Protein AF-0000000078986185 (afdb_homodimer)

Secondary structure (DSSP, 8-state):
--HHHHHHH-TT--HHHHHHHHHHHHT-TT-EEEEEEEE--SPTTS-SSEEEEEEEEEEE-TT--EEEEEEEEEEE--SSHHHHHHHHHTHHHHHHHIIIIIHHHHHHHHHHTT----SS--EEEEE-SSS-EEEEE-GGGGTEEE--TTT-B-HHHHHHHHHHHHHHHHHHHHHHHH-GGGGGGG-S-SS-TT-GGGHHHHHHHHHHHHHHHTTSTTTTTHHHHHHHHGGGTHHHHHHHHT---TT--S-EEE-S--SGGGEEEEE-TTT--EEEEEE----S-EEE-THHHHHHHHHHHB-TT--HHHHHHHHHHHHHHHHHHHHHTT--SPPPPHHHHHHHHHHTTHHHHHHHHHHHHHHT-S-GGG--HHHHH--SHHHHHHHHHHHT-HHHHHHHHHHHHHHHHHTTT-/--HHHHHHH-TT--HHHHHHHHHHHHT-TT-EEEEEEEE--SPTTS-SSEEEEEEEEEEE-TT--EEEEEEEEEEE--SSHHHHHHHHHTHHHHHHHIIIIIHHHHHHHHHHTT----SS--EEEEE-SSS-EEEEE-GGGGTEEE--TTT-B-HHHHHHHHHHHHHHHHHHHHHHHH-GGGGGGG-S-SS-TT-GGGHHHHHHHHHHHHHHHTTSTTTTTHHHHHHHHGGGTHHHHHHHHT---TT--S-EEE-S--SGGGEEEEE-TTT--EEEEEE---TT-EEE-THHHHHHHHHHHB-TT--HHHHHHHHHHHHHHHHHHHHHTT--SPPPPHHHHHHHHHHTTHHHHHHHHHHHHHHT-S-GGG--HHHHH--SHHHHHHHHHHHT-HHHHHHHHHHHHHHHHHTTT-

Sequence (828 aa):
MDPSIVEEKYPFLTKEYLEGILRREQRENAIKVESFKVVAPLAKGENYSSDILRVTINYTTGSHNHRTQTYIIKVSFGRDEDNDLLDVYDVFKREIAAYDVVMPKVEQLLSSIGYNKRLAPVAHAIHSTTIKHFVFEDLSLQGYKPVDRAAGLSFSQLQMVLEKVAKFHAATAVLYTIDEESMASHHYRNISEDVPHFYPLFQNSVVACGEQASTWPTTKGRIAEKLLALERTIIAKGCQVYTRNERDWFSVLNHGDLWVNNVMYKVEPRTGKPLDVLLVDYATGFFGSPAIDLSYLLFTSAANDVTVDDFDLLLQHYHAELVDTLTKLKYGKRIPTLLDIQIEMLRKGHNGVMFSTFLIPLRLLEDTANADLGGLLGRSEEAIAFRQRLFSHPRYQDRMEYLLNFYDRKGYLDMDPSIVEEKYPFLTKEYLEGILRREQRENAIKVESFKVVAPLAKGENYSSDILRVTINYTTGSHNHRTQTYIIKVSFGRDEDNDLLDVYDVFKREIAAYDVVMPKVEQLLSSIGYNKRLAPVAHAIHSTTIKHFVFEDLSLQGYKPVDRAAGLSFSQLQMVLEKVAKFHAATAVLYTIDEESMASHHYRNISEDVPHFYPLFQNSVVACGEQASTWPTTKGRIAEKLLALERTIIAKGCQVYTRNERDWFSVLNHGDLWVNNVMYKVEPRTGKPLDVLLVDYATGFFGSPAIDLSYLLFTSAANDVTVDDFDLLLQHYHAELVDTLTKLKYGKRIPTLLDIQIEMLRKGHNGVMFSTFLIPLRLLEDTANADLGGLLGRSEEAIAFRQRLFSHPRYQDRMEYLLNFYDRKGYLD

Nearest PDB structures (foldseek):
  6yk0-assembly2_D  TM=3.637E-01  e=3.337E+00  Mus musculus
  4en4-assembly1_A  TM=3.940E-01  e=5.695E+00  Homo sapiens
  6yk1-assembly2_C  TM=3.981E-01  e=5.954E+00  Mus musculus
  8c09-assembly1_A  TM=3.391E-01  e=1.969E-02  Homo sapiens
  6yk0-assembly2_D  TM=3.642E-01  e=3.472E+00  Mus musculus

Foldseek 3Di:
DPPVVCCVQPVCDDQVNVLVLCCQVVVANQKGWDDKDKDQPDAFLLDAFWTKIKMKTWIAGPVRDIDIFIKIKTWGHPPDPSNVLCVVVVLLLQVCLCQVQPQVQLQVLCVVLPHNDHAAFHFSDFDDDDTTMTITGDCVVVQWDADLQLQFAELVRLLQNLLSQLSQFLSQLLVCVVPVCSCVSALDQPQAPSNCLCLLLQLLLLLLLLVVLCVFDLRNDPLSVLSNVCSVCLSVLSNQLSDDDPLQVRKGWALQQQARSQKIFRADPPPRHTDHMYGYSSSNIHITQNLLNLLNYCLAGHGLVCAVVSSLVSLVSSLVSNVVSNVSSVPPDDRDDSVSSVVSNLSNNSSNVRNNSNRSLSSNDPDSNPVHPCLSNDDDPSSSVVSNVSCNDPSNSSSVSNVSVVCVVSPSSD/DPPVVCCVQPVCDDQVNVLVLCCQVVVANQKGWDDKDKDQPDAFLLDAFWTKIKMKTWIAGPVRDIDIFIWIKTWGHPPDPVNVLCVVVVLLVQVCLCQVQPQVQLQVLCVVLPHNDHAAFHFSDFDDDDTTMTITGDCVVVQWDADLQLQFAELVRLLQNLLSQLSQFLSQLLVCVVPVVSCVSALDQPQAPSNCLCLLLQLLLLLLLLVVLCVFDLRNDPLSVLSNVCSVCLSVLSNQLSDDDPLQVRKGWALQQQARSQKIFRADPPPRHTDHIYGYSSSNIHITQNLLNLLNYCLAGHGLVCAVVSSLVSLVSSLVSNVVSNVSSPPPDDRDDSVSSVVSNLSNNSSNVRNNSQRNLSSNDPDSNPVHPCLSNDDDPSSVVVSNVSCNDPSNSSSVSNVSVVCVVSPSSD

pLDDT: mean 91.34, std 10.47, range [47.19, 98.94]

Organism: Anopheles darlingi (NCBI:txid43151)

Radius of gyration: 33.22 Å; Cα contacts (8 Å, |Δi|>4): 1412; chains: 2; bounding box: 64×117×68 Å

InterPro domains:
  IPR004119 Ecdysteroid kinase-like [PF02958] (44-331)
  IPR011009 Protein kinase-like domain superfamily [SSF56112] (9-368)
  IPR015897 CHK kinase-like [SM00587] (134-328)

Solvent-accessible surface area (backbone atoms only — not comparable to full-atom values): 43434 Å² total; per-residue (Å²): 95,58,65,67,56,44,48,70,76,39,66,74,75,40,59,67,51,51,31,52,51,49,21,64,75,64,70,38,83,58,45,42,55,76,48,73,47,48,37,69,76,63,56,56,58,74,56,88,75,50,45,54,33,38,37,40,35,34,30,31,39,77,84,66,46,80,47,75,51,57,33,31,33,41,31,51,61,63,96,44,77,68,33,57,58,43,53,73,61,34,36,63,56,29,26,48,43,37,63,73,52,37,46,59,53,36,49,51,57,38,41,74,68,72,44,78,76,68,62,52,77,56,65,80,42,79,41,87,54,93,77,34,33,36,36,24,57,41,53,58,84,74,46,31,37,75,57,65,48,65,61,34,38,49,69,71,54,46,48,54,52,34,45,51,48,18,48,49,28,27,37,38,33,44,43,42,76,78,39,57,71,68,49,65,70,21,67,58,50,90,40,41,90,86,55,61,86,57,47,39,42,52,31,46,23,34,34,53,48,14,58,48,28,49,73,35,90,90,30,38,57,67,57,11,51,32,30,45,56,33,43,81,46,49,62,63,50,41,26,53,59,51,50,84,51,85,86,47,75,63,44,15,53,25,49,56,59,47,36,46,89,33,36,28,35,23,45,39,88,87,78,61,46,74,76,46,62,35,42,52,71,51,35,52,33,30,57,30,51,58,27,53,34,53,28,32,26,58,58,37,17,44,16,79,86,58,46,72,72,50,48,34,53,48,50,47,51,25,43,52,42,23,51,52,45,27,56,71,68,60,48,88,64,88,74,81,49,54,38,53,51,54,46,38,37,60,74,26,31,55,51,17,57,54,45,27,50,49,45,38,30,56,38,58,53,80,75,28,84,71,43,43,71,57,32,50,48,44,83,46,71,67,16,48,52,46,46,53,58,44,59,62,39,67,72,46,50,60,43,45,54,56,48,49,53,51,35,51,49,48,30,67,50,109,94,58,66,69,55,42,47,68,77,39,66,75,74,38,61,67,51,51,31,52,51,51,22,64,75,66,71,37,85,58,46,42,55,75,49,71,47,48,37,70,76,64,57,55,57,74,56,88,76,48,44,54,33,38,36,39,35,35,31,30,39,76,85,66,46,80,48,74,51,57,34,31,33,42,30,49,62,64,98,45,80,67,31,58,58,43,53,73,61,35,36,62,56,30,26,46,44,37,63,73,52,37,44,60,53,36,50,49,58,38,40,74,68,73,45,80,76,67,62,51,76,56,66,79,40,78,41,86,55,92,76,32,32,37,36,25,58,42,52,58,82,75,47,31,37,74,58,64,47,64,63,34,37,49,70,70,56,46,48,55,51,34,46,52,48,18,47,49,29,27,38,38,33,44,42,42,76,78,39,55,70,68,50,64,69,19,70,58,51,89,39,42,91,87,55,60,86,58,48,40,41,51,31,45,23,34,36,52,46,14,59,49,29,49,72,36,89,91,30,39,58,67,57,12,51,31,31,43,57,33,42,80,48,50,62,61,52,40,26,53,59,51,52,83,52,85,86,48,74,64,43,16,52,27,49,56,59,47,36,48,89,31,36,28,34,24,45,39,88,89,76,60,46,74,76,45,64,36,41,51,72,50,35,52,33,31,57,31,51,58,26,51,35,52,28,32,25,57,58,38,16,46,14,80,84,57,47,72,71,50,47,33,54,47,49,47,52,24,41,52,42,22,51,52,45,26,56,69,68,59,49,88,65,88,76,79,49,55,38,53,51,53,47,39,39,62,74,26,32,55,50,18,57,55,45,26,50,48,47,37,32,55,38,58,53,80,75,28,83,72,41,43,70,58,32,50,49,44,84,45,70,66,16,48,51,46,47,55,58,45,59,62,40,68,71,43,48,59,44,46,54,57,48,50,54,53,36,51,50,48,30,68,49,110

Structure (mmCIF, N/CA/C/O backbone):
data_AF-0000000078986185-model_v1
#
loop_
_entity.id
_entity.type
_entity.pdbx_description
1 polymer 'Juvenile hormone-inducible protein'
#
loop_
_atom_site.group_PDB
_atom_site.id
_atom_site.type_symbol
_atom_site.label_atom_id
_atom_site.label_alt_id
_atom_site.label_comp_id
_atom_site.label_asym_id
_atom_site.label_entity_id
_atom_site.label_seq_id
_atom_site.pdbx_PDB_ins_code
_atom_site.Cartn_x
_atom_site.Cartn_y
_atom_site.Cartn_z
_atom_site.occupancy
_atom_site.B_iso_or_equiv
_atom_site.auth_seq_id
_atom_site.auth_comp_id
_atom_site.auth_asym_id
_atom_site.auth_atom_id
_atom_site.pdbx_PDB_model_num
ATOM 1 N N . MET A 1 1 ? -16.766 44.125 18.656 1 80.81 1 MET A N 1
ATOM 2 C CA . MET A 1 1 ? -17.516 43.656 19.828 1 80.81 1 MET A CA 1
ATOM 3 C C . MET A 1 1 ? -17.672 44.75 20.859 1 80.81 1 MET A C 1
ATOM 5 O O . MET A 1 1 ? -16.766 45.562 21.047 1 80.81 1 MET A O 1
ATOM 9 N N . ASP A 1 2 ? -18.828 44.781 21.359 1 85.06 2 ASP A N 1
ATOM 10 C CA . ASP A 1 2 ? -19.078 45.75 22.391 1 85.06 2 ASP A CA 1
ATOM 11 C C . ASP A 1 2 ? -18.078 45.625 23.547 1 85.06 2 ASP A C 1
ATOM 13 O O . ASP A 1 2 ? -17.859 44.5 24.031 1 85.06 2 ASP A O 1
ATOM 17 N N . PRO A 1 3 ? -17.5 46.719 23.875 1 82.81 3 PRO A N 1
ATOM 18 C CA . PRO A 1 3 ? -16.5 46.688 24.938 1 82.81 3 PRO A CA 1
ATOM 19 C C . PRO A 1 3 ? -17.031 46.031 26.219 1 82.81 3 PRO A C 1
ATOM 21 O O . PRO A 1 3 ? -16.281 45.312 26.906 1 82.81 3 PRO A O 1
ATOM 24 N N . SER A 1 4 ? -18.219 46.25 26.469 1 84.62 4 SER A N 1
ATOM 25 C CA . SER A 1 4 ? -18.797 45.688 27.672 1 84.62 4 SER A CA 1
ATOM 26 C C . SER A 1 4 ? -18.859 44.156 27.578 1 84.62 4 SER A C 1
ATOM 28 O O . SER A 1 4 ? -18.625 43.469 28.562 1 84.62 4 SER A O 1
ATOM 30 N N . ILE A 1 5 ? -19.109 43.688 26.438 1 84.5 5 ILE A N 1
ATOM 31 C CA . ILE A 1 5 ? -19.156 42.25 26.203 1 84.5 5 ILE A CA 1
ATOM 32 C C . ILE A 1 5 ? -17.766 41.656 26.312 1 84.5 5 ILE A C 1
ATOM 34 O O . ILE A 1 5 ? -17.578 40.562 26.875 1 84.5 5 ILE A O 1
ATOM 38 N N . VAL A 1 6 ? -16.828 42.312 25.812 1 87.31 6 VAL A N 1
ATOM 39 C CA . VAL A 1 6 ? -15.445 41.875 25.844 1 87.31 6 VAL A CA 1
ATOM 40 C C . VAL A 1 6 ? -14.984 41.75 27.297 1 87.31 6 VAL A C 1
ATOM 42 O O . VAL A 1 6 ? -14.375 40.75 27.688 1 87.31 6 VAL A O 1
ATOM 45 N N . GLU A 1 7 ? -15.305 42.812 28.062 1 86.5 7 GLU A N 1
ATOM 46 C CA . GLU A 1 7 ? -14.891 42.812 29.469 1 86.5 7 GLU A CA 1
ATOM 47 C C . GLU A 1 7 ? -15.531 41.688 30.234 1 86.5 7 GLU A C 1
ATOM 49 O O . GLU A 1 7 ? -14.922 41.125 31.156 1 86.5 7 GLU A O 1
ATOM 54 N N . GLU A 1 8 ? -16.672 41.406 29.938 1 86.62 8 GLU A N 1
ATOM 55 C CA . GLU A 1 8 ? -17.391 40.344 30.641 1 86.62 8 GLU A CA 1
ATOM 56 C C . GLU A 1 8 ? -16.891 38.969 30.234 1 86.62 8 GLU A C 1
ATOM 58 O O . GLU A 1 8 ? -16.656 38.094 31.078 1 86.62 8 GLU A O 1
ATOM 63 N N . LYS A 1 9 ? -16.703 38.75 29 1 85.5 9 LYS A N 1
ATOM 64 C CA . LYS A 1 9 ? -16.375 37.438 28.469 1 85.5 9 LYS A CA 1
ATOM 65 C C . LYS A 1 9 ? -14.875 37.156 28.562 1 85.5 9 LYS A C 1
ATOM 67 O O . LYS A 1 9 ? -14.453 36.031 28.75 1 85.5 9 LYS A O 1
ATOM 72 N N . TYR A 1 10 ? -14.125 38.219 28.406 1 90.94 10 TYR A N 1
ATOM 73 C CA . TYR A 1 10 ? -12.672 38.094 28.406 1 90.94 10 TYR A CA 1
ATOM 74 C C . TYR A 1 10 ? -12.031 39.094 29.344 1 90.94 10 TYR A C 1
ATOM 76 O O . TYR A 1 10 ? -11.289 40 28.906 1 90.94 10 TYR A O 1
ATOM 84 N N . PRO A 1 11 ? -12.141 38.875 30.609 1 89.19 11 PRO A N 1
ATOM 85 C CA . PRO A 1 11 ? -11.703 39.875 31.578 1 89.19 11 PRO A CA 1
ATOM 86 C C . PRO A 1 11 ? -10.195 40.094 31.578 1 89.19 11 PRO A C 1
ATOM 88 O O . PRO A 1 11 ? -9.711 41.125 32.031 1 89.19 11 PRO A O 1
ATOM 91 N N . PHE A 1 12 ? -9.477 39.219 31.078 1 91 12 PHE A N 1
ATOM 92 C CA . PHE A 1 12 ? -8.023 39.344 31.062 1 91 12 PHE A CA 1
ATOM 93 C C . PHE A 1 12 ? -7.578 40.344 30 1 91 12 PHE A C 1
ATOM 95 O O . PHE A 1 12 ? -6.453 40.844 30.031 1 91 12 PHE A O 1
ATOM 102 N N . LEU A 1 13 ? -8.43 40.625 29.047 1 93.44 13 LEU A N 1
ATOM 103 C CA . LEU A 1 13 ? -8.086 41.469 27.906 1 93.44 13 LEU A CA 1
ATOM 104 C C . LEU A 1 13 ? -8.227 42.938 28.266 1 93.44 13 LEU A C 1
ATOM 106 O O . LEU A 1 13 ? -9.242 43.562 27.938 1 93.44 13 LEU A O 1
ATOM 110 N N . THR A 1 14 ? -7.18 43.469 28.797 1 94.94 14 THR A N 1
ATOM 111 C CA . THR A 1 14 ? -7.152 44.875 29.234 1 94.94 14 THR A CA 1
ATOM 112 C C . THR A 1 14 ? -6.062 45.625 28.5 1 94.94 14 THR A C 1
ATOM 114 O O . THR A 1 14 ? -5.211 45.031 27.844 1 94.94 14 THR A O 1
ATOM 117 N N . LYS A 1 15 ? -6.148 46.969 28.625 1 95.75 15 LYS A N 1
ATOM 118 C CA . LYS A 1 15 ? -5.098 47.812 28.062 1 95.75 15 LYS A CA 1
ATOM 119 C C . LYS A 1 15 ? -3.734 47.438 28.656 1 95.75 15 LYS A C 1
ATOM 121 O O . LYS A 1 15 ? -2.736 47.406 27.938 1 95.75 15 LYS A O 1
ATOM 126 N N . GLU A 1 16 ? -3.742 47.188 29.953 1 95.62 16 GLU A N 1
ATOM 127 C CA . GLU A 1 16 ? -2.502 46.875 30.656 1 95.62 16 GLU A CA 1
ATOM 128 C C . GLU A 1 16 ? -1.913 45.562 30.141 1 95.62 16 GLU A C 1
ATOM 130 O O . GLU A 1 16 ? -0.7 45.438 29.953 1 95.62 16 GLU A O 1
ATOM 135 N N . TYR A 1 17 ? -2.791 44.625 30 1 95.56 17 TYR A N 1
ATOM 136 C CA . TYR A 1 17 ? -2.373 43.312 29.5 1 95.56 17 TYR A CA 1
ATOM 137 C C . TYR A 1 17 ? -1.743 43.438 28.109 1 95.56 17 TYR A C 1
ATOM 139 O O . TYR A 1 17 ? -0.653 42.938 27.875 1 95.56 17 TYR A O 1
ATOM 147 N N . LEU A 1 18 ? -2.391 44.156 27.234 1 96.94 18 LEU A N 1
ATOM 148 C CA . LEU A 1 18 ? -1.93 44.344 25.859 1 96.94 18 LEU A CA 1
ATOM 149 C C . LEU A 1 18 ? -0.645 45.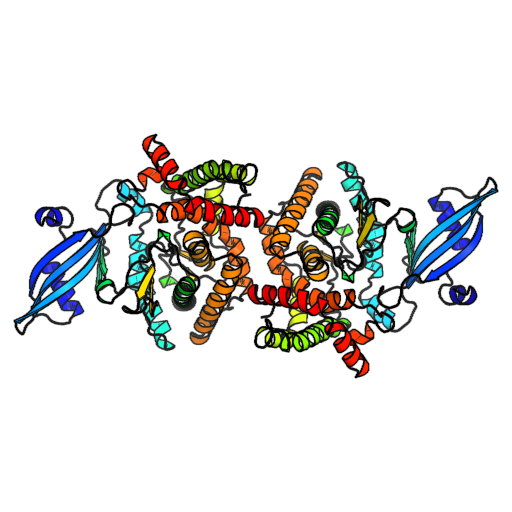156 25.812 1 96.94 18 LEU A C 1
ATOM 151 O O . LEU A 1 18 ? 0.238 44.906 25 1 96.94 18 LEU A O 1
ATOM 155 N N . GLU A 1 19 ? -0.606 46.156 26.656 1 96.62 19 GLU A N 1
ATOM 156 C CA . GLU A 1 19 ? 0.602 46.969 26.781 1 96.62 19 GLU A CA 1
ATOM 157 C C . GLU A 1 19 ? 1.807 46.125 27.156 1 96.62 19 GLU A C 1
ATOM 159 O O . GLU A 1 19 ? 2.889 46.281 26.594 1 96.62 19 GLU A O 1
ATOM 164 N N . GLY A 1 20 ? 1.611 45.219 28.109 1 95.81 20 GLY A N 1
ATOM 165 C CA . GLY A 1 20 ? 2.672 44.312 28.5 1 95.81 20 GLY A CA 1
ATOM 166 C C . GLY A 1 20 ? 3.191 43.469 27.359 1 95.81 20 GLY A C 1
ATOM 167 O O . GLY A 1 20 ? 4.402 43.281 27.219 1 95.81 20 GLY A O 1
ATOM 168 N N . ILE A 1 21 ? 2.301 42.938 26.547 1 95.56 21 ILE A N 1
ATOM 169 C CA . ILE A 1 21 ? 2.672 42.094 25.422 1 95.56 21 ILE A CA 1
ATOM 170 C C . ILE A 1 21 ? 3.479 42.938 24.406 1 95.56 21 ILE A C 1
ATOM 172 O O . ILE A 1 21 ? 4.531 42.5 23.938 1 95.56 21 ILE A O 1
ATOM 176 N N . LEU A 1 22 ? 2.975 44.125 24.109 1 96.12 22 LEU A N 1
ATOM 177 C CA . LEU A 1 22 ? 3.629 45 23.141 1 96.12 22 LEU A CA 1
ATOM 178 C C . LEU A 1 22 ? 5.023 45.375 23.625 1 96.12 22 LEU A C 1
ATOM 180 O O . LEU A 1 22 ? 5.973 45.406 22.844 1 96.12 22 LEU A O 1
ATOM 184 N N . ARG A 1 23 ? 5.109 45.75 24.891 1 96.31 23 ARG A N 1
ATOM 185 C CA . ARG A 1 23 ? 6.383 46.188 25.453 1 96.31 23 ARG A CA 1
ATOM 186 C C . ARG A 1 23 ? 7.418 45.062 25.391 1 96.31 23 ARG A C 1
ATOM 188 O O . ARG A 1 23 ? 8.586 45.312 25.094 1 96.31 23 ARG A O 1
ATOM 195 N N . ARG A 1 24 ? 7.039 43.906 25.703 1 94.19 24 ARG A N 1
ATOM 196 C CA . ARG A 1 24 ? 7.941 42.75 25.641 1 94.19 24 ARG A CA 1
ATOM 197 C C . ARG A 1 24 ? 8.352 42.438 24.203 1 94.19 24 ARG A C 1
ATOM 199 O O . ARG A 1 24 ? 9.523 42.188 23.922 1 94.19 24 ARG A O 1
ATOM 206 N N . GLU A 1 25 ? 7.402 42.406 23.328 1 91.25 25 GLU A N 1
ATOM 207 C CA . GLU A 1 25 ? 7.637 42.062 21.922 1 91.25 25 GLU A CA 1
ATOM 208 C C . GLU A 1 25 ? 8.547 43.094 21.25 1 91.25 25 GLU A C 1
ATOM 210 O O . GLU A 1 25 ? 9.438 42.75 20.469 1 91.25 25 GLU A O 1
ATOM 215 N N . GLN A 1 26 ? 8.289 44.344 21.562 1 91.25 26 GLN A N 1
ATOM 216 C CA . GLN A 1 26 ? 9.008 45.406 20.875 1 91.25 26 GLN A CA 1
ATOM 217 C C . GLN A 1 26 ? 10.188 45.906 21.703 1 91.25 26 GLN A C 1
ATOM 219 O O . GLN A 1 26 ? 10.93 46.781 21.281 1 91.25 26 GLN A O 1
ATOM 224 N N . ARG A 1 27 ? 10.305 45.406 22.906 1 93.25 27 ARG A N 1
ATOM 225 C CA . ARG A 1 27 ? 11.367 45.812 23.828 1 93.25 27 ARG A CA 1
ATOM 226 C C . ARG A 1 27 ? 11.375 47.312 24.016 1 93.25 27 ARG A C 1
ATOM 228 O O . ARG A 1 27 ? 12.414 47.969 23.859 1 93.25 27 ARG A O 1
ATOM 235 N N . GLU A 1 28 ? 10.18 47.875 24.25 1 93.75 28 GLU A N 1
ATOM 236 C CA . GLU A 1 28 ? 10.016 49.312 24.453 1 93.75 28 GLU A CA 1
ATOM 237 C C . GLU A 1 28 ? 9.062 49.594 25.609 1 93.75 28 GLU A C 1
ATOM 239 O O . GLU A 1 28 ? 7.84 49.625 25.422 1 93.75 28 GLU A O 1
ATOM 244 N N . ASN A 1 29 ? 9.5 50.062 26.703 1 92.81 29 ASN A N 1
ATOM 245 C CA . ASN A 1 29 ? 8.734 50.281 27.938 1 92.81 29 ASN A CA 1
ATOM 246 C C . ASN A 1 29 ? 7.832 51.5 27.844 1 92.81 29 ASN A C 1
ATOM 248 O O . ASN A 1 29 ? 6.859 51.625 28.594 1 92.81 29 ASN A O 1
ATOM 252 N N . ALA A 1 30 ? 8.148 52.344 26.922 1 93.94 30 ALA A N 1
ATOM 253 C CA . ALA A 1 30 ? 7.418 53.594 26.828 1 93.94 30 ALA A CA 1
ATOM 254 C C . ALA A 1 30 ? 6.078 53.406 26.141 1 93.94 30 ALA A C 1
ATOM 256 O O . ALA A 1 30 ? 5.254 54.344 26.094 1 93.94 30 ALA A O 1
ATOM 257 N N . ILE A 1 31 ? 5.77 52.281 25.641 1 95.88 31 ILE A N 1
ATOM 258 C CA . ILE A 1 31 ? 4.547 52 24.891 1 95.88 31 ILE A CA 1
ATOM 259 C C . ILE A 1 31 ? 3.334 52.219 25.797 1 95.88 31 ILE A C 1
ATOM 261 O O . ILE A 1 31 ? 3.318 51.75 26.938 1 95.88 31 ILE A O 1
ATOM 265 N N . LYS A 1 32 ? 2.381 52.938 25.281 1 96.31 32 LYS A N 1
ATOM 266 C CA . LYS A 1 32 ? 1.104 53.156 25.969 1 96.31 32 LYS A CA 1
ATOM 267 C C . LYS A 1 32 ? -0.068 52.844 25.031 1 96.31 32 LYS A C 1
ATOM 269 O O . LYS A 1 32 ? -0.193 53.406 23.969 1 96.31 32 LYS A O 1
ATOM 274 N N . VAL A 1 33 ? -0.872 51.906 25.484 1 96.81 33 VAL A N 1
ATOM 275 C CA . VAL A 1 33 ? -2.043 51.562 24.688 1 96.81 33 VAL A CA 1
ATOM 276 C C . VAL A 1 33 ? -3.143 52.594 24.891 1 96.81 33 VAL A C 1
ATOM 278 O O . VAL A 1 33 ? -3.541 52.875 26.016 1 96.81 33 VAL A O 1
ATOM 281 N N . GLU A 1 34 ? -3.623 53.094 23.844 1 96.44 34 GLU A N 1
ATOM 282 C CA . GLU A 1 34 ? -4.684 54.094 23.875 1 96.44 34 GLU A CA 1
ATOM 283 C C . GLU A 1 34 ? -6.062 53.438 23.797 1 96.44 34 GLU A C 1
ATOM 285 O O . GLU A 1 34 ? -6.969 53.812 24.547 1 96.44 34 GLU A O 1
ATOM 290 N N . SER A 1 35 ? -6.184 52.594 22.859 1 95.44 35 SER A N 1
ATOM 291 C CA . SER A 1 35 ? -7.441 51.875 22.672 1 95.44 35 SER A CA 1
ATOM 292 C C . SER A 1 35 ? -7.215 50.562 21.953 1 95.44 35 SER A C 1
ATOM 294 O O . SER A 1 35 ? -6.16 50.344 21.359 1 95.44 35 SER A O 1
ATOM 296 N N . PHE A 1 36 ? -8.172 49.625 22.062 1 96.56 36 PHE A N 1
ATOM 297 C CA . PHE A 1 36 ? -8.148 48.406 21.281 1 96.56 36 PHE A CA 1
ATOM 298 C C . PHE A 1 36 ? -9.562 47.969 20.922 1 96.56 36 PHE A C 1
ATOM 300 O O . PHE A 1 36 ? -10.531 48.344 21.594 1 96.56 36 PHE A O 1
ATOM 307 N N . LYS A 1 37 ? -9.633 47.281 19.844 1 95.19 37 LYS A N 1
ATOM 308 C CA . LYS A 1 37 ? -10.883 46.75 19.344 1 95.19 37 LYS A CA 1
ATOM 309 C C . LYS A 1 37 ? -10.797 45.219 19.188 1 95.19 37 LYS A C 1
ATOM 311 O O . LYS A 1 37 ? -9.766 44.688 18.766 1 95.19 37 LYS A O 1
ATOM 316 N N . VAL A 1 38 ? -11.883 44.531 19.547 1 94.44 38 VAL A N 1
ATOM 317 C CA . VAL A 1 38 ? -11.945 43.062 19.469 1 94.44 38 VAL A CA 1
ATOM 318 C C . VAL A 1 38 ? -13.023 42.656 18.469 1 94.44 38 VAL A C 1
ATOM 320 O O . VAL A 1 38 ? -14.156 43.125 18.547 1 94.44 38 VAL A O 1
ATOM 323 N N . VAL A 1 39 ? -12.578 41.812 17.578 1 88.94 39 VAL A N 1
ATOM 324 C CA . VAL A 1 39 ? -13.508 41.25 16.609 1 88.94 39 VAL A CA 1
ATOM 325 C C . VAL A 1 39 ? -13.391 39.719 16.625 1 88.94 39 VAL A C 1
ATOM 327 O O . VAL A 1 39 ? -12.289 39.188 16.719 1 88.94 39 VAL A O 1
ATOM 330 N N . ALA A 1 40 ? -14.508 39 16.703 1 79.44 40 ALA A N 1
ATOM 331 C CA . ALA A 1 40 ? -14.508 37.562 16.484 1 79.44 40 ALA A CA 1
ATOM 332 C C . ALA A 1 40 ? -14.547 37.219 15 1 79.44 40 ALA A C 1
ATOM 334 O O . ALA A 1 40 ? -15.617 37.188 14.391 1 79.44 40 ALA A O 1
ATOM 335 N N . PRO A 1 41 ? -13.445 36.938 14.531 1 64.12 41 PRO A N 1
ATOM 336 C CA . PRO A 1 41 ? -13.336 36.906 13.07 1 64.12 41 PRO A CA 1
ATOM 337 C C . PRO A 1 41 ? -13.961 35.656 12.461 1 64.12 41 PRO A C 1
ATOM 339 O O . PRO A 1 41 ? -14.305 35.656 11.273 1 64.12 41 PRO A O 1
ATOM 342 N N . LEU A 1 42 ? -14.055 34.656 13.258 1 64.38 42 LEU A N 1
ATOM 343 C CA . LEU A 1 42 ? -14.453 33.375 12.617 1 64.38 42 LEU A CA 1
ATOM 344 C C . LEU A 1 42 ? -15.922 33.094 12.883 1 64.38 42 LEU A C 1
ATOM 346 O O . LEU A 1 42 ? -16.422 33.344 13.977 1 64.38 42 LEU A O 1
ATOM 350 N N . ALA A 1 43 ? -16.531 32.75 11.711 1 59.19 43 ALA A N 1
ATOM 351 C CA . ALA A 1 43 ? -17.922 32.312 11.797 1 59.19 43 ALA A CA 1
ATOM 352 C C . ALA A 1 43 ? -18.031 31 12.562 1 59.19 43 ALA A C 1
ATOM 354 O O . ALA A 1 43 ? -17.031 30.297 12.742 1 59.19 43 ALA A O 1
ATOM 355 N N . LYS A 1 44 ? -19.219 30.859 13.039 1 58.66 44 LYS A N 1
ATOM 356 C CA . LYS A 1 44 ? -19.516 29.531 13.578 1 58.66 44 LYS A CA 1
ATOM 357 C C . LYS A 1 44 ? -19.172 28.438 12.562 1 58.66 44 LYS A C 1
ATOM 359 O O . LYS A 1 44 ? -19.375 28.609 11.359 1 58.66 44 LYS A O 1
ATOM 364 N N . GLY A 1 45 ? -18.344 27.391 12.984 1 58.34 45 GLY A N 1
ATOM 365 C CA . GLY A 1 45 ? -18 26.297 12.094 1 58.34 45 GLY A CA 1
ATOM 366 C C . GLY A 1 45 ? -16.547 26.344 11.617 1 58.34 45 GLY A C 1
ATOM 367 O O . GLY A 1 45 ? -16.078 25.422 10.945 1 58.34 45 GLY A O 1
ATOM 368 N N . GLU A 1 46 ? -15.953 27.5 11.852 1 59.16 46 GLU A N 1
ATOM 369 C CA . GLU A 1 46 ? -14.562 27.594 11.438 1 59.16 46 GLU A CA 1
ATOM 370 C C . GLU A 1 46 ? -13.617 27.219 12.578 1 59.16 46 GLU A C 1
ATOM 372 O O . GLU A 1 46 ? -12.422 27.031 12.367 1 59.16 46 GLU A O 1
ATOM 377 N N . ASN A 1 47 ? -14.164 27.188 13.703 1 60.75 47 ASN A N 1
ATOM 378 C CA . ASN A 1 47 ? -13.43 26.797 14.906 1 60.75 47 ASN A CA 1
ATOM 379 C C . ASN A 1 47 ? -14.32 26.062 15.891 1 60.75 47 ASN A C 1
ATOM 381 O O . ASN A 1 47 ? -15.492 26.406 16.062 1 60.75 47 ASN A O 1
ATOM 385 N N . TYR A 1 48 ? -13.727 25.078 16.469 1 61.59 48 TYR A N 1
ATOM 386 C CA . TYR A 1 48 ? -14.625 24.188 17.188 1 61.59 48 TYR A CA 1
ATOM 387 C C . TYR A 1 48 ? -14.203 24.047 18.641 1 61.59 48 TYR A C 1
ATOM 389 O O . TYR A 1 48 ? -14.977 23.562 19.484 1 61.59 48 TYR A O 1
ATOM 397 N N . SER A 1 49 ? -13.023 24.609 18.953 1 69.88 49 SER A N 1
ATOM 398 C CA . SER A 1 49 ? -12.555 24.234 20.281 1 69.88 49 SER A CA 1
ATOM 399 C C . SER A 1 49 ? -12.078 25.453 21.062 1 69.88 49 SER A C 1
ATOM 401 O O . SER A 1 49 ? -11.516 25.328 22.141 1 69.88 49 SER A O 1
ATOM 403 N N . SER A 1 50 ? -12.289 26.641 20.438 1 79 50 SER A N 1
ATOM 404 C CA . SER A 1 50 ? -11.797 27.844 21.094 1 79 50 SER A CA 1
ATOM 405 C C . SER A 1 50 ? -12.438 29.094 20.484 1 79 50 SER A C 1
ATOM 407 O O . SER A 1 50 ? -13.156 29 19.484 1 79 50 SER A O 1
ATOM 409 N N . ASP A 1 51 ? -12.281 30.141 21.25 1 83.25 51 ASP A N 1
ATOM 410 C CA . ASP A 1 51 ? -12.594 31.438 20.656 1 83.25 51 ASP A CA 1
ATOM 411 C C . ASP A 1 51 ? -11.359 32.031 20 1 83.25 51 ASP A C 1
ATOM 413 O O . ASP A 1 51 ? -10.258 32 20.562 1 83.25 51 ASP A O 1
ATOM 417 N N . ILE A 1 52 ? -11.617 32.469 18.828 1 89.25 52 ILE A N 1
ATOM 418 C CA . ILE A 1 52 ? -10.555 33.188 18.125 1 89.25 52 ILE A CA 1
ATOM 419 C C . ILE A 1 52 ? -10.906 34.656 18.031 1 89.25 52 ILE A C 1
ATOM 421 O O . ILE A 1 52 ? -11.938 35.031 17.469 1 89.25 52 ILE A O 1
ATOM 425 N N . LEU A 1 53 ? -10.008 35.5 18.562 1 92.06 53 LEU A N 1
ATOM 426 C CA . LEU A 1 53 ? -10.242 36.938 18.609 1 92.06 53 LEU A CA 1
ATOM 427 C C . LEU A 1 53 ? -9.156 37.688 17.828 1 92.06 53 LEU A C 1
ATOM 429 O O . LEU A 1 53 ? -7.973 37.375 17.953 1 92.06 53 LEU A O 1
ATOM 433 N N . ARG A 1 54 ? -9.633 38.562 17.047 1 94.5 54 ARG A N 1
ATOM 434 C CA . ARG A 1 54 ? -8.703 39.531 16.453 1 94.5 54 ARG A CA 1
ATOM 435 C C . ARG A 1 54 ? -8.703 40.844 17.234 1 94.5 54 ARG A C 1
ATOM 437 O O . ARG A 1 54 ? -9.734 41.5 17.359 1 94.5 54 ARG A O 1
ATOM 444 N N . VAL A 1 55 ? -7.59 41.188 17.734 1 96.25 55 VAL A N 1
ATOM 445 C CA . VAL A 1 55 ? -7.477 42.375 18.578 1 96.25 55 VAL A CA 1
ATOM 446 C C . VAL A 1 55 ? -6.578 43.406 17.906 1 96.25 55 VAL A C 1
ATOM 448 O O . VAL A 1 55 ? -5.395 43.156 17.672 1 96.25 55 VAL A O 1
ATOM 451 N N . THR A 1 56 ? -7.156 44.531 17.594 1 96.88 56 THR A N 1
ATOM 452 C CA . THR A 1 56 ? -6.418 45.656 17.031 1 96.88 56 THR A CA 1
ATOM 453 C C . THR A 1 56 ? -6.105 46.688 18.109 1 96.88 56 THR A C 1
ATOM 455 O O . THR A 1 56 ? -7.012 47.219 18.734 1 96.88 56 THR A O 1
ATOM 458 N N . ILE A 1 57 ? -4.871 47.031 18.25 1 97.19 57 ILE A N 1
ATOM 459 C CA . ILE A 1 57 ? -4.41 47.906 19.328 1 97.19 57 ILE A CA 1
ATOM 460 C C . ILE A 1 57 ? -3.852 49.188 18.766 1 97.19 57 ILE A C 1
ATOM 462 O O . ILE A 1 57 ? -2.998 49.188 17.875 1 97.19 57 ILE A O 1
ATOM 466 N N . ASN A 1 58 ? -4.395 50.25 19.25 1 97.19 58 ASN A N 1
ATOM 467 C CA . ASN A 1 58 ? -3.809 51.562 19 1 97.19 58 ASN A CA 1
ATOM 468 C C . ASN A 1 58 ? -2.936 52.031 20.172 1 97.19 58 ASN A C 1
ATOM 470 O O . ASN A 1 58 ? -3.385 52.031 21.312 1 97.19 58 ASN A O 1
ATOM 474 N N . TYR A 1 59 ? -1.733 52.375 19.859 1 96.5 59 TYR A N 1
ATOM 475 C CA . TYR A 1 59 ? -0.815 52.688 20.938 1 96.5 59 TYR A CA 1
ATOM 476 C C . TYR A 1 59 ? 0.179 53.781 20.516 1 96.5 59 TYR A C 1
ATOM 478 O O . TYR A 1 59 ? 0.267 54.094 19.328 1 96.5 59 TYR A O 1
ATOM 486 N N . THR A 1 60 ? 0.846 54.312 21.469 1 96.06 60 THR A N 1
ATOM 487 C CA . THR A 1 60 ? 1.9 55.312 21.234 1 96.06 60 THR A CA 1
ATOM 488 C C . THR A 1 60 ? 3.24 54.781 21.766 1 96.06 60 THR A C 1
ATOM 490 O O . THR A 1 60 ? 3.283 54 22.703 1 96.06 60 THR A O 1
ATOM 493 N N . THR A 1 61 ? 4.238 55.281 21.047 1 92.88 61 THR A N 1
ATOM 494 C CA . THR A 1 61 ? 5.594 54.938 21.469 1 92.88 61 THR A CA 1
ATOM 495 C C . THR A 1 61 ? 6.238 56.094 22.203 1 92.88 61 THR A C 1
ATOM 497 O O . THR A 1 61 ? 5.605 57.156 22.406 1 92.88 61 THR A O 1
ATOM 500 N N . GLY A 1 62 ? 7.484 55.844 22.75 1 84.5 62 GLY A N 1
ATOM 501 C CA . GLY A 1 62 ? 8.188 56.906 23.453 1 84.5 62 GLY A CA 1
ATOM 502 C C . GLY A 1 62 ? 8.406 58.156 22.609 1 84.5 62 GLY A C 1
ATOM 503 O O . GLY A 1 62 ? 8.492 59.25 23.141 1 84.5 62 GLY A O 1
ATOM 504 N N . SER A 1 63 ? 8.477 58.062 21.391 1 86.75 63 SER A N 1
ATOM 505 C CA . SER A 1 63 ? 8.664 59.188 20.484 1 86.75 63 SER A CA 1
ATOM 506 C C . SER A 1 63 ? 7.332 59.812 20.109 1 86.75 63 SER A C 1
ATOM 508 O O . SER A 1 63 ? 7.266 60.625 19.172 1 86.75 63 SER A O 1
ATOM 510 N N . HIS A 1 64 ? 6.34 59.312 20.672 1 83.75 64 HIS A N 1
ATOM 511 C CA . HIS A 1 64 ? 4.98 59.812 20.484 1 83.75 64 HIS A CA 1
ATOM 512 C C . HIS A 1 64 ? 4.461 59.5 19.094 1 83.75 64 HIS A C 1
ATOM 514 O O . HIS A 1 64 ? 3.719 60.281 18.5 1 83.75 64 HIS A O 1
ATOM 520 N N . ASN A 1 65 ? 5 58.469 18.547 1 90.88 65 ASN A N 1
ATOM 521 C CA . ASN A 1 65 ? 4.453 57.969 17.297 1 90.88 65 ASN A CA 1
ATOM 522 C C . ASN A 1 65 ? 3.248 57.062 17.547 1 90.88 65 ASN A C 1
ATOM 524 O O . ASN A 1 65 ? 3.273 56.219 18.438 1 90.88 65 ASN A O 1
ATOM 528 N N . HIS A 1 66 ? 2.191 57.406 16.812 1 94.12 66 HIS A N 1
ATOM 529 C CA . HIS A 1 66 ? 1.001 56.562 16.875 1 94.12 66 HIS A CA 1
ATOM 530 C C . HIS A 1 66 ? 1.13 55.344 15.945 1 94.12 66 HIS A C 1
ATOM 532 O O . HIS A 1 66 ? 1.487 55.5 14.773 1 94.12 66 HIS A O 1
ATOM 538 N N . ARG A 1 67 ? 0.938 54.156 16.547 1 95.12 67 ARG A N 1
ATOM 539 C CA . ARG A 1 67 ? 1.054 52.938 15.773 1 95.12 67 ARG A CA 1
ATOM 540 C C . ARG A 1 67 ? -0.125 52 16.047 1 95.12 67 ARG A C 1
ATOM 542 O O . ARG A 1 67 ? -0.864 52.188 17.016 1 95.12 67 ARG A O 1
ATOM 549 N N . THR A 1 68 ? -0.325 51.125 15.141 1 95.75 68 THR A N 1
ATOM 550 C CA . THR A 1 68 ? -1.359 50.094 15.281 1 95.75 68 THR A CA 1
ATOM 551 C C . THR A 1 68 ? -0.762 48.688 15.148 1 95.75 68 THR A C 1
ATOM 553 O O . THR A 1 68 ? 0.13 48.469 14.328 1 95.75 68 THR A O 1
ATOM 556 N N . GLN A 1 69 ? -1.176 47.781 16.016 1 95.5 69 GLN A N 1
ATOM 557 C CA . GLN A 1 69 ? -0.779 46.406 15.977 1 95.5 69 GLN A CA 1
ATOM 558 C C . GLN A 1 69 ? -1.988 45.469 16.141 1 95.5 69 GLN A C 1
ATOM 560 O O . GLN A 1 69 ? -2.922 45.781 16.875 1 95.5 69 GLN A O 1
ATOM 565 N N . THR A 1 70 ? -2.008 44.375 15.383 1 95.94 70 THR A N 1
ATOM 566 C CA . THR A 1 70 ? -3.094 43.406 15.508 1 95.94 70 THR A CA 1
ATOM 567 C C . THR A 1 70 ? -2.562 42.062 15.961 1 95.94 70 THR A C 1
ATOM 569 O O . THR A 1 70 ? -1.509 41.594 15.5 1 95.94 70 THR A O 1
ATOM 572 N N . TYR A 1 71 ? -3.23 41.438 16.891 1 96.44 71 TYR A N 1
ATOM 573 C CA . TYR A 1 71 ? -2.947 40.094 17.375 1 96.44 71 TYR A CA 1
ATOM 574 C C . TYR A 1 71 ? -4.152 39.188 17.172 1 96.44 71 TYR A C 1
ATOM 576 O O . TYR A 1 71 ? -5.289 39.656 17.094 1 96.44 71 TYR A O 1
ATOM 584 N N . ILE A 1 72 ? -3.893 37.906 17.031 1 95.31 72 ILE A N 1
ATOM 585 C CA . ILE A 1 72 ? -4.918 36.875 17.094 1 95.31 72 ILE A CA 1
ATOM 586 C C . ILE A 1 72 ? -4.852 36.156 18.438 1 95.31 72 ILE A C 1
ATOM 588 O O . ILE A 1 72 ? -3.828 35.562 18.781 1 95.31 72 ILE A O 1
ATOM 592 N N . ILE A 1 73 ? -5.922 36.219 19.172 1 94.19 73 ILE A N 1
ATOM 593 C CA . ILE A 1 73 ? -5.93 35.625 20.5 1 94.19 73 ILE A CA 1
ATOM 594 C C . ILE A 1 73 ? -6.855 34.406 20.5 1 94.19 73 ILE A C 1
ATOM 596 O O . ILE A 1 73 ? -8.031 34.5 20.141 1 94.19 73 ILE A O 1
ATOM 600 N N . LYS A 1 74 ? -6.324 33.219 20.797 1 92.31 74 LYS A N 1
ATOM 601 C CA . LYS A 1 74 ? -7.07 31.969 20.953 1 92.31 74 LYS A CA 1
ATOM 602 C C . LYS A 1 74 ? -7.355 31.688 22.438 1 92.31 74 LYS A C 1
ATOM 604 O O . LYS A 1 74 ? -6.43 31.531 23.234 1 92.31 74 LYS A O 1
ATOM 609 N N . VAL A 1 75 ? -8.609 31.672 22.719 1 88.62 75 VAL A N 1
ATOM 610 C CA . VAL A 1 75 ? -9.008 31.562 24.125 1 88.62 75 VAL A CA 1
ATOM 611 C C . VAL A 1 75 ? -9.789 30.281 24.344 1 88.62 75 VAL A C 1
ATOM 613 O O . VAL A 1 75 ? -10.656 29.922 23.531 1 88.62 75 VAL A O 1
ATOM 616 N N . SER A 1 76 ? -9.375 29.562 25.406 1 82.19 76 SER A N 1
ATOM 617 C CA . SER A 1 76 ? -10.133 28.375 25.766 1 82.19 76 SER A CA 1
ATOM 618 C C . SER A 1 76 ? -11.555 28.719 26.188 1 82.19 76 SER A C 1
ATOM 620 O O . SER A 1 76 ? -11.812 29.828 26.656 1 82.19 76 SER A O 1
ATOM 622 N N . PHE A 1 77 ? -12.492 27.766 25.875 1 68.25 77 PHE A N 1
ATOM 623 C CA . PHE A 1 77 ? -13.867 28.016 26.281 1 68.25 77 PHE A CA 1
ATOM 624 C C . PHE A 1 77 ? -13.961 28.156 27.797 1 68.25 77 PHE A C 1
ATOM 626 O O . PHE A 1 77 ? -13.227 27.5 28.531 1 68.25 77 PHE A O 1
ATOM 633 N N . GLY A 1 78 ? -14.461 29.281 28.188 1 56.12 78 GLY A N 1
ATOM 634 C CA . GLY A 1 78 ? -14.711 29.422 29.609 1 56.12 78 GLY A CA 1
ATOM 635 C C . GLY A 1 78 ? -15.453 28.234 30.203 1 56.12 78 GLY A C 1
ATOM 636 O O . GLY A 1 78 ? -15.742 27.266 29.5 1 56.12 78 GLY A O 1
ATOM 637 N N . ARG A 1 79 ? -15.805 28.047 31.516 1 53.72 79 ARG A N 1
ATOM 638 C CA . ARG A 1 79 ? -16.375 27.047 32.438 1 53.72 79 ARG A CA 1
ATOM 639 C C . ARG A 1 79 ? -17.672 26.484 31.875 1 53.72 79 ARG A C 1
ATOM 641 O O . ARG A 1 79 ? -18.438 25.844 32.594 1 53.72 79 ARG A O 1
ATOM 648 N N . ASP A 1 80 ? -17.859 26.438 30.547 1 50.16 80 ASP A N 1
ATOM 649 C CA . ASP A 1 80 ? -19.141 25.797 30.281 1 50.16 80 ASP A CA 1
ATOM 650 C C . ASP A 1 80 ? -18.969 24.328 29.906 1 50.16 80 ASP A C 1
ATOM 652 O O . ASP A 1 80 ? -17.844 23.828 29.859 1 50.16 80 ASP A O 1
ATOM 656 N N . GLU A 1 81 ? -20.062 23.516 29.781 1 47.19 81 GLU A N 1
ATOM 657 C CA . GLU A 1 81 ? -20.219 22.094 29.547 1 47.19 81 GLU A CA 1
ATOM 658 C C . GLU A 1 81 ? -19.203 21.594 28.5 1 47.19 81 GLU A C 1
ATOM 660 O O . GLU A 1 81 ? -18.656 20.5 28.641 1 47.19 81 GLU A O 1
ATOM 665 N N . ASP A 1 82 ? -18.969 22.281 27.578 1 51.12 82 ASP A N 1
ATOM 666 C CA . ASP A 1 82 ? -18.047 21.906 26.516 1 51.12 82 ASP A CA 1
ATOM 667 C C . ASP A 1 82 ? -16.609 21.859 27.016 1 51.12 82 ASP A C 1
ATOM 669 O O . ASP A 1 82 ? -15.789 21.094 26.5 1 51.12 82 ASP A O 1
ATOM 673 N N . ASN A 1 83 ? -16.453 22.578 28.078 1 53.56 83 ASN A N 1
ATOM 674 C CA . ASN A 1 83 ? -15.148 22.688 28.734 1 53.56 83 ASN A CA 1
ATOM 675 C C . ASN A 1 83 ? -14.711 21.344 29.328 1 53.56 83 ASN A C 1
ATOM 677 O O . ASN A 1 83 ? -13.523 21.016 29.312 1 53.56 83 ASN A O 1
ATOM 681 N N . ASP A 1 84 ? -15.719 20.719 29.766 1 54.81 84 ASP A N 1
ATOM 682 C CA . ASP A 1 84 ? -15.375 19.453 30.406 1 54.81 84 ASP A CA 1
ATOM 683 C C . ASP A 1 84 ? -14.789 18.484 29.391 1 54.81 84 ASP A C 1
ATOM 685 O O . ASP A 1 84 ? -13.805 17.797 29.672 1 54.81 84 ASP A O 1
ATOM 689 N N . LEU A 1 85 ? -15.391 18.594 28.25 1 57.16 85 LEU A N 1
ATOM 690 C CA . LEU A 1 85 ? -14.953 17.641 27.219 1 57.16 85 LEU A CA 1
ATOM 691 C C . LEU A 1 85 ? -13.562 18 26.719 1 57.16 85 LEU A C 1
ATOM 693 O O . LEU A 1 85 ? -12.727 17.109 26.531 1 57.16 85 LEU A O 1
ATOM 697 N N . LEU A 1 86 ? -13.344 19.219 26.609 1 59.47 86 LEU A N 1
ATOM 698 C CA . LEU A 1 86 ? -12.055 19.672 26.094 1 59.47 86 LEU A CA 1
ATOM 699 C C . LEU A 1 86 ? -10.969 19.547 27.156 1 59.47 86 LEU A C 1
ATOM 701 O O . LEU A 1 86 ? -9.805 19.312 26.828 1 59.47 86 LEU A O 1
ATOM 705 N N . ASP A 1 87 ? -11.461 19.609 28.312 1 60.62 87 ASP A N 1
ATOM 706 C CA . ASP A 1 87 ? -10.516 19.422 29.422 1 60.62 87 ASP A CA 1
ATOM 707 C C . ASP A 1 87 ? -10.008 17.984 29.469 1 60.62 87 ASP A C 1
ATOM 709 O O . ASP A 1 87 ? -8.844 17.75 29.781 1 60.62 87 ASP A O 1
ATOM 713 N N . VAL A 1 88 ? -10.93 17.234 29.125 1 59.34 88 VAL A N 1
ATOM 714 C CA . VAL A 1 88 ? -10.531 15.836 29.125 1 59.34 88 VAL A CA 1
ATOM 715 C C . VAL A 1 88 ? -9.5 15.594 28.016 1 59.34 88 VAL A C 1
ATOM 717 O O . VAL A 1 88 ? -8.547 14.836 28.203 1 59.34 88 VAL A O 1
ATOM 720 N N . TYR A 1 89 ? -9.656 16.391 26.984 1 62.12 89 TYR A N 1
ATOM 721 C CA . TYR A 1 89 ? -8.727 16.266 25.859 1 62.12 89 TYR A CA 1
ATOM 722 C C . TYR A 1 89 ? -7.52 17.172 26.062 1 62.12 89 TYR A C 1
ATOM 724 O O . TYR A 1 89 ? -6.48 16.984 25.422 1 62.12 89 TYR A O 1
ATOM 732 N N . ASP A 1 90 ? -7.629 17.922 27.094 1 66.06 90 ASP A N 1
ATOM 733 C CA . ASP A 1 90 ? -6.707 19 27.438 1 66.06 90 ASP A CA 1
ATOM 734 C C . ASP A 1 90 ? -5.977 19.516 26.203 1 66.06 90 ASP A C 1
ATOM 736 O O . ASP A 1 90 ? -4.746 19.578 26.172 1 66.06 90 ASP A O 1
ATOM 740 N N . VAL A 1 91 ? -6.668 19.797 25.094 1 74.19 91 VAL A N 1
ATOM 741 C CA . VAL A 1 91 ? -6.18 20.281 23.797 1 74.19 91 VAL A CA 1
ATOM 742 C C . VAL A 1 91 ? -5.273 21.5 24.016 1 74.19 91 VAL A C 1
ATOM 744 O O . VAL A 1 91 ? -4.258 21.641 23.328 1 74.19 91 VAL A O 1
ATOM 747 N N . PHE A 1 92 ? -5.5 22.234 24.984 1 80.88 92 PHE A N 1
ATOM 748 C CA . PHE A 1 92 ? -4.688 23.422 25.234 1 80.88 92 PHE A CA 1
ATOM 749 C C . PHE A 1 92 ? -3.336 23.031 25.812 1 80.88 92 PHE A C 1
ATOM 751 O O . PHE A 1 92 ? -2.322 23.672 25.531 1 80.88 92 PHE A O 1
ATOM 758 N N . LYS A 1 93 ? -3.391 21.938 26.562 1 84.88 93 LYS A N 1
ATOM 759 C CA . LYS A 1 93 ? -2.123 21.469 27.109 1 84.88 93 LYS A CA 1
ATOM 760 C C . LYS A 1 93 ? -1.156 21.062 26.016 1 84.88 93 LYS A C 1
ATOM 762 O O . LYS A 1 93 ? 0.021 21.422 26.047 1 84.88 93 LYS A O 1
ATOM 767 N N . ARG A 1 94 ? -1.61 20.359 25.062 1 91.75 94 ARG A N 1
ATOM 768 C CA . ARG A 1 94 ? -0.774 19.891 23.953 1 91.75 94 ARG A CA 1
ATOM 769 C C . ARG A 1 94 ? -0.306 21.062 23.094 1 91.75 94 ARG A C 1
ATOM 771 O O . ARG A 1 94 ? 0.837 21.094 22.641 1 91.75 94 ARG A O 1
ATOM 778 N N . GLU A 1 95 ? -1.227 21.969 22.969 1 93.62 95 GLU A N 1
ATOM 779 C CA . GLU A 1 95 ? -0.863 23.109 22.141 1 93.62 95 GLU A CA 1
ATOM 780 C C . GLU A 1 95 ? 0.172 23.984 22.844 1 93.62 95 GLU A C 1
ATOM 782 O O . GLU A 1 95 ? 1.086 24.516 22.203 1 93.62 95 GLU A O 1
ATOM 787 N N . ILE A 1 96 ? 0.002 24.172 24.141 1 93.06 96 ILE A N 1
ATOM 788 C CA . ILE A 1 96 ? 0.984 24.906 24.922 1 93.06 96 ILE A CA 1
ATOM 789 C C . ILE A 1 96 ? 2.35 24.234 24.812 1 93.06 96 ILE A C 1
ATOM 791 O O . ILE A 1 96 ? 3.357 24.891 24.562 1 93.06 96 ILE A O 1
ATOM 795 N N . ALA A 1 97 ? 2.375 22.938 24.969 1 94.69 97 ALA A N 1
ATOM 796 C CA . ALA A 1 97 ? 3.627 22.203 24.859 1 94.69 97 ALA A CA 1
ATOM 797 C C . ALA A 1 97 ? 4.227 22.328 23.453 1 94.69 97 ALA A C 1
ATOM 799 O O . ALA A 1 97 ? 5.445 22.438 23.312 1 94.69 97 ALA A O 1
ATOM 800 N N . ALA A 1 98 ? 3.404 22.344 22.5 1 97 98 ALA A N 1
ATOM 801 C CA . ALA A 1 98 ? 3.877 22.469 21.125 1 97 98 ALA A CA 1
ATOM 802 C C . ALA A 1 98 ? 4.59 23.812 20.906 1 97 98 ALA A C 1
ATOM 804 O O . ALA A 1 98 ? 5.676 23.859 20.328 1 97 98 ALA A O 1
ATOM 805 N N . TYR A 1 99 ? 4.012 24.891 21.406 1 96.56 99 TYR A N 1
ATOM 806 C CA . TYR A 1 99 ? 4.543 26.234 21.141 1 96.56 99 TYR A CA 1
ATOM 807 C C . TYR A 1 99 ? 5.625 26.594 22.141 1 96.56 99 TYR A C 1
ATOM 809 O O . TYR A 1 99 ? 6.562 27.328 21.812 1 96.56 99 TYR A O 1
ATOM 817 N N . ASP A 1 100 ? 5.52 26.078 23.312 1 94.62 100 ASP A N 1
ATOM 818 C CA . ASP A 1 100 ? 6.43 26.484 24.375 1 94.62 100 ASP A CA 1
ATOM 819 C C . ASP A 1 100 ? 7.676 25.594 24.391 1 94.62 100 ASP A C 1
ATOM 821 O O . ASP A 1 100 ? 8.75 26.047 24.797 1 94.62 100 ASP A O 1
ATOM 825 N N . VAL A 1 101 ? 7.527 24.391 24.031 1 96.12 101 VAL A N 1
ATOM 826 C CA . VAL A 1 101 ? 8.617 23.438 24.203 1 96.12 101 VAL A CA 1
ATOM 827 C C . VAL A 1 101 ? 9.102 22.938 22.844 1 96.12 101 VAL A C 1
ATOM 829 O O . VAL A 1 101 ? 10.289 23.062 22.531 1 96.12 101 VAL A O 1
ATOM 832 N N . VAL A 1 102 ? 8.289 22.5 22 1 98.12 102 VAL A N 1
ATOM 833 C CA . VAL A 1 102 ? 8.672 21.75 20.812 1 98.12 102 VAL A CA 1
ATOM 834 C C . VAL A 1 102 ? 9.117 22.703 19.703 1 98.12 102 VAL A C 1
ATOM 836 O O . VAL A 1 102 ? 10.227 22.578 19.188 1 98.12 102 VAL A O 1
ATOM 839 N N . MET A 1 103 ? 8.297 23.719 19.406 1 97.75 103 MET A N 1
ATOM 840 C CA . MET A 1 103 ? 8.5 24.547 18.219 1 97.75 103 MET A CA 1
ATOM 841 C C . MET A 1 103 ? 9.812 25.328 18.312 1 97.75 103 MET A C 1
ATOM 843 O O . MET A 1 103 ? 10.57 25.391 17.344 1 97.75 103 MET A O 1
ATOM 847 N N . PRO A 1 104 ? 10.141 25.922 19.469 1 96.75 104 PRO A N 1
ATOM 848 C CA . PRO A 1 104 ? 11.422 26.625 19.562 1 96.75 104 PRO A CA 1
ATOM 849 C C . PRO A 1 104 ? 12.617 25.719 19.281 1 96.75 104 PRO A C 1
ATOM 851 O O . PRO A 1 104 ? 13.555 26.125 18.594 1 96.75 104 PRO A O 1
ATOM 854 N N . LYS A 1 105 ? 12.547 24.5 19.75 1 98.19 105 LYS A N 1
ATOM 855 C CA . LYS A 1 105 ? 13.633 23.547 19.562 1 98.19 105 LYS A CA 1
ATOM 856 C C . LYS A 1 105 ? 13.688 23.062 18.109 1 98.19 105 LYS A C 1
ATOM 858 O O . LYS A 1 105 ? 14.773 22.891 17.547 1 98.19 105 LYS A O 1
ATOM 863 N N . VAL A 1 106 ? 12.547 22.859 17.531 1 98.44 106 VAL A N 1
ATOM 864 C CA . VAL A 1 106 ? 12.445 22.453 16.141 1 98.44 106 VAL A CA 1
ATOM 865 C C . VAL A 1 106 ? 13.039 23.531 15.234 1 98.44 106 VAL A C 1
ATOM 867 O O . VAL A 1 106 ? 13.828 23.234 14.336 1 98.44 106 VAL A O 1
ATOM 870 N N . GLU A 1 107 ? 12.672 24.75 15.5 1 97.12 107 GLU A N 1
ATOM 871 C CA . GLU A 1 107 ? 13.172 25.859 14.703 1 97.12 107 GLU A CA 1
ATOM 872 C C . GLU A 1 107 ? 14.688 26.016 14.859 1 97.12 107 GLU A C 1
ATOM 874 O O . GLU A 1 107 ? 15.383 26.328 13.898 1 97.12 107 GLU A O 1
ATOM 879 N N . GLN A 1 108 ? 15.141 25.812 16.016 1 97.81 108 GLN A N 1
ATOM 880 C CA . GLN A 1 108 ? 16.578 25.859 16.25 1 97.81 108 GLN A CA 1
ATOM 881 C C . GLN A 1 108 ? 17.297 24.766 15.445 1 97.81 108 GLN A C 1
ATOM 883 O O . GLN A 1 108 ? 18.328 25.031 14.82 1 97.81 108 GLN A O 1
ATOM 888 N N . LEU A 1 109 ? 16.797 23.547 15.492 1 98.5 109 LEU A N 1
ATOM 889 C CA . LEU A 1 109 ? 17.375 22.438 14.742 1 98.5 109 LEU A CA 1
ATOM 890 C C . LEU A 1 109 ? 17.391 22.734 13.25 1 98.5 109 LEU A C 1
ATOM 892 O O . LEU A 1 109 ? 18.422 22.547 12.586 1 98.5 109 LEU A O 1
ATOM 896 N N . LEU A 1 110 ? 16.312 23.219 12.773 1 98.75 110 LEU A N 1
ATOM 897 C CA . LEU A 1 110 ? 16.203 23.469 11.344 1 98.75 110 LEU A CA 1
ATOM 898 C C . LEU A 1 110 ? 17.109 24.625 10.93 1 98.75 110 LEU A C 1
ATOM 900 O O . LEU A 1 110 ? 17.734 24.578 9.867 1 98.75 110 LEU A O 1
ATOM 904 N N . SER A 1 111 ? 17.203 25.641 11.758 1 98.31 111 SER A N 1
ATOM 905 C CA . SER A 1 111 ? 18.094 26.766 11.484 1 98.31 111 SER A CA 1
ATOM 906 C C . SER A 1 111 ? 19.547 26.297 11.422 1 98.31 111 SER A C 1
ATOM 908 O O . SER A 1 111 ? 20.344 26.844 10.648 1 98.31 111 SER A O 1
ATOM 910 N N . SER A 1 112 ? 19.891 25.344 12.203 1 98.38 112 SER A N 1
ATOM 911 C CA . SER A 1 112 ? 21.266 24.844 12.266 1 98.38 112 SER A CA 1
ATOM 912 C C . SER A 1 112 ? 21.688 24.219 10.938 1 98.38 112 SER A C 1
ATOM 914 O O . SER A 1 112 ? 22.875 24.109 10.648 1 98.38 112 SER A O 1
ATOM 916 N N . ILE A 1 113 ? 20.75 23.828 10.195 1 98.44 113 ILE A N 1
ATOM 917 C CA . ILE A 1 113 ? 21.094 23.219 8.914 1 98.44 113 ILE A CA 1
ATOM 918 C C . ILE A 1 113 ? 20.719 24.172 7.777 1 98.44 113 ILE A C 1
ATOM 920 O O . ILE A 1 113 ? 20.531 23.734 6.637 1 98.44 113 ILE A O 1
ATOM 924 N N . GLY A 1 114 ? 20.406 25.391 8.055 1 97.88 114 GLY A N 1
ATOM 925 C CA . GLY A 1 114 ? 20.25 26.422 7.055 1 97.88 114 GLY A CA 1
ATOM 926 C C . GLY A 1 114 ? 18.812 26.641 6.637 1 97.88 114 GLY A C 1
ATOM 927 O O . GLY A 1 114 ? 18.547 27.359 5.664 1 97.88 114 GLY A O 1
ATOM 928 N N . TYR A 1 115 ? 17.891 25.953 7.301 1 97.69 115 TYR A N 1
ATOM 929 C CA . TYR A 1 115 ? 16.484 26.172 7.012 1 97.69 115 TYR A CA 1
ATOM 930 C C . TYR A 1 115 ? 15.875 27.172 7.984 1 97.69 115 TYR A C 1
ATOM 932 O O . TYR A 1 115 ? 15.664 26.844 9.156 1 97.69 115 TYR A O 1
ATOM 940 N N . ASN A 1 116 ? 15.406 28.328 7.449 1 95.62 116 ASN A N 1
ATOM 941 C CA . ASN A 1 116 ? 14.984 29.406 8.344 1 95.62 116 ASN A CA 1
ATOM 942 C C . ASN A 1 116 ? 13.531 29.797 8.102 1 95.62 116 ASN A C 1
ATOM 944 O O . ASN A 1 116 ? 13.039 30.781 8.672 1 95.62 116 ASN A O 1
ATOM 948 N N . LYS A 1 117 ? 12.867 29.016 7.309 1 95.25 117 LYS A N 1
ATOM 949 C CA . LYS A 1 117 ? 11.445 29.297 7.121 1 95.25 117 LYS A CA 1
ATOM 950 C C . LYS A 1 117 ? 10.633 28.859 8.336 1 95.25 117 LYS A C 1
ATOM 952 O O . LYS A 1 117 ? 10.953 27.859 8.977 1 95.25 117 LYS A O 1
ATOM 957 N N . ARG A 1 118 ? 9.625 29.594 8.609 1 95 118 ARG A N 1
ATOM 958 C CA . ARG A 1 118 ? 8.766 29.297 9.758 1 95 118 ARG A CA 1
ATOM 959 C C . ARG A 1 118 ? 7.809 28.156 9.438 1 95 118 ARG A C 1
ATOM 961 O O . ARG A 1 118 ? 7.375 28 8.297 1 95 118 ARG A O 1
ATOM 968 N N . LEU A 1 119 ? 7.449 27.406 10.492 1 97.19 119 LEU A N 1
ATOM 969 C CA . LEU A 1 119 ? 6.512 26.297 10.336 1 97.19 119 LEU A CA 1
ATOM 970 C C . LEU A 1 119 ? 5.172 26.625 10.984 1 97.19 119 LEU A C 1
ATOM 972 O O . LEU A 1 119 ? 4.16 25.984 10.695 1 97.19 119 LEU A O 1
ATOM 976 N N . ALA A 1 120 ? 5.129 27.594 11.883 1 97.56 120 ALA A N 1
ATOM 977 C CA . ALA A 1 120 ? 3.961 27.969 12.672 1 97.56 120 ALA A CA 1
ATOM 978 C C . ALA A 1 120 ? 3.965 29.469 12.961 1 97.56 120 ALA A C 1
ATOM 980 O O . ALA A 1 120 ? 4.996 30.125 12.836 1 97.56 120 ALA A O 1
ATOM 981 N N . PRO A 1 121 ? 2.811 30.016 13.289 1 97.06 121 PRO A N 1
ATOM 982 C CA . PRO A 1 121 ? 2.801 31.406 13.727 1 97.06 121 PRO A CA 1
ATOM 983 C C . PRO A 1 121 ? 3.57 31.625 15.031 1 97.06 121 PRO A C 1
ATOM 985 O O . PRO A 1 121 ? 3.633 30.719 15.867 1 97.06 121 PRO A O 1
ATOM 988 N N . VAL A 1 122 ? 4.02 32.781 15.18 1 95.19 122 VAL A N 1
ATOM 989 C CA . VAL A 1 122 ? 4.707 33.156 16.406 1 95.19 122 VAL A CA 1
ATOM 990 C C . VAL A 1 122 ? 3.689 33.375 17.516 1 95.19 122 VAL A C 1
ATOM 992 O O . VAL A 1 122 ? 2.701 34.094 17.328 1 95.19 122 VAL A O 1
ATOM 995 N N . ALA A 1 123 ? 3.9 32.781 18.578 1 95.56 123 ALA A N 1
ATOM 996 C CA . ALA A 1 123 ? 3.146 33.094 19.797 1 95.56 123 ALA A CA 1
ATOM 997 C C . ALA A 1 123 ? 3.889 34.094 20.656 1 95.56 123 ALA A C 1
ATOM 999 O O . ALA A 1 123 ? 4.914 33.781 21.266 1 95.56 123 ALA A O 1
ATOM 1000 N N . HIS A 1 124 ? 3.318 35.281 20.797 1 94.75 124 HIS A N 1
ATOM 1001 C CA . HIS A 1 124 ? 3.961 36.344 21.562 1 94.75 124 HIS A CA 1
ATOM 1002 C C . HIS A 1 124 ? 3.732 36.156 23.047 1 94.75 124 HIS A C 1
ATOM 1004 O O . HIS A 1 124 ? 4.516 36.625 23.875 1 94.75 124 HIS A O 1
ATOM 1010 N N . ALA A 1 125 ? 2.639 35.469 23.359 1 93.88 125 ALA A N 1
ATOM 1011 C CA . ALA A 1 125 ? 2.352 35.156 24.75 1 93.88 125 ALA A CA 1
ATOM 1012 C C . ALA A 1 125 ? 1.586 33.812 24.875 1 93.88 125 ALA A C 1
ATOM 1014 O O . ALA A 1 125 ? 0.749 33.5 24.016 1 93.88 125 ALA A O 1
ATOM 1015 N N . ILE A 1 126 ? 1.905 33.062 25.875 1 93.06 126 ILE A N 1
ATOM 1016 C CA . ILE A 1 126 ? 1.23 31.828 26.219 1 93.06 126 ILE A CA 1
ATOM 1017 C C . ILE A 1 126 ? 0.84 31.844 27.703 1 93.06 126 ILE A C 1
ATOM 1019 O O . ILE A 1 126 ? 1.695 32 28.578 1 93.06 126 ILE A O 1
ATOM 1023 N N . HIS A 1 127 ? -0.358 31.703 27.938 1 89 127 HIS A N 1
ATOM 1024 C CA . HIS A 1 127 ? -0.866 31.656 29.297 1 89 127 HIS A CA 1
ATOM 1025 C C . HIS A 1 127 ? -1.494 30.312 29.609 1 89 127 HIS A C 1
ATOM 1027 O O . HIS A 1 127 ? -2.584 30 29.109 1 89 127 HIS A O 1
ATOM 1033 N N . SER A 1 128 ? -0.903 29.609 30.547 1 84 128 SER A N 1
ATOM 1034 C CA . SER A 1 128 ? -1.279 28.219 30.781 1 84 128 SER A CA 1
ATOM 1035 C C . SER A 1 128 ? -2.141 28.078 32.031 1 84 128 SER A C 1
ATOM 1037 O O . SER A 1 128 ? -2.457 26.969 32.438 1 84 128 SER A O 1
ATOM 1039 N N . THR A 1 129 ? -2.391 29.094 32.656 1 78.12 129 THR A N 1
ATOM 1040 C CA . THR A 1 129 ? -3.158 29.031 33.875 1 78.12 129 THR A CA 1
ATOM 1041 C C . THR A 1 129 ? -4.625 29.375 33.625 1 78.12 129 THR A C 1
ATOM 1043 O O . THR A 1 129 ? -5.141 29.141 32.531 1 78.12 129 THR A O 1
ATOM 1046 N N . THR A 1 130 ? -5.199 30.016 34.688 1 71.44 130 THR A N 1
ATOM 1047 C CA . THR A 1 130 ? -6.633 30.266 34.625 1 71.44 130 THR A CA 1
ATOM 1048 C C . THR A 1 130 ? -6.973 31.125 33.406 1 71.44 130 THR A C 1
ATOM 1050 O O . THR A 1 130 ? -6.391 32.188 33.188 1 71.44 130 THR A O 1
ATOM 1053 N N . ILE A 1 131 ? -7.902 30.719 32.562 1 80.44 131 ILE A N 1
ATOM 1054 C CA . ILE A 1 131 ? -8.312 31.109 31.203 1 80.44 131 ILE A CA 1
ATOM 1055 C C . ILE A 1 131 ? -7.148 30.953 30.234 1 80.44 131 ILE A C 1
ATOM 1057 O O . ILE A 1 131 ? -6.426 31.906 29.969 1 80.44 131 ILE A O 1
ATOM 1061 N N . LYS A 1 132 ? -6.863 29.891 29.828 1 86.31 132 LYS A N 1
ATOM 1062 C CA . LYS A 1 132 ? -5.754 29.562 28.938 1 86.31 132 LYS A CA 1
ATOM 1063 C C . LYS A 1 132 ? -5.922 30.25 27.578 1 86.31 132 LYS A C 1
ATOM 1065 O O . LYS A 1 132 ? -7.027 30.281 27.031 1 86.31 132 LYS A O 1
ATOM 1070 N N . HIS A 1 133 ? -4.902 30.922 27.188 1 90.44 133 HIS A N 1
ATOM 1071 C CA . HIS A 1 133 ? -5.004 31.578 25.891 1 90.44 133 HIS A CA 1
ATOM 1072 C C . HIS A 1 133 ? -3.623 31.812 25.281 1 90.44 133 HIS A C 1
ATOM 1074 O O . HIS A 1 133 ? -2.611 31.734 25.984 1 90.44 133 HIS A O 1
ATOM 1080 N N . PHE A 1 134 ? -3.641 31.953 24 1 94.06 134 PHE A N 1
ATOM 1081 C CA . PHE A 1 134 ? -2.467 32.312 23.219 1 94.06 134 PHE A CA 1
ATOM 1082 C C . PHE A 1 134 ? -2.637 33.688 22.562 1 94.06 134 PHE A C 1
ATOM 1084 O O . PHE A 1 134 ? -3.736 34.031 22.156 1 94.06 134 PHE A O 1
ATOM 1091 N N . VAL A 1 135 ? -1.573 34.438 22.516 1 95.75 135 VAL A N 1
ATOM 1092 C CA . VAL A 1 135 ? -1.524 35.656 21.719 1 95.75 135 VAL A CA 1
ATOM 1093 C C . VAL A 1 135 ? -0.588 35.469 20.516 1 95.75 135 VAL A C 1
ATOM 1095 O O . VAL A 1 135 ? 0.635 35.531 20.672 1 95.75 135 VAL A O 1
ATOM 1098 N N . PHE A 1 136 ? -1.199 35.281 19.359 1 96.81 136 PHE A N 1
ATOM 1099 C CA . PHE A 1 136 ? -0.435 35.031 18.141 1 96.81 136 PHE A CA 1
ATOM 1100 C C . PHE A 1 136 ? -0.279 36.281 17.312 1 96.81 136 PHE A C 1
ATOM 1102 O O . PHE A 1 136 ? -1.087 37.219 17.422 1 96.81 136 PHE A O 1
ATOM 1109 N N . GLU A 1 137 ? 0.761 36.281 16.531 1 96.31 137 GLU A N 1
ATOM 1110 C CA . GLU A 1 137 ? 0.836 37.281 15.477 1 96.31 137 GLU A CA 1
ATOM 1111 C C . GLU A 1 137 ? -0.339 37.156 14.508 1 96.31 137 GLU A C 1
ATOM 1113 O O . GLU A 1 137 ? -0.947 36.094 14.398 1 96.31 137 GLU A O 1
ATOM 1118 N N . ASP A 1 138 ? -0.693 38.188 13.891 1 95.12 138 ASP A N 1
ATOM 1119 C CA . ASP A 1 138 ? -1.691 38.188 12.828 1 95.12 138 ASP A CA 1
ATOM 1120 C C . ASP A 1 138 ? -1.045 37.906 11.469 1 95.12 138 ASP A C 1
ATOM 1122 O O . ASP A 1 138 ? -0.519 38.844 10.836 1 95.12 138 ASP A O 1
ATOM 1126 N N . LEU A 1 139 ? -1.22 36.75 10.961 1 95.12 139 LEU A N 1
ATOM 1127 C CA . LEU A 1 139 ? -0.556 36.281 9.742 1 95.12 139 LEU A CA 1
ATOM 1128 C C . LEU A 1 139 ? -1.084 37.062 8.523 1 95.12 139 LEU A C 1
ATOM 1130 O O . LEU A 1 139 ? -0.393 37.156 7.508 1 95.12 139 LEU A O 1
ATOM 1134 N N . SER A 1 140 ? -2.303 37.531 8.664 1 91.69 140 SER A N 1
ATOM 1135 C CA . SER A 1 140 ? -2.883 38.25 7.531 1 91.69 140 SER A CA 1
ATOM 1136 C C . SER A 1 140 ? -2.08 39.5 7.195 1 91.69 140 SER A C 1
ATOM 1138 O O . SER A 1 140 ? -2.021 39.906 6.039 1 91.69 140 SER A O 1
ATOM 1140 N N . LEU A 1 141 ? -1.495 40.094 8.25 1 91.25 141 LEU A N 1
ATOM 1141 C CA . LEU A 1 141 ? -0.683 41.281 8.062 1 91.25 141 LEU A CA 1
ATOM 1142 C C . LEU A 1 141 ? 0.567 40.969 7.246 1 91.25 141 LEU A C 1
ATOM 1144 O O . LEU A 1 141 ? 1.172 41.875 6.652 1 91.25 141 LEU A O 1
ATOM 1148 N N . GLN A 1 142 ? 0.941 39.75 7.191 1 91.88 142 GLN A N 1
ATOM 1149 C CA . GLN A 1 142 ? 2.123 39.344 6.449 1 91.88 142 GLN A CA 1
ATOM 1150 C C . GLN A 1 142 ? 1.74 38.75 5.094 1 91.88 142 GLN A C 1
ATOM 1152 O O . GLN A 1 142 ? 2.578 38.156 4.406 1 91.88 142 GLN A O 1
ATOM 1157 N N . GLY A 1 143 ? 0.458 38.75 4.805 1 91.75 143 GLY A N 1
ATOM 1158 C CA . GLY A 1 143 ? -0.001 38.312 3.49 1 91.75 143 GLY A CA 1
ATOM 1159 C C . GLY A 1 143 ? -0.487 36.906 3.459 1 91.75 143 GLY A C 1
ATOM 1160 O O . GLY A 1 143 ? -0.827 36.375 2.396 1 91.75 143 GLY A O 1
ATOM 1161 N N . TYR A 1 144 ? -0.509 36.25 4.57 1 95 144 TYR A N 1
ATOM 1162 C CA . TYR A 1 144 ? -1.051 34.875 4.605 1 95 144 TYR A CA 1
ATOM 1163 C C . TYR A 1 144 ? -2.574 34.906 4.594 1 95 144 TYR A C 1
ATOM 1165 O O . TYR A 1 144 ? -3.193 35.75 5.234 1 95 144 TYR A O 1
ATOM 1173 N N . LYS A 1 145 ? -3.148 34.031 3.916 1 91.44 145 LYS A N 1
ATOM 1174 C CA . LYS A 1 145 ? -4.598 33.906 3.805 1 91.44 145 LYS A CA 1
ATOM 1175 C C . LYS A 1 145 ? -5.035 32.438 3.916 1 91.44 145 LYS A C 1
ATOM 1177 O O . LYS A 1 145 ? -4.316 31.547 3.488 1 91.44 145 LYS A O 1
ATOM 1182 N N . PRO A 1 146 ? -6.211 32.312 4.512 1 87.56 146 PRO A N 1
ATOM 1183 C CA . PRO A 1 146 ? -6.773 30.969 4.453 1 87.56 146 PRO A CA 1
ATOM 1184 C C . PRO A 1 146 ? -7.09 30.516 3.027 1 87.56 146 PRO A C 1
ATOM 1186 O O . PRO A 1 146 ? -7.309 31.359 2.148 1 87.56 146 PRO A O 1
ATOM 1189 N N . VAL A 1 147 ? -7.105 29.219 2.842 1 87.44 147 VAL A N 1
ATOM 1190 C CA . VAL A 1 147 ? -7.418 28.656 1.534 1 87.44 147 VAL A CA 1
ATOM 1191 C C . VAL A 1 147 ? -8.93 28.484 1.396 1 87.44 147 VAL A C 1
ATOM 1193 O O . VAL A 1 147 ? -9.648 28.406 2.396 1 87.44 147 VAL A O 1
ATOM 1196 N N . ASP A 1 148 ? -9.375 28.594 0.16 1 87.62 148 ASP A N 1
ATOM 1197 C CA . ASP A 1 148 ? -10.758 28.203 -0.108 1 87.62 148 ASP A CA 1
ATOM 1198 C C . ASP A 1 148 ? -10.984 26.734 0.207 1 87.62 148 ASP A C 1
ATOM 1200 O O . ASP A 1 148 ? -10.648 25.859 -0.599 1 87.62 148 ASP A O 1
ATOM 1204 N N . ARG A 1 149 ? -11.625 26.484 1.232 1 88.81 149 ARG A N 1
ATOM 1205 C CA . ARG A 1 149 ? -11.719 25.109 1.721 1 88.81 149 ARG A CA 1
ATOM 1206 C C . ARG A 1 149 ? -12.586 24.25 0.799 1 88.81 149 ARG A C 1
ATOM 1208 O O . ARG A 1 149 ? -12.359 23.047 0.658 1 88.81 149 ARG A O 1
ATOM 1215 N N . ALA A 1 150 ? -13.539 24.828 0.126 1 90.38 150 ALA A N 1
ATOM 1216 C CA . ALA A 1 150 ? -14.438 24.062 -0.737 1 90.38 150 ALA A CA 1
ATOM 1217 C C . ALA A 1 150 ? -13.695 23.5 -1.944 1 90.38 150 ALA A C 1
ATOM 1219 O O . ALA A 1 150 ? -14.016 22.406 -2.432 1 90.38 150 ALA A O 1
ATOM 1220 N N . ALA A 1 151 ? -12.711 24.188 -2.35 1 92.31 151 ALA A N 1
ATOM 1221 C CA . ALA A 1 151 ? -11.969 23.797 -3.541 1 92.31 151 ALA A CA 1
ATOM 1222 C C . ALA A 1 151 ? -10.977 22.672 -3.221 1 92.31 151 ALA A C 1
ATOM 1224 O O . ALA A 1 151 ? -10.641 21.875 -4.094 1 92.31 151 ALA A O 1
ATOM 1225 N N . GLY A 1 152 ? -10.539 22.578 -1.982 1 94.81 152 GLY A N 1
ATOM 1226 C CA . GLY A 1 152 ? -9.445 21.688 -1.631 1 94.81 152 GLY A CA 1
ATOM 1227 C C . GLY A 1 152 ? -8.086 22.188 -2.076 1 94.81 152 GLY A C 1
ATOM 1228 O O . GLY A 1 152 ? -7.984 23.266 -2.66 1 94.81 152 GLY A O 1
ATOM 1229 N N . LEU A 1 153 ? -7.074 21.469 -1.825 1 97.38 153 LEU A N 1
ATOM 1230 C CA . LEU A 1 153 ? -5.711 21.875 -2.156 1 97.38 153 LEU A CA 1
ATOM 1231 C C . LEU A 1 153 ? -5.258 21.234 -3.465 1 97.38 153 LEU A C 1
ATOM 1233 O O . LEU A 1 153 ? -5.406 20.031 -3.654 1 97.38 153 LEU A O 1
ATOM 1237 N N . SER A 1 154 ? -4.738 22.016 -4.324 1 96.56 154 SER A N 1
ATOM 1238 C CA . SER A 1 154 ? -4.164 21.531 -5.57 1 96.56 154 SER A CA 1
ATOM 1239 C C . SER A 1 154 ? -2.898 20.719 -5.316 1 96.56 154 SER A C 1
ATOM 1241 O O . SER A 1 154 ? -2.369 20.719 -4.199 1 96.56 154 SER A O 1
ATOM 1243 N N . PHE A 1 155 ? -2.373 20.047 -6.355 1 97.81 155 PHE A N 1
ATOM 1244 C CA . PHE A 1 155 ? -1.152 19.25 -6.258 1 97.81 155 PHE A CA 1
ATOM 1245 C C . PHE A 1 155 ? 0.007 20.109 -5.758 1 97.81 155 PHE A C 1
ATOM 1247 O O . PHE A 1 155 ? 0.721 19.719 -4.832 1 97.81 155 PHE A O 1
ATOM 1254 N N . SER A 1 156 ? 0.163 21.297 -6.348 1 96.81 156 SER A N 1
ATOM 1255 C CA . SER A 1 156 ? 1.275 22.156 -5.984 1 96.81 156 SER A CA 1
ATOM 1256 C C . SER A 1 156 ? 1.132 22.672 -4.555 1 96.81 156 SER A C 1
ATOM 1258 O O . SER A 1 156 ? 2.123 22.812 -3.834 1 96.81 156 SER A O 1
ATOM 1260 N N . GLN A 1 157 ? -0.054 22.984 -4.172 1 96.81 157 GLN A N 1
ATOM 1261 C CA . GLN A 1 157 ? -0.307 23.422 -2.807 1 96.81 157 GLN A CA 1
ATOM 1262 C C . GLN A 1 157 ? 0.008 22.312 -1.803 1 96.81 157 GLN A C 1
ATOM 1264 O O . GLN A 1 157 ? 0.621 22.578 -0.764 1 96.81 157 GLN A O 1
ATOM 1269 N N . LEU A 1 158 ? -0.429 21.109 -2.131 1 98.56 158 LEU A N 1
ATOM 1270 C CA . LEU A 1 158 ? -0.14 19.953 -1.276 1 98.56 158 LEU A CA 1
ATOM 1271 C C . LEU A 1 158 ? 1.363 19.734 -1.148 1 98.56 158 LEU A C 1
ATOM 1273 O O . LEU A 1 158 ? 1.858 19.422 -0.066 1 98.56 158 LEU A O 1
ATOM 1277 N N . GLN A 1 159 ? 2.098 19.938 -2.213 1 98.44 159 GLN A N 1
ATOM 1278 C CA . GLN A 1 159 ? 3.549 19.781 -2.178 1 98.44 159 GLN A CA 1
ATOM 1279 C C . GLN A 1 159 ? 4.176 20.75 -1.173 1 98.44 159 GLN A C 1
ATOM 1281 O O . GLN A 1 159 ? 5.094 20.375 -0.437 1 98.44 159 GLN A O 1
ATOM 1286 N N . MET A 1 160 ? 3.688 21.938 -1.137 1 98.12 160 MET A N 1
ATOM 1287 C CA . MET A 1 160 ? 4.219 22.953 -0.221 1 98.12 160 MET A CA 1
ATOM 1288 C C . MET A 1 160 ? 3.947 22.562 1.229 1 98.12 160 MET A C 1
ATOM 1290 O O . MET A 1 160 ? 4.82 22.703 2.086 1 98.12 160 MET A O 1
ATOM 1294 N N . VAL A 1 161 ? 2.734 22.094 1.451 1 98.69 161 VAL A N 1
ATOM 1295 C CA . VAL A 1 161 ? 2.375 21.688 2.803 1 98.69 161 VAL A CA 1
ATOM 1296 C C . VAL A 1 161 ? 3.244 20.5 3.229 1 98.69 161 VAL A C 1
ATOM 1298 O O . VAL A 1 161 ? 3.77 20.484 4.344 1 98.69 161 VAL A O 1
ATOM 1301 N N . LEU A 1 162 ? 3.43 19.578 2.309 1 98.88 162 LEU A N 1
ATOM 1302 C CA . LEU A 1 162 ? 4.168 18.359 2.617 1 98.88 162 LEU A CA 1
ATOM 1303 C C . LEU A 1 162 ? 5.645 18.656 2.85 1 98.88 162 LEU A C 1
ATOM 1305 O O . LEU A 1 162 ? 6.305 17.984 3.645 1 98.88 162 LEU A O 1
ATOM 1309 N N . GLU A 1 163 ? 6.125 19.641 2.209 1 98.56 163 GLU A N 1
ATOM 1310 C CA . GLU A 1 163 ? 7.492 20.078 2.492 1 98.56 163 GLU A CA 1
ATOM 1311 C C . GLU A 1 163 ? 7.633 20.547 3.938 1 98.56 163 GLU A C 1
ATOM 1313 O O . GLU A 1 163 ? 8.562 20.125 4.641 1 98.56 163 GLU A O 1
ATOM 1318 N N . LYS A 1 164 ? 6.699 21.406 4.367 1 98.62 164 LYS A N 1
ATOM 1319 C CA . LYS A 1 164 ? 6.727 21.922 5.73 1 98.62 164 LYS A CA 1
ATOM 1320 C C . LYS A 1 164 ? 6.543 20.797 6.75 1 98.62 164 LYS A C 1
ATOM 1322 O O . LYS A 1 164 ? 7.242 20.75 7.766 1 98.62 164 LYS A O 1
ATOM 1327 N N . VAL A 1 165 ? 5.66 19.922 6.441 1 98.81 165 VAL A N 1
ATOM 1328 C CA . VAL A 1 165 ? 5.348 18.828 7.355 1 98.81 165 VAL A CA 1
ATOM 1329 C C . VAL A 1 165 ? 6.543 17.875 7.449 1 98.81 165 VAL A C 1
ATOM 1331 O O . VAL A 1 165 ? 6.848 17.359 8.523 1 98.81 165 VAL A O 1
ATOM 1334 N N . ALA A 1 166 ? 7.191 17.656 6.309 1 98.94 166 ALA A N 1
ATOM 1335 C CA . ALA A 1 166 ? 8.375 16.797 6.305 1 98.94 166 ALA A CA 1
ATOM 1336 C C . ALA A 1 166 ? 9.461 17.359 7.215 1 98.94 166 ALA A C 1
ATOM 1338 O O . ALA A 1 166 ? 10.117 16.609 7.945 1 98.94 166 ALA A O 1
ATOM 1339 N N . LYS A 1 167 ? 9.688 18.719 7.137 1 98.88 167 LYS A N 1
ATOM 1340 C CA . LYS A 1 167 ? 10.664 19.375 7.996 1 98.88 167 LYS A CA 1
ATOM 1341 C C . LYS A 1 167 ? 10.289 19.234 9.469 1 98.88 167 LYS A C 1
ATOM 1343 O O . LYS A 1 167 ? 11.141 18.922 10.305 1 98.88 167 LYS A O 1
ATOM 1348 N N . PHE A 1 168 ? 9.039 19.406 9.766 1 98.94 168 PHE A N 1
ATOM 1349 C CA . PHE A 1 168 ? 8.539 19.281 11.125 1 98.94 168 PHE A CA 1
ATOM 1350 C C . PHE A 1 168 ? 8.703 17.859 11.648 1 98.94 168 PHE A C 1
ATOM 1352 O O . PHE A 1 168 ? 9.195 17.656 12.758 1 98.94 168 PHE A O 1
ATOM 1359 N N . HIS A 1 169 ? 8.305 16.844 10.836 1 98.94 169 HIS A N 1
ATOM 1360 C CA . HIS A 1 169 ? 8.422 15.438 11.203 1 98.94 169 HIS A CA 1
ATOM 1361 C C . HIS A 1 169 ? 9.875 15.047 11.445 1 98.94 169 HIS A C 1
ATOM 1363 O O . HIS A 1 169 ? 10.188 14.438 12.469 1 98.94 169 HIS A O 1
ATOM 1369 N N . ALA A 1 170 ? 10.719 15.445 10.523 1 98.94 170 ALA A N 1
ATOM 1370 C CA . ALA A 1 170 ? 12.133 15.102 10.664 1 98.94 170 ALA A CA 1
ATOM 1371 C C . ALA A 1 170 ? 12.727 15.711 11.93 1 98.94 170 ALA A C 1
ATOM 1373 O O . ALA A 1 170 ? 13.391 15.016 12.703 1 98.94 170 ALA A O 1
ATOM 1374 N N . ALA A 1 171 ? 12.484 16.984 12.133 1 98.94 171 ALA A N 1
ATOM 1375 C CA . ALA A 1 171 ? 13.055 17.688 13.289 1 98.94 171 ALA A CA 1
ATOM 1376 C C . ALA A 1 171 ? 12.547 17.094 14.594 1 98.94 171 ALA A C 1
ATOM 1378 O O . ALA A 1 171 ? 13.297 16.969 15.562 1 98.94 171 ALA A O 1
ATOM 1379 N N . THR A 1 172 ? 11.281 16.719 14.656 1 98.88 172 THR A N 1
ATOM 1380 C CA . THR A 1 172 ? 10.734 16.188 15.898 1 98.88 172 THR A CA 1
ATOM 1381 C C . THR A 1 172 ? 11.227 14.766 16.141 1 98.88 172 THR A C 1
ATOM 1383 O O . THR A 1 172 ? 11.391 14.344 17.281 1 98.88 172 THR A O 1
ATOM 1386 N N . ALA A 1 173 ? 11.453 14.023 15.055 1 98.81 173 ALA A N 1
ATOM 1387 C CA . ALA A 1 173 ? 12.078 12.719 15.211 1 98.81 173 ALA A CA 1
ATOM 1388 C C . ALA A 1 173 ? 13.469 12.852 15.836 1 98.81 173 ALA A C 1
ATOM 1390 O O . ALA A 1 173 ? 13.812 12.125 16.766 1 98.81 173 ALA A O 1
ATOM 1391 N N . VAL A 1 174 ? 14.25 13.789 15.312 1 98.81 174 VAL A N 1
ATOM 1392 C CA . VAL A 1 174 ? 15.594 14.039 15.836 1 98.81 174 VAL A CA 1
ATOM 1393 C C . VAL A 1 174 ? 15.492 14.539 17.281 1 98.81 174 VAL A C 1
ATOM 1395 O O . VAL A 1 174 ? 16.234 14.078 18.156 1 98.81 174 VAL A O 1
ATOM 1398 N N . LEU A 1 175 ? 14.586 15.469 17.531 1 98.75 175 LEU A N 1
ATOM 1399 C CA . LEU A 1 175 ? 14.406 16.047 18.859 1 98.75 175 LEU A CA 1
ATOM 1400 C C . LEU A 1 175 ? 14.117 14.961 19.891 1 98.75 175 LEU A C 1
ATOM 1402 O O . LEU A 1 175 ? 14.617 15.008 21.016 1 98.75 175 LEU A O 1
ATOM 1406 N N . TYR A 1 176 ? 13.297 13.977 19.516 1 98.25 176 TYR A N 1
ATOM 1407 C CA . TYR A 1 176 ? 12.938 12.898 20.438 1 98.25 176 TYR A CA 1
ATOM 1408 C C . TYR A 1 176 ? 14.164 12.086 20.828 1 98.25 176 TYR A C 1
ATOM 1410 O O . TYR A 1 176 ? 14.266 11.594 21.953 1 98.25 176 TYR A O 1
ATOM 1418 N N . THR A 1 177 ? 15.148 11.945 19.906 1 97.5 177 THR A N 1
ATOM 1419 C CA . THR A 1 177 ? 16.359 11.18 20.203 1 97.5 177 THR A CA 1
ATOM 1420 C C . THR A 1 177 ? 17.25 11.93 21.188 1 97.5 177 THR A C 1
ATOM 1422 O O . THR A 1 177 ? 17.984 11.32 21.953 1 97.5 177 THR A O 1
ATOM 1425 N N . ILE A 1 178 ? 17.188 13.242 21.203 1 96.5 178 ILE A N 1
ATOM 1426 C CA . ILE A 1 178 ? 18.094 14.047 22.031 1 96.5 178 ILE A CA 1
ATOM 1427 C C . ILE A 1 178 ? 17.391 14.445 23.328 1 96.5 178 ILE A C 1
ATOM 1429 O O . ILE A 1 178 ? 18.047 14.648 24.359 1 96.5 178 ILE A O 1
ATOM 1433 N N . ASP A 1 179 ? 16.031 14.617 23.266 1 97.5 179 ASP A N 1
ATOM 1434 C CA . ASP A 1 179 ? 15.219 15.055 24.391 1 97.5 179 ASP A CA 1
ATOM 1435 C C . ASP A 1 179 ? 13.836 14.398 24.359 1 97.5 179 ASP A C 1
ATOM 1437 O O . ASP A 1 179 ? 12.852 15.031 23.969 1 97.5 179 ASP A O 1
ATOM 1441 N N . GLU A 1 180 ? 13.773 13.227 24.906 1 96.81 180 GLU A N 1
ATOM 1442 C CA . GLU A 1 180 ? 12.547 12.438 24.875 1 96.81 180 GLU A CA 1
ATOM 1443 C C . GLU A 1 180 ? 11.406 13.141 25.594 1 96.81 180 GLU A C 1
ATOM 1445 O O . GLU A 1 180 ? 10.242 13.008 25.188 1 96.81 180 GLU A O 1
ATOM 1450 N N . GLU A 1 181 ? 11.703 13.859 26.578 1 97.12 181 GLU A N 1
ATOM 1451 C CA . GLU A 1 181 ? 10.719 14.516 27.438 1 97.12 181 GLU A CA 1
ATOM 1452 C C . GLU A 1 181 ? 9.977 15.609 26.672 1 97.12 181 GLU A C 1
ATOM 1454 O O . GLU A 1 181 ? 8.875 16.016 27.062 1 97.12 181 GLU A O 1
ATOM 1459 N N . SER A 1 182 ? 10.57 16.094 25.594 1 96.62 182 SER A N 1
ATOM 1460 C CA . SER A 1 182 ? 9.938 17.125 24.797 1 96.62 182 SER A CA 1
ATOM 1461 C C . SER A 1 182 ? 8.625 16.641 24.188 1 96.62 182 SER A C 1
ATOM 1463 O O . SER A 1 182 ? 7.77 17.453 23.828 1 96.62 182 SER A O 1
ATOM 1465 N N . MET A 1 183 ? 8.422 15.281 24.156 1 96.62 183 MET A N 1
ATOM 1466 C CA . MET A 1 183 ? 7.215 14.727 23.547 1 96.62 183 MET A CA 1
ATOM 1467 C C . MET A 1 183 ? 6.242 14.25 24.625 1 96.62 183 MET A C 1
ATOM 1469 O O . MET A 1 183 ? 5.195 13.68 24.312 1 96.62 183 MET A O 1
ATOM 1473 N N . ALA A 1 184 ? 6.469 14.547 25.844 1 95.12 184 ALA A N 1
ATOM 1474 C CA . ALA A 1 184 ? 5.742 13.977 26.984 1 95.12 184 ALA A CA 1
ATOM 1475 C C . ALA A 1 184 ? 4.25 14.273 26.891 1 95.12 184 ALA A C 1
ATOM 1477 O O . ALA A 1 184 ? 3.418 13.453 27.266 1 95.12 184 ALA A O 1
ATOM 1478 N N . SER A 1 185 ? 3.885 15.43 26.359 1 93.44 185 SER A N 1
ATOM 1479 C CA . SER A 1 185 ? 2.49 15.859 26.312 1 93.44 185 SER A CA 1
ATOM 1480 C C . SER A 1 185 ? 1.799 15.352 25.047 1 93.44 185 SER A C 1
ATOM 1482 O O . SER A 1 185 ? 0.627 15.648 24.812 1 93.44 185 SER A O 1
ATOM 1484 N N . HIS A 1 186 ? 2.506 14.578 24.25 1 95.5 186 HIS A N 1
ATOM 1485 C CA . HIS A 1 186 ? 1.97 14.258 22.938 1 95.5 186 HIS A CA 1
ATOM 1486 C C . HIS A 1 186 ? 1.844 12.75 22.734 1 95.5 186 HIS A C 1
ATOM 1488 O O . HIS A 1 186 ? 1.894 12.266 21.609 1 95.5 186 HIS A O 1
ATOM 1494 N N . HIS A 1 187 ? 1.663 12.062 23.859 1 92.81 187 HIS A N 1
ATOM 1495 C CA . HIS A 1 187 ? 1.436 10.625 23.797 1 92.81 187 HIS A CA 1
ATOM 1496 C C . HIS A 1 187 ? -0.044 10.297 23.969 1 92.81 187 HIS A C 1
ATOM 1498 O O . HIS A 1 187 ? -0.444 9.141 23.812 1 92.81 187 HIS A O 1
ATOM 1504 N N . TYR A 1 188 ? -0.817 11.375 24.125 1 89.88 188 TYR A N 1
ATOM 1505 C CA . TYR A 1 188 ? -2.256 11.172 24.266 1 89.88 188 TYR A CA 1
ATOM 1506 C C . TYR A 1 188 ? -2.9 10.883 22.922 1 89.88 188 TYR A C 1
ATOM 1508 O O . TYR A 1 188 ? -2.797 11.695 21.984 1 89.88 188 TYR A O 1
ATOM 1516 N N . ARG A 1 189 ? -3.637 9.797 22.922 1 92.81 189 ARG A N 1
ATOM 1517 C CA . ARG A 1 189 ? -4.242 9.328 21.688 1 92.81 189 ARG A CA 1
ATOM 1518 C C . ARG A 1 189 ? -5.453 10.18 21.312 1 92.81 189 ARG A C 1
ATOM 1520 O O . ARG A 1 189 ? -6.332 10.414 22.141 1 92.81 189 ARG A O 1
ATOM 1527 N N . ASN A 1 190 ? -5.562 10.602 20.078 1 92 190 ASN A N 1
ATOM 1528 C CA . ASN A 1 190 ? -6.672 11.43 19.609 1 92 190 ASN A CA 1
ATOM 1529 C C . ASN A 1 190 ? -7.973 10.641 19.547 1 92 190 ASN A C 1
ATOM 1531 O O . ASN A 1 190 ? -9.062 11.211 19.656 1 92 190 ASN A O 1
ATOM 1535 N N . ILE A 1 191 ? -7.898 9.406 19.266 1 93.19 191 ILE A N 1
ATOM 1536 C CA . ILE A 1 191 ? -9.016 8.469 19.359 1 93.19 191 ILE A CA 1
ATOM 1537 C C . ILE A 1 191 ? -8.633 7.305 20.281 1 93.19 191 ILE A C 1
ATOM 1539 O O . ILE A 1 191 ? -7.688 6.566 20 1 93.19 191 ILE A O 1
ATOM 1543 N N . SER A 1 192 ? -9.336 7.211 21.344 1 91.94 192 SER A N 1
ATOM 1544 C CA . SER A 1 192 ? -9.047 6.199 22.359 1 91.94 192 SER A CA 1
ATOM 1545 C C . SER A 1 192 ? -10.305 5.773 23.094 1 91.94 192 SER A C 1
ATOM 1547 O O . SER A 1 192 ? -11.344 6.438 23 1 91.94 192 SER A O 1
ATOM 1549 N N . GLU A 1 193 ? -10.211 4.754 23.797 1 90.12 193 GLU A N 1
ATOM 1550 C CA . GLU A 1 193 ? -11.328 4.25 24.578 1 90.12 193 GLU A CA 1
ATOM 1551 C C . GLU A 1 193 ? -11.625 5.172 25.766 1 90.12 193 GLU A C 1
ATOM 1553 O O . GLU A 1 193 ? -12.711 5.117 26.344 1 90.12 193 GLU A O 1
ATOM 1558 N N . ASP A 1 194 ? -10.742 6.051 25.969 1 83.56 194 ASP A N 1
ATOM 1559 C CA . ASP A 1 194 ? -10.859 6.898 27.156 1 83.56 194 ASP A CA 1
ATOM 1560 C C . ASP A 1 194 ? -11.703 8.133 26.859 1 83.56 194 ASP A C 1
ATOM 1562 O O . ASP A 1 194 ? -12.148 8.828 27.781 1 83.56 194 ASP A O 1
ATOM 1566 N N . VAL A 1 195 ? -11.961 8.391 25.594 1 80.81 195 VAL A N 1
ATOM 1567 C CA . VAL A 1 195 ? -12.695 9.602 25.25 1 80.81 195 VAL A CA 1
ATOM 1568 C C . VAL A 1 195 ? -13.867 9.258 24.344 1 80.81 195 VAL A C 1
ATOM 1570 O O . VAL A 1 195 ? -13.922 9.703 23.188 1 80.81 195 VAL A O 1
ATOM 1573 N N . PRO A 1 196 ? -14.836 8.633 24.844 1 86.88 196 PRO A N 1
ATOM 1574 C CA . PRO A 1 196 ? -15.953 8.133 24.031 1 86.88 196 PRO A CA 1
ATOM 1575 C C . PRO A 1 196 ? -16.891 9.242 23.562 1 86.88 196 PRO A C 1
ATOM 1577 O O . PRO A 1 196 ? -17.703 9.023 22.672 1 86.88 196 PRO A O 1
ATOM 1580 N N . HIS A 1 197 ? -16.734 10.438 24.094 1 80.44 197 HIS A N 1
ATOM 1581 C CA . HIS A 1 197 ? -17.656 11.539 23.828 1 80.44 197 HIS A CA 1
ATOM 1582 C C . HIS A 1 197 ? -17.688 11.875 22.328 1 80.44 197 HIS A C 1
ATOM 1584 O O . HIS A 1 197 ? -18.703 12.328 21.812 1 80.44 197 HIS A O 1
ATOM 1590 N N . PHE A 1 198 ? -16.609 11.609 21.625 1 83.25 198 PHE A N 1
ATOM 1591 C CA . PHE A 1 198 ? -16.531 12.023 20.234 1 83.25 198 PHE A CA 1
ATOM 1592 C C . PHE A 1 198 ? -16.844 10.859 19.297 1 83.25 198 PHE A C 1
ATOM 1594 O O . PHE A 1 198 ? -16.844 11.016 18.078 1 83.25 198 PHE A O 1
ATOM 1601 N N . TYR A 1 199 ? -17.188 9.688 19.859 1 90.81 199 TYR A N 1
ATOM 1602 C CA . TYR A 1 199 ? -17.422 8.5 19.047 1 90.81 199 TYR A CA 1
ATOM 1603 C C . TYR A 1 199 ? -18.547 8.742 18.031 1 90.81 199 TYR A C 1
ATOM 1605 O O . TYR A 1 199 ? -18.422 8.367 16.875 1 90.81 199 TYR A O 1
ATOM 1613 N N . PRO A 1 200 ? -19.609 9.477 18.516 1 90.88 200 PRO A N 1
ATOM 1614 C CA . PRO A 1 200 ? -20.734 9.656 17.594 1 90.88 200 PRO A CA 1
ATOM 1615 C C . PRO A 1 200 ? -20.375 10.484 16.359 1 90.88 200 PRO A C 1
ATOM 1617 O O . PRO A 1 200 ? -21 10.352 15.312 1 90.88 200 PRO A O 1
ATOM 1620 N N . LEU A 1 201 ? -19.391 11.352 16.531 1 89.44 201 LEU A N 1
ATOM 1621 C CA . LEU A 1 201 ? -18.938 12.133 15.375 1 89.44 201 LEU A CA 1
ATOM 1622 C C . LEU A 1 201 ? -18.578 11.227 14.203 1 89.44 201 LEU A C 1
ATOM 1624 O O . LEU A 1 201 ? -19.016 11.453 13.078 1 89.44 201 LEU A O 1
ATOM 1628 N N . PHE A 1 202 ? -17.844 10.188 14.508 1 93.62 202 PHE A N 1
ATOM 1629 C CA . PHE A 1 202 ? -17.359 9.273 13.484 1 93.62 202 PHE A CA 1
ATOM 1630 C C . PHE A 1 202 ? -18.438 8.273 13.094 1 93.62 202 PHE A C 1
ATOM 1632 O O . PHE A 1 202 ? -18.625 7.988 11.906 1 93.62 202 PHE A O 1
ATOM 1639 N N . GLN A 1 203 ? -19.125 7.797 14.047 1 94.88 203 GLN A N 1
ATOM 1640 C CA . GLN A 1 203 ? -20.172 6.824 13.805 1 94.88 203 GLN A CA 1
ATOM 1641 C C . GLN A 1 203 ? -21.297 7.426 12.953 1 94.88 203 GLN A C 1
ATOM 1643 O O . GLN A 1 203 ? -21.703 6.844 11.945 1 94.88 203 GLN A O 1
ATOM 1648 N N . ASN A 1 204 ? -21.734 8.656 13.352 1 93.31 204 ASN A N 1
ATOM 1649 C CA . ASN A 1 204 ? -22.797 9.328 12.602 1 93.31 204 ASN A CA 1
ATOM 1650 C C . ASN A 1 204 ? -22.328 9.68 11.188 1 93.31 204 ASN A C 1
ATOM 1652 O O . ASN A 1 204 ? -23.125 9.617 10.25 1 93.31 204 ASN A O 1
ATOM 1656 N N . SER A 1 205 ? -21.141 10.016 11.094 1 93.31 205 SER A N 1
ATOM 1657 C CA . SER A 1 205 ? -20.609 10.445 9.805 1 93.31 205 SER A CA 1
ATOM 1658 C C . SER A 1 205 ? -20.547 9.281 8.82 1 93.31 205 SER A C 1
ATOM 1660 O O . SER A 1 205 ? -20.906 9.43 7.648 1 93.31 205 SER A O 1
ATOM 1662 N N . VAL A 1 206 ? -20.078 8.109 9.258 1 95.19 206 VAL A N 1
ATOM 1663 C CA . VAL A 1 206 ? -19.984 6.973 8.352 1 95.19 206 VAL A CA 1
ATOM 1664 C C . VAL A 1 206 ? -21.375 6.508 7.953 1 95.19 206 VAL A C 1
ATOM 1666 O O . VAL A 1 206 ? -21.594 6.086 6.816 1 95.19 206 VAL A O 1
ATOM 1669 N N . VAL A 1 207 ? -22.328 6.621 8.867 1 94.06 207 VAL A N 1
ATOM 1670 C CA . VAL A 1 207 ? -23.703 6.246 8.562 1 94.06 207 VAL A CA 1
ATOM 1671 C C . VAL A 1 207 ? -24.297 7.223 7.555 1 94.06 207 VAL A C 1
ATOM 1673 O O . VAL A 1 207 ? -24.891 6.812 6.562 1 94.06 207 VAL A O 1
ATOM 1676 N N . ALA A 1 208 ? -24.094 8.516 7.852 1 93.19 208 ALA A N 1
ATOM 1677 C CA . ALA A 1 208 ? -24.609 9.531 6.926 1 93.19 208 ALA A CA 1
ATOM 1678 C C . ALA A 1 208 ? -23.984 9.359 5.539 1 93.19 208 ALA A C 1
ATOM 1680 O O . ALA A 1 208 ? -24.688 9.477 4.527 1 93.19 208 ALA A O 1
ATOM 1681 N N . CYS A 1 209 ? -22.766 9.117 5.512 1 95.38 209 CYS A N 1
ATOM 1682 C CA . CYS A 1 209 ? -22.094 8.867 4.242 1 95.38 209 CYS A CA 1
ATOM 1683 C C . CYS A 1 209 ? -22.641 7.625 3.562 1 95.38 209 CYS A C 1
ATOM 1685 O O . CYS A 1 209 ? -22.844 7.613 2.346 1 95.38 209 CYS A O 1
ATOM 1687 N N . GLY A 1 210 ? -22.828 6.562 4.336 1 96.44 210 GLY A N 1
ATOM 1688 C CA . GLY A 1 210 ? -23.391 5.328 3.805 1 96.44 210 GLY A CA 1
ATOM 1689 C C . GLY A 1 210 ? -24.766 5.512 3.197 1 96.44 210 GLY A C 1
ATOM 1690 O O . GLY A 1 210 ? -25.078 4.922 2.16 1 96.44 210 GLY A O 1
ATOM 1691 N N . GLU A 1 211 ? -25.531 6.316 3.865 1 95.69 211 GLU A N 1
ATOM 1692 C CA . GLU A 1 211 ? -26.859 6.605 3.348 1 95.69 211 GLU A CA 1
ATOM 1693 C C . GLU A 1 211 ? -26.781 7.309 1.996 1 95.69 211 GLU A C 1
ATOM 1695 O O . GLU A 1 211 ? -27.531 6.973 1.074 1 95.69 211 GLU A O 1
ATOM 1700 N N . GLN A 1 212 ? -25.922 8.242 1.889 1 95.5 212 GLN A N 1
ATOM 1701 C CA . GLN A 1 212 ? -25.734 8.906 0.604 1 95.5 212 GLN A CA 1
ATOM 1702 C C . GLN A 1 212 ? -25.156 7.949 -0.433 1 95.5 212 GLN A C 1
ATOM 1704 O O . GLN A 1 212 ? -25.625 7.91 -1.576 1 95.5 212 GLN A O 1
ATOM 1709 N N . ALA A 1 213 ? -24.188 7.176 -0.01 1 97.12 213 ALA A N 1
ATOM 1710 C CA . ALA A 1 213 ? -23.5 6.246 -0.903 1 97.12 213 ALA A CA 1
ATOM 1711 C C . ALA A 1 213 ? -24.469 5.215 -1.47 1 97.12 213 ALA A C 1
ATOM 1713 O O . ALA A 1 213 ? -24.25 4.672 -2.555 1 97.12 213 ALA A O 1
ATOM 1714 N N . SER A 1 214 ? -25.531 4.957 -0.765 1 97.62 214 SER A N 1
ATOM 1715 C CA . SER A 1 214 ? -26.547 4.008 -1.213 1 97.62 214 SER A CA 1
ATOM 1716 C C . SER A 1 214 ? -27.281 4.531 -2.438 1 97.62 214 SER A C 1
ATOM 1718 O O . SER A 1 214 ? -27.969 3.768 -3.131 1 97.62 214 SER A O 1
ATOM 1720 N N . THR A 1 215 ? -27.125 5.816 -2.727 1 96.5 215 THR A N 1
ATOM 1721 C CA . THR A 1 215 ? -27.844 6.418 -3.844 1 96.5 215 THR A CA 1
ATOM 1722 C C . THR A 1 215 ? -26.891 6.688 -5.012 1 96.5 215 THR A C 1
ATOM 1724 O O . THR A 1 215 ? -27.328 7.066 -6.098 1 96.5 215 THR A O 1
ATOM 1727 N N . TRP A 1 216 ? -25.625 6.551 -4.82 1 96.94 216 TRP A N 1
ATOM 1728 C CA . TRP A 1 216 ? -24.641 6.906 -5.848 1 96.94 216 TRP A CA 1
ATOM 1729 C C . TRP A 1 216 ? -24.391 5.727 -6.781 1 96.94 216 TRP A C 1
ATOM 1731 O O . TRP A 1 216 ? -24.344 4.574 -6.34 1 96.94 216 TRP A O 1
ATOM 1741 N N . PRO A 1 217 ? -24.078 5.93 -8.008 1 96.62 217 PRO A N 1
ATOM 1742 C CA . PRO A 1 217 ? -24 4.883 -9.031 1 96.62 217 PRO A CA 1
ATOM 1743 C C . PRO A 1 217 ? -22.906 3.861 -8.742 1 96.62 217 PRO A C 1
ATOM 1745 O O . PRO A 1 217 ? -23.109 2.658 -8.922 1 96.62 217 PRO A O 1
ATOM 1748 N N . THR A 1 218 ? -21.766 4.273 -8.266 1 96.62 218 THR A N 1
ATOM 1749 C CA . THR A 1 218 ? -20.625 3.355 -8.188 1 96.62 218 THR A CA 1
ATOM 1750 C C . THR A 1 218 ? -20.516 2.754 -6.793 1 96.62 218 THR A C 1
ATOM 1752 O O . THR A 1 218 ? -19.719 1.837 -6.57 1 96.62 218 THR A O 1
ATOM 1755 N N . THR A 1 219 ? -21.281 3.258 -5.832 1 97.94 219 THR A N 1
ATOM 1756 C CA . THR A 1 219 ? -21.094 2.793 -4.465 1 97.94 219 THR A CA 1
ATOM 1757 C C . THR A 1 219 ? -22.359 2.137 -3.924 1 97.94 219 THR A C 1
ATOM 1759 O O . THR A 1 219 ? -22.328 1.498 -2.869 1 97.94 219 THR A O 1
ATOM 1762 N N . LYS A 1 220 ? -23.453 2.299 -4.664 1 97.69 220 LYS A N 1
ATOM 1763 C CA . LYS A 1 220 ? -24.703 1.683 -4.227 1 97.69 220 LYS A CA 1
ATOM 1764 C C . LYS A 1 220 ? -24.547 0.173 -4.066 1 97.69 220 LYS A C 1
ATOM 1766 O O . LYS A 1 220 ? -23.859 -0.473 -4.867 1 97.69 220 LYS A O 1
ATOM 1771 N N . GLY A 1 221 ? -25.172 -0.4 -3 1 96.88 221 GLY A N 1
ATOM 1772 C CA . GLY A 1 221 ? -25.078 -1.823 -2.717 1 96.88 221 GLY A CA 1
ATOM 1773 C C . GLY A 1 221 ? -23.969 -2.176 -1.762 1 96.88 221 GLY A C 1
ATOM 1774 O O . GLY A 1 221 ? -23.984 -1.793 -0.591 1 96.88 221 GLY A O 1
ATOM 1775 N N . ARG A 1 222 ? -22.969 -2.744 -2.289 1 96.06 222 ARG A N 1
ATOM 1776 C CA . ARG A 1 222 ? -21.953 -3.383 -1.452 1 96.06 222 ARG A CA 1
ATOM 1777 C C . ARG A 1 222 ? -21.172 -2.35 -0.65 1 96.06 222 ARG A C 1
ATOM 1779 O O . ARG A 1 222 ? -21.016 -2.488 0.564 1 96.06 222 ARG A O 1
ATOM 1786 N N . ILE A 1 223 ? -20.672 -1.343 -1.315 1 97.69 223 ILE A N 1
ATOM 1787 C CA . ILE A 1 223 ? -19.828 -0.351 -0.653 1 97.69 223 ILE A CA 1
ATOM 1788 C C . ILE A 1 223 ? -20.656 0.417 0.379 1 97.69 223 ILE A C 1
ATOM 1790 O O . ILE A 1 223 ? -20.203 0.643 1.502 1 97.69 223 ILE A O 1
ATOM 1794 N N . ALA A 1 224 ? -21.875 0.81 0.038 1 98.19 224 ALA A N 1
ATOM 1795 C CA . ALA A 1 224 ? -22.75 1.514 0.961 1 98.19 224 ALA A CA 1
ATOM 1796 C C . ALA A 1 224 ? -23.062 0.659 2.189 1 98.19 224 ALA A C 1
ATOM 1798 O O . ALA A 1 224 ? -23.047 1.156 3.318 1 98.19 224 ALA A O 1
ATOM 1799 N N . GLU A 1 225 ? -23.297 -0.592 1.948 1 98.12 225 GLU A N 1
ATOM 1800 C CA . GLU A 1 225 ? -23.594 -1.504 3.047 1 98.12 225 GLU A CA 1
ATOM 1801 C C . GLU A 1 225 ? -22.406 -1.653 3.988 1 98.12 225 GLU A C 1
ATOM 1803 O O . GLU A 1 225 ? -22.578 -1.697 5.207 1 98.12 225 GLU A O 1
ATOM 1808 N N . LYS A 1 226 ? -21.266 -1.753 3.383 1 97.38 226 LYS A N 1
ATOM 1809 C CA . LYS A 1 226 ? -20.047 -1.829 4.191 1 97.38 226 LYS A CA 1
ATOM 1810 C C . LYS A 1 226 ? -19.875 -0.575 5.043 1 97.38 226 LYS A C 1
ATOM 1812 O O . LYS A 1 226 ? -19.469 -0.658 6.203 1 97.38 226 LYS A O 1
ATOM 1817 N N . LEU A 1 227 ? -20.141 0.536 4.438 1 96.62 227 LEU A N 1
ATOM 1818 C CA . LEU A 1 227 ? -20.016 1.806 5.145 1 96.62 227 LEU A CA 1
ATOM 1819 C C . LEU A 1 227 ? -20.984 1.872 6.316 1 96.62 227 LEU A C 1
ATOM 1821 O O . LEU A 1 227 ? -20.625 2.32 7.406 1 96.62 227 LEU A O 1
ATOM 1825 N N . LEU A 1 228 ? -22.188 1.455 6.129 1 97.31 228 LEU A N 1
ATOM 1826 C CA . LEU A 1 228 ? -23.188 1.438 7.195 1 97.31 228 LEU A CA 1
ATOM 1827 C C . LEU A 1 228 ? -22.766 0.5 8.32 1 97.31 228 LEU A C 1
ATOM 1829 O O . LEU A 1 228 ? -22.891 0.835 9.5 1 97.31 228 LEU A O 1
ATOM 1833 N N . ALA A 1 229 ? -22.188 -0.582 7.941 1 97.25 229 ALA A N 1
ATOM 1834 C CA . ALA A 1 229 ? -21.75 -1.565 8.93 1 97.25 229 ALA A CA 1
ATOM 1835 C C . ALA A 1 229 ? -20.531 -1.069 9.695 1 97.25 229 ALA A C 1
ATOM 1837 O O . ALA A 1 229 ? -20.281 -1.493 10.82 1 97.25 229 ALA A O 1
ATOM 1838 N N . LEU A 1 230 ? -19.797 -0.176 9.086 1 96.88 230 LEU A N 1
ATOM 1839 C CA . LEU A 1 230 ? -18.562 0.334 9.664 1 96.88 230 LEU A CA 1
ATOM 1840 C C . LEU A 1 230 ? -18.828 1.093 10.953 1 96.88 230 LEU A C 1
ATOM 1842 O O . LEU A 1 230 ? -17.938 1.278 11.773 1 96.88 230 LEU A O 1
ATOM 1846 N N . GLU A 1 231 ? -20.062 1.564 11.148 1 96.12 231 GLU A N 1
ATOM 1847 C CA . GLU A 1 231 ? -20.453 2.256 12.375 1 96.12 231 GLU A CA 1
ATOM 1848 C C . GLU A 1 231 ? -20.047 1.463 13.617 1 96.12 231 GLU A C 1
ATOM 1850 O O . GLU A 1 231 ? -19.594 2.041 14.609 1 96.12 231 GLU A O 1
ATOM 1855 N N . ARG A 1 232 ? -20.047 0.141 13.516 1 96.44 232 ARG A N 1
ATOM 1856 C CA . ARG A 1 232 ? -19.828 -0.736 14.664 1 96.44 232 ARG A CA 1
ATOM 1857 C C . ARG A 1 232 ? -18.344 -0.878 14.969 1 96.44 232 ARG A C 1
ATOM 1859 O O . ARG A 1 232 ? -17.969 -1.166 16.109 1 96.44 232 ARG A O 1
ATOM 1866 N N . THR A 1 233 ? -17.531 -0.661 13.961 1 96.62 233 THR A N 1
ATOM 1867 C CA . THR A 1 233 ? -16.125 -1.031 14.148 1 96.62 233 THR A CA 1
ATOM 1868 C C . THR A 1 233 ? -15.219 0.183 13.977 1 96.62 233 THR A C 1
ATOM 1870 O O . THR A 1 233 ? -14.023 0.119 14.281 1 96.62 233 THR A O 1
ATOM 1873 N N . ILE A 1 234 ? -15.727 1.315 13.547 1 96.44 234 ILE A N 1
ATOM 1874 C CA . ILE A 1 234 ? -14.914 2.459 13.133 1 96.44 234 ILE A CA 1
ATOM 1875 C C . ILE A 1 234 ? -14.125 2.982 14.328 1 96.44 234 ILE A C 1
ATOM 1877 O O . ILE A 1 234 ? -12.977 3.414 14.18 1 96.44 234 ILE A O 1
ATOM 1881 N N . ILE A 1 235 ? -14.664 2.91 15.555 1 96.81 235 ILE A N 1
ATOM 1882 C CA . ILE A 1 235 ? -14 3.434 16.734 1 96.81 235 ILE A CA 1
ATOM 1883 C C . ILE A 1 235 ? -12.789 2.561 17.078 1 96.81 235 ILE A C 1
ATOM 1885 O O . ILE A 1 235 ? -11.703 3.074 17.359 1 96.81 235 ILE A O 1
ATOM 1889 N N . ALA A 1 236 ? -12.992 1.31 17.047 1 96.75 236 ALA A N 1
ATOM 1890 C CA . ALA A 1 236 ? -11.883 0.394 17.312 1 96.75 236 ALA A CA 1
ATOM 1891 C C . ALA A 1 236 ? -10.75 0.59 16.312 1 96.75 236 ALA A C 1
ATOM 1893 O O . ALA A 1 236 ? -9.578 0.543 16.688 1 96.75 236 ALA A O 1
ATOM 1894 N N . LYS A 1 237 ? -11.086 0.763 15.078 1 96.38 237 LYS A N 1
ATOM 1895 C CA . LYS A 1 237 ? -10.094 1.001 14.031 1 96.38 237 LYS A CA 1
ATOM 1896 C C . LYS A 1 237 ? -9.344 2.307 14.273 1 96.38 237 LYS A C 1
ATOM 1898 O O . LYS A 1 237 ? -8.125 2.371 14.086 1 96.38 237 LYS A O 1
ATOM 1903 N N . GLY A 1 238 ? -10.086 3.338 14.672 1 96.06 238 GLY A N 1
ATOM 1904 C CA . GLY A 1 238 ? -9.445 4.594 15.023 1 96.06 238 GLY A CA 1
ATOM 1905 C C . GLY A 1 238 ? -8.5 4.473 16.203 1 96.06 238 GLY A C 1
ATOM 1906 O O . GLY A 1 238 ? -7.414 5.059 16.203 1 96.06 238 GLY A O 1
ATOM 1907 N N . CYS A 1 239 ? -8.914 3.721 17.203 1 96.56 239 CYS A N 1
ATOM 1908 C CA . CYS A 1 239 ? -8.062 3.498 18.359 1 96.56 239 CYS A CA 1
ATOM 1909 C C . CYS A 1 239 ? -6.758 2.824 17.969 1 96.56 239 CYS A C 1
ATOM 1911 O O . CYS A 1 239 ? -5.691 3.188 18.469 1 96.56 239 CYS A O 1
ATOM 1913 N N . GLN A 1 240 ? -6.852 1.944 17.047 1 95.69 240 GLN A N 1
ATOM 1914 C CA . GLN A 1 240 ? -5.668 1.217 16.609 1 95.69 240 GLN A CA 1
ATOM 1915 C C . GLN A 1 240 ? -4.688 2.145 15.891 1 95.69 240 GLN A C 1
ATOM 1917 O O . GLN A 1 240 ? -3.473 1.994 16.016 1 95.69 240 GLN A O 1
ATOM 1922 N N . VAL A 1 241 ? -5.176 3.068 15.141 1 96.81 241 VAL A N 1
ATOM 1923 C CA . VAL A 1 241 ? -4.352 4.02 14.406 1 96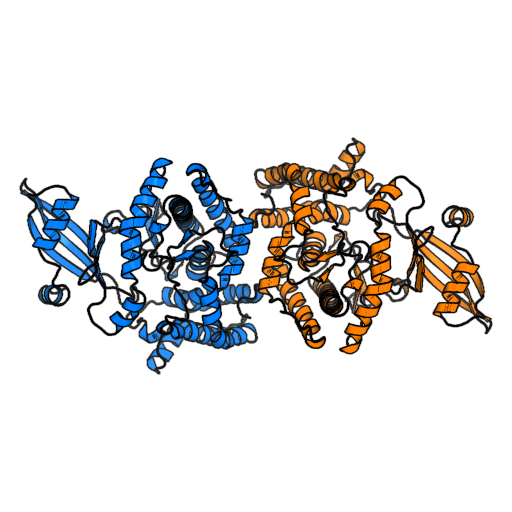.81 241 VAL A CA 1
ATOM 1924 C C . VAL A 1 241 ? -3.451 4.781 15.375 1 96.81 241 VAL A C 1
ATOM 1926 O O . VAL A 1 241 ? -2.283 5.043 15.078 1 96.81 241 VAL A O 1
ATOM 1929 N N . TYR A 1 242 ? -3.959 5.074 16.547 1 96.25 242 TYR A N 1
ATOM 1930 C CA . TYR A 1 242 ? -3.258 5.949 17.484 1 96.25 242 TYR A CA 1
ATOM 1931 C C . TYR A 1 242 ? -2.596 5.145 18.594 1 96.25 242 TYR A C 1
ATOM 1933 O O . TYR A 1 242 ? -2.088 5.715 19.562 1 96.25 242 TYR A O 1
ATOM 1941 N N . THR A 1 243 ? -2.664 3.873 18.469 1 95.25 243 THR A N 1
ATOM 1942 C CA . THR A 1 243 ? -1.926 3.027 19.406 1 95.25 243 THR A CA 1
ATOM 1943 C C . THR A 1 243 ? -0.531 2.719 18.859 1 95.25 243 THR A C 1
ATOM 1945 O O . THR A 1 243 ? -0.391 2.102 17.812 1 95.25 243 THR A O 1
ATOM 1948 N N . ARG A 1 244 ? 0.418 3.139 19.594 1 92.44 244 ARG A N 1
ATOM 1949 C CA . ARG A 1 244 ? 1.794 2.875 19.188 1 92.44 244 ARG A CA 1
ATOM 1950 C C . ARG A 1 244 ? 2.215 1.458 19.562 1 92.44 244 ARG A C 1
ATOM 1952 O O . ARG A 1 244 ? 1.876 0.967 20.641 1 92.44 244 ARG A O 1
ATOM 1959 N N . ASN A 1 245 ? 2.854 0.841 18.562 1 89.31 245 ASN A N 1
ATOM 1960 C CA . ASN A 1 245 ? 3.41 -0.487 18.797 1 89.31 245 ASN A CA 1
ATOM 1961 C C . ASN A 1 245 ? 4.777 -0.646 18.141 1 89.31 245 ASN A C 1
ATOM 1963 O O . ASN A 1 245 ? 5.387 0.339 17.719 1 89.31 245 ASN A O 1
ATOM 1967 N N . GLU A 1 246 ? 5.324 -1.841 18.188 1 85.81 246 GLU A N 1
ATOM 1968 C CA . GLU A 1 246 ? 6.688 -2.104 17.719 1 85.81 246 GLU A CA 1
ATOM 1969 C C . GLU A 1 246 ? 6.848 -1.757 16.25 1 85.81 246 GLU A C 1
ATOM 1971 O O . GLU A 1 246 ? 7.949 -1.424 15.797 1 85.81 246 GLU A O 1
ATOM 1976 N N . ARG A 1 247 ? 5.84 -1.721 15.539 1 86.19 247 ARG A N 1
ATOM 1977 C CA . ARG A 1 247 ? 5.879 -1.422 14.117 1 86.19 247 ARG A CA 1
ATOM 1978 C C . ARG A 1 247 ? 6.062 0.073 13.875 1 86.19 247 ARG A C 1
ATOM 1980 O O . ARG A 1 247 ? 6.402 0.491 12.766 1 86.19 247 ARG A O 1
ATOM 1987 N N . ASP A 1 248 ? 5.828 0.807 14.93 1 88 248 ASP A N 1
ATOM 1988 C CA . ASP A 1 248 ? 5.992 2.254 14.828 1 88 248 ASP A CA 1
ATOM 1989 C C . ASP A 1 248 ? 7.402 2.676 15.242 1 88 248 ASP A C 1
ATOM 1991 O O . ASP A 1 248 ? 7.57 3.57 16.078 1 88 248 ASP A O 1
ATOM 1995 N N . TRP A 1 249 ? 8.367 2.037 14.586 1 93.38 249 TRP A N 1
ATOM 1996 C CA . TRP A 1 249 ? 9.758 2.26 14.938 1 93.38 249 TRP A CA 1
ATOM 1997 C C . TRP A 1 249 ? 10.211 3.656 14.531 1 93.38 249 TRP A C 1
ATOM 1999 O O . TRP A 1 249 ? 11.109 4.234 15.148 1 93.38 249 TRP A O 1
ATOM 2009 N N . PHE A 1 250 ? 9.641 4.234 13.547 1 98.12 250 PHE A N 1
ATOM 2010 C CA . PHE A 1 250 ? 9.867 5.629 13.18 1 98.12 250 PHE A CA 1
ATOM 2011 C C . PHE A 1 250 ? 8.672 6.492 13.562 1 98.12 250 PHE A C 1
ATOM 2013 O O . PHE A 1 250 ? 7.602 6.375 12.961 1 98.12 250 PHE A O 1
ATOM 2020 N N . SER A 1 251 ? 8.82 7.316 14.555 1 98.19 251 SER A N 1
ATOM 2021 C CA . SER A 1 251 ? 7.738 8.156 15.062 1 98.19 251 SER A CA 1
ATOM 2022 C C . SER A 1 251 ? 8.109 9.641 14.992 1 98.19 251 SER A C 1
ATOM 2024 O O . SER A 1 251 ? 9.289 9.992 15.07 1 98.19 251 SER A O 1
ATOM 2026 N N . VAL A 1 252 ? 7.145 10.414 14.797 1 98.81 252 VAL A N 1
ATOM 2027 C CA . VAL A 1 252 ? 7.27 11.867 14.719 1 98.81 252 VAL A CA 1
ATOM 2028 C C . VAL A 1 252 ? 6.125 12.523 15.484 1 98.81 252 VAL A C 1
ATOM 2030 O O . VAL A 1 252 ? 5.145 11.867 15.836 1 98.81 252 VAL A O 1
ATOM 2033 N N . LEU A 1 253 ? 6.285 13.781 15.781 1 98.75 253 LEU A N 1
ATOM 2034 C CA . LEU A 1 253 ? 5.125 14.539 16.25 1 98.75 253 LEU A CA 1
ATOM 2035 C C . LEU A 1 253 ? 4.258 14.969 15.07 1 98.75 253 LEU A C 1
ATOM 2037 O O . LEU A 1 253 ? 4.703 15.734 14.203 1 98.75 253 LEU A O 1
ATOM 2041 N N . ASN A 1 254 ? 3.086 14.438 15.047 1 98.56 254 ASN A N 1
ATOM 2042 C CA . ASN A 1 254 ? 2.109 14.836 14.039 1 98.56 254 ASN A CA 1
ATOM 2043 C C . ASN A 1 254 ? 1.439 16.156 14.406 1 98.56 254 ASN A C 1
ATOM 2045 O O . ASN A 1 254 ? 1.271 16.469 15.586 1 98.56 254 ASN A O 1
ATOM 2049 N N . HIS A 1 255 ? 1.051 16.922 13.375 1 98.19 255 HIS A N 1
ATOM 2050 C CA . HIS A 1 255 ? 0.155 18.047 13.586 1 98.19 255 HIS A CA 1
ATOM 2051 C C . HIS A 1 255 ? -1.146 17.609 14.242 1 98.19 255 HIS A C 1
ATOM 2053 O O . HIS A 1 255 ? -1.646 18.266 15.156 1 98.19 255 HIS A O 1
ATOM 2059 N N . GLY A 1 256 ? -1.635 16.5 13.75 1 96.38 256 GLY A N 1
ATOM 2060 C CA . GLY A 1 256 ? -2.777 15.836 14.367 1 96.38 256 GLY A CA 1
ATOM 2061 C C . GLY A 1 256 ? -4.105 16.297 13.797 1 96.38 256 GLY A C 1
ATOM 2062 O O . GLY A 1 256 ? -5.105 15.57 13.883 1 96.38 256 GLY A O 1
ATOM 2063 N N . ASP A 1 257 ? -4.172 17.469 13.258 1 95.62 257 ASP A N 1
ATOM 2064 C CA . ASP A 1 257 ? -5.363 18 12.609 1 95.62 257 ASP A CA 1
ATOM 2065 C C . ASP A 1 257 ? -5.012 18.719 11.305 1 95.62 257 ASP A C 1
ATOM 2067 O O . ASP A 1 257 ? -5.387 19.875 11.109 1 95.62 257 ASP A O 1
ATOM 2071 N N . LEU A 1 258 ? -4.328 18.016 10.422 1 97.44 258 LEU A N 1
ATOM 2072 C CA . LEU A 1 258 ? -3.732 18.609 9.234 1 97.44 258 LEU A CA 1
ATOM 2073 C C . LEU A 1 258 ? -4.711 18.594 8.07 1 9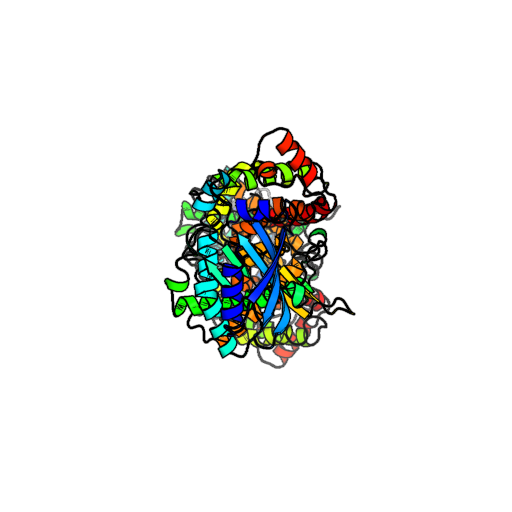7.44 258 LEU A C 1
ATOM 2075 O O . LEU A 1 258 ? -4.578 17.781 7.152 1 97.44 258 LEU A O 1
ATOM 2079 N N . TRP A 1 259 ? -5.719 19.453 8.086 1 96.44 259 TRP A N 1
ATOM 2080 C CA . TRP A 1 259 ? -6.633 19.609 6.957 1 96.44 259 TRP A CA 1
ATOM 2081 C C . TRP A 1 259 ? -6.633 21.047 6.449 1 96.44 259 TRP A C 1
ATOM 2083 O O . TRP A 1 259 ? -5.973 21.906 7.027 1 96.44 259 TRP A O 1
ATOM 2093 N N . VAL A 1 260 ? -7.25 21.297 5.457 1 95.94 260 VAL A N 1
ATOM 2094 C CA . VAL A 1 260 ? -7.156 22.5 4.633 1 95.94 260 VAL A CA 1
ATOM 2095 C C . VAL A 1 260 ? -7.441 23.734 5.48 1 95.94 260 VAL A C 1
ATOM 2097 O O . VAL A 1 260 ? -6.855 24.797 5.258 1 95.94 260 VAL A O 1
ATOM 2100 N N . ASN A 1 261 ? -8.25 23.656 6.531 1 92.25 261 ASN A N 1
ATOM 2101 C CA . ASN A 1 261 ? -8.625 24.797 7.352 1 92.25 261 ASN A CA 1
ATOM 2102 C C . ASN A 1 261 ? -7.465 25.266 8.219 1 92.25 261 ASN A C 1
ATOM 2104 O O . ASN A 1 261 ? -7.504 26.375 8.773 1 92.25 261 ASN A O 1
ATOM 2108 N N . ASN A 1 262 ? -6.48 24.422 8.383 1 95.31 262 ASN A N 1
ATOM 2109 C CA . ASN A 1 262 ? -5.352 24.766 9.242 1 95.31 262 ASN A CA 1
ATOM 2110 C C . ASN A 1 262 ? -4.098 25.078 8.43 1 95.31 262 ASN A C 1
ATOM 2112 O O . ASN A 1 262 ? -2.979 24.938 8.93 1 95.31 262 ASN A O 1
ATOM 2116 N N . VAL A 1 263 ? -4.344 25.438 7.164 1 96.5 263 VAL A N 1
ATOM 2117 C CA . VAL A 1 263 ? -3.268 25.797 6.25 1 96.5 263 VAL A CA 1
ATOM 2118 C C . VAL A 1 263 ? -3.465 27.234 5.762 1 96.5 263 VAL A C 1
ATOM 2120 O O . VAL A 1 263 ? -4.555 27.609 5.309 1 96.5 263 VAL A O 1
ATOM 2123 N N . MET A 1 264 ? -2.459 28.094 5.879 1 96.62 264 MET A N 1
ATOM 2124 C CA . MET A 1 264 ? -2.492 29.453 5.355 1 96.62 264 MET A CA 1
ATOM 2125 C C . MET A 1 264 ? -1.371 29.688 4.348 1 96.62 264 MET A C 1
ATOM 2127 O O . MET A 1 264 ? -0.209 29.375 4.629 1 96.62 264 MET A O 1
ATOM 2131 N N . TYR A 1 265 ? -1.731 30.188 3.215 1 96.56 265 TYR A N 1
ATOM 2132 C CA . TYR A 1 265 ? -0.75 30.438 2.166 1 96.56 265 TYR A CA 1
ATOM 2133 C C . TYR A 1 265 ? -0.447 31.922 2.041 1 96.56 265 TYR A C 1
ATOM 2135 O O . TYR A 1 265 ? -1.343 32.75 2.182 1 96.56 265 TYR A O 1
ATOM 2143 N N . LYS A 1 266 ? 0.779 32.219 1.877 1 95.19 266 LYS A N 1
ATOM 2144 C CA . LYS A 1 266 ? 1.187 33.531 1.37 1 95.19 266 LYS A CA 1
ATOM 2145 C C . LYS A 1 266 ? 1.199 33.531 -0.156 1 95.19 266 LYS A C 1
ATOM 2147 O O . LYS A 1 266 ? 1.826 32.688 -0.787 1 95.19 266 LYS A O 1
ATOM 2152 N N . VAL A 1 267 ? 0.439 34.406 -0.721 1 90.31 267 VAL A N 1
ATOM 2153 C CA . VAL A 1 267 ? 0.339 34.406 -2.178 1 90.31 267 VAL A CA 1
ATOM 2154 C C . VAL A 1 267 ? 0.866 35.719 -2.729 1 90.31 267 VAL A C 1
ATOM 2156 O O . VAL A 1 267 ? 0.78 36.75 -2.064 1 90.31 267 VAL A O 1
ATOM 2159 N N . GLU A 1 268 ? 1.435 35.531 -3.879 1 88.44 268 GLU A N 1
ATOM 2160 C CA . GLU A 1 268 ? 1.805 36.75 -4.602 1 88.44 268 GLU A CA 1
ATOM 2161 C C . GLU A 1 268 ? 0.569 37.562 -5.023 1 88.44 268 GLU A C 1
ATOM 2163 O O . GLU A 1 268 ? -0.333 37 -5.664 1 88.44 268 GLU A O 1
ATOM 2168 N N . PRO A 1 269 ? 0.576 38.781 -4.609 1 83.25 269 PRO A N 1
ATOM 2169 C CA . PRO A 1 269 ? -0.634 39.562 -4.848 1 83.25 269 PRO A CA 1
ATOM 2170 C C . PRO A 1 269 ? -1.021 39.625 -6.324 1 83.25 269 PRO A C 1
ATOM 2172 O O . PRO A 1 269 ? -2.209 39.656 -6.652 1 83.25 269 PRO A O 1
ATOM 2175 N N . ARG A 1 270 ? -0.113 39.625 -7.25 1 84.5 270 ARG A N 1
ATOM 2176 C CA . ARG A 1 270 ? -0.404 39.812 -8.664 1 84.5 270 ARG A CA 1
ATOM 2177 C C . ARG A 1 270 ? -0.748 38.5 -9.344 1 84.5 270 ARG A C 1
ATOM 2179 O O . ARG A 1 270 ? -1.684 38.406 -10.141 1 84.5 270 ARG A O 1
ATOM 2186 N N . THR A 1 271 ? -0.133 37.406 -9.016 1 83.94 271 THR A N 1
ATOM 2187 C CA . THR A 1 271 ? -0.248 36.156 -9.766 1 83.94 271 THR A CA 1
ATOM 2188 C C . THR A 1 271 ? -1.082 35.156 -9 1 83.94 271 THR A C 1
ATOM 2190 O O . THR A 1 271 ? -1.567 34.188 -9.578 1 83.94 271 THR A O 1
ATOM 2193 N N . GLY A 1 272 ? -1.183 35.375 -7.727 1 82.94 272 GLY A N 1
ATOM 2194 C CA . GLY A 1 272 ? -1.888 34.375 -6.91 1 82.94 272 GLY A CA 1
ATOM 2195 C C . GLY A 1 272 ? -1.071 33.125 -6.633 1 82.94 272 GLY A C 1
ATOM 2196 O O . GLY A 1 272 ? -1.562 32.188 -6.008 1 82.94 272 GLY A O 1
ATOM 2197 N N . LYS A 1 273 ? 0.129 33.156 -7.086 1 87.69 273 LYS A N 1
ATOM 2198 C CA . LYS A 1 273 ? 1.01 32.031 -6.895 1 87.69 273 LYS A CA 1
ATOM 2199 C C . LYS A 1 273 ? 1.417 31.875 -5.43 1 87.69 273 LYS A C 1
ATOM 2201 O O . LYS A 1 273 ? 1.792 32.844 -4.789 1 87.69 273 LYS A O 1
ATOM 2206 N N . PRO A 1 274 ? 1.273 30.703 -4.914 1 91.12 274 PRO A N 1
ATOM 2207 C CA . PRO A 1 274 ? 1.698 30.5 -3.523 1 91.12 274 PRO A CA 1
ATOM 2208 C C . PRO A 1 274 ? 3.205 30.672 -3.34 1 91.12 274 PRO A C 1
ATOM 2210 O O . PRO A 1 274 ? 3.988 30.094 -4.098 1 91.12 274 PRO A O 1
ATOM 2213 N N . LEU A 1 275 ? 3.627 31.453 -2.381 1 93.69 275 LEU A N 1
ATOM 2214 C CA . LEU A 1 275 ? 5.027 31.75 -2.094 1 93.69 275 LEU A CA 1
ATOM 2215 C C . LEU A 1 275 ? 5.5 30.984 -0.858 1 93.69 275 LEU A C 1
ATOM 2217 O O . LEU A 1 275 ? 6.688 30.672 -0.734 1 93.69 275 LEU A O 1
ATOM 2221 N N . ASP A 1 276 ? 4.598 30.812 0.024 1 96.31 276 ASP A N 1
ATOM 2222 C CA . ASP A 1 276 ? 4.902 30.156 1.293 1 96.31 276 ASP A CA 1
ATOM 2223 C C . ASP A 1 276 ? 3.635 29.609 1.942 1 96.31 276 ASP A C 1
ATOM 2225 O O . ASP A 1 276 ? 2.525 29.859 1.474 1 96.31 276 ASP A O 1
ATOM 2229 N N . VAL A 1 277 ? 3.842 28.75 2.906 1 97.94 277 VAL A N 1
ATOM 2230 C CA . VAL A 1 277 ? 2.711 28.172 3.621 1 97.94 277 VAL A CA 1
ATOM 2231 C C . VAL A 1 277 ? 3.051 28.031 5.105 1 97.94 277 VAL A C 1
ATOM 2233 O O . VAL A 1 277 ? 4.203 27.797 5.465 1 97.94 277 VAL A O 1
ATOM 2236 N N . LEU A 1 278 ? 2.07 28.281 5.973 1 97.62 278 LEU A N 1
ATOM 2237 C CA . LEU A 1 278 ? 2.182 28.047 7.41 1 97.62 278 LEU A CA 1
ATOM 2238 C C . LEU A 1 278 ? 1.023 27.203 7.918 1 97.62 278 LEU A C 1
ATOM 2240 O O . LEU A 1 278 ? -0.104 27.328 7.434 1 97.62 278 LEU A O 1
ATOM 2244 N N . LEU A 1 279 ? 1.353 26.359 8.836 1 97.62 279 LEU A N 1
ATOM 2245 C CA . LEU A 1 279 ? 0.33 25.547 9.492 1 97.62 279 LEU A CA 1
ATOM 2246 C C . LEU A 1 279 ? -0.064 26.156 10.836 1 97.62 279 LEU A C 1
ATOM 2248 O O . LEU A 1 279 ? 0.792 26.641 11.578 1 97.62 279 LEU A O 1
ATOM 2252 N N . VAL A 1 280 ? -1.364 26.172 11.109 1 95.75 280 VAL A N 1
ATOM 2253 C CA . VAL A 1 280 ? -1.862 26.75 12.352 1 95.75 280 VAL A CA 1
ATOM 2254 C C . VAL A 1 280 ? -2.582 25.672 13.164 1 95.75 280 VAL A C 1
ATOM 2256 O O . VAL A 1 280 ? -2.812 24.562 12.672 1 95.75 280 VAL A O 1
ATOM 2259 N N . ASP A 1 281 ? -2.838 25.844 14.398 1 93.88 281 ASP A N 1
ATOM 2260 C CA . ASP A 1 281 ? -3.668 25.031 15.281 1 93.88 281 ASP A CA 1
ATOM 2261 C C . ASP A 1 281 ? -3 23.688 15.578 1 93.88 281 ASP A C 1
ATOM 2263 O O . ASP A 1 281 ? -3.557 22.641 15.281 1 93.88 281 ASP A O 1
ATOM 2267 N N . TYR A 1 282 ? -1.881 23.719 16.25 1 95.81 282 TYR A N 1
ATOM 2268 C CA . TYR A 1 282 ? -1.155 22.547 16.719 1 95.81 282 TYR A CA 1
ATOM 2269 C C . TYR A 1 282 ? -1.752 22 18 1 95.81 282 TYR A C 1
ATOM 2271 O O . TYR A 1 282 ? -1.022 21.688 18.953 1 95.81 282 TYR A O 1
ATOM 2279 N N . ALA A 1 283 ? -3.045 21.859 18.031 1 91.94 283 ALA A N 1
ATOM 2280 C CA . ALA A 1 283 ? -3.771 21.609 19.281 1 91.94 283 ALA A CA 1
ATOM 2281 C C . ALA A 1 283 ? -3.896 20.109 19.547 1 91.94 283 ALA A C 1
ATOM 2283 O O . ALA A 1 283 ? -4.105 19.703 20.688 1 91.94 283 ALA A O 1
ATOM 2284 N N . THR A 1 284 ? -3.684 19.25 18.5 1 93.31 284 THR A N 1
ATOM 2285 C CA . THR A 1 284 ? -3.982 17.828 18.688 1 93.31 284 THR A CA 1
ATOM 2286 C C . THR A 1 284 ? -2.811 16.969 18.234 1 93.31 284 THR A C 1
ATOM 2288 O O . THR A 1 284 ? -3.012 15.859 17.719 1 93.31 284 THR A O 1
ATOM 2291 N N . GLY A 1 285 ? -1.66 17.484 18.422 1 96.12 285 GLY A N 1
ATOM 2292 C CA . GLY A 1 285 ? -0.478 16.734 18.031 1 96.12 285 GLY A CA 1
ATOM 2293 C C . GLY A 1 285 ? -0.364 15.391 18.734 1 96.12 285 GLY A C 1
ATOM 2294 O O . GLY A 1 285 ? -0.677 15.281 19.922 1 96.12 285 GLY A O 1
ATOM 2295 N N . PHE A 1 286 ? 0.074 14.383 18.016 1 96.38 286 PHE A N 1
ATOM 2296 C CA . PHE A 1 286 ? 0.274 13.023 18.516 1 96.38 286 PHE A CA 1
ATOM 2297 C C . PHE A 1 286 ? 1.605 12.461 18.047 1 96.38 286 PHE A C 1
ATOM 2299 O O . PHE A 1 286 ? 1.912 12.516 16.844 1 96.38 286 PHE A O 1
ATOM 2306 N N . PHE A 1 287 ? 2.393 11.984 19 1 97.94 287 PHE A N 1
ATOM 2307 C CA . PHE A 1 287 ? 3.682 11.398 18.656 1 97.94 287 PHE A CA 1
ATOM 2308 C C . PHE A 1 287 ? 3.512 9.953 18.203 1 97.94 287 PHE A C 1
ATOM 2310 O O . PHE A 1 287 ? 3.191 9.078 19.016 1 97.94 287 PHE A O 1
ATOM 2317 N N . GLY A 1 288 ? 3.588 9.695 16.891 1 97.94 288 GLY A N 1
ATOM 2318 C CA . GLY A 1 288 ? 3.385 8.391 16.281 1 97.94 288 GLY A CA 1
ATOM 2319 C C . GLY A 1 288 ? 3.77 8.344 14.82 1 97.94 288 GLY A C 1
ATOM 2320 O O . GLY A 1 288 ? 4.633 9.102 14.375 1 97.94 288 GLY A O 1
ATOM 2321 N N . SER A 1 289 ? 3.217 7.461 14.094 1 98.25 289 SER A N 1
ATOM 2322 C CA . SER A 1 289 ? 3.529 7.289 12.68 1 98.25 289 SER A CA 1
ATOM 2323 C C . SER A 1 289 ? 3.273 8.57 11.898 1 98.25 289 SER A C 1
ATOM 2325 O O . SER A 1 289 ? 2.227 9.203 12.055 1 98.25 289 SER A O 1
ATOM 2327 N N . PRO A 1 290 ? 4.207 8.961 11.008 1 98.62 290 PRO A N 1
ATOM 2328 C CA . PRO A 1 290 ? 3.965 10.148 10.188 1 98.62 290 PRO A CA 1
ATOM 2329 C C . PRO A 1 290 ? 2.783 9.977 9.234 1 98.62 290 PRO A C 1
ATOM 2331 O O . PRO A 1 290 ? 2.24 10.969 8.734 1 98.62 290 PRO A O 1
ATOM 2334 N N . ALA A 1 291 ? 2.383 8.727 9.023 1 98.5 291 ALA A N 1
ATOM 2335 C CA . ALA A 1 291 ? 1.295 8.438 8.094 1 98.5 291 ALA A CA 1
ATOM 2336 C C . ALA A 1 291 ? -0.025 9.016 8.594 1 98.5 291 ALA A C 1
ATOM 2338 O O . ALA A 1 291 ? -0.975 9.18 7.828 1 98.5 291 ALA A O 1
ATOM 2339 N N . ILE A 1 292 ? -0.079 9.344 9.859 1 98.31 292 ILE A N 1
ATOM 2340 C CA . ILE A 1 292 ? -1.288 9.922 10.438 1 98.31 292 ILE A CA 1
ATOM 2341 C C . ILE A 1 292 ? -1.565 11.281 9.805 1 98.31 292 ILE A C 1
ATOM 2343 O O . ILE A 1 292 ? -2.654 11.516 9.273 1 98.31 292 ILE A O 1
ATOM 2347 N N . ASP A 1 293 ? -0.559 12.133 9.742 1 98.75 293 ASP A N 1
ATOM 2348 C CA . ASP A 1 293 ? -0.707 13.43 9.094 1 98.75 293 ASP A CA 1
ATOM 2349 C C . ASP A 1 293 ? -0.896 13.273 7.586 1 98.75 293 ASP A C 1
ATOM 2351 O O . ASP A 1 293 ? -1.712 13.969 6.98 1 98.75 293 ASP A O 1
ATOM 2355 N N . LEU A 1 294 ? -0.106 12.375 7.004 1 98.81 294 LEU A N 1
ATOM 2356 C CA . LEU A 1 294 ? -0.124 12.219 5.555 1 98.81 294 LEU A CA 1
ATOM 2357 C C . LEU A 1 294 ? -1.495 11.75 5.074 1 98.81 294 LEU A C 1
ATOM 2359 O O . LEU A 1 294 ? -2.061 12.328 4.145 1 98.81 294 LEU A O 1
ATOM 2363 N N . SER A 1 295 ? -1.991 10.734 5.758 1 98.25 295 SER A N 1
ATOM 2364 C CA . SER A 1 295 ? -3.32 10.227 5.43 1 98.25 295 SER A CA 1
ATOM 2365 C C . SER A 1 295 ? -4.391 11.281 5.691 1 98.25 295 SER A C 1
ATOM 2367 O O . SER A 1 295 ? -5.297 11.469 4.875 1 98.25 295 SER A O 1
ATOM 2369 N N . TYR A 1 296 ? -4.266 11.977 6.797 1 98.31 296 TYR A N 1
ATOM 2370 C CA . TYR A 1 296 ? -5.203 13.031 7.176 1 98.31 296 TYR A CA 1
ATOM 2371 C C . TYR A 1 296 ? -5.297 14.094 6.09 1 98.31 296 TYR A C 1
ATOM 2373 O O . TYR A 1 296 ? -6.383 14.383 5.586 1 98.31 296 TYR A O 1
ATOM 2381 N N . LEU A 1 297 ? -4.223 14.586 5.672 1 98.62 297 LEU A N 1
ATOM 2382 C CA . LEU A 1 297 ? -4.141 15.688 4.715 1 98.62 297 LEU A CA 1
ATOM 2383 C C . LEU A 1 297 ? -4.637 15.25 3.342 1 98.62 297 LEU A C 1
ATOM 2385 O O . LEU A 1 297 ? -5.512 15.898 2.756 1 98.62 297 LEU A O 1
ATOM 2389 N N . LEU A 1 298 ? -4.109 14.172 2.855 1 98.69 298 LEU A N 1
ATOM 2390 C CA . LEU A 1 298 ? -4.328 13.781 1.468 1 98.69 298 LEU A CA 1
ATOM 2391 C C . LEU A 1 298 ? -5.781 13.375 1.243 1 98.69 298 LEU A C 1
ATOM 2393 O O . LEU A 1 298 ? -6.379 13.734 0.226 1 98.69 298 LEU A O 1
ATOM 2397 N N . PHE A 1 299 ? -6.383 12.695 2.197 1 98.38 299 PHE A N 1
ATOM 2398 C CA . PHE A 1 299 ? -7.73 12.18 1.979 1 98.38 299 PHE A CA 1
ATOM 2399 C C . PHE A 1 299 ? -8.773 13.242 2.287 1 98.38 299 PHE A C 1
ATOM 2401 O O . PHE A 1 299 ? -9.844 13.266 1.675 1 98.38 299 PHE A O 1
ATOM 2408 N N . THR A 1 300 ? -8.484 14.227 3.166 1 97.81 300 THR A N 1
ATOM 2409 C CA . THR A 1 300 ? -9.508 15.18 3.58 1 97.81 300 THR A CA 1
ATOM 2410 C C . THR A 1 300 ? -9.422 16.453 2.76 1 97.81 300 THR A C 1
ATOM 2412 O O . THR A 1 300 ? -10.43 17.156 2.58 1 97.81 300 THR A O 1
ATOM 2415 N N . SER A 1 301 ? -8.242 16.766 2.238 1 97.94 301 SER A N 1
ATOM 2416 C CA . SER A 1 301 ? -8.031 18.172 1.877 1 97.94 301 SER A CA 1
ATOM 2417 C C . SER A 1 301 ? -7.652 18.312 0.408 1 97.94 301 SER A C 1
ATOM 2419 O O . SER A 1 301 ? -7.629 19.422 -0.131 1 97.94 301 SER A O 1
ATOM 2421 N N . ALA A 1 302 ? -7.348 17.203 -0.28 1 97.94 302 ALA A N 1
ATOM 2422 C CA . ALA A 1 302 ? -6.953 17.281 -1.684 1 97.94 302 ALA A CA 1
ATOM 2423 C C . ALA A 1 302 ? -8.125 17.703 -2.564 1 97.94 302 ALA A C 1
ATOM 2425 O O . ALA A 1 302 ? -9.266 17.281 -2.33 1 97.94 302 ALA A O 1
ATOM 2426 N N . ALA A 1 303 ? -7.844 18.469 -3.564 1 97.06 303 ALA A N 1
ATOM 2427 C CA . ALA A 1 303 ? -8.836 18.797 -4.59 1 97.06 303 ALA A CA 1
ATOM 2428 C C . ALA A 1 303 ? -9.281 17.547 -5.332 1 97.06 303 ALA A C 1
ATOM 2430 O O . ALA A 1 303 ? -8.57 16.531 -5.355 1 97.06 303 ALA A O 1
ATOM 2431 N N . ASN A 1 304 ? -10.445 17.609 -5.969 1 95.56 304 ASN A N 1
ATOM 2432 C CA . ASN A 1 304 ? -11.062 16.438 -6.582 1 95.56 304 ASN A CA 1
ATOM 2433 C C . ASN A 1 304 ? -10.227 15.914 -7.754 1 95.56 304 ASN A C 1
ATOM 2435 O O . ASN A 1 304 ? -10.312 14.734 -8.102 1 95.56 304 ASN A O 1
ATOM 2439 N N . ASP A 1 305 ? -9.43 16.766 -8.344 1 96.5 305 ASP A N 1
ATOM 2440 C CA . ASP A 1 305 ? -8.656 16.344 -9.508 1 96.5 305 ASP A CA 1
ATOM 2441 C C . ASP A 1 305 ? -7.34 15.695 -9.086 1 96.5 305 ASP A C 1
ATOM 2443 O O . ASP A 1 305 ? -6.609 15.156 -9.922 1 96.5 305 ASP A O 1
ATOM 2447 N N . VAL A 1 306 ? -6.969 15.781 -7.773 1 97.94 306 VAL A N 1
ATOM 2448 C CA . VAL A 1 306 ? -5.785 15.094 -7.254 1 97.94 306 VAL A CA 1
ATOM 2449 C C . VAL A 1 306 ? -6.117 13.633 -6.98 1 97.94 306 VAL A C 1
ATOM 2451 O O . VAL A 1 306 ? -6.91 13.32 -6.09 1 97.94 306 VAL A O 1
ATOM 2454 N N . THR A 1 307 ? -5.461 12.742 -7.723 1 96.5 307 THR A N 1
ATOM 2455 C CA . THR A 1 307 ? -5.789 11.32 -7.688 1 96.5 307 THR A CA 1
ATOM 2456 C C . THR A 1 307 ? -4.863 10.57 -6.727 1 96.5 307 THR A C 1
ATOM 2458 O O . THR A 1 307 ? -3.9 11.148 -6.219 1 96.5 307 THR A O 1
ATOM 2461 N N . VAL A 1 308 ? -5.102 9.305 -6.535 1 94.31 308 VAL A N 1
ATOM 2462 C CA . VAL A 1 308 ? -4.273 8.484 -5.66 1 94.31 308 VAL A CA 1
ATOM 2463 C C . VAL A 1 308 ? -2.914 8.242 -6.316 1 94.31 308 VAL A C 1
ATOM 2465 O O . VAL A 1 308 ? -1.909 8.062 -5.625 1 94.31 308 VAL A O 1
ATOM 2468 N N . ASP A 1 309 ? -2.826 8.266 -7.594 1 93.44 309 ASP A N 1
ATOM 2469 C CA . ASP A 1 309 ? -1.535 8.25 -8.273 1 93.44 309 ASP A CA 1
ATOM 2470 C C . ASP A 1 309 ? -0.712 9.492 -7.918 1 93.44 309 ASP A C 1
ATOM 2472 O O . ASP A 1 309 ? 0.507 9.406 -7.758 1 93.44 309 ASP A O 1
ATOM 2476 N N . ASP A 1 310 ? -1.438 10.562 -7.844 1 97.44 310 ASP A N 1
ATOM 2477 C CA . ASP A 1 310 ? -0.776 11.789 -7.422 1 97.44 310 ASP A CA 1
ATOM 2478 C C . ASP A 1 310 ? -0.309 11.695 -5.973 1 97.44 310 ASP A C 1
ATOM 2480 O O . ASP A 1 310 ? 0.717 12.273 -5.605 1 97.44 310 ASP A O 1
ATOM 2484 N N . PHE A 1 311 ? -1.088 10.992 -5.16 1 98.25 311 PHE A N 1
ATOM 2485 C CA . PHE A 1 311 ? -0.671 10.797 -3.779 1 98.25 311 PHE A CA 1
ATOM 2486 C C . PHE A 1 311 ? 0.708 10.148 -3.717 1 98.25 311 PHE A C 1
ATOM 2488 O O . PHE A 1 311 ? 1.547 10.547 -2.902 1 98.25 311 PHE A O 1
ATOM 2495 N N . ASP A 1 312 ? 0.957 9.188 -4.574 1 97.94 312 ASP A N 1
ATOM 2496 C CA . ASP A 1 312 ? 2.256 8.523 -4.586 1 97.94 312 ASP A CA 1
ATOM 2497 C C . ASP A 1 312 ? 3.375 9.508 -4.906 1 97.94 312 ASP A C 1
ATOM 2499 O O . ASP A 1 312 ? 4.461 9.438 -4.324 1 97.94 312 ASP A O 1
ATOM 2503 N N . LEU A 1 313 ? 3.104 10.359 -5.852 1 98 313 LEU A N 1
ATOM 2504 C CA . LEU A 1 313 ? 4.086 11.375 -6.211 1 98 313 LEU A CA 1
ATOM 2505 C C . LEU A 1 313 ? 4.312 12.344 -5.055 1 98 313 LEU A C 1
ATOM 2507 O O . LEU A 1 313 ? 5.449 12.75 -4.789 1 98 313 LEU A O 1
ATOM 2511 N N . LEU A 1 314 ? 3.264 12.688 -4.41 1 98.81 314 LEU A N 1
ATOM 2512 C CA . LEU A 1 314 ? 3.338 13.586 -3.262 1 98.81 314 LEU A CA 1
ATOM 2513 C C . LEU A 1 314 ? 4.098 12.93 -2.109 1 98.81 314 LEU A C 1
ATOM 2515 O O . LEU A 1 314 ? 4.883 13.594 -1.427 1 98.81 314 LEU A O 1
ATOM 2519 N N . LEU A 1 315 ? 3.881 11.656 -1.932 1 98.81 315 LEU A N 1
ATOM 2520 C CA . LEU A 1 315 ? 4.586 10.93 -0.885 1 98.81 315 LEU A CA 1
ATOM 2521 C C . LEU A 1 315 ? 6.074 10.82 -1.202 1 98.81 315 LEU A C 1
ATOM 2523 O O . LEU A 1 315 ? 6.91 10.836 -0.295 1 98.81 315 LEU A O 1
ATOM 2527 N N . GLN A 1 316 ? 6.402 10.711 -2.467 1 98.38 316 GLN A N 1
ATOM 2528 C CA . GLN A 1 316 ? 7.805 10.75 -2.875 1 98.38 316 GLN A CA 1
ATOM 2529 C C . GLN A 1 316 ? 8.453 12.078 -2.506 1 98.38 316 GLN A C 1
ATOM 2531 O O . GLN A 1 316 ? 9.578 12.109 -2.016 1 98.38 316 GLN A O 1
ATOM 2536 N N . HIS A 1 317 ? 7.711 13.086 -2.805 1 98.62 317 HIS A N 1
ATOM 2537 C CA . HIS A 1 317 ? 8.195 14.414 -2.467 1 98.62 317 HIS A CA 1
ATOM 2538 C C . HIS A 1 317 ? 8.391 14.57 -0.962 1 98.62 317 HIS A C 1
ATOM 2540 O O . HIS A 1 317 ? 9.445 15.031 -0.512 1 98.62 317 HIS A O 1
ATOM 2546 N N . TYR A 1 318 ? 7.441 14.219 -0.214 1 98.88 318 TYR A N 1
ATOM 2547 C CA . TYR A 1 318 ? 7.52 14.242 1.242 1 98.88 318 TYR A CA 1
ATOM 2548 C C . TYR A 1 318 ? 8.727 13.453 1.737 1 98.88 318 TYR A C 1
ATOM 2550 O O . TYR A 1 318 ? 9.492 13.945 2.572 1 98.88 318 TYR A O 1
ATOM 2558 N N . HIS A 1 319 ? 8.852 12.227 1.249 1 98.88 319 HIS A N 1
ATOM 2559 C CA . HIS A 1 319 ? 9.922 11.336 1.682 1 98.88 319 HIS A CA 1
ATOM 2560 C C . HIS A 1 319 ? 11.297 11.945 1.388 1 98.88 319 HIS A C 1
ATOM 2562 O O . HIS A 1 319 ? 12.203 11.852 2.213 1 98.88 319 HIS A O 1
ATOM 2568 N N . ALA A 1 320 ? 11.438 12.508 0.21 1 98.62 320 ALA A N 1
ATOM 2569 C CA . ALA A 1 320 ? 12.711 13.133 -0.157 1 98.62 320 ALA A CA 1
ATOM 2570 C C . ALA A 1 320 ? 13.07 14.25 0.815 1 98.62 320 ALA A C 1
ATOM 2572 O O . ALA A 1 320 ? 14.219 14.344 1.261 1 98.62 320 ALA A O 1
ATOM 2573 N N . GLU A 1 321 ? 12.086 15.102 1.144 1 98.81 321 GLU A N 1
ATOM 2574 C CA . GLU A 1 321 ? 12.305 16.188 2.09 1 98.81 321 GLU A CA 1
ATOM 2575 C C . GLU A 1 321 ? 12.625 15.656 3.482 1 98.81 321 GLU A C 1
ATOM 2577 O O . GLU A 1 321 ? 13.492 16.188 4.172 1 98.81 321 GLU A O 1
ATOM 2582 N N . LEU A 1 322 ? 11.898 14.656 3.871 1 98.94 322 LEU A N 1
ATOM 2583 C CA . LEU A 1 322 ? 12.102 14.031 5.172 1 98.94 322 LEU A CA 1
ATOM 2584 C C . LEU A 1 322 ? 13.523 13.492 5.301 1 98.94 322 LEU A C 1
ATOM 2586 O O . LEU A 1 322 ? 14.211 13.781 6.277 1 98.94 322 LEU A O 1
ATOM 2590 N N . VAL A 1 323 ? 13.961 12.711 4.332 1 98.81 323 VAL A N 1
ATOM 2591 C CA . VAL A 1 323 ? 15.266 12.055 4.359 1 98.81 323 VAL A CA 1
ATOM 2592 C C . VAL A 1 323 ? 16.375 13.109 4.332 1 98.81 323 VAL A C 1
ATOM 2594 O O . VAL A 1 323 ? 17.359 13 5.07 1 98.81 323 VAL A O 1
ATOM 2597 N N . ASP A 1 324 ? 16.203 14.07 3.459 1 98.75 324 ASP A N 1
ATOM 2598 C CA . ASP A 1 324 ? 17.188 15.141 3.381 1 98.75 324 ASP A CA 1
ATOM 2599 C C . ASP A 1 324 ? 17.375 15.828 4.734 1 98.75 324 ASP A C 1
ATOM 2601 O O . ASP A 1 324 ? 18.5 16.047 5.184 1 98.75 324 ASP A O 1
ATOM 2605 N N . THR A 1 325 ? 16.281 16.109 5.371 1 98.94 325 THR A N 1
ATOM 2606 C CA . THR A 1 325 ? 16.312 16.812 6.648 1 98.94 325 THR A CA 1
ATOM 2607 C C . THR A 1 325 ? 16.891 15.93 7.742 1 98.94 325 THR A C 1
ATOM 2609 O O . THR A 1 325 ? 17.734 16.375 8.531 1 98.94 325 THR A O 1
ATOM 2612 N N . LEU A 1 326 ? 16.453 14.711 7.82 1 98.94 326 LEU A N 1
ATOM 2613 C CA . LEU A 1 326 ? 16.984 13.766 8.797 1 98.94 326 LEU A CA 1
ATOM 2614 C C . LEU A 1 326 ? 18.5 13.609 8.641 1 98.94 326 LEU A C 1
ATOM 2616 O O . LEU A 1 326 ? 19.234 13.57 9.633 1 98.94 326 LEU A O 1
ATOM 2620 N N . THR A 1 327 ? 18.922 13.523 7.398 1 98.81 327 THR A N 1
ATOM 2621 C CA . THR A 1 327 ? 20.328 13.352 7.109 1 98.81 327 THR A CA 1
ATOM 2622 C C . THR A 1 327 ? 21.125 14.578 7.543 1 98.81 327 THR A C 1
ATOM 2624 O O . THR A 1 327 ? 22.172 14.453 8.195 1 98.81 327 THR A O 1
ATOM 2627 N N . LYS A 1 328 ? 20.703 15.711 7.188 1 98.81 328 LYS A N 1
ATOM 2628 C CA . LYS A 1 328 ? 21.375 16.953 7.535 1 98.81 328 LYS A CA 1
ATOM 2629 C C . LYS A 1 328 ? 21.422 17.156 9.047 1 98.81 328 LYS A C 1
ATOM 2631 O O . LYS A 1 328 ? 22.391 17.703 9.578 1 98.81 328 LYS A O 1
ATOM 2636 N N . LEU A 1 329 ? 20.422 16.656 9.734 1 98.81 329 LEU A N 1
ATOM 2637 C CA . LEU A 1 329 ? 20.344 16.797 11.188 1 98.81 329 LEU A CA 1
ATOM 2638 C C . LEU A 1 329 ? 21.062 15.625 11.867 1 98.81 329 LEU A C 1
ATOM 2640 O O . LEU A 1 329 ? 21.031 15.516 13.094 1 98.81 329 LEU A O 1
ATOM 2644 N N . LYS A 1 330 ? 21.594 14.695 11.117 1 98.12 330 LYS A N 1
ATOM 2645 C CA . LYS A 1 330 ? 22.391 13.57 11.602 1 98.12 330 LYS A CA 1
ATOM 2646 C C . LYS A 1 330 ? 21.562 12.656 12.5 1 98.12 330 LYS A C 1
ATOM 2648 O O . LYS A 1 330 ? 22 12.312 13.609 1 98.12 330 LYS A O 1
ATOM 2653 N N . TYR A 1 331 ? 20.359 12.398 12.008 1 98.38 331 TYR A N 1
ATOM 2654 C CA . TYR A 1 331 ? 19.516 11.43 12.711 1 98.38 331 TYR A CA 1
ATOM 2655 C C . TYR A 1 331 ? 20.25 10.117 12.922 1 98.38 331 TYR A C 1
ATOM 2657 O O . TYR A 1 331 ? 20.781 9.539 11.969 1 98.38 331 TYR A O 1
ATOM 2665 N N . GLY A 1 332 ? 20.297 9.594 14.102 1 96.38 332 GLY A N 1
ATOM 2666 C CA . GLY A 1 332 ? 21.172 8.492 14.477 1 96.38 332 GLY A CA 1
ATOM 2667 C C . GLY A 1 332 ? 20.5 7.133 14.352 1 96.38 332 GLY A C 1
ATOM 2668 O O . GLY A 1 332 ? 21.094 6.109 14.695 1 96.38 332 GLY A O 1
ATOM 2669 N N . LYS A 1 333 ? 19.297 7.09 13.969 1 97.06 333 LYS A N 1
ATOM 2670 C CA . LYS A 1 333 ? 18.578 5.824 13.844 1 97.06 333 LYS A CA 1
ATOM 2671 C C . LYS A 1 333 ? 18.266 5.52 12.383 1 97.06 333 LYS A C 1
ATOM 2673 O O . LYS A 1 333 ? 18.672 6.258 11.484 1 97.06 333 LYS A O 1
ATOM 2678 N N . ARG A 1 334 ? 17.562 4.418 12.141 1 97.06 334 ARG A N 1
ATOM 2679 C CA . ARG A 1 334 ? 17.219 4.008 10.781 1 97.06 334 ARG A CA 1
ATOM 2680 C C . ARG A 1 334 ? 16.281 5.023 10.125 1 97.06 334 ARG A C 1
ATOM 2682 O O . ARG A 1 334 ? 15.266 5.406 10.711 1 97.06 334 ARG A O 1
ATOM 2689 N N . ILE A 1 335 ? 16.656 5.496 8.992 1 98.38 335 ILE A N 1
ATOM 2690 C CA . ILE A 1 335 ? 15.828 6.406 8.211 1 98.38 335 ILE A CA 1
ATOM 2691 C C . ILE A 1 335 ? 14.836 5.609 7.371 1 98.38 335 ILE A C 1
ATOM 2693 O O . ILE A 1 335 ? 15.211 4.648 6.695 1 98.38 335 ILE A O 1
ATOM 2697 N N . PRO A 1 336 ? 13.578 5.934 7.457 1 98.38 336 PRO A N 1
ATOM 2698 C CA . PRO A 1 336 ? 12.586 5.156 6.703 1 98.38 336 PRO A CA 1
ATOM 2699 C C . PRO A 1 336 ? 12.766 5.281 5.191 1 98.38 336 PRO A C 1
ATOM 2701 O O . PRO A 1 336 ? 13.047 6.371 4.688 1 98.38 336 PRO A O 1
ATOM 2704 N N . THR A 1 337 ? 12.602 4.188 4.543 1 98 337 THR A N 1
ATOM 2705 C CA . THR A 1 337 ? 12.57 4.203 3.086 1 98 337 THR A CA 1
ATOM 2706 C C . THR A 1 337 ? 11.211 4.664 2.578 1 98 337 THR A C 1
ATOM 2708 O O . THR A 1 337 ? 10.25 4.742 3.348 1 98 337 THR A O 1
ATOM 2711 N N . LEU A 1 338 ? 11.164 5.023 1.3 1 98.5 338 LEU A N 1
ATOM 2712 C CA . LEU A 1 338 ? 9.875 5.359 0.705 1 98.5 338 LEU A CA 1
ATOM 2713 C C . LEU A 1 338 ? 8.898 4.203 0.837 1 98.5 338 LEU A C 1
ATOM 2715 O O . LEU A 1 338 ? 7.707 4.418 1.084 1 98.5 338 LEU A O 1
ATOM 2719 N N . LEU A 1 339 ? 9.352 2.965 0.665 1 98.12 339 LEU A N 1
ATOM 2720 C CA . LEU A 1 339 ? 8.5 1.788 0.816 1 98.12 339 LEU A CA 1
ATOM 2721 C C . LEU A 1 339 ? 7.953 1.691 2.236 1 98.12 339 LEU A C 1
ATOM 2723 O O . LEU A 1 339 ? 6.789 1.328 2.436 1 98.12 339 LEU A O 1
ATOM 2727 N N . ASP A 1 340 ? 8.797 2.02 3.223 1 98.06 340 ASP A N 1
ATOM 2728 C CA . ASP A 1 340 ? 8.328 2.053 4.605 1 98.06 340 ASP A CA 1
ATOM 2729 C C . ASP A 1 340 ? 7.156 3.016 4.762 1 98.06 340 ASP A C 1
ATOM 2731 O O . ASP A 1 340 ? 6.18 2.703 5.449 1 98.06 340 ASP A O 1
ATOM 2735 N N . ILE A 1 341 ? 7.289 4.168 4.133 1 98.62 341 ILE A N 1
ATOM 2736 C CA . ILE A 1 341 ? 6.246 5.188 4.23 1 98.62 341 ILE A CA 1
ATOM 2737 C C . ILE A 1 341 ? 4.977 4.691 3.543 1 98.62 341 ILE A C 1
ATOM 2739 O O . ILE A 1 341 ? 3.871 4.887 4.055 1 98.62 341 ILE A O 1
ATOM 2743 N N . GLN A 1 342 ? 5.156 4.035 2.383 1 98.5 342 GLN A N 1
ATOM 2744 C CA . GLN A 1 342 ? 4.012 3.484 1.661 1 98.5 342 GLN A CA 1
ATOM 2745 C C . GLN A 1 342 ? 3.279 2.441 2.502 1 98.5 342 GLN A C 1
ATOM 2747 O O . GLN A 1 342 ? 2.047 2.41 2.523 1 98.5 342 GLN A O 1
ATOM 2752 N N . ILE A 1 343 ? 3.988 1.622 3.168 1 97.88 343 ILE A N 1
ATOM 2753 C CA . ILE A 1 343 ? 3.402 0.595 4.023 1 97.88 343 ILE A CA 1
ATOM 2754 C C . ILE A 1 343 ? 2.662 1.252 5.184 1 97.88 343 ILE A C 1
ATOM 2756 O O . ILE A 1 343 ? 1.539 0.863 5.512 1 97.88 343 ILE A O 1
ATOM 2760 N N . GLU A 1 344 ? 3.252 2.275 5.793 1 97.81 344 GLU A N 1
ATOM 2761 C CA . GLU A 1 344 ? 2.617 2.979 6.902 1 97.81 344 GLU A CA 1
ATOM 2762 C C . GLU A 1 344 ? 1.333 3.672 6.457 1 97.81 344 GLU A C 1
ATOM 2764 O O . GLU A 1 344 ? 0.375 3.771 7.227 1 97.81 344 GLU A O 1
ATOM 2769 N N . MET A 1 345 ? 1.36 4.18 5.23 1 98.06 345 MET A N 1
ATOM 2770 C CA . MET A 1 345 ? 0.162 4.812 4.688 1 98.06 345 MET A CA 1
ATOM 2771 C C . MET A 1 345 ? -1.008 3.834 4.668 1 98.06 345 MET A C 1
ATOM 2773 O O . MET A 1 345 ? -2.152 4.223 4.902 1 98.06 345 MET A O 1
ATOM 2777 N N . LEU A 1 346 ? -0.71 2.572 4.375 1 97.62 346 LEU A N 1
ATOM 2778 C CA . LEU A 1 346 ? -1.762 1.561 4.398 1 97.62 346 LEU A CA 1
ATOM 2779 C C . LEU A 1 346 ? -2.146 1.212 5.832 1 97.62 346 LEU A C 1
ATOM 2781 O O . LEU A 1 346 ? -3.332 1.164 6.168 1 97.62 346 LEU A O 1
ATOM 2785 N N . ARG A 1 347 ? -1.193 1.066 6.68 1 97.06 347 ARG A N 1
ATOM 2786 C CA . ARG A 1 347 ? -1.429 0.631 8.055 1 97.06 347 ARG A CA 1
ATOM 2787 C C . ARG A 1 347 ? -2.271 1.648 8.812 1 97.06 347 ARG A C 1
ATOM 2789 O O . ARG A 1 347 ? -3.084 1.278 9.664 1 97.06 347 ARG A O 1
ATOM 2796 N N . LYS A 1 348 ? -2.053 2.945 8.492 1 97.69 348 LYS A N 1
ATOM 2797 C CA . LYS A 1 348 ? -2.734 4.008 9.227 1 97.69 348 LYS A CA 1
ATOM 2798 C C . LYS A 1 348 ? -3.832 4.645 8.383 1 97.69 348 LYS A C 1
ATOM 2800 O O . LYS A 1 348 ? -4.32 5.727 8.703 1 97.69 348 LYS A O 1
ATOM 2805 N N . GLY A 1 349 ? -4.246 3.967 7.344 1 96.5 349 GLY A N 1
ATOM 2806 C CA . GLY A 1 349 ? -5.164 4.531 6.363 1 96.5 349 GLY A CA 1
ATOM 2807 C C . GLY A 1 349 ? -6.566 4.723 6.902 1 96.5 349 GLY A C 1
ATOM 2808 O O . GLY A 1 349 ? -7.332 5.535 6.383 1 96.5 349 GLY A O 1
ATOM 2809 N N . HIS A 1 350 ? -6.938 4.023 7.984 1 97.38 350 HIS A N 1
ATOM 2810 C CA . HIS A 1 350 ? -8.258 4.199 8.578 1 97.38 350 HIS A CA 1
ATOM 2811 C C . HIS A 1 350 ? -8.453 5.629 9.078 1 97.38 350 HIS A C 1
ATOM 2813 O O . HIS A 1 350 ? -9.578 6.121 9.141 1 97.38 350 HIS A O 1
ATOM 2819 N N . ASN A 1 351 ? -7.336 6.242 9.359 1 96.31 351 ASN A N 1
ATOM 2820 C CA . ASN A 1 351 ? -7.391 7.648 9.742 1 96.31 351 ASN A CA 1
ATOM 2821 C C . ASN A 1 351 ? -8.016 8.5 8.641 1 96.31 351 ASN A C 1
ATOM 2823 O O . ASN A 1 351 ? -8.906 9.312 8.906 1 96.31 351 ASN A O 1
ATOM 2827 N N . GLY A 1 352 ? -7.539 8.273 7.438 1 93.56 352 GLY A N 1
ATOM 2828 C CA . GLY A 1 352 ? -8.078 8.984 6.289 1 93.56 352 GLY A CA 1
ATOM 2829 C C . GLY A 1 352 ? -9.539 8.68 6.031 1 93.56 352 GLY A C 1
ATOM 2830 O O . GLY A 1 352 ? -10.312 9.578 5.688 1 93.56 352 GLY A O 1
ATOM 2831 N N . VAL A 1 353 ? -9.938 7.465 6.258 1 92.25 353 VAL A N 1
ATOM 2832 C CA . VAL A 1 353 ? -11.32 7.051 6.078 1 92.25 353 VAL A CA 1
ATOM 2833 C C . VAL A 1 353 ? -12.219 7.789 7.074 1 92.25 353 VAL A C 1
ATOM 2835 O O . VAL A 1 353 ? -13.227 8.375 6.691 1 92.25 353 VAL A O 1
ATOM 2838 N N . MET A 1 354 ? -11.773 7.785 8.289 1 95.44 354 MET A N 1
ATOM 2839 C CA . MET A 1 354 ? -12.547 8.391 9.375 1 95.44 354 MET A CA 1
ATOM 2840 C C . MET A 1 354 ? -12.719 9.883 9.148 1 95.44 354 MET A C 1
ATOM 2842 O O . MET A 1 354 ? -13.844 10.398 9.18 1 95.44 354 MET A O 1
ATOM 2846 N N . PHE A 1 355 ? -11.727 10.516 8.789 1 96.69 355 PHE A N 1
ATOM 2847 C CA . PHE A 1 355 ? -11.773 11.977 8.797 1 96.69 355 PHE A CA 1
ATOM 2848 C C . PHE A 1 355 ? -12.297 12.508 7.469 1 96.69 355 PHE A C 1
ATOM 2850 O O . PHE A 1 355 ? -12.922 13.57 7.418 1 96.69 355 PHE A O 1
ATOM 2857 N N . SER A 1 356 ? -12.125 11.773 6.391 1 96.75 356 SER A N 1
ATOM 2858 C CA . SER A 1 356 ? -12.656 12.25 5.117 1 96.75 356 SER A CA 1
ATOM 2859 C C . SER A 1 356 ? -14.18 12.211 5.105 1 96.75 356 SER A C 1
ATOM 2861 O O . SER A 1 356 ? -14.82 13.031 4.449 1 96.75 356 SER A O 1
ATOM 2863 N N . THR A 1 357 ? -14.797 11.305 5.855 1 93.5 357 THR A N 1
ATOM 2864 C CA . THR A 1 357 ? -16.25 11.164 5.852 1 93.5 357 THR A CA 1
ATOM 2865 C C . THR A 1 357 ? -16.906 12.383 6.484 1 93.5 357 THR A C 1
ATOM 2867 O O . THR A 1 357 ? -18 12.781 6.082 1 93.5 357 THR A O 1
ATOM 2870 N N . PHE A 1 358 ? -16.344 13.055 7.406 1 88.81 358 PHE A N 1
ATOM 2871 C CA . PHE A 1 358 ? -17.078 14.172 7.988 1 88.81 358 PHE A CA 1
ATOM 2872 C C . PHE A 1 358 ? -16.406 15.5 7.664 1 88.81 358 PHE A C 1
ATOM 2874 O O . PHE A 1 358 ? -17.062 16.547 7.625 1 88.81 358 PHE A O 1
ATOM 2881 N N . LEU A 1 359 ? -15.086 15.523 7.352 1 93.31 359 LEU A N 1
ATOM 2882 C CA . LEU A 1 359 ? -14.422 16.812 7.133 1 93.31 359 LEU A CA 1
ATOM 2883 C C . LEU A 1 359 ? -14.688 17.328 5.723 1 93.31 359 LEU A C 1
ATOM 2885 O O . LEU A 1 359 ? -14.75 18.531 5.5 1 93.31 359 LEU A O 1
ATOM 2889 N N . ILE A 1 360 ? -14.797 16.391 4.789 1 95 360 ILE A N 1
ATOM 2890 C CA . ILE A 1 360 ? -15.031 16.859 3.424 1 95 360 ILE A CA 1
ATOM 2891 C C . ILE A 1 360 ? -16.391 17.562 3.342 1 95 360 ILE A C 1
ATOM 2893 O O . ILE A 1 360 ? -16.484 18.672 2.814 1 95 360 ILE A O 1
ATOM 2897 N N . PRO A 1 361 ? -17.484 16.984 3.885 1 91.31 361 PRO A N 1
ATOM 2898 C CA . PRO A 1 361 ? -18.734 17.75 3.861 1 91.31 361 PRO A CA 1
ATOM 2899 C C . PRO A 1 361 ? -18.641 19.047 4.66 1 91.31 361 PRO A C 1
ATOM 2901 O O . PRO A 1 361 ? -19.266 20.047 4.309 1 91.31 361 PRO A O 1
ATOM 2904 N N . LEU A 1 362 ? -17.875 19.047 5.66 1 88.5 362 LEU A N 1
ATOM 2905 C CA . LEU A 1 362 ? -17.688 20.25 6.449 1 88.5 362 LEU A CA 1
ATOM 2906 C C . LEU A 1 362 ? -16.984 21.328 5.629 1 88.5 362 LEU A C 1
ATOM 2908 O O . LEU A 1 362 ? -17.312 22.516 5.754 1 88.5 362 LEU A O 1
ATOM 2912 N N . ARG A 1 363 ? -16.047 20.938 4.816 1 88.62 363 ARG A N 1
ATOM 2913 C CA . ARG A 1 363 ? -15.344 21.891 3.963 1 88.62 363 ARG A CA 1
ATOM 2914 C C . ARG A 1 363 ? -16.281 22.516 2.945 1 88.62 363 ARG A C 1
ATOM 2916 O O . ARG A 1 363 ? -16.047 23.641 2.486 1 88.62 363 ARG A O 1
ATOM 2923 N N . LEU A 1 364 ? -17.328 21.812 2.678 1 88.5 364 LEU A N 1
ATOM 2924 C CA . LEU A 1 364 ? -18.219 22.25 1.612 1 88.5 364 LEU A CA 1
ATOM 2925 C C . LEU A 1 364 ? -19.391 23.047 2.176 1 88.5 364 LEU A C 1
ATOM 2927 O O . LEU A 1 364 ? -20.219 23.578 1.42 1 88.5 364 LEU A O 1
ATOM 2931 N N . LEU A 1 365 ? -19.391 23.109 3.471 1 82.12 365 LEU A N 1
ATOM 2932 C CA . LEU A 1 365 ? -20.469 23.828 4.125 1 82.12 365 LEU A CA 1
ATOM 2933 C C . LEU A 1 365 ? -20.359 25.328 3.871 1 82.12 365 LEU A C 1
ATOM 2935 O O . LEU A 1 365 ? -19.297 25.922 4.129 1 82.12 365 LEU A O 1
ATOM 2939 N N . GLU A 1 366 ? -21.359 25.891 3.236 1 72.75 366 GLU A N 1
ATOM 2940 C CA . GLU A 1 366 ? -21.375 27.328 2.963 1 72.75 366 GLU A CA 1
ATOM 2941 C C . GLU A 1 366 ? -21.984 28.109 4.125 1 72.75 366 GLU A C 1
ATOM 2943 O O . GLU A 1 366 ? -21.438 29.125 4.539 1 72.75 366 GLU A O 1
ATOM 2948 N N . ASP A 1 367 ? -23.125 27.578 4.598 1 64.38 367 ASP A N 1
ATOM 2949 C CA . ASP A 1 367 ? -23.812 28.25 5.703 1 64.38 367 ASP A CA 1
ATOM 2950 C C . ASP A 1 367 ? -23.391 27.641 7.043 1 64.38 367 ASP A C 1
ATOM 2952 O O . ASP A 1 367 ? -23.844 26.547 7.402 1 64.38 367 ASP A O 1
ATOM 2956 N N . THR A 1 368 ? -22.531 28.312 7.691 1 60.88 368 THR A N 1
ATOM 2957 C CA . THR A 1 368 ? -21.906 27.75 8.883 1 60.88 368 THR A CA 1
ATOM 2958 C C . THR A 1 368 ? -22.703 28.141 10.133 1 60.88 368 THR A C 1
ATOM 2960 O O . THR A 1 368 ? -22.328 27.766 11.25 1 60.88 368 THR A O 1
ATOM 2963 N N . ALA A 1 369 ? -23.812 28.781 9.945 1 56.88 369 ALA A N 1
ATOM 2964 C CA . ALA A 1 369 ? -24.547 29.281 11.094 1 56.88 369 ALA A CA 1
ATOM 2965 C C . ALA A 1 369 ? -24.969 28.141 12.016 1 56.88 369 ALA A C 1
ATOM 2967 O O . ALA A 1 369 ? -25.031 28.312 13.234 1 56.88 369 ALA A O 1
ATOM 2968 N N . ASN A 1 370 ? -25.234 27.062 11.391 1 57.25 370 ASN A N 1
ATOM 2969 C CA . ASN A 1 370 ? -25.703 25.953 12.211 1 57.25 370 ASN A CA 1
ATOM 2970 C C . ASN A 1 370 ? -24.641 24.859 12.328 1 57.25 370 ASN A C 1
ATOM 2972 O O . ASN A 1 370 ? -24.922 23.766 12.82 1 57.25 370 ASN A O 1
ATOM 2976 N N . ALA A 1 371 ? -23.453 25.234 11.859 1 59.5 371 ALA A N 1
ATOM 2977 C CA . ALA A 1 371 ? -22.422 24.188 11.883 1 59.5 371 ALA A CA 1
ATOM 2978 C C . ALA A 1 371 ? -21.734 24.141 13.242 1 59.5 371 ALA A C 1
ATOM 2980 O O . ALA A 1 371 ? -20.953 25.016 13.594 1 59.5 371 ALA A O 1
ATOM 2981 N N . ASP A 1 372 ? -22.438 23.438 14.164 1 63.47 372 ASP A N 1
ATOM 2982 C CA . ASP A 1 372 ? -21.812 23.172 15.453 1 63.47 372 ASP A CA 1
ATOM 2983 C C . ASP A 1 372 ? -21.625 21.672 15.68 1 63.47 372 ASP A C 1
ATOM 2985 O O . ASP A 1 372 ? -22.188 20.859 14.961 1 63.47 372 ASP A O 1
ATOM 2989 N N . LEU A 1 373 ? -20.656 21.438 16.422 1 65.75 373 LEU A N 1
ATOM 2990 C CA . LEU A 1 373 ? -20.344 20.062 16.766 1 65.75 373 LEU A CA 1
ATOM 2991 C C . LEU A 1 373 ? -21.578 19.312 17.25 1 65.75 373 LEU A C 1
ATOM 2993 O O . LEU A 1 373 ? -21.703 18.109 17.047 1 65.75 373 LEU A O 1
ATOM 2997 N N . GLY A 1 374 ? -22.484 20.078 17.703 1 67.5 374 GLY A N 1
ATOM 2998 C CA . GLY A 1 374 ? -23.703 19.469 18.203 1 67.5 374 GLY A CA 1
ATOM 2999 C C . GLY A 1 374 ? -24.531 18.812 17.109 1 67.5 374 GLY A C 1
ATOM 3000 O O . GLY A 1 374 ? -25.078 17.719 17.297 1 67.5 374 GLY A O 1
ATOM 3001 N N . GLY A 1 375 ? -24.531 19.422 15.938 1 71.06 375 GLY A N 1
ATOM 3002 C CA . GLY A 1 375 ? -25.25 18.844 14.805 1 71.06 375 GLY A CA 1
ATOM 3003 C C . GLY A 1 375 ? -24.625 17.562 14.305 1 71.06 375 GLY A C 1
ATOM 3004 O O . GLY A 1 375 ? -25.312 16.688 13.789 1 71.06 375 GLY A O 1
ATOM 3005 N N . LEU A 1 376 ? -23.359 17.453 14.492 1 77.44 376 LEU A N 1
ATOM 3006 C CA . LEU A 1 376 ? -22.641 16.266 14.008 1 77.44 376 LEU A CA 1
ATOM 3007 C C . LEU A 1 376 ? -22.688 15.148 15.047 1 77.44 376 LEU A C 1
ATOM 3009 O O . LEU A 1 376 ? -22.688 13.969 14.688 1 77.44 376 LEU A O 1
ATOM 3013 N N . LEU A 1 377 ? -22.781 15.523 16.281 1 77.19 377 LEU A N 1
ATOM 3014 C CA . LEU A 1 377 ? -22.719 14.57 17.391 1 77.19 377 LEU A CA 1
ATOM 3015 C C . LEU A 1 377 ? -24.109 14.086 17.75 1 77.19 377 LEU A C 1
ATOM 3017 O O . LEU A 1 377 ? -24.281 12.969 18.25 1 77.19 377 LEU A O 1
ATOM 3021 N N . GLY A 1 378 ? -25.094 14.938 17.469 1 79.19 378 GLY A N 1
ATOM 3022 C CA . GLY A 1 378 ? -26.406 14.742 18.062 1 79.19 378 GLY A CA 1
ATOM 3023 C C . GLY A 1 378 ? -27.266 13.734 17.328 1 79.19 378 GLY A C 1
ATOM 3024 O O . GLY A 1 378 ? -26.859 13.234 16.281 1 79.19 378 GLY A O 1
ATOM 3025 N N . ARG A 1 379 ? -28.453 13.344 17.969 1 82.75 379 ARG A N 1
ATOM 3026 C CA . ARG A 1 379 ? -29.391 12.383 17.406 1 82.75 379 ARG A CA 1
ATOM 3027 C C . ARG A 1 379 ? -30.766 13.008 17.219 1 82.75 379 ARG A C 1
ATOM 3029 O O . ARG A 1 379 ? -31.719 12.328 16.812 1 82.75 379 ARG A O 1
ATOM 3036 N N . SER A 1 380 ? -30.781 14.234 17.531 1 85.25 380 SER A N 1
ATOM 3037 C CA . SER A 1 380 ? -32.062 14.922 17.391 1 85.25 380 SER A CA 1
ATOM 3038 C C . SER A 1 380 ? -32.469 15 15.922 1 85.25 380 SER A C 1
ATOM 3040 O O . SER A 1 380 ? -31.656 14.75 15.023 1 85.25 380 SER A O 1
ATOM 3042 N N . GLU A 1 381 ? -33.719 15.305 15.719 1 86.69 381 GLU A N 1
ATOM 3043 C CA . GLU A 1 381 ? -34.219 15.469 14.359 1 86.69 381 GLU A CA 1
ATOM 3044 C C . GLU A 1 381 ? -33.469 16.594 13.633 1 86.69 381 GLU A C 1
ATOM 3046 O O . GLU A 1 381 ? -33.219 16.5 12.438 1 86.69 381 GLU A O 1
ATOM 3051 N N . GLU A 1 382 ? -33.25 17.609 14.391 1 84.19 382 GLU A N 1
ATOM 3052 C CA . GLU A 1 382 ? -32.531 18.734 13.828 1 84.19 382 GLU A CA 1
ATOM 3053 C C . GLU A 1 382 ? -31.109 18.344 13.438 1 84.19 382 GLU A C 1
ATOM 3055 O O . GLU A 1 382 ? -30.609 18.75 12.391 1 84.19 382 GLU A O 1
ATOM 3060 N N . ALA A 1 383 ? -30.469 17.594 14.305 1 84.44 383 ALA A N 1
ATOM 3061 C CA . ALA A 1 383 ? -29.125 17.109 14.039 1 84.44 383 ALA A CA 1
ATOM 3062 C C . ALA A 1 383 ? -29.094 16.188 12.82 1 84.44 383 ALA A C 1
ATOM 3064 O O . ALA A 1 383 ? -28.203 16.297 11.977 1 84.44 383 ALA A O 1
ATOM 3065 N N . ILE A 1 384 ? -30.094 15.375 12.719 1 85.31 384 ILE A N 1
ATOM 3066 C CA . ILE A 1 384 ? -30.188 14.445 11.594 1 85.31 384 ILE A CA 1
ATOM 3067 C C . ILE A 1 384 ? -30.406 15.227 10.297 1 85.31 384 ILE A C 1
ATOM 3069 O O . ILE A 1 384 ? -29.766 14.945 9.289 1 85.31 384 ILE A O 1
ATOM 3073 N N . ALA A 1 385 ? -31.266 16.203 10.383 1 84 385 ALA A N 1
ATOM 3074 C CA . ALA A 1 385 ? -31.547 17.016 9.211 1 84 385 ALA A CA 1
ATOM 3075 C C . ALA A 1 385 ? -30.312 17.797 8.773 1 84 385 ALA A C 1
ATOM 3077 O O . ALA A 1 385 ? -30.062 17.969 7.578 1 84 385 ALA A O 1
ATOM 3078 N N . PHE A 1 386 ? -29.625 18.219 9.719 1 84.25 386 PHE A N 1
ATOM 3079 C CA . PHE A 1 386 ? -28.391 18.938 9.438 1 84.25 386 PHE A CA 1
ATOM 3080 C C . PHE A 1 386 ? -27.391 18.047 8.695 1 84.25 386 PHE A C 1
ATOM 3082 O O . PHE A 1 386 ? -26.828 18.453 7.688 1 84.25 386 PHE A O 1
ATOM 3089 N N . ARG A 1 387 ? -27.188 16.844 9.141 1 86.75 387 ARG A N 1
ATOM 3090 C CA . ARG A 1 387 ? -26.25 15.914 8.516 1 86.75 387 ARG A CA 1
ATOM 3091 C C . ARG A 1 387 ? -26.703 15.539 7.109 1 86.75 387 ARG A C 1
ATOM 3093 O O . ARG A 1 387 ? -25.875 15.414 6.199 1 86.75 387 ARG A O 1
ATOM 3100 N N . GLN A 1 388 ? -27.938 15.383 6.996 1 84.5 388 GLN A N 1
ATOM 3101 C CA . GLN A 1 388 ? -28.469 15.047 5.676 1 84.5 388 GLN A CA 1
ATOM 3102 C C . GLN A 1 388 ? -28.156 16.156 4.668 1 84.5 388 GLN A C 1
ATOM 3104 O O . GLN A 1 388 ? -27.797 15.867 3.52 1 84.5 388 GLN A O 1
ATOM 3109 N N . ARG A 1 389 ? -28.328 17.312 5.125 1 84.69 389 ARG A N 1
ATOM 3110 C CA . ARG A 1 389 ? -28.016 18.453 4.258 1 84.69 389 ARG A CA 1
ATOM 3111 C C . ARG A 1 389 ? -26.531 18.531 3.992 1 84.69 389 ARG A C 1
ATOM 3113 O O . ARG A 1 389 ? -26.094 18.766 2.859 1 84.69 389 ARG A O 1
ATOM 3120 N N . LEU A 1 390 ? -25.797 18.344 4.992 1 87 390 LEU A N 1
ATOM 3121 C CA . LEU A 1 390 ? -24.344 18.453 4.926 1 87 390 LEU A CA 1
ATOM 3122 C C . LEU A 1 390 ? -23.766 17.438 3.953 1 87 390 LEU A C 1
ATOM 3124 O O . LEU A 1 390 ? -22.891 17.766 3.158 1 87 390 LEU A O 1
ATOM 3128 N N . PHE A 1 391 ? -24.328 16.25 3.875 1 91.5 391 PHE A N 1
ATOM 3129 C CA . PHE A 1 391 ? -23.75 15.141 3.129 1 91.5 391 PHE A CA 1
ATOM 3130 C C . PHE A 1 391 ? -24.344 15.055 1.729 1 91.5 391 PHE A C 1
ATOM 3132 O O . PHE A 1 391 ? -23.922 14.227 0.919 1 91.5 391 PHE A O 1
ATOM 3139 N N . SER A 1 392 ? -25.25 15.953 1.387 1 89.44 392 SER A N 1
ATOM 3140 C CA . SER A 1 392 ? -25.938 15.844 0.11 1 89.44 392 SER A CA 1
ATOM 3141 C C . SER A 1 392 ? -25.297 16.734 -0.947 1 89.44 392 SER A C 1
ATOM 3143 O O . SER A 1 392 ? -25.766 16.781 -2.088 1 89.44 392 SER A O 1
ATOM 3145 N N . HIS A 1 393 ? -24.219 17.406 -0.641 1 88.31 393 HIS A N 1
ATOM 3146 C CA . HIS A 1 393 ? -23.578 18.312 -1.577 1 88.31 393 HIS A CA 1
ATOM 3147 C C . HIS A 1 393 ? -23 17.562 -2.77 1 88.31 393 HIS A C 1
ATOM 3149 O O . HIS A 1 393 ? -22.375 16.516 -2.602 1 88.31 393 HIS A O 1
ATOM 3155 N N . PRO A 1 394 ? -23.141 18.078 -4.004 1 89.25 394 PRO A N 1
ATOM 3156 C CA . PRO A 1 394 ? -22.672 17.391 -5.203 1 89.25 394 PRO A CA 1
ATOM 3157 C C . PRO A 1 394 ? -21.156 17.188 -5.219 1 89.25 394 PRO A C 1
ATOM 3159 O O . PRO A 1 394 ? -20.672 16.156 -5.672 1 89.25 394 PRO A O 1
ATOM 3162 N N . ARG A 1 395 ? -20.469 18.141 -4.762 1 90.5 395 ARG A N 1
ATOM 3163 C CA . ARG A 1 395 ? -19.016 18.016 -4.742 1 90.5 395 ARG A CA 1
ATOM 3164 C C . ARG A 1 395 ? -18.562 16.953 -3.736 1 90.5 395 ARG A C 1
ATOM 3166 O O . ARG A 1 395 ? -17.469 16.406 -3.863 1 90.5 395 ARG A O 1
ATOM 3173 N N . TYR A 1 396 ? -19.422 16.781 -2.793 1 93.94 396 TYR A N 1
ATOM 3174 C CA . TYR A 1 396 ? -19.141 15.703 -1.847 1 93.94 396 TYR A CA 1
ATOM 3175 C C . TYR A 1 396 ? -19.281 14.336 -2.516 1 93.94 396 TYR A C 1
ATOM 3177 O O . TYR A 1 396 ? -18.438 13.461 -2.338 1 93.94 396 TYR A O 1
ATOM 3185 N N . GLN A 1 397 ? -20.281 14.188 -3.303 1 95.19 397 GLN A N 1
ATOM 3186 C CA . GLN A 1 397 ? -20.5 12.938 -4.02 1 95.19 397 GLN A CA 1
ATOM 3187 C C . GLN A 1 397 ? -19.328 12.609 -4.926 1 95.19 397 GLN A C 1
ATOM 3189 O O . GLN A 1 397 ? -18.812 11.484 -4.914 1 95.19 397 GLN A O 1
ATOM 3194 N N . ASP A 1 398 ? -18.891 13.57 -5.656 1 95.12 398 ASP A N 1
ATOM 3195 C CA . ASP A 1 398 ? -17.812 13.367 -6.613 1 95.12 398 ASP A CA 1
ATOM 3196 C C . ASP A 1 398 ? -16.562 12.82 -5.922 1 95.12 398 ASP A C 1
ATOM 3198 O O . ASP A 1 398 ? -16 11.812 -6.355 1 95.12 398 ASP A O 1
ATOM 3202 N N . ARG A 1 399 ? -16.188 13.453 -4.883 1 96.75 399 ARG A N 1
ATOM 3203 C CA . ARG A 1 399 ? -14.945 13.086 -4.203 1 96.75 399 ARG A CA 1
ATOM 3204 C C . ARG A 1 399 ? -15.109 11.781 -3.43 1 96.75 399 ARG A C 1
ATOM 3206 O O . ARG A 1 399 ? -14.242 10.914 -3.484 1 96.75 399 ARG A O 1
ATOM 3213 N N . MET A 1 400 ? -16.234 11.648 -2.787 1 97 400 MET A N 1
ATOM 3214 C CA . MET A 1 400 ? -16.375 10.508 -1.888 1 97 400 MET A CA 1
ATOM 3215 C C . MET A 1 400 ? -16.625 9.227 -2.672 1 97 400 MET A C 1
ATOM 3217 O O . MET A 1 400 ? -16.188 8.148 -2.273 1 97 400 MET A O 1
ATOM 3221 N N . GLU A 1 401 ? -17.312 9.32 -3.797 1 97.19 401 GLU A N 1
ATOM 3222 C CA . GLU A 1 401 ? -17.438 8.141 -4.648 1 97.19 401 GLU A CA 1
ATOM 3223 C C . GLU A 1 401 ? -16.062 7.617 -5.07 1 97.19 401 GLU A C 1
ATOM 3225 O O . GLU A 1 401 ? -15.828 6.406 -5.051 1 97.19 401 GLU A O 1
ATOM 3230 N N . TYR A 1 402 ? -15.25 8.531 -5.469 1 97.25 402 TYR A N 1
ATOM 3231 C CA . TYR A 1 402 ? -13.883 8.188 -5.867 1 97.25 402 TYR A CA 1
ATOM 3232 C C . TYR A 1 402 ? -13.125 7.559 -4.711 1 97.25 402 TYR A C 1
ATOM 3234 O O . TYR A 1 402 ? -12.531 6.488 -4.859 1 97.25 402 TYR A O 1
ATOM 3242 N N . LEU A 1 403 ? -13.188 8.133 -3.535 1 98.06 403 LEU A N 1
ATOM 3243 C CA . LEU A 1 403 ? -12.422 7.676 -2.379 1 98.06 403 LEU A CA 1
ATOM 3244 C C . LEU A 1 403 ? -12.984 6.363 -1.841 1 98.06 403 LEU A C 1
ATOM 3246 O O . LEU A 1 403 ? -12.227 5.48 -1.429 1 98.06 403 LEU A O 1
ATOM 3250 N N . LEU A 1 404 ? -14.297 6.262 -1.862 1 98.19 404 LEU A N 1
ATOM 3251 C CA . LEU A 1 404 ? -14.922 5.059 -1.319 1 98.19 404 LEU A CA 1
ATOM 3252 C C . LEU A 1 404 ? -14.547 3.834 -2.145 1 98.19 404 LEU A C 1
ATOM 3254 O O . LEU A 1 404 ? -14.352 2.746 -1.598 1 98.19 404 LEU A O 1
ATOM 3258 N N . ASN A 1 405 ? -14.453 4.02 -3.43 1 97.81 405 ASN A N 1
ATOM 3259 C CA . ASN A 1 405 ? -13.977 2.918 -4.262 1 97.81 405 ASN A CA 1
ATOM 3260 C C . ASN A 1 405 ? -12.539 2.545 -3.928 1 97.81 405 ASN A C 1
ATOM 3262 O O . ASN A 1 405 ? -12.203 1.361 -3.83 1 97.81 405 ASN A O 1
ATOM 3266 N N . PHE A 1 406 ? -11.75 3.51 -3.746 1 97.94 406 PHE A N 1
ATOM 3267 C CA . PHE A 1 406 ? -10.367 3.268 -3.354 1 97.94 406 PHE A CA 1
ATOM 3268 C C . PHE A 1 406 ? -10.305 2.58 -1.994 1 97.94 406 PHE A C 1
ATOM 3270 O O . PHE A 1 406 ? -9.562 1.611 -1.818 1 97.94 406 PHE A O 1
ATOM 3277 N N . TYR A 1 407 ? -11.086 3.098 -1.012 1 98.25 407 TYR A N 1
ATOM 3278 C CA . TYR A 1 407 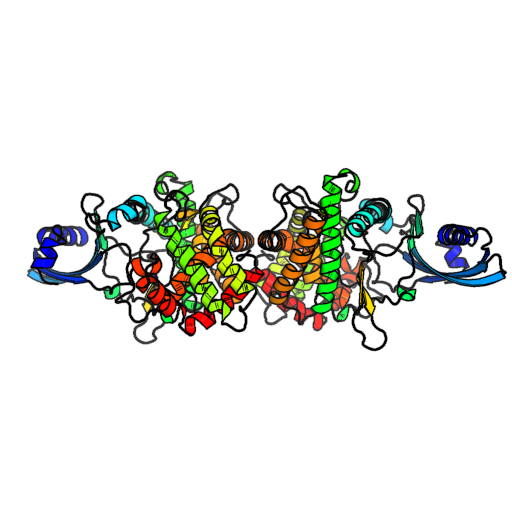? -11.109 2.518 0.326 1 98.25 407 TYR A CA 1
ATOM 3279 C C . TYR A 1 407 ? -11.531 1.052 0.276 1 98.25 407 TYR A C 1
ATOM 3281 O O . TYR A 1 407 ? -10.953 0.213 0.974 1 98.25 407 TYR A O 1
ATOM 3289 N N . ASP A 1 408 ? -12.516 0.807 -0.501 1 98.06 408 ASP A N 1
ATOM 3290 C CA . ASP A 1 408 ? -13.023 -0.556 -0.628 1 98.06 408 ASP A CA 1
ATOM 3291 C C . ASP A 1 408 ? -11.953 -1.49 -1.185 1 98.06 408 ASP A C 1
ATOM 3293 O O . ASP A 1 408 ? -11.75 -2.594 -0.67 1 98.06 408 ASP A O 1
ATOM 3297 N N . ARG A 1 409 ? -11.242 -1.037 -2.143 1 97.44 409 ARG A N 1
ATOM 3298 C CA . ARG A 1 409 ? -10.234 -1.855 -2.809 1 97.44 409 ARG A CA 1
ATOM 3299 C C . ARG A 1 409 ? -9.047 -2.115 -1.891 1 97.44 409 ARG A C 1
ATOM 3301 O O . ARG A 1 409 ? -8.383 -3.148 -2.004 1 97.44 409 ARG A O 1
ATOM 3308 N N . LYS A 1 410 ? -8.805 -1.251 -0.971 1 98 410 LYS A N 1
ATOM 3309 C CA . LYS A 1 410 ? -7.676 -1.408 -0.054 1 98 410 LYS A CA 1
ATOM 3310 C C . LYS A 1 410 ? -8.094 -2.158 1.207 1 98 410 LYS A C 1
ATOM 3312 O O . LYS A 1 410 ? -7.258 -2.49 2.047 1 98 410 LYS A O 1
ATOM 3317 N N . GLY A 1 411 ? -9.414 -2.377 1.384 1 97.56 411 GLY A N 1
ATOM 3318 C CA . GLY A 1 411 ? -9.906 -3.164 2.502 1 97.56 411 GLY A CA 1
ATOM 3319 C C . GLY A 1 411 ? -10.195 -2.332 3.736 1 97.56 411 GLY A C 1
ATOM 3320 O O . GLY A 1 411 ? -10.375 -2.873 4.828 1 97.56 411 GLY A O 1
ATOM 3321 N N . TYR A 1 412 ? -10.32 -1.019 3.549 1 97.44 412 TYR A N 1
ATOM 3322 C CA . TYR A 1 412 ? -10.523 -0.141 4.695 1 97.44 412 TYR A CA 1
ATOM 3323 C C . TYR A 1 412 ? -11.953 -0.233 5.207 1 97.44 412 TYR A C 1
ATOM 3325 O O . TYR A 1 412 ? -12.234 0.114 6.355 1 97.44 412 TYR A O 1
ATOM 3333 N N . LEU A 1 413 ? -12.867 -0.681 4.359 1 97.31 413 LEU A N 1
ATOM 3334 C CA . LEU A 1 413 ? -14.281 -0.642 4.715 1 97.31 413 LEU A CA 1
ATOM 3335 C C . LEU A 1 413 ? -14.734 -1.976 5.301 1 97.31 413 LEU A C 1
ATOM 3337 O O . LEU A 1 413 ? -15.914 -2.152 5.617 1 97.31 413 LEU A O 1
ATOM 3341 N N . ASP A 1 414 ? -13.789 -2.951 5.445 1 93.75 414 ASP A N 1
ATOM 3342 C CA . ASP A 1 414 ? -14.125 -4.293 5.906 1 93.75 414 ASP A CA 1
ATOM 3343 C C . ASP A 1 414 ? -14.047 -4.387 7.426 1 93.75 414 ASP A C 1
ATOM 3345 O O . ASP A 1 414 ? -13.211 -3.725 8.047 1 93.75 414 ASP A O 1
ATOM 3349 N N . MET B 1 1 ? 11.258 -38.219 -32.531 1 80.56 1 MET B N 1
ATOM 3350 C CA . MET B 1 1 ? 12.664 -38.469 -32.219 1 80.56 1 MET B CA 1
ATOM 3351 C C . MET B 1 1 ? 13.078 -39.875 -32.656 1 80.56 1 MET B C 1
ATOM 3353 O O . MET B 1 1 ? 12.289 -40.812 -32.531 1 80.56 1 MET B O 1
ATOM 3357 N N . ASP B 1 2 ? 14.227 -39.875 -33.188 1 85 2 ASP B N 1
ATOM 3358 C CA . ASP B 1 2 ? 14.75 -41.188 -33.562 1 85 2 ASP B CA 1
ATOM 3359 C C . ASP B 1 2 ? 14.805 -42.125 -32.375 1 85 2 ASP B C 1
ATOM 3361 O O . ASP B 1 2 ? 15.273 -41.75 -31.297 1 85 2 ASP B O 1
ATOM 3365 N N . PRO B 1 3 ? 14.258 -43.281 -32.594 1 82.94 3 PRO B N 1
ATOM 3366 C CA . PRO B 1 3 ? 14.219 -44.25 -31.5 1 82.94 3 PRO B CA 1
ATOM 3367 C C . PRO B 1 3 ? 15.594 -44.5 -30.891 1 82.94 3 PRO B C 1
ATOM 3369 O O . PRO B 1 3 ? 15.703 -44.688 -29.672 1 82.94 3 PRO B O 1
ATOM 3372 N N . SER B 1 4 ? 16.531 -44.5 -31.688 1 84.69 4 SER B N 1
ATOM 3373 C CA . SER B 1 4 ? 17.891 -44.719 -31.172 1 84.69 4 SER B CA 1
ATOM 3374 C C . SER B 1 4 ? 18.328 -43.594 -30.25 1 84.69 4 SER B C 1
ATOM 3376 O O . SER B 1 4 ? 18.984 -43.812 -29.234 1 84.69 4 SER B O 1
ATOM 3378 N N . ILE B 1 5 ? 17.938 -42.406 -30.547 1 84.5 5 ILE B N 1
ATOM 3379 C CA . ILE B 1 5 ? 18.25 -41.25 -29.734 1 84.5 5 ILE B CA 1
ATOM 3380 C C . ILE B 1 5 ? 17.484 -41.312 -28.422 1 84.5 5 ILE B C 1
ATOM 3382 O O . ILE B 1 5 ? 18.031 -41 -27.359 1 84.5 5 ILE B O 1
ATOM 3386 N N . VAL B 1 6 ? 16.297 -41.719 -28.484 1 87.06 6 VAL B N 1
ATOM 3387 C CA . VAL B 1 6 ? 15.469 -41.844 -27.297 1 87.06 6 VAL B CA 1
ATOM 3388 C C . VAL B 1 6 ? 16.078 -42.875 -26.344 1 87.06 6 VAL B C 1
ATOM 3390 O O . VAL B 1 6 ? 16.172 -42.625 -25.141 1 87.06 6 VAL B O 1
ATOM 3393 N N . GLU B 1 7 ? 16.453 -44 -26.922 1 86.56 7 GLU B N 1
ATOM 3394 C CA . GLU B 1 7 ? 17.031 -45.062 -26.094 1 86.56 7 GLU B CA 1
ATOM 3395 C C . GLU B 1 7 ? 18.312 -44.625 -25.422 1 86.56 7 GLU B C 1
ATOM 3397 O O . GLU B 1 7 ? 18.609 -45.031 -24.297 1 86.56 7 GLU B O 1
ATOM 3402 N N . GLU B 1 8 ? 19.047 -43.906 -26.078 1 86.62 8 GLU B N 1
ATOM 3403 C CA . GLU B 1 8 ? 20.328 -43.438 -25.547 1 86.62 8 GLU B CA 1
ATOM 3404 C C . GLU B 1 8 ? 20.109 -42.344 -24.484 1 86.62 8 GLU B C 1
ATOM 3406 O O . GLU B 1 8 ? 20.734 -42.406 -23.422 1 86.62 8 GLU B O 1
ATOM 3411 N N . LYS B 1 9 ? 19.266 -41.438 -24.734 1 85.5 9 LYS B N 1
ATOM 3412 C CA . LYS B 1 9 ? 19.094 -40.281 -23.875 1 85.5 9 LYS B CA 1
ATOM 3413 C C . LYS B 1 9 ? 18.156 -40.594 -22.703 1 85.5 9 LYS B C 1
ATOM 3415 O O . LYS B 1 9 ? 18.312 -40.062 -21.609 1 85.5 9 LYS B O 1
ATOM 3420 N N . TYR B 1 10 ? 17.203 -41.438 -23 1 90.81 10 TYR B N 1
ATOM 3421 C CA . TYR B 1 10 ? 16.188 -41.75 -21.984 1 90.81 10 TYR B CA 1
ATOM 3422 C C . TYR B 1 10 ? 16.016 -43.281 -21.891 1 90.81 10 TYR B C 1
ATOM 3424 O O . TYR B 1 10 ? 14.945 -43.812 -22.172 1 90.81 10 TYR B O 1
ATOM 3432 N N . PRO B 1 11 ? 16.953 -43.938 -21.297 1 89.06 11 PRO B N 1
ATOM 3433 C CA . PRO B 1 11 ? 16.953 -45.406 -21.281 1 89.06 11 PRO B CA 1
ATOM 3434 C C . PRO B 1 11 ? 15.805 -46 -20.484 1 89.06 11 PRO B C 1
ATOM 3436 O O . PRO B 1 11 ? 15.438 -47.156 -20.672 1 89.06 11 PRO B O 1
ATOM 3439 N N . PHE B 1 12 ? 15.242 -45.25 -19.641 1 90.94 12 PHE B N 1
ATOM 3440 C CA . PHE B 1 12 ? 14.148 -45.781 -18.812 1 90.94 12 PHE B CA 1
ATOM 3441 C C . PHE B 1 12 ? 12.859 -45.875 -19.625 1 90.94 12 PHE B C 1
ATOM 3443 O O . PHE B 1 12 ? 11.93 -46.562 -19.234 1 90.94 12 PHE B O 1
ATOM 3450 N N . LEU B 1 13 ? 12.789 -45.188 -20.734 1 93.44 13 LEU B N 1
ATOM 3451 C CA . LEU B 1 13 ? 11.57 -45.094 -21.547 1 93.44 13 LEU B CA 1
ATOM 3452 C C . LEU B 1 13 ? 11.453 -46.312 -22.469 1 93.44 13 LEU B C 1
ATOM 3454 O O . LEU B 1 13 ? 11.797 -46.219 -23.656 1 93.44 13 LEU B O 1
ATOM 3458 N N . THR B 1 14 ? 10.891 -47.344 -21.953 1 94.94 14 THR B N 1
ATOM 3459 C CA . THR B 1 14 ? 10.727 -48.625 -22.688 1 94.94 14 THR B CA 1
ATOM 3460 C C . THR B 1 14 ? 9.25 -48.969 -22.812 1 94.94 14 THR B C 1
ATOM 3462 O O . THR B 1 14 ? 8.398 -48.375 -22.156 1 94.94 14 THR B O 1
ATOM 3465 N N . LYS B 1 15 ? 8.992 -49.938 -23.703 1 95.75 15 LYS B N 1
ATOM 3466 C CA . LYS B 1 15 ? 7.637 -50.469 -23.828 1 95.75 15 LYS B CA 1
ATOM 3467 C C . LYS B 1 15 ? 7.129 -51 -22.5 1 95.75 15 LYS B C 1
ATOM 3469 O O . LYS B 1 15 ? 5.973 -50.812 -22.141 1 95.75 15 LYS B O 1
ATOM 3474 N N . GLU B 1 16 ? 8.023 -51.688 -21.797 1 95.69 16 GLU B N 1
ATOM 3475 C CA . GLU B 1 16 ? 7.668 -52.312 -20.516 1 95.69 16 GLU B CA 1
ATOM 3476 C C . GLU B 1 16 ? 7.309 -51.25 -19.484 1 95.69 16 GLU B C 1
ATOM 3478 O O . GLU B 1 16 ? 6.344 -51.406 -18.734 1 95.69 16 GLU B O 1
ATOM 3483 N N . TYR B 1 17 ? 8.125 -50.25 -19.484 1 95.56 17 TYR B N 1
ATOM 3484 C CA . TYR B 1 17 ? 7.891 -49.125 -18.562 1 95.56 17 TYR B CA 1
ATOM 3485 C C . TYR B 1 17 ? 6.531 -48.5 -18.812 1 95.56 17 TYR B C 1
ATOM 3487 O O . TYR B 1 17 ? 5.746 -48.312 -17.891 1 95.56 17 TYR B O 1
ATOM 3495 N N . LEU B 1 18 ? 6.234 -48.219 -20.062 1 96.94 18 LEU B N 1
ATOM 3496 C CA . LEU B 1 18 ? 4.988 -47.562 -20.453 1 96.94 18 LEU B CA 1
ATOM 3497 C C . LEU B 1 18 ? 3.797 -48.469 -20.203 1 96.94 18 LEU B C 1
ATOM 3499 O O . LEU B 1 18 ? 2.723 -48 -19.812 1 96.94 18 LEU B O 1
ATOM 3503 N N . GLU B 1 19 ? 3.994 -49.75 -20.5 1 96.62 19 GLU B N 1
ATOM 3504 C CA . GLU B 1 19 ? 2.959 -50.75 -20.234 1 96.62 19 GLU B CA 1
ATOM 3505 C C . GLU B 1 19 ? 2.572 -50.75 -18.75 1 96.62 19 GLU B C 1
ATOM 3507 O O . GLU B 1 19 ? 1.388 -50.781 -18.422 1 96.62 19 GLU B O 1
ATOM 3512 N N . GLY B 1 20 ? 3.566 -50.719 -17.891 1 95.75 20 GLY B N 1
ATOM 3513 C CA . GLY B 1 20 ? 3.316 -50.656 -16.469 1 95.75 20 GLY B CA 1
ATOM 3514 C C . GLY B 1 20 ? 2.471 -49.469 -16.047 1 95.75 20 GLY B C 1
ATOM 3515 O O . GLY B 1 20 ? 1.563 -49.594 -15.227 1 95.75 20 GLY B O 1
ATOM 3516 N N . ILE B 1 21 ? 2.779 -48.312 -16.594 1 95.56 21 ILE B N 1
ATOM 3517 C CA . ILE B 1 21 ? 2.045 -47.094 -16.266 1 95.56 21 ILE B CA 1
ATOM 3518 C C . ILE B 1 21 ? 0.592 -47.219 -16.719 1 95.56 21 ILE B C 1
ATOM 3520 O O . ILE B 1 21 ? -0.332 -46.938 -15.969 1 95.56 21 ILE B O 1
ATOM 3524 N N . LEU B 1 22 ? 0.408 -47.688 -17.953 1 96.06 22 LEU B N 1
ATOM 3525 C CA . LEU B 1 22 ? -0.926 -47.844 -18.531 1 96.06 22 LEU B CA 1
ATOM 3526 C C . LEU B 1 22 ? -1.75 -48.844 -17.719 1 96.06 22 LEU B C 1
ATOM 3528 O O . LEU B 1 22 ? -2.93 -48.625 -17.453 1 96.06 22 LEU B O 1
ATOM 3532 N N . ARG B 1 23 ? -1.13 -49.969 -17.375 1 96.31 23 ARG B N 1
ATOM 3533 C CA . ARG B 1 23 ? -1.829 -51 -16.641 1 96.31 23 ARG B CA 1
ATOM 3534 C C . ARG B 1 23 ? -2.285 -50.5 -15.273 1 96.31 23 ARG B C 1
ATOM 3536 O O . ARG B 1 23 ? -3.395 -50.812 -14.836 1 96.31 23 ARG B O 1
ATOM 3543 N N . ARG B 1 24 ? -1.479 -49.781 -14.609 1 94.19 24 ARG B N 1
ATOM 3544 C CA . ARG B 1 24 ? -1.83 -49.219 -13.305 1 94.19 24 ARG B CA 1
ATOM 3545 C C . ARG B 1 24 ? -2.936 -48.188 -13.445 1 94.19 24 ARG B C 1
ATOM 3547 O O . ARG B 1 24 ? -3.877 -48.156 -12.648 1 94.19 24 ARG B O 1
ATOM 3554 N N . GLU B 1 25 ? -2.795 -47.312 -14.383 1 91.25 25 GLU B N 1
ATOM 3555 C CA . GLU B 1 25 ? -3.738 -46.219 -14.578 1 91.25 25 GLU B CA 1
ATOM 3556 C C . GLU B 1 25 ? -5.117 -46.719 -14.977 1 91.25 25 GLU B C 1
ATOM 3558 O O . GLU B 1 25 ? -6.137 -46.25 -14.484 1 91.25 25 GLU B O 1
ATOM 3563 N N . GLN B 1 26 ? -5.098 -47.719 -15.82 1 91.19 26 GLN B N 1
ATOM 3564 C CA . GLN B 1 26 ? -6.363 -48.219 -16.359 1 91.19 26 GLN B CA 1
ATOM 3565 C C . GLN B 1 26 ? -6.84 -49.438 -15.602 1 91.19 26 GLN B C 1
ATOM 3567 O O . GLN B 1 26 ? -7.906 -50 -15.906 1 91.19 26 GLN B O 1
ATOM 3572 N N . ARG B 1 27 ? -6.027 -49.938 -14.703 1 93.38 27 ARG B N 1
ATOM 3573 C CA . ARG B 1 27 ? -6.332 -51.156 -13.938 1 93.38 27 ARG B CA 1
ATOM 3574 C C . ARG B 1 27 ? -6.672 -52.312 -14.852 1 93.38 27 ARG B C 1
ATOM 3576 O O . ARG B 1 27 ? -7.707 -52.969 -14.688 1 93.38 27 ARG B O 1
ATOM 3583 N N . GLU B 1 28 ? -5.828 -52.5 -15.875 1 93.81 28 GLU B N 1
ATOM 3584 C CA . GLU B 1 28 ? -6.004 -53.562 -16.844 1 93.81 28 GLU B CA 1
ATOM 3585 C C . GLU B 1 28 ? -4.676 -54.25 -17.172 1 93.81 28 GLU B C 1
ATOM 3587 O O . GLU B 1 28 ? -3.92 -53.781 -18.016 1 93.81 28 GLU B O 1
ATOM 3592 N N . ASN B 1 29 ? -4.438 -55.438 -16.75 1 92.88 29 ASN B N 1
ATOM 3593 C CA . ASN B 1 29 ? -3.172 -56.156 -16.859 1 92.88 29 ASN B CA 1
ATOM 3594 C C . ASN B 1 29 ? -2.939 -56.688 -18.266 1 92.88 29 ASN B C 1
ATOM 3596 O O . ASN B 1 29 ? -1.803 -56.969 -18.656 1 92.88 29 ASN B O 1
ATOM 3600 N N . ALA B 1 30 ? -3.988 -56.75 -19.016 1 94 30 ALA B N 1
ATOM 3601 C CA . ALA B 1 30 ? -3.891 -57.344 -20.344 1 94 30 ALA B CA 1
ATOM 3602 C C . ALA B 1 30 ? -3.307 -56.344 -21.344 1 94 30 ALA B C 1
ATOM 3604 O O . ALA B 1 30 ? -3.004 -56.719 -22.484 1 94 30 ALA B O 1
ATOM 3605 N N . ILE B 1 31 ? -3.066 -55.156 -20.984 1 95.88 31 ILE B N 1
ATOM 3606 C CA . ILE B 1 31 ? -2.574 -54.125 -21.891 1 95.88 31 ILE B CA 1
ATOM 3607 C C . ILE B 1 31 ? -1.19 -54.5 -22.406 1 95.88 31 ILE B C 1
ATOM 3609 O O . ILE B 1 31 ? -0.328 -54.906 -21.641 1 95.88 31 ILE B O 1
ATOM 3613 N N . LYS B 1 32 ? -1.027 -54.375 -23.688 1 96.31 32 LYS B N 1
ATOM 3614 C CA . LYS B 1 32 ? 0.257 -54.594 -24.344 1 96.31 32 LYS B CA 1
ATOM 3615 C C . LYS B 1 32 ? 0.618 -53.406 -25.25 1 96.31 32 LYS B C 1
ATOM 3617 O O . LYS B 1 32 ? -0.138 -53.062 -26.156 1 96.31 32 LYS B O 1
ATOM 3622 N N . VAL B 1 33 ? 1.744 -52.844 -24.969 1 96.88 33 VAL B N 1
ATOM 3623 C CA . VAL B 1 33 ? 2.199 -51.719 -25.781 1 96.88 33 VAL B CA 1
ATOM 3624 C C . VAL B 1 33 ? 2.812 -52.25 -27.078 1 96.88 33 VAL B C 1
ATOM 3626 O O . VAL B 1 33 ? 3.725 -53.062 -27.047 1 96.88 33 VAL B O 1
ATOM 3629 N N . GLU B 1 34 ? 2.359 -51.75 -28.141 1 96.44 34 GLU B N 1
ATOM 3630 C CA . GLU B 1 34 ? 2.855 -52.156 -29.453 1 96.44 34 GLU B CA 1
ATOM 3631 C C . GLU B 1 34 ? 3.994 -51.25 -29.922 1 96.44 34 GLU B C 1
ATOM 3633 O O . GLU B 1 34 ? 5.012 -51.719 -30.422 1 96.44 34 GLU B O 1
ATOM 3638 N N . SER B 1 35 ? 3.748 -49.969 -29.812 1 95.5 35 SER B N 1
ATOM 3639 C CA . SER B 1 35 ? 4.746 -49 -30.203 1 95.5 35 SER B CA 1
ATOM 3640 C C . SER B 1 35 ? 4.523 -47.656 -29.484 1 95.5 35 SER B C 1
ATOM 3642 O O . SER B 1 35 ? 3.453 -47.438 -28.906 1 95.5 35 SER B O 1
ATOM 3644 N N . PHE B 1 36 ? 5.551 -46.844 -29.422 1 96.56 36 PHE B N 1
ATOM 3645 C CA . PHE B 1 36 ? 5.41 -45.469 -28.906 1 96.56 36 PHE B CA 1
ATOM 3646 C C . PHE B 1 36 ? 6.324 -44.5 -29.656 1 96.56 36 PHE B C 1
ATOM 3648 O O . PHE B 1 36 ? 7.332 -44.938 -30.219 1 96.56 36 PHE B O 1
ATOM 3655 N N . LYS B 1 37 ? 5.918 -43.312 -29.688 1 95.19 37 LYS B N 1
ATOM 3656 C CA . LYS B 1 37 ? 6.66 -42.219 -30.312 1 95.19 37 LYS B CA 1
ATOM 3657 C C . LYS B 1 37 ? 6.945 -41.094 -29.312 1 95.19 37 LYS B C 1
ATOM 3659 O O . LYS B 1 37 ? 6.094 -40.781 -28.484 1 95.19 37 LYS B O 1
ATOM 3664 N N . VAL B 1 38 ? 8.172 -40.562 -29.359 1 94.5 38 VAL B N 1
ATOM 3665 C CA . VAL B 1 38 ? 8.594 -39.5 -28.453 1 94.5 38 VAL B CA 1
ATOM 3666 C C . VAL B 1 38 ? 8.875 -38.219 -29.266 1 94.5 38 VAL B C 1
ATOM 3668 O O . VAL B 1 38 ? 9.602 -38.25 -30.25 1 94.5 38 VAL B O 1
ATOM 3671 N N . VAL B 1 39 ? 8.234 -37.188 -28.812 1 88.94 39 VAL B N 1
ATOM 3672 C CA . VAL B 1 39 ? 8.469 -35.875 -29.406 1 88.94 39 VAL B CA 1
ATOM 3673 C C . VAL B 1 39 ? 8.836 -34.875 -28.312 1 88.94 39 VAL B C 1
ATOM 3675 O O . VAL B 1 39 ? 8.266 -34.875 -27.219 1 88.94 39 VAL B O 1
ATOM 3678 N N . ALA B 1 40 ? 9.906 -34.094 -28.5 1 79.75 40 ALA B N 1
ATOM 3679 C CA . ALA B 1 40 ? 10.195 -32.969 -27.641 1 79.75 40 ALA B CA 1
ATOM 3680 C C . ALA B 1 40 ? 9.406 -31.719 -28.062 1 79.75 40 ALA B C 1
ATOM 3682 O O . ALA B 1 40 ? 9.836 -30.984 -28.938 1 79.75 40 ALA B O 1
ATOM 3683 N N . PRO B 1 41 ? 8.375 -31.562 -27.391 1 64.25 41 PRO B N 1
ATOM 3684 C CA . PRO B 1 41 ? 7.414 -30.578 -27.906 1 64.25 41 PRO B CA 1
ATOM 3685 C C . PRO B 1 41 ? 7.875 -29.141 -27.719 1 64.25 41 PRO B C 1
ATOM 3687 O O . PRO B 1 41 ? 7.41 -28.234 -28.406 1 64.25 41 PRO B O 1
ATOM 3690 N N . LEU B 1 42 ? 8.742 -28.938 -26.75 1 64.19 42 LEU B N 1
ATOM 3691 C CA . LEU B 1 42 ? 9.016 -27.547 -26.422 1 64.19 42 LEU B CA 1
ATOM 3692 C C . LEU B 1 42 ? 10.344 -27.094 -27.031 1 64.19 42 LEU B C 1
ATOM 3694 O O . LEU B 1 42 ? 11.305 -27.859 -27.062 1 64.19 42 LEU B O 1
ATOM 3698 N N . ALA B 1 43 ? 10.133 -25.906 -27.688 1 59.19 43 ALA B N 1
ATOM 3699 C CA . ALA B 1 43 ? 11.328 -25.266 -28.234 1 59.19 43 ALA B CA 1
ATOM 3700 C C . ALA B 1 43 ? 12.273 -24.828 -27.109 1 59.19 43 ALA B C 1
ATOM 3702 O O . ALA B 1 43 ? 11.883 -24.766 -25.953 1 59.19 43 ALA B O 1
ATOM 3703 N N . LYS B 1 44 ? 13.477 -24.703 -27.562 1 58.56 44 LYS B N 1
ATOM 3704 C CA . LYS B 1 44 ? 14.422 -24.062 -26.656 1 58.56 44 LYS B CA 1
ATOM 3705 C C . LYS B 1 44 ? 13.867 -22.734 -26.125 1 58.56 44 LYS B C 1
ATOM 3707 O O . LYS B 1 44 ? 13.211 -22 -26.859 1 58.56 44 LYS B O 1
ATOM 3712 N N . GLY B 1 45 ? 13.828 -22.547 -24.734 1 58.41 45 GLY B N 1
ATOM 3713 C CA . GLY B 1 45 ? 13.344 -21.297 -24.172 1 58.41 45 GLY B CA 1
ATOM 3714 C C . GLY B 1 45 ? 11.992 -21.438 -23.484 1 58.41 45 GLY B C 1
ATOM 3715 O O . GLY B 1 45 ? 11.508 -20.484 -22.859 1 58.41 45 GLY B O 1
ATOM 3716 N N . GLU B 1 46 ? 11.359 -22.562 -23.797 1 59.28 46 GLU B N 1
ATOM 3717 C CA . GLU B 1 46 ? 10.062 -22.75 -23.141 1 59.28 46 GLU B CA 1
ATOM 3718 C C . GLU B 1 46 ? 10.203 -23.531 -21.844 1 59.28 46 GLU B C 1
ATOM 3720 O O . GLU B 1 46 ? 9.258 -23.625 -21.062 1 59.28 46 GLU B O 1
ATOM 3725 N N . ASN B 1 47 ? 11.297 -24.094 -21.688 1 60.56 47 ASN B N 1
ATOM 3726 C CA . ASN B 1 47 ? 11.633 -24.844 -20.484 1 60.56 47 ASN B CA 1
ATOM 3727 C C . ASN B 1 47 ? 13.109 -24.703 -20.125 1 60.56 47 ASN B C 1
ATOM 3729 O O . ASN B 1 47 ? 13.969 -24.703 -21.016 1 60.56 47 ASN B O 1
ATOM 3733 N N . TYR B 1 48 ? 13.328 -24.594 -18.875 1 61.81 48 TYR B N 1
ATOM 3734 C CA . TYR B 1 48 ? 14.688 -24.188 -18.547 1 61.81 48 TYR B CA 1
ATOM 3735 C C . TYR B 1 48 ? 15.336 -25.188 -17.594 1 61.81 48 TYR B C 1
ATOM 3737 O O . TYR B 1 48 ? 16.562 -25.172 -17.406 1 61.81 48 TYR B O 1
ATOM 3745 N N . SER B 1 49 ? 14.492 -26.125 -17.109 1 70 49 SER B N 1
ATOM 3746 C CA . SER B 1 49 ? 15.094 -26.891 -16.031 1 70 49 SER B CA 1
ATOM 3747 C C . SER B 1 49 ? 14.875 -28.391 -16.219 1 70 49 SER B C 1
ATOM 3749 O O . SER B 1 49 ? 15.172 -29.188 -15.328 1 70 49 SER B O 1
ATOM 3751 N N . SER B 1 50 ? 14.297 -28.719 -17.391 1 79 50 SER B N 1
ATOM 3752 C CA . SER B 1 50 ? 13.984 -30.125 -17.625 1 79 50 SER B CA 1
ATOM 3753 C C . SER B 1 50 ? 13.703 -30.391 -19.109 1 79 50 SER B C 1
ATOM 3755 O O . SER B 1 50 ? 13.617 -29.469 -19.906 1 79 50 SER B O 1
ATOM 3757 N N . ASP B 1 51 ? 13.758 -31.656 -19.375 1 83.31 51 ASP B N 1
ATOM 3758 C CA . ASP B 1 51 ? 13.227 -32.062 -20.672 1 83.31 51 ASP B CA 1
ATOM 3759 C C . ASP B 1 51 ? 11.742 -32.406 -20.578 1 83.31 51 ASP B C 1
ATOM 3761 O O . ASP B 1 51 ? 11.32 -33.094 -19.641 1 83.31 51 ASP B O 1
ATOM 3765 N N . ILE B 1 52 ? 11.07 -31.859 -21.5 1 89.19 52 ILE B N 1
ATOM 3766 C CA . ILE B 1 52 ? 9.656 -32.188 -21.594 1 89.19 52 ILE B CA 1
ATOM 3767 C C . ILE B 1 52 ? 9.406 -33.031 -22.828 1 89.19 52 ILE B C 1
ATOM 3769 O O . ILE B 1 52 ? 9.688 -32.625 -23.953 1 89.19 52 ILE B O 1
ATOM 3773 N N . LEU B 1 53 ? 8.859 -34.25 -22.609 1 92.06 53 LEU B N 1
ATOM 3774 C CA . LEU B 1 53 ? 8.625 -35.188 -23.703 1 92.06 53 LEU B CA 1
ATOM 3775 C C . LEU B 1 53 ? 7.137 -35.5 -23.844 1 92.06 53 LEU B C 1
ATOM 3777 O O . LEU B 1 53 ? 6.449 -35.719 -22.844 1 92.06 53 LEU B O 1
ATOM 3781 N N . ARG B 1 54 ? 6.727 -35.469 -25.031 1 94.5 54 ARG B N 1
ATOM 3782 C CA . ARG B 1 54 ? 5.406 -36 -25.344 1 94.5 54 ARG B CA 1
ATOM 3783 C C . ARG B 1 54 ? 5.512 -37.438 -25.875 1 94.5 54 ARG B C 1
ATOM 3785 O O . ARG B 1 54 ? 6.152 -37.656 -26.906 1 94.5 54 ARG B O 1
ATOM 3792 N N . VAL B 1 55 ? 4.902 -38.344 -25.234 1 96.31 55 VAL B N 1
ATOM 3793 C CA . VAL B 1 55 ? 5.008 -39.75 -25.594 1 96.31 55 VAL B CA 1
ATOM 3794 C C . VAL B 1 55 ? 3.635 -40.281 -26 1 96.31 55 VAL B C 1
ATOM 3796 O O . VAL B 1 55 ? 2.711 -40.312 -25.172 1 96.31 55 VAL B O 1
ATOM 3799 N N . THR B 1 56 ? 3.533 -40.656 -27.219 1 96.88 56 THR B N 1
ATOM 3800 C CA . THR B 1 56 ? 2.314 -41.281 -27.734 1 96.88 56 THR B CA 1
ATOM 3801 C C . THR B 1 56 ? 2.455 -42.781 -27.781 1 96.88 56 THR B C 1
ATOM 3803 O O . THR B 1 56 ? 3.35 -43.312 -28.453 1 96.88 56 THR B O 1
ATOM 3806 N N . ILE B 1 57 ? 1.54 -43.5 -27.203 1 97.25 57 ILE B N 1
ATOM 3807 C CA . ILE B 1 57 ? 1.641 -44.938 -27.031 1 97.25 57 ILE B CA 1
ATOM 3808 C C . ILE B 1 57 ? 0.501 -45.625 -27.781 1 97.25 57 ILE B C 1
ATOM 3810 O O . ILE B 1 57 ? -0.668 -45.281 -27.594 1 97.25 57 ILE B O 1
ATOM 3814 N N . ASN B 1 58 ? 0.884 -46.5 -28.641 1 97.19 58 ASN B N 1
ATOM 3815 C CA . ASN B 1 58 ? -0.078 -47.438 -29.25 1 97.19 58 ASN B CA 1
ATOM 3816 C C . ASN B 1 58 ? -0.11 -48.781 -28.516 1 97.19 58 ASN B C 1
ATOM 3818 O O . ASN B 1 58 ? 0.928 -49.406 -28.344 1 97.19 58 ASN B O 1
ATOM 3822 N N . TYR B 1 59 ? -1.284 -49.156 -28.125 1 96.5 59 TYR B N 1
ATOM 3823 C CA . TYR B 1 59 ? -1.361 -50.375 -27.312 1 96.5 59 TYR B CA 1
ATOM 3824 C C . TYR B 1 59 ? -2.662 -51.125 -27.578 1 96.5 59 TYR B C 1
ATOM 3826 O O . TYR B 1 59 ? -3.566 -50.594 -28.234 1 96.5 59 TYR B O 1
ATOM 3834 N N . THR B 1 60 ? -2.727 -52.344 -27.141 1 96.12 60 THR B N 1
ATOM 3835 C CA . THR B 1 60 ? -3.922 -53.156 -27.234 1 96.12 60 THR B CA 1
ATOM 3836 C C . THR B 1 60 ? -4.414 -53.562 -25.844 1 96.12 60 THR B C 1
ATOM 3838 O O . THR B 1 60 ? -3.621 -53.656 -24.906 1 96.12 60 THR B O 1
ATOM 3841 N N . THR B 1 61 ? -5.73 -53.719 -25.828 1 92.75 61 THR B N 1
ATOM 3842 C CA . THR B 1 61 ? -6.344 -54.156 -24.578 1 92.75 61 THR B CA 1
ATOM 3843 C C . THR B 1 61 ? -6.684 -55.656 -24.641 1 92.75 61 THR B C 1
ATOM 3845 O O . THR B 1 61 ? -6.406 -56.312 -25.641 1 92.75 61 THR B O 1
ATOM 3848 N N . GLY B 1 62 ? -7.164 -56.188 -23.484 1 84.25 62 GLY B N 1
ATOM 3849 C CA . GLY B 1 62 ? -7.539 -57.594 -23.453 1 84.25 62 GLY B CA 1
ATOM 3850 C C . GLY B 1 62 ? -8.586 -57.969 -24.484 1 84.25 62 GLY B C 1
ATOM 3851 O O . GLY B 1 62 ? -8.641 -59.094 -24.953 1 84.25 62 GLY B O 1
ATOM 3852 N N . SER B 1 63 ? -9.383 -57.094 -24.875 1 86.81 63 SER B N 1
ATOM 3853 C CA . SER B 1 63 ? -10.414 -57.344 -25.875 1 86.81 63 SER B CA 1
ATOM 3854 C C . SER B 1 63 ? -9.875 -57.125 -27.281 1 86.81 63 SER B C 1
ATOM 3856 O O . SER B 1 63 ? -10.648 -57.031 -28.25 1 86.81 63 SER B O 1
ATOM 3858 N N . HIS B 1 64 ? -8.648 -56.844 -27.344 1 84 64 HIS B N 1
ATOM 3859 C CA . HIS B 1 64 ? -7.93 -56.688 -28.594 1 84 64 HIS B CA 1
ATOM 3860 C C . HIS B 1 64 ? -8.328 -55.375 -29.281 1 84 64 HIS B C 1
ATOM 3862 O O . HIS B 1 64 ? -8.391 -55.281 -30.5 1 84 64 HIS B O 1
ATOM 3868 N N . ASN B 1 65 ? -8.766 -54.469 -28.5 1 90.81 65 ASN B N 1
ATOM 3869 C CA . ASN B 1 65 ? -9.008 -53.125 -29.016 1 90.81 65 ASN B CA 1
ATOM 3870 C C . ASN B 1 65 ? -7.719 -52.312 -29.062 1 90.81 65 ASN B C 1
ATOM 3872 O O . ASN B 1 65 ? -6.934 -52.312 -28.109 1 90.81 65 ASN B O 1
ATOM 3876 N N . HIS B 1 66 ? -7.508 -51.719 -30.25 1 94.19 66 HIS B N 1
ATOM 3877 C CA . HIS B 1 66 ? -6.363 -50.844 -30.406 1 94.19 66 HIS B CA 1
ATOM 3878 C C . HIS B 1 66 ? -6.684 -49.438 -29.906 1 94.19 66 HIS B C 1
ATOM 3880 O O . HIS B 1 66 ? -7.715 -48.875 -30.266 1 94.19 66 HIS B O 1
ATOM 3886 N N . ARG B 1 67 ? -5.816 -48.969 -28.984 1 95.12 67 ARG B N 1
ATOM 3887 C CA . ARG B 1 67 ? -6.02 -47.656 -28.422 1 95.12 67 ARG B CA 1
ATOM 3888 C C . ARG B 1 67 ? -4.723 -46.844 -28.422 1 95.12 67 ARG B C 1
ATOM 3890 O O . ARG B 1 67 ? -3.641 -47.406 -28.625 1 95.12 67 ARG B O 1
ATOM 3897 N N . THR B 1 68 ? -4.875 -45.562 -28.328 1 95.81 68 THR B N 1
ATOM 3898 C CA . THR B 1 68 ? -3.742 -44.656 -28.25 1 95.81 68 THR B CA 1
ATOM 3899 C C . THR B 1 68 ? -3.846 -43.781 -27 1 95.81 68 THR B C 1
ATOM 3901 O O . THR B 1 68 ? -4.938 -43.344 -26.625 1 95.81 68 THR B O 1
ATOM 3904 N N . GLN B 1 69 ? -2.746 -43.625 -26.312 1 95.5 69 GLN B N 1
ATOM 3905 C CA . GLN B 1 69 ? -2.643 -42.75 -25.141 1 95.5 69 GLN B CA 1
ATOM 3906 C C . GLN B 1 69 ? -1.4 -41.875 -25.219 1 95.5 69 GLN B C 1
ATOM 3908 O O . GLN B 1 69 ? -0.354 -42.281 -25.703 1 95.5 69 GLN B O 1
ATOM 3913 N N . THR B 1 70 ? -1.526 -40.594 -24.797 1 96 70 THR B N 1
ATOM 3914 C CA . THR B 1 70 ? -0.377 -39.688 -24.797 1 96 70 THR B CA 1
ATOM 3915 C C . THR B 1 70 ? -0.076 -39.219 -23.375 1 96 70 THR B C 1
ATOM 3917 O O . THR B 1 70 ? -0.993 -38.906 -22.609 1 96 70 THR B O 1
ATOM 3920 N N . TYR B 1 71 ? 1.179 -39.219 -23 1 96.44 71 TYR B N 1
ATOM 3921 C CA . TYR B 1 71 ? 1.673 -38.688 -21.734 1 96.44 71 TYR B CA 1
ATOM 3922 C C . TYR B 1 71 ? 2.691 -37.594 -21.953 1 96.44 71 TYR B C 1
ATOM 3924 O O . TYR B 1 71 ? 3.322 -37.531 -23.016 1 96.44 71 TYR B O 1
ATOM 3932 N N . ILE B 1 72 ? 2.781 -36.688 -21.031 1 95.31 72 ILE B N 1
ATOM 3933 C CA . ILE B 1 72 ? 3.863 -35.719 -20.953 1 95.31 72 ILE B CA 1
ATOM 3934 C C . ILE B 1 72 ? 4.871 -36.125 -19.891 1 95.31 72 ILE B C 1
ATOM 3936 O O . ILE B 1 72 ? 4.52 -36.25 -18.703 1 95.31 72 ILE B O 1
ATOM 3940 N N . ILE B 1 73 ? 6.082 -36.375 -20.297 1 94.19 73 ILE B N 1
ATOM 3941 C CA . ILE B 1 73 ? 7.102 -36.812 -19.359 1 94.19 73 ILE B CA 1
ATOM 3942 C C . ILE B 1 73 ? 8.117 -35.688 -19.125 1 94.19 73 ILE B C 1
ATOM 3944 O O . ILE B 1 73 ? 8.719 -35.188 -20.078 1 94.19 73 ILE B O 1
ATOM 3948 N N . LYS B 1 74 ? 8.273 -35.25 -17.891 1 92.31 74 LYS B N 1
ATOM 3949 C CA . LYS B 1 74 ? 9.281 -34.281 -17.469 1 92.31 74 LYS B CA 1
ATOM 3950 C C . LYS B 1 74 ? 10.492 -34.969 -16.859 1 92.31 74 LYS B C 1
ATOM 3952 O O . LYS B 1 74 ? 10.367 -35.656 -15.844 1 92.31 74 LYS B O 1
ATOM 3957 N N . VAL B 1 75 ? 11.586 -34.781 -17.5 1 88.62 75 VAL B N 1
ATOM 3958 C CA . VAL B 1 75 ? 12.781 -35.531 -17.109 1 88.62 75 VAL B CA 1
ATOM 3959 C C . VAL B 1 75 ? 13.859 -34.562 -16.656 1 88.62 75 VAL B C 1
ATOM 3961 O O . VAL B 1 75 ? 14.078 -33.5 -17.297 1 88.62 75 VAL B O 1
ATOM 3964 N N . SER B 1 76 ? 14.453 -34.906 -15.5 1 82.19 76 SER B N 1
ATOM 3965 C CA . SER B 1 76 ? 15.57 -34.094 -15.031 1 82.19 76 SER B CA 1
ATOM 3966 C C . SER B 1 76 ? 16.766 -34.188 -15.984 1 82.19 76 SER B C 1
ATOM 3968 O O . SER B 1 76 ? 16.906 -35.188 -16.688 1 82.19 76 SER B O 1
ATOM 3970 N N . PHE B 1 77 ? 17.516 -33.031 -16.047 1 68.31 77 PHE B N 1
ATOM 3971 C CA . PHE B 1 77 ? 18.688 -33.094 -16.906 1 68.31 77 PHE B CA 1
ATOM 3972 C C . PHE B 1 77 ? 19.656 -34.156 -16.438 1 68.31 77 PHE B C 1
ATOM 3974 O O . PHE B 1 77 ? 19.781 -34.406 -15.234 1 68.31 77 PHE B O 1
ATOM 3981 N N . GLY B 1 78 ? 19.969 -35 -17.375 1 56.28 78 GLY B N 1
ATOM 3982 C CA . GLY B 1 78 ? 21 -35.969 -17.031 1 56.28 78 GLY B CA 1
ATOM 3983 C C . GLY B 1 78 ? 22.266 -35.312 -16.484 1 56.28 78 GLY B C 1
ATOM 3984 O O . GLY B 1 78 ? 22.297 -34.094 -16.281 1 56.28 78 GLY B O 1
ATOM 3985 N N . ARG B 1 79 ? 23.422 -35.969 -16.078 1 53.84 79 ARG B N 1
ATOM 3986 C CA . ARG B 1 79 ? 24.703 -35.75 -15.422 1 53.84 79 ARG B CA 1
ATOM 3987 C C . ARG B 1 79 ? 25.469 -34.594 -16.078 1 53.84 79 ARG B C 1
ATOM 3989 O O . ARG B 1 79 ? 26.656 -34.406 -15.82 1 53.84 79 ARG B O 1
ATOM 3996 N N . ASP B 1 80 ? 24.766 -33.594 -16.688 1 50.62 80 ASP B N 1
ATOM 3997 C CA . ASP B 1 80 ? 25.734 -32.625 -17.188 1 50.62 80 ASP B CA 1
ATOM 3998 C C . ASP B 1 80 ? 25.812 -31.422 -16.25 1 50.62 80 ASP B C 1
ATOM 4000 O O . ASP B 1 80 ? 25.141 -31.375 -15.211 1 50.62 80 ASP B O 1
ATOM 4004 N N . GLU B 1 81 ? 26.766 -30.453 -16.438 1 47.88 81 GLU B N 1
ATOM 4005 C CA . GLU B 1 81 ? 27.156 -29.266 -15.68 1 47.88 81 GLU B CA 1
ATOM 4006 C C . GLU B 1 81 ? 25.922 -28.531 -15.141 1 47.88 81 GLU B C 1
ATOM 4008 O O . GLU B 1 81 ? 25.938 -28.047 -14.008 1 47.88 81 GLU B O 1
ATOM 4013 N N . ASP B 1 82 ? 24.969 -28.438 -15.828 1 51.59 82 ASP B N 1
ATOM 4014 C CA . ASP B 1 82 ? 23.766 -27.734 -15.438 1 51.59 82 ASP B CA 1
ATOM 4015 C C . ASP B 1 82 ? 23.031 -28.484 -14.312 1 51.59 82 ASP B C 1
ATOM 4017 O O . ASP B 1 82 ? 22.359 -27.875 -13.484 1 51.59 82 ASP B O 1
ATOM 4021 N N . ASN B 1 83 ? 23.375 -29.734 -14.281 1 53.78 83 ASN B N 1
ATOM 4022 C CA . ASN B 1 83 ? 22.797 -30.625 -13.289 1 53.78 83 ASN B CA 1
ATOM 4023 C C . ASN B 1 83 ? 23.25 -30.266 -11.875 1 53.78 83 ASN B C 1
ATOM 4025 O O . ASN B 1 83 ? 22.484 -30.375 -10.922 1 53.78 83 ASN B O 1
ATOM 4029 N N . ASP B 1 84 ? 24.453 -29.875 -11.898 1 55.34 84 ASP B N 1
ATOM 4030 C CA . ASP B 1 84 ? 24.984 -29.547 -10.578 1 55.34 84 ASP B CA 1
ATOM 4031 C C . ASP B 1 84 ? 24.219 -28.375 -9.961 1 55.34 84 ASP B C 1
ATOM 4033 O O . ASP B 1 84 ? 23.891 -28.391 -8.773 1 55.34 84 ASP B O 1
ATOM 4037 N N . LEU B 1 85 ? 23.906 -27.5 -10.875 1 57.25 85 LEU B N 1
ATOM 4038 C CA . LEU B 1 85 ? 23.234 -26.297 -10.375 1 57.25 85 LEU B CA 1
ATOM 4039 C C . LEU B 1 85 ? 21.797 -26.625 -9.953 1 57.25 85 LEU B C 1
ATOM 4041 O O . LEU B 1 85 ? 21.328 -26.141 -8.914 1 57.25 85 LEU B O 1
ATOM 4045 N N . LEU B 1 86 ? 21.219 -27.453 -10.695 1 59.44 86 LEU B N 1
ATOM 4046 C CA . LEU B 1 86 ? 19.828 -27.797 -10.398 1 59.44 86 LEU B CA 1
ATOM 4047 C C . LEU B 1 86 ? 19.75 -28.734 -9.203 1 59.44 86 LEU B C 1
ATOM 4049 O O . LEU B 1 86 ? 18.766 -28.719 -8.461 1 59.44 86 LEU B O 1
ATOM 4053 N N . ASP B 1 87 ? 20.812 -29.406 -9.07 1 60.5 87 ASP B N 1
ATOM 4054 C CA . ASP B 1 87 ? 20.859 -30.297 -7.922 1 60.5 87 ASP B CA 1
ATOM 4055 C C . ASP B 1 87 ? 20.922 -29.516 -6.617 1 60.5 87 ASP B C 1
ATOM 4057 O O . ASP B 1 87 ? 20.359 -29.938 -5.605 1 60.5 87 ASP B O 1
ATOM 4061 N N . VAL B 1 88 ? 21.594 -28.484 -6.812 1 59.59 88 VAL B N 1
ATOM 4062 C CA . VAL B 1 88 ? 21.703 -27.656 -5.617 1 59.59 88 VAL B CA 1
ATOM 4063 C C . VAL B 1 88 ? 20.328 -27.078 -5.266 1 59.59 88 VAL B C 1
ATOM 4065 O O . VAL B 1 88 ? 19.969 -26.969 -4.09 1 59.59 88 VAL B O 1
ATOM 4068 N N . TYR B 1 89 ? 19.547 -26.906 -6.305 1 62.31 89 TYR B N 1
ATOM 4069 C CA . TYR B 1 89 ? 18.203 -26.359 -6.098 1 62.31 89 TYR B CA 1
ATOM 4070 C C . TYR B 1 89 ? 17.188 -27.469 -5.91 1 62.31 89 TYR B C 1
ATOM 4072 O O . TYR B 1 89 ? 16.078 -27.234 -5.426 1 62.31 89 TYR B O 1
ATOM 4080 N N . ASP B 1 90 ? 17.688 -28.625 -6.066 1 67.38 90 ASP B N 1
ATOM 4081 C CA . ASP B 1 90 ? 16.922 -29.859 -6.176 1 67.38 90 ASP B CA 1
ATOM 4082 C C . ASP B 1 90 ? 15.445 -29.562 -6.445 1 67.38 90 ASP B C 1
ATOM 4084 O O . ASP B 1 90 ? 14.57 -29.953 -5.664 1 67.38 90 ASP B O 1
ATOM 4088 N N . VAL B 1 91 ? 15.133 -28.781 -7.516 1 75.5 91 VAL B N 1
ATOM 4089 C CA . VAL B 1 91 ? 13.805 -28.391 -7.977 1 75.5 91 VAL B CA 1
ATOM 4090 C C . VAL B 1 91 ? 12.922 -29.625 -8.117 1 75.5 91 VAL B C 1
ATOM 4092 O O . VAL B 1 91 ? 11.727 -29.562 -7.816 1 75.5 91 VAL B O 1
ATOM 4095 N N . PHE B 1 92 ? 13.492 -30.703 -8.375 1 81.06 92 PHE B N 1
ATOM 4096 C CA . PHE B 1 92 ? 12.719 -31.922 -8.547 1 81.06 92 PHE B CA 1
ATOM 4097 C C . PHE B 1 92 ? 12.219 -32.438 -7.203 1 81.06 92 PHE B C 1
ATOM 4099 O O . PHE B 1 92 ? 11.117 -33 -7.109 1 81.06 92 PHE B O 1
ATOM 4106 N N . LYS B 1 93 ? 13.055 -32.188 -6.215 1 85.44 93 LYS B N 1
ATOM 4107 C CA . LYS B 1 93 ? 12.633 -32.625 -4.883 1 85.44 93 LYS B CA 1
ATOM 4108 C C . LYS B 1 93 ? 11.367 -31.875 -4.449 1 85.44 93 LYS B C 1
ATOM 4110 O O . LYS B 1 93 ? 10.43 -32.5 -3.938 1 85.44 93 LYS B O 1
ATOM 4115 N N . ARG B 1 94 ? 11.305 -30.625 -4.645 1 92 94 ARG B N 1
ATOM 4116 C CA . ARG B 1 94 ? 10.141 -29.828 -4.27 1 92 94 ARG B CA 1
ATOM 4117 C C . ARG B 1 94 ? 8.922 -30.203 -5.102 1 92 94 ARG B C 1
ATOM 4119 O O . ARG B 1 94 ? 7.805 -30.25 -4.586 1 92 94 ARG B O 1
ATOM 4126 N N . GLU B 1 95 ? 9.234 -30.453 -6.324 1 93.69 95 GLU B N 1
ATOM 4127 C CA . GLU B 1 95 ? 8.117 -30.812 -7.195 1 93.69 95 GLU B CA 1
ATOM 4128 C C . GLU B 1 95 ? 7.559 -32.188 -6.836 1 93.69 95 GLU B C 1
ATOM 4130 O O . GLU B 1 95 ? 6.348 -32.406 -6.867 1 93.69 95 GLU B O 1
ATOM 4135 N N . ILE B 1 96 ? 8.445 -33.125 -6.539 1 93.12 96 ILE B N 1
ATOM 4136 C CA . ILE B 1 96 ? 8.008 -34.438 -6.098 1 93.12 96 ILE B CA 1
ATOM 4137 C C . ILE B 1 96 ? 7.16 -34.312 -4.836 1 93.12 96 ILE B C 1
ATOM 4139 O O . ILE B 1 96 ? 6.074 -34.875 -4.75 1 93.12 96 ILE B O 1
ATOM 4143 N N . ALA B 1 97 ? 7.613 -33.531 -3.904 1 94.81 97 ALA B N 1
ATOM 4144 C CA . ALA B 1 97 ? 6.859 -33.312 -2.672 1 94.81 97 ALA B CA 1
ATOM 4145 C C . ALA B 1 97 ? 5.512 -32.656 -2.957 1 94.81 97 ALA B C 1
ATOM 4147 O O . ALA B 1 97 ? 4.508 -33 -2.322 1 94.81 97 ALA B O 1
ATOM 4148 N N . ALA B 1 98 ? 5.5 -31.781 -3.877 1 97.06 98 ALA B N 1
ATOM 4149 C CA . ALA B 1 98 ? 4.254 -31.109 -4.23 1 97.06 98 ALA B CA 1
ATOM 4150 C C . ALA B 1 98 ? 3.219 -32.094 -4.754 1 97.06 98 ALA B C 1
ATOM 4152 O O . ALA B 1 98 ? 2.059 -32.062 -4.34 1 97.06 98 ALA B O 1
ATOM 4153 N N . TYR B 1 99 ? 3.625 -33 -5.629 1 96.56 99 TYR B N 1
ATOM 4154 C CA . TYR B 1 99 ? 2.684 -33.906 -6.293 1 96.56 99 TYR B CA 1
ATOM 4155 C C . TYR B 1 99 ? 2.42 -35.125 -5.445 1 96.56 99 TYR B C 1
ATOM 4157 O O . TYR B 1 99 ? 1.322 -35.688 -5.48 1 96.56 99 TYR B O 1
ATOM 4165 N N . ASP B 1 100 ? 3.391 -35.531 -4.684 1 94.56 100 ASP B N 1
ATOM 4166 C CA . ASP B 1 100 ? 3.281 -36.781 -3.943 1 94.56 100 ASP B CA 1
ATOM 4167 C C . ASP B 1 100 ? 2.652 -36.531 -2.57 1 94.56 100 ASP B C 1
ATOM 4169 O O . ASP B 1 100 ? 1.992 -37.438 -2.027 1 94.56 100 ASP B O 1
ATOM 4173 N N . VAL B 1 101 ? 2.879 -35.406 -2.01 1 96.06 101 VAL B N 1
ATOM 4174 C CA . VAL B 1 101 ? 2.492 -35.188 -0.622 1 96.06 101 VAL B CA 1
ATOM 4175 C C . VAL B 1 101 ? 1.433 -34.094 -0.549 1 96.06 101 VAL B C 1
ATOM 4177 O O . VAL B 1 101 ? 0.346 -34.312 -0.005 1 96.06 101 VAL B O 1
ATOM 4180 N N . VAL B 1 102 ? 1.622 -33 -1.126 1 98.12 102 VAL B N 1
ATOM 4181 C CA . VAL B 1 102 ? 0.829 -31.797 -0.878 1 98.12 102 VAL B CA 1
ATOM 4182 C C . VAL B 1 102 ? -0.468 -31.859 -1.682 1 98.12 102 VAL B C 1
ATOM 4184 O O . VAL B 1 102 ? -1.56 -31.75 -1.118 1 98.12 102 VAL B O 1
ATOM 4187 N N . MET B 1 103 ? -0.38 -32.094 -2.99 1 97.75 103 MET B N 1
ATOM 4188 C CA . MET B 1 103 ? -1.515 -31.953 -3.898 1 97.75 103 MET B CA 1
ATOM 4189 C C . MET B 1 103 ? -2.625 -32.938 -3.545 1 97.75 103 MET B C 1
ATOM 4191 O O . MET B 1 103 ? -3.801 -32.562 -3.516 1 97.75 103 MET B O 1
ATOM 4195 N N . PRO B 1 104 ? -2.303 -34.219 -3.26 1 96.69 104 PRO B N 1
ATOM 4196 C CA . PRO B 1 104 ? -3.383 -35.125 -2.887 1 96.69 104 PRO B CA 1
ATOM 4197 C C . PRO B 1 104 ? -4.148 -34.688 -1.651 1 96.69 104 PRO B C 1
ATOM 4199 O O . PRO B 1 104 ? -5.379 -34.781 -1.606 1 96.69 104 PRO B O 1
ATOM 4202 N N . LYS B 1 105 ? -3.445 -34.125 -0.695 1 98.12 105 LYS B N 1
ATOM 4203 C CA . LYS B 1 105 ? -4.074 -33.656 0.535 1 98.12 105 LYS B CA 1
ATOM 4204 C C . LYS B 1 105 ? -4.883 -32.375 0.289 1 98.12 105 LYS B C 1
ATOM 4206 O O . LYS B 1 105 ? -5.957 -32.219 0.863 1 98.12 105 LYS B O 1
ATOM 4211 N N . VAL B 1 106 ? -4.355 -31.531 -0.529 1 98.44 106 VAL B N 1
ATOM 4212 C CA . VAL B 1 106 ? -5.035 -30.297 -0.895 1 98.44 106 VAL B CA 1
ATOM 4213 C C . VAL B 1 106 ? -6.344 -30.609 -1.611 1 98.44 106 VAL B C 1
ATOM 4215 O O . VAL B 1 106 ? -7.391 -30.031 -1.294 1 98.44 106 VAL B O 1
ATOM 4218 N N . GLU B 1 107 ? -6.262 -31.516 -2.525 1 97.12 107 GLU B N 1
ATOM 4219 C CA . GLU B 1 107 ? -7.453 -31.891 -3.275 1 97.12 107 GLU B CA 1
ATOM 4220 C C . GLU B 1 107 ? -8.492 -32.562 -2.369 1 97.12 107 GLU B C 1
ATOM 4222 O O . GLU B 1 107 ? -9.695 -32.344 -2.541 1 97.12 107 GLU B O 1
ATOM 4227 N N . GLN B 1 108 ? -8.039 -33.312 -1.482 1 97.81 108 GLN B N 1
ATOM 4228 C CA . GLN B 1 108 ? -8.945 -33.906 -0.514 1 97.81 108 GLN B CA 1
ATOM 4229 C C . GLN B 1 108 ? -9.641 -32.844 0.327 1 97.81 108 GLN B C 1
ATOM 4231 O O . GLN B 1 108 ? -10.852 -32.906 0.543 1 97.81 108 GLN B O 1
ATOM 4236 N N . LEU B 1 109 ? -8.898 -31.891 0.843 1 98.5 109 LEU B N 1
ATOM 4237 C CA . LEU B 1 109 ? -9.461 -30.797 1.636 1 98.5 109 LEU B CA 1
ATOM 4238 C C . LEU B 1 109 ? -10.492 -30.016 0.832 1 98.5 109 LEU B C 1
ATOM 4240 O O . LEU B 1 109 ? -11.594 -29.75 1.319 1 98.5 109 LEU B O 1
ATOM 4244 N N . LEU B 1 110 ? -10.141 -29.734 -0.37 1 98.75 110 LEU B N 1
ATOM 4245 C CA . LEU B 1 110 ? -11.039 -28.922 -1.194 1 98.75 110 LEU B CA 1
ATOM 4246 C C . LEU B 1 110 ? -12.297 -29.719 -1.557 1 98.75 110 LEU B C 1
ATOM 4248 O O . LEU B 1 110 ? -13.398 -29.156 -1.573 1 98.75 110 LEU B O 1
ATOM 4252 N N . SER B 1 111 ? -12.133 -31 -1.828 1 98.31 111 SER B N 1
ATOM 4253 C CA . SER B 1 111 ? -13.289 -31.844 -2.117 1 98.31 111 SER B CA 1
ATOM 4254 C C . SER B 1 111 ? -14.234 -31.906 -0.926 1 98.31 111 SER B C 1
ATOM 4256 O O . SER B 1 111 ? -15.453 -32 -1.101 1 98.31 111 SER B O 1
ATOM 4258 N N . SER B 1 112 ? -13.719 -31.875 0.244 1 98.31 112 SER B N 1
ATOM 4259 C CA . SER B 1 112 ? -14.516 -31.969 1.459 1 98.31 112 SER B CA 1
ATOM 4260 C C . SER B 1 112 ? -15.469 -30.781 1.592 1 98.31 112 SER B C 1
ATOM 4262 O O . SER B 1 112 ? -16.469 -30.859 2.299 1 98.31 112 SER B O 1
ATOM 4264 N N . ILE B 1 113 ? -15.133 -29.734 0.953 1 98.44 113 ILE B N 1
ATOM 4265 C CA . ILE B 1 113 ? -16.016 -28.578 1.043 1 98.44 113 ILE B CA 1
ATOM 4266 C C . ILE B 1 113 ? -16.734 -28.375 -0.286 1 98.44 113 ILE B C 1
ATOM 4268 O O . ILE B 1 113 ? -17.188 -27.266 -0.591 1 98.44 113 ILE B O 1
ATOM 4272 N N . GLY B 1 114 ? -16.703 -29.297 -1.173 1 97.88 114 GLY B N 1
ATOM 4273 C CA . GLY B 1 114 ? -17.516 -29.312 -2.373 1 97.88 114 GLY B CA 1
ATOM 4274 C C . GLY B 1 114 ? -16.797 -28.766 -3.594 1 97.88 114 GLY B C 1
ATOM 4275 O O . GLY B 1 114 ? -17.422 -28.531 -4.633 1 97.88 114 GLY B O 1
ATOM 4276 N N . TYR B 1 115 ? -15.531 -28.453 -3.439 1 97.62 115 TYR B N 1
ATOM 4277 C CA . TYR B 1 115 ? -14.758 -27.984 -4.59 1 97.62 115 TYR B CA 1
ATOM 4278 C C . TYR B 1 115 ? -14 -29.156 -5.23 1 97.62 115 TYR B C 1
ATOM 4280 O O . TYR B 1 115 ? -13.031 -29.656 -4.66 1 97.62 115 TYR B O 1
ATOM 4288 N N . ASN B 1 116 ? -14.336 -29.453 -6.52 1 95.56 116 ASN B N 1
ATOM 4289 C CA . ASN B 1 116 ? -13.789 -30.672 -7.129 1 95.56 116 ASN B CA 1
ATOM 4290 C C . ASN B 1 116 ? -12.992 -30.344 -8.391 1 95.56 116 ASN B C 1
ATOM 4292 O O . ASN B 1 116 ? -12.57 -31.266 -9.109 1 95.56 116 ASN B O 1
ATOM 4296 N N . LYS B 1 117 ? -12.781 -29.094 -8.617 1 95.19 117 LYS B N 1
ATOM 4297 C CA . LYS B 1 117 ? -11.961 -28.75 -9.766 1 95.19 117 LYS B CA 1
ATOM 4298 C C . LYS B 1 117 ? -10.484 -29 -9.484 1 95.19 117 LYS B C 1
ATOM 4300 O O . LYS B 1 117 ? -10.016 -28.828 -8.352 1 95.19 117 LYS B O 1
ATOM 4305 N N . ARG B 1 118 ? -9.789 -29.391 -10.477 1 94.94 118 ARG B N 1
ATOM 4306 C CA . ARG B 1 118 ? -8.367 -29.703 -10.352 1 94.94 118 ARG B CA 1
ATOM 4307 C C . ARG B 1 118 ? -7.539 -28.422 -10.32 1 94.94 118 ARG B C 1
ATOM 4309 O O . ARG B 1 118 ? -7.891 -27.438 -10.969 1 94.94 118 ARG B O 1
ATOM 4316 N N . LEU B 1 119 ? -6.402 -28.484 -9.609 1 97.06 119 LEU B N 1
ATOM 4317 C CA . LEU B 1 119 ? -5.5 -27.344 -9.531 1 97.06 119 LEU B CA 1
ATOM 4318 C C . LEU B 1 119 ? -4.219 -27.609 -10.32 1 97.06 119 LEU B C 1
ATOM 4320 O O . LEU B 1 119 ? -3.475 -26.688 -10.633 1 97.06 119 LEU B O 1
ATOM 4324 N N . ALA B 1 120 ? -3.924 -28.859 -10.625 1 97.56 120 ALA B N 1
ATOM 4325 C CA . ALA B 1 120 ? -2.699 -29.312 -11.289 1 97.56 120 ALA B CA 1
ATOM 4326 C C . ALA B 1 120 ? -2.961 -30.531 -12.164 1 97.56 120 ALA B C 1
ATOM 4328 O O . ALA B 1 120 ? -3.984 -31.203 -12.008 1 97.56 120 ALA B O 1
ATOM 4329 N N . PRO B 1 121 ? -2.096 -30.781 -13.117 1 97.06 121 PRO B N 1
ATOM 4330 C CA . PRO B 1 121 ? -2.223 -32.031 -13.867 1 97.06 121 PRO B CA 1
ATOM 4331 C C . PRO B 1 121 ? -2.021 -33.25 -12.992 1 97.06 121 PRO B C 1
ATOM 4333 O O . PRO B 1 121 ? -1.286 -33.219 -12 1 97.06 121 PRO B O 1
ATOM 4336 N N . VAL B 1 122 ? -2.584 -34.281 -13.414 1 95.12 122 VAL B N 1
ATOM 4337 C CA . VAL B 1 122 ? -2.41 -35.562 -12.719 1 95.12 122 VAL B CA 1
ATOM 4338 C C . VAL B 1 122 ? -1.051 -36.156 -13.07 1 95.12 122 VAL B C 1
ATOM 4340 O O . VAL B 1 122 ? -0.676 -36.219 -14.242 1 95.12 122 VAL B O 1
ATOM 4343 N N . ALA B 1 123 ? -0.346 -36.5 -12.102 1 95.5 123 ALA B N 1
ATOM 4344 C CA . ALA B 1 123 ? 0.866 -37.312 -12.281 1 95.5 123 ALA B CA 1
ATOM 4345 C C . ALA B 1 123 ? 0.573 -38.781 -12.133 1 95.5 123 ALA B C 1
ATOM 4347 O O . ALA B 1 123 ? 0.312 -39.281 -11.031 1 95.5 123 ALA B O 1
ATOM 4348 N N . HIS B 1 124 ? 0.716 -39.531 -13.227 1 94.69 124 HIS B N 1
ATOM 4349 C CA . HIS B 1 124 ? 0.418 -40.938 -13.211 1 94.69 124 HIS B CA 1
ATOM 4350 C C . HIS B 1 124 ? 1.575 -41.75 -12.617 1 94.69 124 HIS B C 1
ATOM 4352 O O . HIS B 1 124 ? 1.378 -42.844 -12.117 1 94.69 124 HIS B O 1
ATOM 4358 N N . ALA B 1 125 ? 2.762 -41.156 -12.719 1 93.75 125 ALA B N 1
ATOM 4359 C CA . ALA B 1 125 ? 3.936 -41.781 -12.109 1 93.75 125 ALA B CA 1
ATOM 4360 C C . ALA B 1 125 ? 4.949 -40.719 -11.672 1 93.75 125 ALA B C 1
ATOM 4362 O O . ALA B 1 125 ? 5.113 -39.688 -12.328 1 93.75 125 ALA B O 1
ATOM 4363 N N . ILE B 1 126 ? 5.57 -40.969 -10.57 1 92.94 126 ILE B N 1
ATOM 4364 C CA . ILE B 1 126 ? 6.641 -40.125 -10.016 1 92.94 126 ILE B CA 1
ATOM 4365 C C . ILE B 1 126 ? 7.84 -41 -9.672 1 92.94 126 ILE B C 1
ATOM 4367 O O . ILE B 1 126 ? 7.719 -41.969 -8.883 1 92.94 126 ILE B O 1
ATOM 4371 N N . HIS B 1 127 ? 8.883 -40.719 -10.227 1 88.94 127 HIS B N 1
ATOM 4372 C CA . HIS B 1 127 ? 10.117 -41.438 -9.953 1 88.94 127 HIS B CA 1
ATOM 4373 C C . HIS B 1 127 ? 11.164 -40.531 -9.32 1 88.94 127 HIS B C 1
ATOM 4375 O O . HIS B 1 127 ? 11.719 -39.656 -10 1 88.94 127 HIS B O 1
ATOM 4381 N N . SER B 1 128 ? 11.547 -40.844 -8.109 1 84 128 SER B N 1
ATOM 4382 C CA . SER B 1 128 ? 12.391 -39.969 -7.332 1 84 128 SER B CA 1
ATOM 4383 C C . SER B 1 128 ? 13.828 -40.469 -7.27 1 84 128 SER B C 1
ATOM 4385 O O . SER B 1 128 ? 14.656 -39.906 -6.539 1 84 128 SER B O 1
ATOM 4387 N N . THR B 1 129 ? 14.062 -41.5 -7.887 1 77.56 129 THR B N 1
ATOM 4388 C CA . THR B 1 129 ? 15.398 -42.062 -7.82 1 77.56 129 THR B CA 1
ATOM 4389 C C . THR B 1 129 ? 16.25 -41.594 -9.008 1 77.56 129 THR B C 1
ATOM 4391 O O . THR B 1 129 ? 16.031 -40.531 -9.547 1 77.56 129 THR B O 1
ATOM 4394 N N . THR B 1 130 ? 17.156 -42.594 -9.391 1 71.06 130 THR B N 1
ATOM 4395 C CA . THR B 1 130 ? 18.094 -42.281 -10.461 1 71.06 130 THR B CA 1
ATOM 4396 C C . THR B 1 130 ? 17.344 -41.875 -11.734 1 71.06 130 THR B C 1
ATOM 4398 O O . THR B 1 130 ? 16.453 -42.594 -12.188 1 71.06 130 THR B O 1
ATOM 4401 N N . ILE B 1 131 ? 17.562 -40.75 -12.375 1 80.81 131 ILE B N 1
ATOM 4402 C CA . ILE B 1 131 ? 16.906 -40.031 -13.461 1 80.81 131 ILE B CA 1
ATOM 4403 C C . ILE B 1 131 ? 15.5 -39.625 -13.031 1 80.81 131 ILE B C 1
ATOM 4405 O O . ILE B 1 131 ? 14.531 -40.281 -13.359 1 80.81 131 ILE B O 1
ATOM 4409 N N . LYS B 1 132 ? 15.312 -38.75 -12.297 1 86.56 132 LYS B N 1
ATOM 4410 C CA . LYS B 1 132 ? 14.047 -38.281 -11.758 1 86.56 132 LYS B CA 1
ATOM 4411 C C . LYS B 1 132 ? 13.117 -37.781 -12.875 1 86.56 132 LYS B C 1
ATOM 4413 O O . LYS B 1 132 ? 13.562 -37.125 -13.805 1 86.56 132 LYS B O 1
ATOM 4418 N N . HIS B 1 133 ? 11.938 -38.312 -12.867 1 90.44 133 HIS B N 1
ATOM 4419 C CA . HIS B 1 133 ? 11 -37.875 -13.898 1 90.44 133 HIS B CA 1
ATOM 4420 C C . HIS B 1 133 ? 9.555 -38.062 -13.438 1 90.44 133 HIS B C 1
ATOM 4422 O O . HIS B 1 133 ? 9.289 -38.75 -12.469 1 90.44 133 HIS B O 1
ATOM 4428 N N . PHE B 1 134 ? 8.727 -37.281 -14.062 1 94.12 134 PHE B N 1
ATOM 4429 C CA . PHE B 1 134 ? 7.277 -37.375 -13.883 1 94.12 134 PHE B CA 1
ATOM 4430 C C . PHE B 1 134 ? 6.598 -37.844 -15.164 1 94.12 134 PHE B C 1
ATOM 4432 O O . PHE B 1 134 ? 7.02 -37.469 -16.266 1 94.12 134 PHE B O 1
ATOM 4439 N N . VAL B 1 135 ? 5.574 -38.656 -15.031 1 95.75 135 VAL B N 1
ATOM 4440 C CA . VAL B 1 135 ? 4.676 -38.969 -16.141 1 95.75 135 VAL B CA 1
ATOM 4441 C C . VAL B 1 135 ? 3.316 -38.312 -15.906 1 95.75 135 VAL B C 1
ATOM 4443 O O . VAL B 1 135 ? 2.506 -38.812 -15.125 1 95.75 135 VAL B O 1
ATOM 4446 N N . PHE B 1 136 ? 3.07 -37.219 -16.656 1 96.88 136 PHE B N 1
ATOM 4447 C CA . PHE B 1 136 ? 1.838 -36.469 -16.484 1 96.88 136 PHE B CA 1
ATOM 4448 C C . PHE B 1 136 ? 0.831 -36.844 -17.578 1 96.88 136 PHE B C 1
ATOM 4450 O O . PHE B 1 136 ? 1.211 -37.281 -18.656 1 96.88 136 PHE B O 1
ATOM 4457 N N . GLU B 1 137 ? -0.402 -36.625 -17.234 1 96.31 137 GLU B N 1
ATOM 4458 C CA . GLU B 1 137 ? -1.414 -36.625 -18.281 1 96.31 137 GLU B CA 1
ATOM 4459 C C . GLU B 1 137 ? -1.138 -35.562 -19.328 1 96.31 137 GLU B C 1
ATOM 4461 O O . GLU B 1 137 ? -0.465 -34.562 -19.047 1 96.31 137 GLU B O 1
ATOM 4466 N N . ASP B 1 138 ? -1.568 -35.75 -20.484 1 95.06 138 ASP B N 1
ATOM 4467 C CA . ASP B 1 138 ? -1.513 -34.75 -21.547 1 95.06 138 ASP B CA 1
ATOM 4468 C C . ASP B 1 138 ? -2.756 -33.875 -21.516 1 95.06 138 ASP B C 1
ATOM 4470 O O . ASP B 1 138 ? -3.803 -34.25 -22.047 1 95.06 138 ASP B O 1
ATOM 4474 N N . LEU B 1 139 ? -2.607 -32.656 -21.047 1 95.12 139 LEU B N 1
ATOM 4475 C CA . LEU B 1 139 ? -3.723 -31.75 -20.844 1 95.12 139 LEU B CA 1
ATOM 4476 C C . LEU B 1 139 ? -4.328 -31.312 -22.172 1 95.12 139 LEU B C 1
ATOM 4478 O O . LEU B 1 139 ? -5.496 -30.922 -22.219 1 95.12 139 LEU B O 1
ATOM 4482 N N . SER B 1 140 ? -3.51 -31.359 -23.203 1 91.69 140 SER B N 1
ATOM 4483 C CA . SER B 1 140 ? -4.016 -30.938 -24.5 1 91.69 140 SER B CA 1
ATOM 4484 C C . SER B 1 140 ? -5.172 -31.828 -24.969 1 91.69 140 SER B C 1
ATOM 4486 O O . SER B 1 140 ? -6.07 -31.359 -25.672 1 91.69 140 SER B O 1
ATOM 4488 N N . LEU B 1 141 ? -5.102 -33.094 -24.547 1 91.25 141 LEU B N 1
ATOM 4489 C CA . LEU B 1 141 ? -6.16 -34.031 -24.906 1 91.25 141 LEU B CA 1
ATOM 4490 C C . LEU B 1 141 ? -7.477 -33.656 -24.234 1 91.25 141 LEU B C 1
ATOM 4492 O O . LEU B 1 141 ? -8.547 -34.062 -24.703 1 91.25 141 LEU B O 1
ATOM 4496 N N . GLN B 1 142 ? -7.406 -32.906 -23.219 1 91.88 142 GLN B N 1
ATOM 4497 C CA . GLN B 1 142 ? -8.602 -32.469 -22.5 1 91.88 142 GLN B CA 1
ATOM 4498 C C . GLN B 1 142 ? -9.008 -31.047 -22.906 1 91.88 142 GLN B C 1
ATOM 4500 O O . GLN B 1 142 ? -9.867 -30.438 -22.281 1 91.88 142 GLN B O 1
ATOM 4505 N N . GLY B 1 143 ? -8.266 -30.469 -23.844 1 91.62 143 GLY B N 1
ATOM 4506 C CA . GLY B 1 143 ? -8.641 -29.188 -24.391 1 91.62 143 GLY B CA 1
ATOM 4507 C C . GLY B 1 143 ? -7.883 -28.031 -23.75 1 91.62 143 GLY B C 1
ATOM 4508 O O . GLY B 1 143 ? -8.156 -26.859 -24.047 1 91.62 143 GLY B O 1
ATOM 4509 N N . TYR B 1 144 ? -6.977 -28.312 -22.875 1 94.94 144 TYR B N 1
ATOM 4510 C CA . TYR B 1 144 ? -6.164 -27.25 -22.312 1 94.94 144 TYR B CA 1
ATOM 4511 C C . TYR B 1 144 ? -5.082 -26.812 -23.281 1 94.94 144 TYR B C 1
ATOM 4513 O O . TYR B 1 144 ? -4.48 -27.641 -23.969 1 94.94 144 TYR B O 1
ATOM 4521 N N . LYS B 1 145 ? -4.84 -25.578 -23.344 1 91.44 145 LYS B N 1
ATOM 4522 C CA . LYS B 1 145 ? -3.828 -25 -24.219 1 91.44 145 LYS B CA 1
ATOM 4523 C C . LYS B 1 145 ? -3.018 -23.922 -23.484 1 91.44 145 LYS B C 1
ATOM 4525 O O . LYS B 1 145 ? -3.541 -23.234 -22.609 1 91.44 145 LYS B O 1
ATOM 4530 N N . PRO B 1 146 ? -1.751 -23.891 -23.891 1 87.44 146 PRO B N 1
ATOM 4531 C CA . PRO B 1 146 ? -0.991 -22.75 -23.375 1 87.44 146 PRO B CA 1
ATOM 4532 C C . PRO B 1 146 ? -1.529 -21.406 -23.859 1 87.44 146 PRO B C 1
ATOM 4534 O O . PRO B 1 146 ? -2.17 -21.344 -24.922 1 87.44 146 PRO B O 1
ATOM 4537 N N . VAL B 1 147 ? -1.263 -20.375 -23.094 1 87.31 147 VAL B N 1
ATOM 4538 C CA . VAL B 1 147 ? -1.695 -19.031 -23.453 1 87.31 147 VAL B CA 1
ATOM 4539 C C . VAL B 1 147 ? -0.639 -18.359 -24.328 1 87.31 147 VAL B C 1
ATOM 4541 O O . VAL B 1 147 ? 0.529 -18.75 -24.312 1 87.31 147 VAL B O 1
ATOM 4544 N N . ASP B 1 148 ? -1.122 -17.484 -25.188 1 87.56 148 ASP B N 1
ATOM 4545 C CA . ASP B 1 148 ? -0.178 -16.641 -25.906 1 87.56 148 ASP B CA 1
ATOM 4546 C C . ASP B 1 148 ? 0.622 -15.766 -24.938 1 87.56 148 ASP B C 1
ATOM 4548 O O . ASP B 1 148 ? 0.135 -14.734 -24.484 1 87.56 148 ASP B O 1
ATOM 4552 N N . ARG B 1 149 ? 1.802 -16.094 -24.766 1 88.88 149 ARG B N 1
ATOM 4553 C CA . ARG B 1 149 ? 2.582 -15.453 -23.719 1 88.88 149 ARG B CA 1
ATOM 4554 C C . ARG B 1 149 ? 2.881 -14 -24.062 1 88.88 149 ARG B C 1
ATOM 4556 O O . ARG B 1 149 ? 2.984 -13.148 -23.188 1 88.88 149 ARG B O 1
ATOM 4563 N N . ALA B 1 150 ? 2.984 -13.648 -25.312 1 90.44 150 ALA B N 1
ATOM 4564 C CA . ALA B 1 150 ? 3.32 -12.289 -25.719 1 90.44 150 ALA B CA 1
ATOM 4565 C C . ALA B 1 150 ? 2.195 -11.32 -25.375 1 90.44 150 ALA B C 1
ATOM 4567 O O . ALA B 1 150 ? 2.449 -10.156 -25.047 1 90.44 150 ALA B O 1
ATOM 4568 N N . ALA B 1 151 ? 1.013 -11.812 -25.391 1 92.31 151 ALA B N 1
ATOM 4569 C CA . ALA B 1 151 ? -0.146 -10.953 -25.156 1 92.31 151 ALA B CA 1
ATOM 4570 C C . ALA B 1 151 ? -0.329 -10.695 -23.656 1 92.31 151 ALA B C 1
ATOM 4572 O O . ALA B 1 151 ? -0.885 -9.664 -23.266 1 92.31 151 ALA B O 1
ATOM 4573 N N . GLY B 1 152 ? 0.162 -11.586 -22.812 1 94.81 152 GLY B N 1
ATOM 4574 C CA . GLY B 1 152 ? -0.139 -11.523 -21.391 1 94.81 152 GLY B CA 1
ATOM 4575 C C . GLY B 1 152 ? -1.549 -11.977 -21.062 1 94.81 152 GLY B C 1
ATOM 4576 O O . GLY B 1 152 ? -2.311 -12.359 -21.953 1 94.81 152 GLY B O 1
ATOM 4577 N N . LEU B 1 153 ? -1.906 -11.945 -19.844 1 97.31 153 LEU B N 1
ATOM 4578 C CA . LEU B 1 153 ? -3.215 -12.406 -19.391 1 97.31 153 LEU B CA 1
ATOM 4579 C C . LEU B 1 153 ? -4.176 -11.234 -19.219 1 97.31 153 LEU B C 1
ATOM 4581 O O . LEU B 1 153 ? -3.832 -10.234 -18.594 1 97.31 153 LEU B O 1
ATOM 4585 N N . SER B 1 154 ? -5.332 -11.367 -19.766 1 96.5 154 SER B N 1
ATOM 4586 C CA . SER B 1 154 ? -6.383 -10.367 -19.594 1 96.5 154 SER B CA 1
ATOM 4587 C C . SER B 1 154 ? -6.895 -10.352 -18.156 1 96.5 154 SER B C 1
ATOM 4589 O O . SER B 1 154 ? -6.578 -11.25 -17.375 1 96.5 154 SER B O 1
ATOM 4591 N N . PHE B 1 155 ? -7.723 -9.367 -17.812 1 97.75 155 PHE B N 1
ATOM 4592 C CA . PHE B 1 155 ? -8.305 -9.25 -16.484 1 97.75 155 PHE B CA 1
ATOM 4593 C C . PHE B 1 155 ? -9.086 -10.508 -16.109 1 97.75 155 PHE B C 1
ATOM 4595 O O . PHE B 1 155 ? -8.898 -11.062 -15.031 1 97.75 155 PHE B O 1
ATOM 4602 N N . SER B 1 156 ? -9.906 -10.977 -17.047 1 96.75 156 SER B N 1
ATOM 4603 C CA . SER B 1 156 ? -10.734 -12.148 -16.781 1 96.75 156 SER B CA 1
ATOM 4604 C C . SER B 1 156 ? -9.891 -13.406 -16.609 1 96.75 156 SER B C 1
ATOM 4606 O O . SER B 1 156 ? -10.195 -14.266 -15.789 1 96.75 156 SER B O 1
ATOM 4608 N N . GLN B 1 157 ? -8.883 -13.516 -17.406 1 96.81 157 GLN B N 1
ATOM 4609 C CA . GLN B 1 157 ? -7.973 -14.648 -17.297 1 96.81 157 GLN B CA 1
ATOM 4610 C C . GLN B 1 157 ? -7.242 -14.641 -15.953 1 96.81 157 GLN B C 1
ATOM 4612 O O . GLN B 1 157 ? -7.109 -15.688 -15.312 1 96.81 157 GLN B O 1
ATOM 4617 N N . LEU B 1 158 ? -6.785 -13.461 -15.562 1 98.56 158 LEU B N 1
ATOM 4618 C CA . LEU B 1 158 ? -6.117 -13.32 -14.273 1 98.56 158 LEU B CA 1
ATOM 4619 C C . LEU B 1 158 ? -7.059 -13.703 -13.133 1 98.56 158 LEU B C 1
ATOM 4621 O O . LEU B 1 158 ? -6.641 -14.344 -12.164 1 98.56 158 LEU B O 1
ATOM 4625 N N . GLN B 1 159 ? -8.312 -13.344 -13.234 1 98.38 159 GLN B N 1
ATOM 4626 C CA . GLN B 1 159 ? -9.289 -13.695 -12.211 1 98.38 159 GLN B CA 1
ATOM 4627 C C . GLN B 1 159 ? -9.398 -15.203 -12.039 1 98.38 159 GLN B C 1
ATOM 4629 O O . GLN B 1 159 ? -9.484 -15.703 -10.914 1 98.38 159 GLN B O 1
ATOM 4634 N N . MET B 1 160 ? -9.367 -15.914 -13.125 1 98.06 160 MET B N 1
ATOM 4635 C CA . MET B 1 160 ? -9.477 -17.359 -13.086 1 98.06 160 MET B CA 1
ATOM 4636 C C . MET B 1 160 ? -8.258 -17.984 -12.406 1 98.06 160 MET B C 1
ATOM 4638 O O . MET B 1 160 ? -8.391 -18.906 -11.594 1 98.06 160 MET B O 1
ATOM 4642 N N . VAL B 1 161 ? -7.113 -17.453 -12.766 1 98.69 161 VAL B N 1
ATOM 4643 C CA . VAL B 1 161 ? -5.883 -17.953 -12.164 1 98.69 161 VAL B CA 1
ATOM 4644 C C . VAL B 1 161 ? -5.895 -17.688 -10.664 1 98.69 161 VAL B C 1
ATOM 4646 O O . VAL B 1 161 ? -5.566 -18.562 -9.859 1 98.69 161 VAL B O 1
ATOM 4649 N N . LEU B 1 162 ? -6.34 -16.484 -10.312 1 98.88 162 LEU B N 1
ATOM 4650 C CA . LEU B 1 162 ? -6.32 -16.062 -8.914 1 98.88 162 LEU B CA 1
ATOM 4651 C C . LEU B 1 162 ? -7.328 -16.859 -8.094 1 98.88 162 LEU B C 1
ATOM 4653 O O . LEU B 1 162 ? -7.109 -17.125 -6.91 1 98.88 162 LEU B O 1
ATOM 4657 N N . GLU B 1 163 ? -8.367 -17.25 -8.703 1 98.5 163 GLU B N 1
ATOM 4658 C CA . GLU B 1 163 ? -9.305 -18.141 -8.016 1 98.5 163 GLU B CA 1
ATOM 4659 C C . GLU B 1 163 ? -8.641 -19.453 -7.645 1 98.5 163 GLU B C 1
ATOM 4661 O O . GLU B 1 163 ? -8.758 -19.922 -6.504 1 98.5 163 GLU B O 1
ATOM 4666 N N . LYS B 1 164 ? -7.949 -20.062 -8.625 1 98.56 164 LYS B N 1
ATOM 4667 C CA . LYS B 1 164 ? -7.27 -21.344 -8.391 1 98.56 164 LYS B CA 1
ATOM 4668 C C . LYS B 1 164 ? -6.168 -21.188 -7.348 1 98.56 164 LYS B C 1
ATOM 4670 O O . LYS B 1 164 ? -6.027 -22.031 -6.465 1 98.56 164 LYS B O 1
ATOM 4675 N N . VAL B 1 165 ? -5.465 -20.125 -7.457 1 98.81 165 VAL B N 1
ATOM 4676 C CA . VAL B 1 165 ? -4.344 -19.891 -6.551 1 98.81 165 VAL B CA 1
ATOM 4677 C C . VAL B 1 165 ? -4.863 -19.656 -5.137 1 98.81 165 VAL B C 1
ATOM 4679 O O . VAL B 1 165 ? -4.254 -20.094 -4.16 1 98.81 165 VAL B O 1
ATOM 4682 N N . ALA B 1 166 ? -5.984 -18.922 -5.035 1 98.94 166 ALA B N 1
ATOM 4683 C CA . ALA B 1 166 ? -6.59 -18.672 -3.729 1 98.94 166 ALA B CA 1
ATOM 4684 C C . ALA B 1 166 ? -6.969 -19.984 -3.047 1 98.94 166 ALA B C 1
ATOM 4686 O O . ALA B 1 166 ? -6.762 -20.156 -1.843 1 98.94 166 ALA B O 1
ATOM 4687 N N . LYS B 1 167 ? -7.574 -20.938 -3.836 1 98.81 167 LYS B N 1
ATOM 4688 C CA . LYS B 1 167 ? -7.934 -22.25 -3.312 1 98.81 167 LYS B CA 1
ATOM 4689 C C . LYS B 1 167 ? -6.695 -23.016 -2.852 1 98.81 167 LYS B C 1
ATOM 4691 O O . LYS B 1 167 ? -6.691 -23.609 -1.77 1 98.81 167 LYS B O 1
ATOM 4696 N N . PHE B 1 168 ? -5.668 -22.953 -3.619 1 98.88 168 PHE B N 1
ATOM 4697 C CA . PHE B 1 168 ? -4.414 -23.641 -3.305 1 98.88 168 PHE B CA 1
ATOM 4698 C C . PHE B 1 168 ? -3.785 -23.047 -2.045 1 98.88 168 PHE B C 1
ATOM 4700 O O . PHE B 1 168 ? -3.385 -23.797 -1.145 1 98.88 168 PHE B O 1
ATOM 4707 N N . HIS B 1 169 ? -3.705 -21.703 -1.959 1 98.94 169 HIS B N 1
ATOM 4708 C CA . HIS B 1 169 ? -3.143 -21.016 -0.806 1 98.94 169 HIS B CA 1
ATOM 4709 C C . HIS B 1 169 ? -3.922 -21.328 0.465 1 98.94 169 HIS B C 1
ATOM 4711 O O . HIS B 1 169 ? -3.33 -21.672 1.489 1 98.94 169 HIS B O 1
ATOM 4717 N N . ALA B 1 170 ? -5.23 -21.234 0.371 1 98.94 170 ALA B N 1
ATOM 4718 C CA . ALA B 1 170 ? -6.066 -21.5 1.539 1 98.94 170 ALA B CA 1
ATOM 4719 C C . ALA B 1 170 ? -5.879 -22.938 2.027 1 98.94 170 ALA B C 1
ATOM 4721 O O . ALA B 1 170 ? -5.668 -23.172 3.219 1 98.94 170 ALA B O 1
ATOM 4722 N N . ALA B 1 171 ? -5.953 -23.891 1.107 1 98.88 171 ALA B N 1
ATOM 4723 C CA . ALA B 1 171 ? -5.848 -25.297 1.469 1 98.88 171 ALA B CA 1
ATOM 4724 C C . ALA B 1 171 ? -4.484 -25.609 2.082 1 98.88 171 ALA B C 1
ATOM 4726 O O . ALA B 1 171 ? -4.387 -26.391 3.033 1 98.88 171 ALA B O 1
ATOM 4727 N N . THR B 1 172 ? -3.43 -25.016 1.559 1 98.88 172 THR B N 1
ATOM 4728 C CA . THR B 1 172 ? -2.1 -25.312 2.078 1 98.88 172 THR B CA 1
ATOM 4729 C C . THR B 1 172 ? -1.883 -24.641 3.43 1 98.88 172 THR B C 1
ATOM 4731 O O . THR B 1 172 ? -1.159 -25.156 4.281 1 98.88 172 THR B 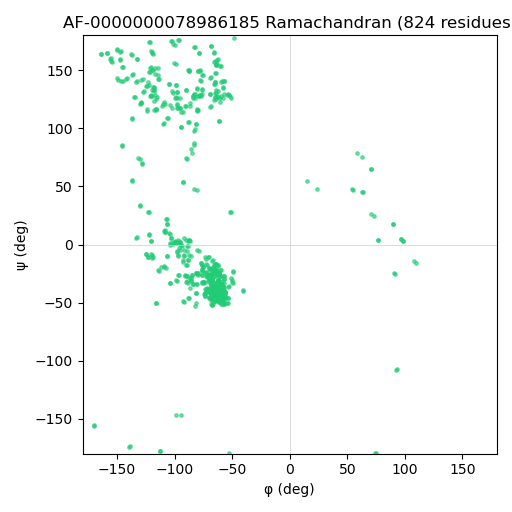O 1
ATOM 4734 N N . ALA B 1 173 ? -2.508 -23.484 3.609 1 98.81 173 ALA B N 1
ATOM 4735 C CA . ALA B 1 173 ? -2.477 -22.875 4.938 1 98.81 173 ALA B CA 1
ATOM 4736 C C . ALA B 1 173 ? -3.129 -23.781 5.973 1 98.81 173 ALA B C 1
ATOM 4738 O O . ALA B 1 173 ? -2.574 -24 7.055 1 98.81 173 ALA B O 1
ATOM 4739 N N . VAL B 1 174 ? -4.289 -24.312 5.641 1 98.81 174 VAL B N 1
ATOM 4740 C CA . VAL B 1 174 ? -4.996 -25.219 6.531 1 98.81 174 VAL B CA 1
ATOM 4741 C C . VAL B 1 174 ? -4.176 -26.484 6.73 1 98.81 174 VAL B C 1
ATOM 4743 O O . VAL B 1 174 ? -4.023 -26.969 7.859 1 98.81 174 VAL B O 1
ATOM 4746 N N . LEU B 1 175 ? -3.639 -27.031 5.645 1 98.75 175 LEU B N 1
ATOM 4747 C CA . LEU B 1 175 ? -2.846 -28.25 5.691 1 98.75 175 LEU B CA 1
ATOM 4748 C C . LEU B 1 175 ? -1.669 -28.109 6.652 1 98.75 175 LEU B C 1
ATOM 4750 O O . LEU B 1 175 ? -1.347 -29.031 7.395 1 98.75 175 LEU B O 1
ATOM 4754 N N . TYR B 1 176 ? -1.021 -26.953 6.633 1 98.25 176 TYR B N 1
ATOM 4755 C CA . TYR B 1 176 ? 0.13 -26.703 7.5 1 98.25 176 TYR B CA 1
ATOM 4756 C C . TYR B 1 176 ? -0.27 -26.766 8.969 1 98.25 176 TYR B C 1
ATOM 4758 O O . TYR B 1 176 ? 0.512 -27.219 9.812 1 98.25 176 TYR B O 1
ATOM 4766 N N . THR B 1 177 ? -1.507 -26.359 9.305 1 97.44 177 THR B N 1
ATOM 4767 C CA . THR B 1 177 ? -1.962 -26.375 10.695 1 97.44 177 THR B CA 1
ATOM 4768 C C . THR B 1 177 ? -2.221 -27.812 11.156 1 97.44 177 THR B C 1
ATOM 4770 O O . THR B 1 177 ? -2.082 -28.125 12.344 1 97.44 177 THR B O 1
ATOM 4773 N N . ILE B 1 178 ? -2.551 -28.703 10.266 1 96.44 178 ILE B N 1
ATOM 4774 C CA . ILE B 1 178 ? -2.922 -30.062 10.633 1 96.44 178 ILE B CA 1
ATOM 4775 C C . ILE B 1 178 ? -1.724 -31 10.453 1 96.44 178 ILE B C 1
ATOM 4777 O O . ILE B 1 178 ? -1.607 -32 11.148 1 96.44 178 ILE B O 1
ATOM 4781 N N . ASP B 1 179 ? -0.833 -30.672 9.453 1 97.5 179 ASP B N 1
ATOM 4782 C CA . ASP B 1 179 ? 0.332 -31.484 9.109 1 97.5 179 ASP B CA 1
ATOM 4783 C C . ASP B 1 179 ? 1.503 -30.609 8.672 1 97.5 179 ASP B C 1
ATOM 4785 O O . ASP B 1 179 ? 1.787 -30.5 7.48 1 97.5 179 ASP B O 1
ATOM 4789 N N . GLU B 1 180 ? 2.234 -30.141 9.625 1 96.81 180 GLU B N 1
ATOM 4790 C CA . GLU B 1 180 ? 3.328 -29.203 9.367 1 96.81 180 GLU B CA 1
ATOM 4791 C C . GLU B 1 180 ? 4.395 -29.828 8.477 1 96.81 180 GLU B C 1
ATOM 4793 O O . GLU B 1 180 ? 5.023 -29.141 7.672 1 96.81 180 GLU B O 1
ATOM 4798 N N . GLU B 1 181 ? 4.59 -31.078 8.602 1 97.19 181 GLU B N 1
ATOM 4799 C CA . GLU B 1 181 ? 5.641 -31.812 7.902 1 97.19 181 GLU B CA 1
ATOM 4800 C C . GLU B 1 181 ? 5.375 -31.844 6.398 1 97.19 181 GLU B C 1
ATOM 4802 O O . GLU B 1 181 ? 6.293 -32.062 5.605 1 97.19 181 GLU B O 1
ATOM 4807 N N . SER B 1 182 ? 4.129 -31.641 6.016 1 96.75 182 SER B N 1
ATOM 4808 C CA . SER B 1 182 ? 3.775 -31.641 4.598 1 96.75 182 SER B CA 1
ATOM 4809 C C . SER B 1 182 ? 4.492 -30.531 3.85 1 96.75 182 SER B C 1
ATOM 4811 O O . SER B 1 182 ? 4.645 -30.594 2.627 1 96.75 182 SER B O 1
ATOM 4813 N N . MET B 1 183 ? 5.008 -29.5 4.613 1 96.62 183 MET B N 1
ATOM 4814 C CA . MET B 1 183 ? 5.664 -28.359 3.975 1 96.62 183 MET B CA 1
ATOM 4815 C C . MET B 1 183 ? 7.18 -28.453 4.117 1 96.62 183 MET B C 1
ATOM 4817 O O . MET B 1 183 ? 7.906 -27.547 3.709 1 96.62 183 MET B O 1
ATOM 4821 N N . ALA B 1 184 ? 7.695 -29.531 4.574 1 95.31 184 ALA B N 1
ATOM 4822 C CA . ALA B 1 184 ? 9.094 -29.672 4.961 1 95.31 184 ALA B CA 1
ATOM 4823 C C . ALA B 1 184 ? 10.023 -29.375 3.785 1 95.31 184 ALA B C 1
ATOM 4825 O O . ALA B 1 184 ? 11.109 -28.812 3.965 1 95.31 184 ALA B O 1
ATOM 4826 N N . SER B 1 185 ? 9.617 -29.719 2.562 1 93.69 185 SER B N 1
ATOM 4827 C CA . SER B 1 185 ? 10.461 -29.562 1.385 1 93.69 185 SER B CA 1
ATOM 4828 C C . SER B 1 185 ? 10.312 -28.172 0.773 1 93.69 185 SER B C 1
ATOM 4830 O O . SER B 1 185 ? 10.914 -27.875 -0.263 1 93.69 185 SER B O 1
ATOM 4832 N N . HIS B 1 186 ? 9.539 -27.328 1.417 1 95.69 186 HIS B N 1
ATOM 4833 C CA . HIS B 1 186 ? 9.188 -26.078 0.756 1 95.69 186 HIS B CA 1
ATOM 4834 C C . HIS B 1 186 ? 9.594 -24.875 1.599 1 95.69 186 HIS B C 1
ATOM 4836 O O . HIS B 1 186 ? 9 -23.797 1.491 1 95.69 186 HIS B O 1
ATOM 4842 N N . HIS B 1 187 ? 10.641 -25.094 2.396 1 93.06 187 H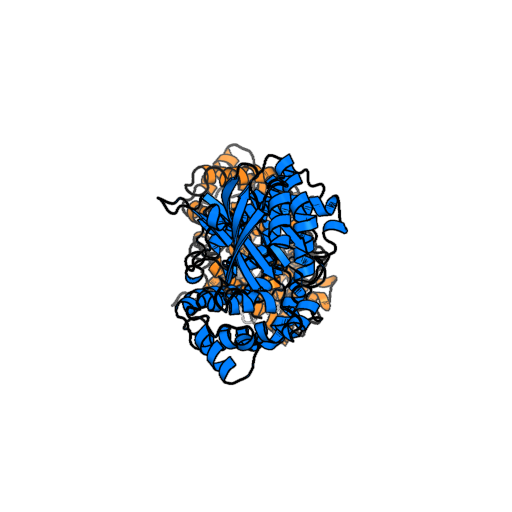IS B N 1
ATOM 4843 C CA . HIS B 1 187 ? 11.188 -23.984 3.182 1 93.06 187 HIS B CA 1
ATOM 4844 C C . HIS B 1 187 ? 12.461 -23.438 2.545 1 93.06 187 HIS B C 1
ATOM 4846 O O . HIS B 1 187 ? 13.016 -22.438 3.016 1 93.06 187 HIS B O 1
ATOM 4852 N N . TYR B 1 188 ? 12.797 -24.062 1.399 1 90.19 188 TYR B N 1
ATOM 4853 C CA . TYR B 1 188 ? 13.984 -23.594 0.692 1 90.19 188 TYR B CA 1
ATOM 4854 C C . TYR B 1 188 ? 13.688 -22.312 -0.077 1 90.19 188 TYR B C 1
ATOM 4856 O O . TYR B 1 188 ? 12.797 -22.281 -0.924 1 90.19 188 TYR B O 1
ATOM 4864 N N . ARG B 1 189 ? 14.547 -21.359 0.183 1 92.94 189 ARG B N 1
ATOM 4865 C CA . ARG B 1 189 ? 14.344 -20.031 -0.397 1 92.94 189 ARG B CA 1
ATOM 4866 C C . ARG B 1 189 ? 14.734 -20.016 -1.871 1 92.94 189 ARG B C 1
ATOM 4868 O O . ARG B 1 189 ? 15.82 -20.469 -2.236 1 92.94 189 ARG B O 1
ATOM 4875 N N . ASN B 1 190 ? 13.914 -19.453 -2.732 1 92.06 190 ASN B N 1
ATOM 4876 C CA . ASN B 1 190 ? 14.18 -19.391 -4.164 1 92.06 190 ASN B CA 1
ATOM 4877 C C . ASN B 1 190 ? 15.312 -18.406 -4.48 1 92.06 190 ASN B C 1
ATOM 4879 O O . ASN B 1 190 ? 16 -18.562 -5.496 1 92.06 190 ASN B O 1
ATOM 4883 N N . ILE B 1 191 ? 15.453 -17.406 -3.738 1 93.19 191 ILE B N 1
ATOM 4884 C CA . ILE B 1 191 ? 16.594 -16.484 -3.779 1 93.19 191 ILE B CA 1
ATOM 4885 C C . ILE B 1 191 ? 17.234 -16.406 -2.398 1 93.19 191 ILE B C 1
ATOM 4887 O O . ILE B 1 191 ? 16.594 -15.992 -1.43 1 93.19 191 ILE B O 1
ATOM 4891 N N . SER B 1 192 ? 18.438 -16.859 -2.338 1 92 192 SER B N 1
ATOM 4892 C CA . SER B 1 192 ? 19.156 -16.906 -1.071 1 92 192 SER B CA 1
ATOM 4893 C C . SER B 1 192 ? 20.656 -16.75 -1.28 1 92 192 SER B C 1
ATOM 4895 O O . SER B 1 192 ? 21.156 -16.844 -2.41 1 92 192 SER B O 1
ATOM 4897 N N . GLU B 1 193 ? 21.328 -16.547 -0.254 1 90.12 193 GLU B N 1
ATOM 4898 C CA . GLU B 1 193 ? 22.781 -16.406 -0.302 1 90.12 193 GLU B CA 1
ATOM 4899 C C . GLU B 1 193 ? 23.453 -17.734 -0.62 1 90.12 193 GLU B C 1
ATOM 4901 O O . GLU B 1 193 ? 24.609 -17.766 -1.034 1 90.12 193 GLU B O 1
ATOM 4906 N N . ASP B 1 194 ? 22.688 -18.734 -0.573 1 83.56 194 ASP B N 1
ATOM 4907 C CA . ASP B 1 194 ? 23.25 -20.062 -0.732 1 83.56 194 ASP B CA 1
ATOM 4908 C C . ASP B 1 194 ? 23.312 -20.469 -2.205 1 83.56 194 ASP B C 1
ATOM 4910 O O . ASP B 1 194 ? 24 -21.422 -2.566 1 83.56 194 ASP B O 1
ATOM 4914 N N . VAL B 1 195 ? 22.625 -19.719 -3.047 1 80.75 195 VAL B N 1
ATOM 4915 C CA . VAL B 1 195 ? 22.578 -20.094 -4.453 1 80.75 195 VAL B CA 1
ATOM 4916 C C . VAL B 1 195 ? 22.969 -18.906 -5.328 1 80.75 195 VAL B C 1
ATOM 4918 O O . VAL B 1 195 ? 22.156 -18.422 -6.129 1 80.75 195 VAL B O 1
ATOM 4921 N N . PRO B 1 196 ? 24.156 -18.516 -5.297 1 86.94 196 PRO B N 1
ATOM 4922 C CA . PRO B 1 196 ? 24.609 -17.312 -5.988 1 86.94 196 PRO B CA 1
ATOM 4923 C C . PRO B 1 196 ? 24.672 -17.484 -7.504 1 86.94 196 PRO B C 1
ATOM 4925 O O . PRO B 1 196 ? 24.781 -16.5 -8.242 1 86.94 196 PRO B O 1
ATOM 4928 N N . HIS B 1 197 ? 24.562 -18.719 -7.996 1 80.75 197 HIS B N 1
ATOM 4929 C CA . HIS B 1 197 ? 24.734 -19.016 -9.414 1 80.75 197 HIS B CA 1
ATOM 4930 C C . HIS B 1 197 ? 23.719 -18.25 -10.258 1 80.75 197 HIS B C 1
ATOM 4932 O O . HIS B 1 197 ? 23.984 -17.922 -11.414 1 80.75 197 HIS B O 1
ATOM 4938 N N . PHE B 1 198 ? 22.578 -17.922 -9.695 1 83.44 198 PHE B N 1
ATOM 4939 C CA . PHE B 1 198 ? 21.516 -17.312 -10.477 1 83.44 198 PHE B CA 1
ATOM 4940 C C . PHE B 1 198 ? 21.5 -15.797 -10.289 1 83.44 198 PHE B C 1
ATOM 4942 O O . PHE B 1 198 ? 20.688 -15.094 -10.898 1 83.44 198 PHE B O 1
ATOM 4949 N N . TYR B 1 199 ? 22.438 -15.258 -9.5 1 90.94 199 TYR B N 1
ATOM 4950 C CA . TYR B 1 199 ? 22.453 -13.828 -9.195 1 90.94 199 TYR B CA 1
ATOM 4951 C C . TYR B 1 199 ? 22.562 -13 -10.469 1 90.94 199 TYR B C 1
ATOM 4953 O O . TYR B 1 199 ? 21.859 -12 -10.625 1 90.94 199 TYR B O 1
ATOM 4961 N N . PRO B 1 200 ? 23.406 -13.5 -11.422 1 91.06 200 PRO B N 1
ATOM 4962 C CA . PRO B 1 200 ? 23.594 -12.68 -12.625 1 91.06 200 PRO B CA 1
ATOM 4963 C C . PRO B 1 200 ? 22.328 -12.539 -13.445 1 91.06 200 PRO B C 1
ATOM 4965 O O . PRO B 1 200 ? 22.156 -11.562 -14.18 1 91.06 200 PRO B O 1
ATOM 4968 N N . LEU B 1 201 ? 21.453 -13.539 -13.344 1 89.69 201 LEU B N 1
ATOM 4969 C CA . LEU B 1 201 ? 20.188 -13.445 -14.047 1 89.69 201 LEU B CA 1
ATOM 4970 C C . LEU B 1 201 ? 19.469 -12.148 -13.695 1 89.69 201 LEU B C 1
ATOM 4972 O O . LEU B 1 201 ? 19 -11.43 -14.586 1 89.69 201 LEU B O 1
ATOM 4976 N N . PHE B 1 202 ? 19.438 -11.852 -12.43 1 93.69 202 PHE B N 1
ATOM 4977 C CA . PHE B 1 202 ? 18.703 -10.688 -11.938 1 93.69 202 PHE B CA 1
ATOM 4978 C C . PHE B 1 202 ? 19.547 -9.422 -12.117 1 93.69 202 PHE B C 1
ATOM 4980 O O . PHE B 1 202 ? 19.016 -8.383 -12.531 1 93.69 202 PHE B O 1
ATOM 4987 N N . GLN B 1 203 ? 20.781 -9.523 -11.828 1 94.94 203 GLN B N 1
ATOM 4988 C CA . GLN B 1 203 ? 21.672 -8.383 -11.945 1 94.94 203 GLN B CA 1
ATOM 4989 C C . GLN B 1 203 ? 21.766 -7.902 -13.391 1 94.94 203 GLN B C 1
ATOM 4991 O O . GLN B 1 203 ? 21.594 -6.715 -13.672 1 94.94 203 GLN B O 1
ATOM 4996 N N . ASN B 1 204 ? 21.969 -8.883 -14.32 1 93.38 204 ASN B N 1
ATOM 4997 C CA . ASN B 1 204 ? 22.062 -8.531 -15.734 1 93.38 204 ASN B CA 1
ATOM 4998 C C . ASN B 1 204 ? 20.75 -7.969 -16.266 1 93.38 204 ASN B C 1
ATOM 5000 O O . ASN B 1 204 ? 20.75 -7.066 -17.109 1 93.38 204 ASN B O 1
ATOM 5004 N N . SER B 1 205 ? 19.719 -8.492 -15.781 1 93.38 205 SER B N 1
ATOM 5005 C CA . SER B 1 205 ? 18.406 -8.086 -16.266 1 93.38 205 SER B CA 1
ATOM 5006 C C . SER B 1 205 ? 18.094 -6.652 -15.859 1 93.38 205 SER B C 1
ATOM 5008 O O . SER B 1 205 ? 17.562 -5.875 -16.656 1 93.38 205 SER B O 1
ATOM 5010 N N . VAL B 1 206 ? 18.375 -6.285 -14.594 1 95.25 206 VAL B N 1
ATOM 5011 C CA . VAL B 1 206 ? 18.062 -4.93 -14.156 1 95.25 206 VAL B CA 1
ATOM 5012 C C . VAL B 1 206 ? 18.969 -3.934 -14.891 1 95.25 206 VAL B C 1
ATOM 5014 O O . VAL B 1 206 ? 18.547 -2.822 -15.211 1 95.25 206 VAL B O 1
ATOM 5017 N N . VAL B 1 207 ? 20.188 -4.336 -15.18 1 94.12 207 VAL B N 1
ATOM 5018 C CA . VAL B 1 207 ? 21.094 -3.469 -15.914 1 94.12 207 VAL B CA 1
ATOM 5019 C C . VAL B 1 207 ? 20.609 -3.299 -17.344 1 94.12 207 VAL B C 1
ATOM 5021 O O . VAL B 1 207 ? 20.547 -2.178 -17.859 1 94.12 207 VAL B O 1
ATOM 5024 N N . ALA B 1 208 ? 20.266 -4.438 -17.953 1 93.25 208 ALA B N 1
ATOM 5025 C CA . ALA B 1 208 ? 19.75 -4.375 -19.328 1 93.25 208 ALA B CA 1
ATOM 5026 C C . ALA B 1 208 ? 18.484 -3.521 -19.406 1 93.25 208 ALA B C 1
ATOM 5028 O O . ALA B 1 208 ? 18.328 -2.725 -20.328 1 93.25 208 ALA B O 1
ATOM 5029 N N . CYS B 1 209 ? 17.656 -3.701 -18.484 1 95.44 209 CYS B N 1
ATOM 5030 C CA . CYS B 1 209 ? 16.453 -2.891 -18.422 1 95.44 209 CYS B CA 1
ATOM 5031 C C . CYS B 1 209 ? 16.797 -1.418 -18.219 1 95.44 209 CYS B C 1
ATOM 5033 O O . CYS B 1 209 ? 16.172 -0.545 -18.828 1 95.44 209 CYS B O 1
ATOM 5035 N N . GLY B 1 210 ? 17.734 -1.145 -17.312 1 96.5 210 GLY B N 1
ATOM 5036 C CA . GLY B 1 210 ? 18.172 0.221 -17.062 1 96.5 210 GLY B CA 1
ATOM 5037 C C . GLY B 1 210 ? 18.734 0.905 -18.297 1 96.5 210 GLY B C 1
ATOM 5038 O O . GLY B 1 210 ? 18.469 2.09 -18.531 1 96.5 210 GLY B O 1
ATOM 5039 N N . GLU B 1 211 ? 19.453 0.138 -19.031 1 95.69 211 GLU B N 1
ATOM 5040 C CA . GLU B 1 211 ? 20 0.675 -20.281 1 95.69 211 GLU B CA 1
ATOM 5041 C C . GLU B 1 211 ? 18.891 1.063 -21.25 1 95.69 211 GLU B C 1
ATOM 5043 O O . GLU B 1 211 ? 18.953 2.125 -21.875 1 95.69 211 GLU B O 1
ATOM 5048 N N . GLN B 1 212 ? 17.938 0.24 -21.375 1 95.62 212 GLN B N 1
ATOM 5049 C CA . GLN B 1 212 ? 16.797 0.577 -22.219 1 95.62 212 GLN B CA 1
ATOM 5050 C C . GLN B 1 212 ? 16.016 1.752 -21.641 1 95.62 212 GLN B C 1
ATOM 5052 O O . GLN B 1 212 ? 15.641 2.672 -22.375 1 95.62 212 GLN B O 1
ATOM 5057 N N . ALA B 1 213 ? 15.797 1.713 -20.359 1 97.12 213 ALA B N 1
ATOM 5058 C CA . ALA B 1 213 ? 15.016 2.744 -19.672 1 97.12 213 ALA B CA 1
ATOM 5059 C C . ALA B 1 213 ? 15.664 4.117 -19.828 1 97.12 213 ALA B C 1
ATOM 5061 O O . ALA B 1 213 ? 14.984 5.141 -19.781 1 97.12 213 ALA B O 1
ATOM 5062 N N . SER B 1 214 ? 16.953 4.145 -20.016 1 97.62 214 SER B N 1
ATOM 5063 C CA . SER B 1 214 ? 17.672 5.395 -20.219 1 97.62 214 SER B CA 1
ATOM 5064 C C . SER B 1 214 ? 17.297 6.062 -21.531 1 97.62 214 SER B C 1
ATOM 5066 O O . SER B 1 214 ? 17.578 7.246 -21.734 1 97.62 214 SER B O 1
ATOM 5068 N N . THR B 1 215 ? 16.625 5.316 -22.391 1 96.5 215 THR B N 1
ATOM 5069 C CA . THR B 1 215 ? 16.266 5.855 -23.703 1 96.5 215 THR B CA 1
ATOM 5070 C C . THR B 1 215 ? 14.766 6.164 -23.766 1 96.5 215 THR B C 1
ATOM 5072 O O . THR B 1 215 ? 14.297 6.75 -24.75 1 96.5 215 THR B O 1
ATOM 5075 N N . TRP B 1 216 ? 14 5.762 -22.812 1 96.94 216 TRP B N 1
ATOM 5076 C CA . TRP B 1 216 ? 12.547 5.906 -22.859 1 96.94 216 TRP B CA 1
ATOM 5077 C C . TRP B 1 216 ? 12.125 7.262 -22.297 1 96.94 216 TRP B C 1
ATOM 5079 O O . TRP B 1 216 ? 12.711 7.75 -21.328 1 96.94 216 TRP B O 1
ATOM 5089 N N . PRO B 1 217 ? 11.078 7.84 -22.75 1 96.62 217 PRO B N 1
ATOM 5090 C CA . PRO B 1 217 ? 10.68 9.211 -22.422 1 96.62 217 PRO B CA 1
ATOM 5091 C C . PRO B 1 217 ? 10.375 9.398 -20.938 1 96.62 217 PRO B C 1
ATOM 5093 O O . PRO B 1 217 ? 10.766 10.406 -20.344 1 96.62 217 PRO B O 1
ATOM 5096 N N . THR B 1 218 ? 9.727 8.469 -20.297 1 96.62 218 THR B N 1
ATOM 5097 C CA . THR B 1 218 ? 9.227 8.719 -18.953 1 96.62 218 THR B CA 1
ATOM 5098 C C . THR B 1 218 ? 10.188 8.172 -17.906 1 96.62 218 THR B C 1
ATOM 5100 O O . THR B 1 218 ? 10.023 8.414 -16.703 1 96.62 218 THR B O 1
ATOM 5103 N N . THR B 1 219 ? 11.203 7.418 -18.328 1 98 219 THR B N 1
ATOM 5104 C CA . THR B 1 219 ? 12.055 6.773 -17.328 1 98 219 THR B CA 1
ATOM 5105 C C . THR B 1 219 ? 13.5 7.246 -17.469 1 98 219 THR B C 1
ATOM 5107 O O . THR B 1 219 ? 14.328 6.977 -16.594 1 98 219 THR B O 1
ATOM 5110 N N . LYS B 1 220 ? 13.781 7.938 -18.562 1 97.69 220 LYS B N 1
ATOM 5111 C CA . LYS B 1 220 ? 15.141 8.438 -18.766 1 97.69 220 LYS B CA 1
ATOM 5112 C C . LYS B 1 220 ? 15.57 9.328 -17.594 1 97.69 220 LYS B C 1
ATOM 5114 O O . LYS B 1 220 ? 14.766 10.102 -17.078 1 97.69 220 LYS B O 1
ATOM 5119 N N . GLY B 1 221 ? 16.859 9.211 -17.172 1 96.88 221 GLY B N 1
ATOM 5120 C CA . GLY B 1 221 ? 17.391 9.977 -16.047 1 96.88 221 GLY B CA 1
ATOM 5121 C C . GLY B 1 221 ? 17.281 9.25 -14.727 1 96.88 221 GLY B C 1
ATOM 5122 O O . GLY B 1 221 ? 17.906 8.211 -14.523 1 96.88 221 GLY B O 1
ATOM 5123 N N . ARG B 1 222 ? 16.406 9.711 -13.945 1 96.12 222 ARG B N 1
ATOM 5124 C CA . ARG B 1 222 ? 16.391 9.297 -12.547 1 96.12 222 ARG B CA 1
ATOM 5125 C C . ARG B 1 222 ? 16.031 7.82 -12.414 1 96.12 222 ARG B C 1
ATOM 5127 O O . ARG B 1 222 ? 16.719 7.062 -11.727 1 96.12 222 ARG B O 1
ATOM 5134 N N . ILE B 1 223 ? 14.953 7.41 -13.031 1 97.69 223 ILE B N 1
ATOM 5135 C CA . ILE B 1 223 ? 14.469 6.039 -12.898 1 97.69 223 ILE B CA 1
ATOM 5136 C C . ILE B 1 223 ? 15.484 5.074 -13.5 1 97.69 223 ILE B C 1
ATOM 5138 O O . ILE B 1 223 ? 15.789 4.035 -12.906 1 97.69 223 ILE B O 1
ATOM 5142 N N . ALA B 1 224 ? 16.031 5.395 -14.656 1 98.19 224 ALA B N 1
ATOM 5143 C CA . ALA B 1 224 ? 17.031 4.559 -15.305 1 98.19 224 ALA B CA 1
ATOM 5144 C C . ALA B 1 224 ? 18.281 4.422 -14.422 1 98.19 224 ALA B C 1
ATOM 5146 O O . ALA B 1 224 ? 18.828 3.328 -14.281 1 98.19 224 ALA B O 1
ATOM 5147 N N . GLU B 1 225 ? 18.672 5.512 -13.836 1 98.12 225 GLU B N 1
ATOM 5148 C CA . GLU B 1 225 ? 19.844 5.504 -12.977 1 98.12 225 GLU B CA 1
ATOM 5149 C C . GLU B 1 225 ? 19.625 4.629 -11.742 1 98.12 225 GLU B C 1
ATOM 5151 O O . GLU B 1 225 ? 20.516 3.9 -11.32 1 98.12 225 GLU B O 1
ATOM 5156 N N . LYS B 1 226 ? 18.438 4.754 -11.211 1 97.38 226 LYS B N 1
ATOM 5157 C CA . LYS B 1 226 ? 18.094 3.91 -10.07 1 97.38 226 LYS B CA 1
ATOM 5158 C C . LYS B 1 226 ? 18.141 2.432 -10.445 1 97.38 226 LYS B C 1
ATOM 5160 O O . LYS B 1 226 ? 18.594 1.599 -9.656 1 97.38 226 LYS B O 1
ATOM 5165 N N . LEU B 1 227 ? 17.625 2.15 -11.594 1 96.62 227 LEU B N 1
ATOM 5166 C CA . LEU B 1 227 ? 17.609 0.771 -12.07 1 96.62 227 LEU B CA 1
ATOM 5167 C C . LEU B 1 227 ? 19.016 0.237 -12.234 1 96.62 227 LEU B C 1
ATOM 5169 O O . LEU B 1 227 ? 19.312 -0.901 -11.859 1 96.62 227 LEU B O 1
ATOM 5173 N N . LEU B 1 228 ? 19.891 1.007 -12.797 1 97.38 228 LEU B N 1
ATOM 5174 C CA . LEU B 1 228 ? 21.281 0.603 -12.969 1 97.38 228 LEU B CA 1
ATOM 5175 C C . LEU B 1 228 ? 21.953 0.377 -11.617 1 97.38 228 LEU B C 1
ATOM 5177 O O . LEU B 1 228 ? 22.688 -0.596 -11.438 1 97.38 228 LEU B O 1
ATOM 5181 N N . ALA B 1 229 ? 21.625 1.202 -10.703 1 97.25 229 ALA B N 1
ATOM 5182 C CA . ALA B 1 229 ? 22.219 1.1 -9.375 1 97.25 229 ALA B CA 1
ATOM 5183 C C . ALA B 1 229 ? 21.672 -0.109 -8.625 1 97.25 229 ALA B C 1
ATOM 5185 O O . ALA B 1 229 ? 22.328 -0.634 -7.719 1 97.25 229 ALA B O 1
ATOM 5186 N N . LEU B 1 230 ? 20.5 -0.553 -9.008 1 96.94 230 LEU B N 1
ATOM 5187 C CA . LEU B 1 230 ? 19.828 -1.653 -8.336 1 96.94 230 LEU B CA 1
ATOM 5188 C C . LEU B 1 230 ? 20.609 -2.949 -8.477 1 96.94 230 LEU B C 1
ATOM 5190 O O . LEU B 1 230 ? 20.422 -3.887 -7.699 1 96.94 230 LEU B O 1
ATOM 5194 N N . GLU B 1 231 ? 21.484 -3.039 -9.477 1 96.12 231 GLU B N 1
ATOM 5195 C CA . GLU B 1 231 ? 22.344 -4.207 -9.68 1 96.12 231 GLU B CA 1
ATOM 5196 C C . GLU B 1 231 ? 23.047 -4.602 -8.391 1 96.12 231 GLU B C 1
ATOM 5198 O O . GLU B 1 231 ? 23.188 -5.789 -8.086 1 96.12 231 GLU B O 1
ATOM 5203 N N . ARG B 1 232 ? 23.375 -3.635 -7.559 1 96.38 232 ARG B N 1
ATOM 5204 C CA . ARG B 1 232 ? 24.203 -3.854 -6.367 1 96.38 232 ARG B CA 1
ATOM 5205 C C . ARG B 1 232 ? 23.359 -4.398 -5.219 1 96.38 232 ARG B C 1
ATOM 5207 O O . ARG B 1 232 ? 23.875 -5.062 -4.32 1 96.38 232 ARG B O 1
ATOM 5214 N N . THR B 1 233 ? 22.062 -4.113 -5.254 1 96.62 233 THR B N 1
ATOM 5215 C CA . THR B 1 233 ? 21.281 -4.395 -4.059 1 96.62 233 THR B CA 1
ATOM 5216 C C . THR B 1 233 ? 20.172 -5.387 -4.363 1 96.62 233 THR B C 1
ATOM 5218 O O . THR B 1 233 ? 19.516 -5.898 -3.451 1 96.62 233 THR B O 1
ATOM 5221 N N . ILE B 1 234 ? 19.922 -5.723 -5.605 1 96.5 234 ILE B N 1
ATOM 5222 C CA . ILE B 1 234 ? 18.75 -6.477 -6.027 1 96.5 234 ILE B CA 1
ATOM 5223 C C . ILE B 1 234 ? 18.766 -7.863 -5.391 1 96.5 234 ILE B C 1
ATOM 5225 O O . ILE B 1 234 ? 17.719 -8.398 -5.02 1 96.5 234 ILE B O 1
ATOM 5229 N N . ILE B 1 235 ? 19.938 -8.461 -5.18 1 96.81 235 ILE B N 1
ATOM 5230 C CA . ILE B 1 235 ? 20.047 -9.805 -4.625 1 96.81 235 ILE B CA 1
ATOM 5231 C C . ILE B 1 235 ? 19.641 -9.789 -3.152 1 96.81 235 ILE B C 1
ATOM 5233 O O . ILE B 1 235 ? 18.875 -10.648 -2.701 1 96.81 235 ILE B O 1
ATOM 5237 N N . ALA B 1 236 ? 20.141 -8.852 -2.453 1 96.75 236 ALA B N 1
ATOM 5238 C CA . ALA B 1 236 ? 19.781 -8.734 -1.042 1 96.75 236 ALA B CA 1
ATOM 5239 C C . ALA B 1 236 ? 18.281 -8.531 -0.873 1 96.75 236 ALA B C 1
ATOM 5241 O O . ALA B 1 236 ? 17.672 -9.094 0.043 1 96.75 236 ALA B O 1
ATOM 5242 N N . LYS B 1 237 ? 17.703 -7.734 -1.697 1 96.44 237 LYS B N 1
ATOM 5243 C CA . LYS B 1 237 ? 16.25 -7.496 -1.664 1 96.44 237 LYS B CA 1
ATOM 5244 C C . LYS B 1 237 ? 15.477 -8.773 -1.963 1 96.44 237 LYS B C 1
ATOM 5246 O O . LYS B 1 237 ? 14.461 -9.055 -1.323 1 96.44 237 LYS B O 1
ATOM 5251 N N . GLY B 1 238 ? 15.953 -9.523 -2.959 1 96.06 238 GLY B N 1
ATOM 5252 C CA . GLY B 1 238 ? 15.344 -10.812 -3.252 1 96.06 238 GLY B CA 1
ATOM 5253 C C . GLY B 1 238 ? 15.438 -11.789 -2.102 1 96.06 238 GLY B C 1
ATOM 5254 O O . GLY B 1 238 ? 14.484 -12.516 -1.812 1 96.06 238 GLY B O 1
ATOM 5255 N N . CYS B 1 239 ? 16.594 -11.812 -1.453 1 96.56 239 CYS B N 1
ATOM 5256 C CA . CYS B 1 239 ? 16.766 -12.688 -0.297 1 96.56 239 CYS B CA 1
ATOM 5257 C C . CYS B 1 239 ? 15.766 -12.344 0.803 1 96.56 239 CYS B C 1
ATOM 5259 O O . CYS B 1 239 ? 15.203 -13.234 1.434 1 96.56 239 CYS B O 1
ATOM 5261 N N . GLN B 1 240 ? 15.523 -11.109 0.963 1 95.69 240 GLN B N 1
ATOM 5262 C CA . GLN B 1 240 ? 14.602 -10.656 2.002 1 95.69 240 GLN B CA 1
ATOM 5263 C C . GLN B 1 240 ? 13.172 -11.109 1.706 1 95.69 240 GLN B C 1
ATOM 5265 O O . GLN B 1 240 ? 12.422 -11.453 2.621 1 95.69 240 GLN B O 1
ATOM 5270 N N . VAL B 1 241 ? 12.781 -11.109 0.477 1 96.81 241 VAL B N 1
ATOM 5271 C CA . VAL B 1 241 ? 11.445 -11.516 0.06 1 96.81 241 VAL B CA 1
ATOM 5272 C C . VAL B 1 241 ? 11.18 -12.953 0.52 1 96.81 241 VAL B C 1
ATOM 5274 O O . VAL B 1 241 ? 10.07 -13.273 0.953 1 96.81 241 VAL B O 1
ATOM 5277 N N . TYR B 1 242 ? 12.195 -13.781 0.496 1 96.19 242 TYR B N 1
ATOM 5278 C CA . TYR B 1 242 ? 12.008 -15.211 0.737 1 96.19 242 TYR B CA 1
ATOM 5279 C C . TYR B 1 242 ? 12.461 -15.586 2.141 1 96.19 242 TYR B C 1
ATOM 5281 O O . TYR B 1 242 ? 12.531 -16.766 2.48 1 96.19 242 TYR B O 1
ATOM 5289 N N . THR B 1 243 ? 12.812 -14.609 2.889 1 95.06 243 THR B N 1
ATOM 5290 C CA . THR B 1 243 ? 13.109 -14.859 4.293 1 95.06 243 THR B CA 1
ATOM 5291 C C . THR B 1 243 ? 11.859 -14.703 5.152 1 95.06 243 THR B C 1
ATOM 5293 O O . THR B 1 243 ? 11.273 -13.625 5.211 1 95.06 243 THR B O 1
ATOM 5296 N N . ARG B 1 244 ? 11.516 -15.758 5.781 1 92.25 244 ARG B N 1
ATOM 5297 C CA . ARG B 1 244 ? 10.344 -15.719 6.652 1 92.25 244 ARG B CA 1
ATOM 5298 C C . ARG B 1 244 ? 10.688 -15.109 8.008 1 92.25 244 ARG B C 1
ATOM 5300 O O . ARG B 1 244 ? 11.75 -15.391 8.562 1 92.25 244 ARG B O 1
ATOM 5307 N N . ASN B 1 245 ? 9.789 -14.203 8.406 1 89.06 245 ASN B N 1
ATOM 5308 C CA . ASN B 1 245 ? 9.93 -13.617 9.734 1 89.06 245 ASN B CA 1
ATOM 5309 C C . ASN B 1 245 ? 8.578 -13.477 10.43 1 89.06 245 ASN B C 1
ATOM 5311 O O . ASN B 1 245 ? 7.582 -14.055 9.984 1 89.06 245 ASN B O 1
ATOM 5315 N N . GLU B 1 246 ? 8.562 -12.844 11.578 1 85.19 246 GLU B N 1
ATOM 5316 C CA . GLU B 1 246 ? 7.367 -12.758 12.414 1 85.19 246 GLU B CA 1
ATOM 5317 C C . GLU B 1 246 ? 6.227 -12.062 11.68 1 85.19 246 GLU B C 1
ATOM 5319 O O . GLU B 1 246 ? 5.051 -12.312 11.961 1 85.19 246 GLU B O 1
ATOM 5324 N N . ARG B 1 247 ? 6.496 -11.328 10.734 1 85.81 247 ARG B N 1
ATOM 5325 C CA . ARG B 1 247 ? 5.492 -10.594 9.969 1 85.81 247 ARG B CA 1
ATOM 5326 C C . ARG B 1 247 ? 4.766 -11.516 8.992 1 85.81 247 ARG B C 1
ATOM 5328 O O . ARG B 1 247 ? 3.705 -11.172 8.477 1 85.81 247 ARG B O 1
ATOM 5335 N N . ASP B 1 248 ? 5.383 -12.656 8.797 1 87.38 248 ASP B N 1
ATOM 5336 C CA . ASP B 1 248 ? 4.777 -13.633 7.898 1 87.38 248 ASP B CA 1
ATOM 5337 C C . ASP B 1 248 ? 3.889 -14.609 8.672 1 87.38 248 ASP B C 1
ATOM 5339 O O . ASP B 1 248 ? 4.02 -15.828 8.523 1 87.38 248 ASP B O 1
ATOM 5343 N N . TRP B 1 249 ? 2.971 -14.016 9.422 1 93.06 249 TRP B N 1
ATOM 5344 C CA . TRP B 1 249 ? 2.117 -14.812 10.297 1 93.06 249 TRP B CA 1
ATOM 5345 C C . TRP B 1 249 ? 1.121 -15.633 9.477 1 93.06 249 TRP B C 1
ATOM 5347 O O . TRP B 1 249 ? 0.689 -16.703 9.914 1 93.06 249 TRP B O 1
ATOM 5357 N N . PHE B 1 250 ? 0.752 -15.211 8.336 1 98.06 250 PHE B N 1
ATOM 5358 C CA . PHE B 1 250 ? -0.053 -15.992 7.406 1 98.06 250 PHE B CA 1
ATOM 5359 C C . PHE B 1 250 ? 0.794 -16.484 6.238 1 98.06 250 PHE B C 1
ATOM 5361 O O . PHE B 1 250 ? 1.226 -15.695 5.398 1 98.06 250 PHE B O 1
ATOM 5368 N N . SER B 1 251 ? 1.06 -17.75 6.195 1 98.19 251 SER B N 1
ATOM 5369 C CA . SER B 1 251 ? 1.907 -18.344 5.168 1 98.19 251 SER B CA 1
ATOM 5370 C C . SER B 1 251 ? 1.16 -19.438 4.395 1 98.19 251 SER B C 1
ATOM 5372 O O . SER B 1 251 ? 0.256 -20.078 4.934 1 98.19 251 SER B O 1
ATOM 5374 N N . VAL B 1 252 ? 1.506 -19.547 3.195 1 98.75 252 VAL B N 1
ATOM 5375 C CA . VAL B 1 252 ? 0.938 -20.531 2.277 1 98.75 252 VAL B CA 1
ATOM 5376 C C . VAL B 1 252 ? 2.049 -21.172 1.438 1 98.75 252 VAL B C 1
ATOM 5378 O O . VAL B 1 252 ? 3.172 -20.656 1.406 1 98.75 252 VAL B O 1
ATOM 5381 N N . LEU B 1 253 ? 1.748 -22.281 0.833 1 98.69 253 LEU B N 1
ATOM 5382 C CA . LEU B 1 253 ? 2.65 -22.75 -0.207 1 98.69 253 LEU B CA 1
ATOM 5383 C C . LEU B 1 253 ? 2.412 -22.016 -1.52 1 98.69 253 LEU B C 1
ATOM 5385 O O . LEU B 1 253 ? 1.325 -22.109 -2.096 1 98.69 253 LEU B O 1
ATOM 5389 N N . ASN B 1 254 ? 3.4 -21.297 -1.909 1 98.56 254 ASN B N 1
ATOM 5390 C CA . ASN B 1 254 ? 3.355 -20.609 -3.199 1 98.56 254 ASN B CA 1
ATOM 5391 C C . ASN B 1 254 ? 3.68 -21.578 -4.348 1 98.56 254 ASN B C 1
ATOM 5393 O O . ASN B 1 254 ? 4.449 -22.516 -4.172 1 98.56 254 ASN B O 1
ATOM 5397 N N . HIS B 1 255 ? 3.088 -21.297 -5.512 1 98.25 255 HIS B N 1
ATOM 5398 C CA . HIS B 1 255 ? 3.535 -21.953 -6.738 1 98.25 255 HIS B CA 1
ATOM 5399 C C . HIS B 1 255 ? 5.016 -21.703 -6.988 1 98.25 255 HIS B C 1
ATOM 5401 O O . HIS B 1 255 ? 5.75 -22.625 -7.371 1 98.25 255 HIS B O 1
ATOM 5407 N N . GLY B 1 256 ? 5.391 -20.469 -6.754 1 96.44 256 GLY B N 1
ATOM 5408 C CA . GLY B 1 256 ? 6.793 -20.094 -6.777 1 96.44 256 GLY B CA 1
ATOM 5409 C C . GLY B 1 256 ? 7.262 -19.625 -8.148 1 96.44 256 GLY B C 1
ATOM 5410 O O . GLY B 1 256 ? 8.25 -18.906 -8.258 1 96.44 256 GLY B O 1
ATOM 5411 N N . ASP B 1 257 ? 6.621 -20.062 -9.18 1 95.69 257 ASP B N 1
ATOM 5412 C CA . ASP B 1 257 ? 6.918 -19.656 -10.547 1 95.69 257 ASP B CA 1
ATOM 5413 C C . ASP B 1 257 ? 5.637 -19.391 -11.336 1 95.69 257 ASP B C 1
ATOM 5415 O O . ASP B 1 257 ? 5.441 -19.953 -12.422 1 95.69 257 ASP B O 1
ATOM 5419 N N . LEU B 1 258 ? 4.809 -18.516 -10.805 1 97.44 258 LEU B N 1
ATOM 5420 C CA . LEU B 1 258 ? 3.457 -18.312 -11.32 1 97.44 258 LEU B CA 1
ATOM 5421 C C . LEU B 1 258 ? 3.438 -17.234 -12.398 1 97.44 258 LEU B C 1
ATOM 5423 O O . LEU B 1 258 ? 3.016 -16.109 -12.148 1 97.44 258 LEU B O 1
ATOM 5427 N N . TRP B 1 259 ? 3.922 -17.547 -13.594 1 96.44 259 TRP B N 1
ATOM 5428 C CA . TRP B 1 259 ? 3.828 -16.625 -14.734 1 96.44 259 TRP B CA 1
ATOM 5429 C C . TRP B 1 259 ? 3.086 -17.281 -15.891 1 96.44 259 TRP B C 1
ATOM 5431 O O . TRP B 1 259 ? 2.719 -18.469 -15.82 1 96.44 259 TRP B O 1
ATOM 5441 N N . VAL B 1 260 ? 2.826 -16.625 -16.859 1 95.94 260 VAL B N 1
ATOM 5442 C CA . VAL B 1 260 ? 1.89 -16.938 -17.938 1 95.94 260 VAL B CA 1
ATOM 5443 C C . VAL B 1 260 ? 2.266 -18.266 -18.578 1 95.94 260 VAL B C 1
ATOM 5445 O O . VAL B 1 260 ? 1.391 -19.031 -19 1 95.94 260 VAL B O 1
ATOM 5448 N N . ASN B 1 261 ? 3.541 -18.656 -18.594 1 92.12 261 ASN B N 1
ATOM 5449 C CA . ASN B 1 261 ? 3.992 -19.875 -19.25 1 92.12 261 ASN B CA 1
ATOM 5450 C C . ASN B 1 261 ? 3.561 -21.125 -18.469 1 92.12 261 ASN B C 1
ATOM 5452 O O . ASN B 1 261 ? 3.609 -22.234 -19 1 92.12 261 ASN B O 1
ATOM 5456 N N . ASN B 1 262 ? 3.186 -20.953 -17.25 1 95.31 262 ASN B N 1
ATOM 5457 C CA . ASN B 1 262 ? 2.809 -22.078 -16.406 1 95.31 262 ASN B CA 1
ATOM 5458 C C . ASN B 1 262 ? 1.305 -22.125 -16.156 1 95.31 262 ASN B C 1
ATOM 5460 O O . ASN B 1 262 ? 0.85 -22.688 -15.164 1 95.31 262 ASN B O 1
ATOM 5464 N N . VAL B 1 263 ? 0.58 -21.469 -17.078 1 96.5 263 VAL B N 1
ATOM 5465 C CA . VAL B 1 263 ? -0.878 -21.422 -17.016 1 96.5 263 VAL B CA 1
ATOM 5466 C C . VAL B 1 263 ? -1.464 -22.031 -18.297 1 96.5 263 VAL B C 1
ATOM 5468 O O . VAL B 1 263 ? -1.07 -21.656 -19.406 1 96.5 263 VAL B O 1
ATOM 5471 N N . MET B 1 264 ? -2.369 -22.984 -18.172 1 96.56 264 MET B N 1
ATOM 5472 C CA . MET B 1 264 ? -3.07 -23.578 -19.312 1 96.56 264 MET B CA 1
ATOM 5473 C C . MET B 1 264 ? -4.578 -23.391 -19.172 1 96.56 264 MET B C 1
ATOM 5475 O O . MET B 1 264 ? -5.152 -23.734 -18.141 1 96.56 264 MET B O 1
ATOM 5479 N N . TYR B 1 265 ? -5.168 -22.875 -20.188 1 96.5 265 TYR B N 1
ATOM 5480 C CA . TYR B 1 265 ? -6.609 -22.641 -20.172 1 96.5 265 TYR B CA 1
ATOM 5481 C C . TYR B 1 265 ? -7.34 -23.672 -21.016 1 96.5 265 TYR B C 1
ATOM 5483 O O . TYR B 1 265 ? -6.852 -24.078 -22.078 1 96.5 265 TYR B O 1
ATOM 5491 N N . LYS B 1 266 ? -8.414 -24.125 -20.5 1 95.19 266 LYS B N 1
ATOM 5492 C CA . LYS B 1 266 ? -9.414 -24.812 -21.328 1 95.19 266 LYS B CA 1
ATOM 5493 C C . LYS B 1 266 ? -10.383 -23.828 -21.953 1 95.19 266 LYS B C 1
ATOM 5495 O O . LYS B 1 266 ? -10.984 -23 -21.266 1 95.19 266 LYS B O 1
ATOM 5500 N N . VAL B 1 267 ? -10.414 -23.797 -23.219 1 90.31 267 VAL B N 1
ATOM 5501 C CA . VAL B 1 267 ? -11.258 -22.812 -23.891 1 90.31 267 VAL B CA 1
ATOM 5502 C C . VAL B 1 267 ? -12.375 -23.516 -24.656 1 90.31 267 VAL B C 1
ATOM 5504 O O . VAL B 1 267 ? -12.195 -24.641 -25.125 1 90.31 267 VAL B O 1
ATOM 5507 N N . GLU B 1 268 ? -13.453 -22.812 -24.641 1 88.69 268 GLU B N 1
ATOM 5508 C CA . GLU B 1 268 ? -14.523 -23.281 -25.516 1 88.69 268 GLU B CA 1
ATOM 5509 C C . GLU B 1 268 ? -14.117 -23.188 -26.984 1 88.69 268 GLU B C 1
ATOM 5511 O O . GLU B 1 268 ? -13.703 -22.141 -27.469 1 88.69 268 GLU B O 1
ATOM 5516 N N . PRO B 1 269 ? -14.273 -24.281 -27.594 1 84 269 PRO B N 1
ATOM 5517 C CA . PRO B 1 269 ? -13.781 -24.297 -28.969 1 84 269 PRO B CA 1
ATOM 5518 C C . PRO B 1 269 ? -14.438 -23.25 -29.859 1 84 269 PRO B C 1
ATOM 5520 O O . PRO B 1 269 ? -13.805 -22.719 -30.766 1 84 269 PRO B O 1
ATOM 5523 N N . ARG B 1 270 ? -15.734 -22.812 -29.703 1 81.25 270 ARG B N 1
ATOM 5524 C CA . ARG B 1 270 ? -16.453 -21.922 -30.594 1 81.25 270 ARG B CA 1
ATOM 5525 C C . ARG B 1 270 ? -16.219 -20.469 -30.203 1 81.25 270 ARG B C 1
ATOM 5527 O O . ARG B 1 270 ? -16.031 -19.609 -31.078 1 81.25 270 ARG B O 1
ATOM 5534 N N . THR B 1 271 ? -16.062 -20.203 -28.969 1 82.31 271 THR B N 1
ATOM 5535 C CA . THR B 1 271 ? -16.078 -18.812 -28.531 1 82.31 271 THR B CA 1
ATOM 5536 C C . THR B 1 271 ? -14.703 -18.375 -28.047 1 82.31 271 THR B C 1
ATOM 5538 O O . THR B 1 271 ? -14.422 -17.188 -27.938 1 82.31 271 THR B O 1
ATOM 5541 N N . GLY B 1 272 ? -13.914 -19.344 -27.734 1 82.94 272 GLY B N 1
ATOM 5542 C CA . GLY B 1 272 ? -12.609 -19 -27.188 1 82.94 272 GLY B CA 1
ATOM 5543 C C . GLY B 1 272 ? -12.664 -18.562 -25.734 1 82.94 272 GLY B C 1
ATOM 5544 O O . GLY B 1 272 ? -11.641 -18.188 -25.156 1 82.94 272 GLY B O 1
ATOM 5545 N N . LYS B 1 273 ? -13.828 -18.641 -25.219 1 87.69 273 LYS B N 1
ATOM 5546 C CA . LYS B 1 273 ? -14.008 -18.25 -23.828 1 87.69 273 LYS B CA 1
ATOM 5547 C C . LYS B 1 273 ? -13.344 -19.234 -22.875 1 87.69 273 LYS B C 1
ATOM 5549 O O . LYS B 1 273 ? -13.5 -20.453 -23.016 1 87.69 273 LYS B O 1
ATOM 5554 N N . PRO B 1 274 ? -12.578 -18.719 -22 1 91.12 274 PRO B N 1
ATOM 5555 C CA . PRO B 1 274 ? -11.961 -19.625 -21.031 1 91.12 274 PRO B CA 1
ATOM 5556 C C . PRO B 1 274 ? -12.984 -20.312 -20.125 1 91.12 274 PRO B C 1
ATOM 5558 O O . PRO B 1 274 ? -13.852 -19.641 -19.562 1 91.12 274 PRO B O 1
ATOM 5561 N N . LEU B 1 275 ? -12.914 -21.609 -19.984 1 93.56 275 LEU B N 1
ATOM 5562 C CA . LEU B 1 275 ? -13.828 -22.422 -19.188 1 93.56 275 LEU B CA 1
ATOM 5563 C C . LEU B 1 275 ? -13.18 -22.859 -17.875 1 93.56 275 LEU B C 1
ATOM 5565 O O . LEU B 1 275 ? -13.867 -23.078 -16.875 1 93.56 275 LEU B O 1
ATOM 5569 N N . ASP B 1 276 ? -11.914 -23.062 -17.969 1 96.19 276 ASP B N 1
ATOM 5570 C CA . ASP B 1 276 ? -11.148 -23.531 -16.828 1 96.19 276 ASP B CA 1
ATOM 5571 C C . ASP B 1 276 ? -9.664 -23.219 -16.984 1 96.19 276 ASP B C 1
ATOM 5573 O O . ASP B 1 276 ? -9.234 -22.75 -18.047 1 96.19 276 ASP B O 1
ATOM 5577 N N . VAL B 1 277 ? -8.961 -23.328 -15.883 1 97.88 277 VAL B N 1
ATOM 5578 C CA . VAL B 1 277 ? -7.523 -23.062 -15.914 1 97.88 277 VAL B CA 1
ATOM 5579 C C . VAL B 1 277 ? -6.801 -24.062 -15 1 97.88 277 VAL B C 1
ATOM 5581 O O . VAL B 1 277 ? -7.336 -24.469 -13.969 1 97.88 277 VAL B O 1
ATOM 5584 N N . LEU B 1 278 ? -5.613 -24.5 -15.422 1 97.56 278 LEU B N 1
ATOM 5585 C CA . LEU B 1 278 ? -4.727 -25.344 -14.617 1 97.56 278 LEU B CA 1
ATOM 5586 C C . LEU B 1 278 ? -3.32 -24.75 -14.57 1 97.56 278 LEU B C 1
ATOM 5588 O O . LEU B 1 278 ? -2.848 -24.172 -15.555 1 97.56 278 LEU B O 1
ATOM 5592 N N . LEU B 1 279 ? -2.74 -24.875 -13.43 1 97.56 279 LEU B N 1
ATOM 5593 C CA . LEU B 1 279 ? -1.353 -24.453 -13.266 1 97.56 279 LEU B CA 1
ATOM 5594 C C . LEU B 1 279 ? -0.407 -25.656 -13.367 1 97.56 279 LEU B C 1
ATOM 5596 O O . LEU B 1 279 ? -0.708 -26.734 -12.859 1 97.56 279 LEU B O 1
ATOM 5600 N N . VAL B 1 280 ? 0.693 -25.453 -14.078 1 95.75 280 VAL B N 1
ATOM 5601 C CA . VAL B 1 280 ? 1.667 -26.531 -14.25 1 95.75 280 VAL B CA 1
ATOM 5602 C C . VAL B 1 280 ? 3.012 -26.109 -13.664 1 95.75 280 VAL B C 1
ATOM 5604 O O . VAL B 1 280 ? 3.195 -24.953 -13.281 1 95.75 280 VAL B O 1
ATOM 5607 N N . ASP B 1 281 ? 3.91 -26.984 -13.445 1 94 281 ASP B N 1
ATOM 5608 C CA . ASP B 1 281 ? 5.301 -26.75 -13.062 1 94 281 ASP B CA 1
ATOM 5609 C C . ASP B 1 281 ? 5.395 -26.234 -11.633 1 94 281 ASP B C 1
ATOM 5611 O O . ASP B 1 281 ? 5.91 -25.141 -11.398 1 94 281 ASP B O 1
ATOM 5615 N N . TYR B 1 282 ? 5.016 -27.031 -10.664 1 95.94 282 TYR B N 1
ATOM 5616 C CA . TYR B 1 282 ? 5.121 -26.734 -9.242 1 95.94 282 TYR B CA 1
ATOM 5617 C C . TYR B 1 282 ? 6.523 -27.047 -8.727 1 95.94 282 TYR B C 1
ATOM 5619 O O . TYR B 1 282 ? 6.68 -27.656 -7.664 1 95.94 282 TYR B O 1
ATOM 5627 N N . ALA B 1 283 ? 7.516 -26.594 -9.438 1 92.06 283 ALA B N 1
ATOM 5628 C CA . ALA B 1 283 ? 8.891 -27.031 -9.211 1 92.06 283 ALA B CA 1
ATOM 5629 C C . ALA B 1 283 ? 9.586 -26.141 -8.188 1 92.06 283 ALA B C 1
ATOM 5631 O O . ALA B 1 283 ? 10.578 -26.547 -7.574 1 92.06 283 ALA B O 1
ATOM 5632 N N . THR B 1 284 ? 9.023 -24.906 -7.91 1 93.38 284 THR B N 1
ATOM 5633 C CA . THR B 1 284 ? 9.773 -23.969 -7.082 1 93.38 284 THR B CA 1
ATOM 5634 C C . THR B 1 284 ? 8.898 -23.422 -5.961 1 93.38 284 THR B C 1
ATOM 5636 O O . THR B 1 284 ? 9.039 -22.25 -5.574 1 93.38 284 THR B O 1
ATOM 5639 N N . GLY B 1 285 ? 8.031 -24.25 -5.508 1 96.25 285 GLY B N 1
ATOM 5640 C CA . GLY B 1 285 ? 7.156 -23.812 -4.43 1 96.25 285 GLY B CA 1
ATOM 5641 C C . GLY B 1 285 ? 7.91 -23.406 -3.18 1 96.25 285 GLY B C 1
ATOM 5642 O O . GLY B 1 285 ? 8.906 -24.031 -2.811 1 96.25 285 GLY B O 1
ATOM 5643 N N . PHE B 1 286 ? 7.461 -22.344 -2.543 1 96.5 286 PHE B N 1
ATOM 5644 C CA . PHE B 1 286 ? 8.031 -21.812 -1.313 1 96.5 286 PHE B CA 1
ATOM 5645 C C . PHE B 1 286 ? 6.938 -21.484 -0.302 1 96.5 286 PHE B C 1
ATOM 5647 O O . PHE B 1 286 ? 5.957 -20.812 -0.633 1 96.5 286 PHE B O 1
ATOM 5654 N N . PHE B 1 287 ? 7.109 -22.031 0.907 1 97.94 287 PHE B N 1
ATOM 5655 C CA . PHE B 1 287 ? 6.133 -21.766 1.96 1 97.94 287 PHE B CA 1
ATOM 5656 C C . PHE B 1 287 ? 6.398 -20.422 2.627 1 97.94 287 PHE B C 1
ATOM 5658 O O . PHE B 1 287 ? 7.391 -20.266 3.344 1 97.94 287 PHE B O 1
ATOM 5665 N N . GLY B 1 288 ? 5.594 -19.406 2.303 1 97.94 288 GLY B N 1
ATOM 5666 C CA . GLY B 1 288 ? 5.746 -18.031 2.793 1 97.94 288 GLY B CA 1
ATOM 5667 C C . GLY B 1 288 ? 4.562 -17.156 2.461 1 97.94 288 GLY B C 1
ATOM 5668 O O . GLY B 1 288 ? 3.439 -17.625 2.309 1 97.94 288 GLY B O 1
ATOM 5669 N N . SER B 1 289 ? 4.773 -15.906 2.406 1 98.25 289 SER B N 1
ATOM 5670 C CA . SER B 1 289 ? 3.713 -14.938 2.139 1 98.25 289 SER B CA 1
ATOM 5671 C C . SER B 1 289 ? 3.029 -15.227 0.806 1 98.25 289 SER B C 1
ATOM 5673 O O . SER B 1 289 ? 3.697 -15.453 -0.205 1 98.25 289 SER B O 1
ATOM 5675 N N . PRO B 1 290 ? 1.692 -15.188 0.765 1 98.62 290 PRO B N 1
ATOM 5676 C CA . PRO B 1 290 ? 1.004 -15.391 -0.512 1 98.62 290 PRO B CA 1
ATOM 5677 C C . PRO B 1 290 ? 1.312 -14.289 -1.528 1 98.62 290 PRO B C 1
ATOM 5679 O O . PRO B 1 290 ? 1.103 -14.477 -2.73 1 98.62 290 PRO B O 1
ATOM 5682 N N . ALA B 1 291 ? 1.83 -13.172 -1.034 1 98.44 291 ALA B N 1
ATOM 5683 C CA . ALA B 1 291 ? 2.115 -12.039 -1.908 1 98.44 291 ALA B CA 1
ATOM 5684 C C . ALA B 1 291 ? 3.213 -12.383 -2.912 1 98.44 291 ALA B C 1
ATOM 5686 O O . ALA B 1 291 ? 3.365 -11.703 -3.932 1 98.44 291 ALA B O 1
ATOM 5687 N N . ILE B 1 292 ? 3.945 -13.43 -2.641 1 98.31 292 ILE B N 1
ATOM 5688 C CA . ILE B 1 292 ? 5.008 -13.852 -3.545 1 98.31 292 ILE B CA 1
ATOM 5689 C C . ILE B 1 292 ? 4.406 -14.289 -4.879 1 98.31 292 ILE B C 1
ATOM 5691 O O . ILE B 1 292 ? 4.789 -13.773 -5.938 1 98.31 292 ILE B O 1
ATOM 5695 N N . ASP B 1 293 ? 3.398 -15.125 -4.836 1 98.75 293 ASP B N 1
ATOM 5696 C CA . ASP B 1 293 ? 2.713 -15.539 -6.055 1 98.75 293 ASP B CA 1
ATOM 5697 C C . ASP B 1 293 ? 1.953 -14.375 -6.688 1 98.75 293 ASP B C 1
ATOM 5699 O O . ASP B 1 293 ? 1.956 -14.219 -7.91 1 98.75 293 ASP B O 1
ATOM 5703 N N . LEU B 1 294 ? 1.286 -13.609 -5.84 1 98.81 294 LEU B N 1
ATOM 5704 C CA . LEU B 1 294 ? 0.437 -12.531 -6.344 1 98.81 294 LEU B CA 1
ATOM 5705 C C . LEU B 1 294 ? 1.263 -11.492 -7.09 1 98.81 294 LEU B C 1
ATOM 5707 O O . LEU B 1 294 ? 0.919 -11.109 -8.211 1 98.81 294 LEU B O 1
ATOM 5711 N N . SER B 1 295 ? 2.348 -11.109 -6.441 1 98.25 295 SER B N 1
ATOM 5712 C CA . SER B 1 295 ? 3.25 -10.148 -7.074 1 98.25 295 SER B CA 1
ATOM 5713 C C . SER B 1 295 ? 3.877 -10.734 -8.336 1 98.25 295 SER B C 1
ATOM 5715 O O . SER B 1 295 ? 3.963 -10.055 -9.359 1 98.25 295 SER B O 1
ATOM 5717 N N . TYR B 1 296 ? 4.262 -11.977 -8.258 1 98.31 296 TYR B N 1
ATOM 5718 C CA . TYR B 1 296 ? 4.867 -12.68 -9.391 1 98.31 296 TYR B CA 1
ATOM 5719 C C . TYR B 1 296 ? 3.938 -12.664 -10.594 1 98.31 296 TYR B C 1
ATOM 5721 O O . TYR B 1 296 ? 4.32 -12.211 -11.68 1 98.31 296 TYR B O 1
ATOM 5729 N N . LEU B 1 297 ? 2.76 -13.039 -10.422 1 98.62 297 LEU B N 1
ATOM 5730 C CA . LEU B 1 297 ? 1.778 -13.18 -11.492 1 98.62 297 LEU B CA 1
ATOM 5731 C C . LEU B 1 297 ? 1.405 -11.82 -12.078 1 98.62 297 LEU B C 1
ATOM 5733 O O . LEU B 1 297 ? 1.48 -1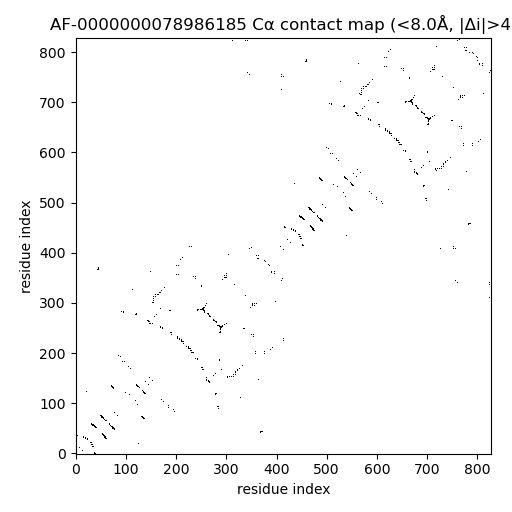1.625 -13.289 1 98.62 297 LEU B O 1
ATOM 5737 N N . LEU B 1 298 ? 1.041 -10.914 -11.234 1 98.69 298 LEU B N 1
ATOM 5738 C CA . LEU B 1 298 ? 0.449 -9.656 -11.68 1 98.69 298 LEU B CA 1
ATOM 5739 C C . LEU B 1 298 ? 1.477 -8.805 -12.414 1 98.69 298 LEU B C 1
ATOM 5741 O O . LEU B 1 298 ? 1.166 -8.195 -13.438 1 98.69 298 LEU B O 1
ATOM 5745 N N . PHE B 1 299 ? 2.707 -8.805 -11.953 1 98.38 299 PHE B N 1
ATOM 5746 C CA . PHE B 1 299 ? 3.693 -7.906 -12.539 1 98.38 299 PHE B CA 1
ATOM 5747 C C . PHE B 1 299 ? 4.328 -8.531 -13.773 1 98.38 299 PHE B C 1
ATOM 5749 O O . PHE B 1 299 ? 4.711 -7.828 -14.711 1 98.38 299 PHE B O 1
ATOM 5756 N N . THR B 1 300 ? 4.371 -9.875 -13.883 1 97.81 300 THR B N 1
ATOM 5757 C CA . THR B 1 300 ? 5.094 -10.492 -14.984 1 97.81 300 THR B CA 1
ATOM 5758 C C . THR B 1 300 ? 4.137 -10.859 -16.125 1 97.81 300 THR B C 1
ATOM 5760 O O . THR B 1 300 ? 4.543 -10.922 -17.281 1 97.81 300 THR B O 1
ATOM 5763 N N . SER B 1 301 ? 2.867 -11.086 -15.805 1 97.94 301 SER B N 1
ATOM 5764 C CA . SER B 1 301 ? 2.078 -11.867 -16.75 1 97.94 301 SER B CA 1
ATOM 5765 C C . SER B 1 301 ? 0.84 -11.102 -17.203 1 97.94 301 SER B C 1
ATOM 5767 O O . SER B 1 301 ? 0.162 -11.508 -18.141 1 97.94 301 SER B O 1
ATOM 5769 N N . ALA B 1 302 ? 0.514 -9.969 -16.562 1 97.94 302 ALA B N 1
ATOM 5770 C CA . ALA B 1 302 ? -0.674 -9.203 -16.938 1 97.94 302 ALA B CA 1
ATOM 5771 C C . ALA B 1 302 ? -0.5 -8.562 -18.297 1 97.94 302 ALA B C 1
ATOM 5773 O O . ALA B 1 302 ? 0.589 -8.094 -18.641 1 97.94 302 ALA B O 1
ATOM 5774 N N . ALA B 1 303 ? -1.557 -8.516 -19.047 1 97 303 ALA B N 1
ATOM 5775 C CA . ALA B 1 303 ? -1.576 -7.77 -20.297 1 97 303 ALA B CA 1
ATOM 5776 C C . ALA B 1 303 ? -1.348 -6.281 -20.062 1 97 303 ALA B C 1
ATOM 5778 O O . ALA B 1 303 ? -1.572 -5.785 -18.953 1 97 303 ALA B O 1
ATOM 5779 N N . ASN B 1 304 ? -0.932 -5.555 -21.094 1 95.56 304 ASN B N 1
ATOM 5780 C CA . ASN B 1 304 ? -0.527 -4.16 -20.969 1 95.56 304 ASN B CA 1
ATOM 5781 C C . ASN B 1 304 ? -1.706 -3.27 -20.578 1 95.56 304 ASN B C 1
ATOM 5783 O O . ASN B 1 304 ? -1.518 -2.195 -20.016 1 95.56 304 ASN B O 1
ATOM 5787 N N . ASP B 1 305 ? -2.902 -3.701 -20.875 1 96.56 305 ASP B N 1
ATOM 5788 C CA . ASP B 1 305 ? -4.055 -2.855 -20.578 1 96.56 305 ASP B CA 1
ATOM 5789 C C . ASP B 1 305 ? -4.555 -3.084 -19.156 1 96.56 305 ASP B C 1
ATOM 5791 O O . ASP B 1 305 ? -5.449 -2.381 -18.688 1 96.56 305 ASP B O 1
ATOM 5795 N N . VAL B 1 306 ? -4.023 -4.125 -18.438 1 97.94 306 VAL B N 1
ATOM 5796 C CA . VAL B 1 306 ? -4.348 -4.344 -17.031 1 97.94 306 VAL B CA 1
ATOM 5797 C C . VAL B 1 306 ? -3.506 -3.42 -16.156 1 97.94 306 VAL B C 1
ATOM 5799 O O . VAL B 1 306 ? -2.281 -3.559 -16.094 1 97.94 306 VAL B O 1
ATOM 5802 N N . THR B 1 307 ? -4.184 -2.512 -15.445 1 96.56 307 THR B N 1
ATOM 5803 C CA . THR B 1 307 ? -3.506 -1.46 -14.695 1 96.56 307 THR B CA 1
ATOM 5804 C C . THR B 1 307 ? -3.354 -1.855 -13.234 1 96.56 307 THR B C 1
ATOM 5806 O O . THR B 1 307 ? -3.896 -2.873 -12.797 1 96.56 307 THR B O 1
ATOM 5809 N N . VAL B 1 308 ? -2.691 -1.05 -12.469 1 94.31 308 VAL B N 1
ATOM 5810 C CA . VAL B 1 308 ? -2.502 -1.307 -11.039 1 94.31 308 VAL B CA 1
ATOM 5811 C C . VAL B 1 308 ? -3.82 -1.109 -10.297 1 94.31 308 VAL B C 1
ATOM 5813 O O . VAL B 1 308 ? -4.059 -1.735 -9.266 1 94.31 308 VAL B O 1
ATOM 5816 N N . ASP B 1 309 ? -4.684 -0.294 -10.789 1 93.44 309 ASP B N 1
ATOM 5817 C CA . ASP B 1 309 ? -6.039 -0.215 -10.242 1 93.44 309 ASP B CA 1
ATOM 5818 C C . ASP B 1 309 ? -6.773 -1.543 -10.406 1 93.44 309 ASP B C 1
ATOM 5820 O O . ASP B 1 309 ? -7.527 -1.952 -9.523 1 93.44 309 ASP B O 1
ATOM 5824 N N . ASP B 1 310 ? -6.52 -2.117 -11.539 1 97.44 310 ASP B N 1
ATOM 5825 C CA . ASP B 1 310 ? -7.094 -3.438 -11.773 1 97.44 310 ASP B CA 1
ATOM 5826 C C . ASP B 1 310 ? -6.496 -4.473 -10.828 1 97.44 310 ASP B C 1
ATOM 5828 O O . ASP B 1 310 ? -7.18 -5.414 -10.414 1 97.44 310 ASP B O 1
ATOM 5832 N N . PHE B 1 311 ? -5.215 -4.309 -10.516 1 98.25 311 PHE B N 1
ATOM 5833 C CA . PHE B 1 311 ? -4.59 -5.211 -9.555 1 98.25 311 PHE B CA 1
ATOM 5834 C C . PHE B 1 311 ? -5.359 -5.211 -8.242 1 98.25 311 PHE B C 1
ATOM 5836 O O . PHE B 1 311 ? -5.574 -6.266 -7.645 1 98.25 311 PHE B O 1
ATOM 5843 N N . ASP B 1 312 ? -5.789 -4.055 -7.797 1 97.88 312 ASP B N 1
ATOM 5844 C CA . ASP B 1 312 ? -6.539 -3.969 -6.547 1 97.88 312 ASP B CA 1
ATOM 5845 C C . ASP B 1 312 ? -7.84 -4.762 -6.633 1 97.88 312 ASP B C 1
ATOM 5847 O O . ASP B 1 312 ? -8.234 -5.422 -5.668 1 97.88 312 ASP B O 1
ATOM 5851 N N . LEU B 1 313 ? -8.492 -4.633 -7.754 1 98 313 LEU B N 1
ATOM 5852 C CA . LEU B 1 313 ? -9.727 -5.383 -7.957 1 98 313 LEU B CA 1
ATOM 5853 C C . LEU B 1 313 ? -9.453 -6.883 -7.984 1 98 313 LEU B C 1
ATOM 5855 O O . LEU B 1 313 ? -10.227 -7.668 -7.426 1 98 313 LEU B O 1
ATOM 5859 N N . LEU B 1 314 ? -8.391 -7.238 -8.602 1 98.81 314 LEU B N 1
ATOM 5860 C CA . LEU B 1 314 ? -7.996 -8.641 -8.68 1 98.81 314 LEU B CA 1
ATOM 5861 C C . LEU B 1 314 ? -7.633 -9.18 -7.305 1 98.81 314 LEU B C 1
ATOM 5863 O O . LEU B 1 314 ? -7.973 -10.312 -6.965 1 98.81 314 LEU B O 1
ATOM 5867 N N . LEU B 1 315 ? -6.988 -8.367 -6.523 1 98.81 315 LEU B N 1
ATOM 5868 C CA . LEU B 1 315 ? -6.625 -8.766 -5.168 1 98.81 315 LEU B CA 1
ATOM 5869 C C . LEU B 1 315 ? -7.863 -8.922 -4.297 1 98.81 315 LEU B C 1
ATOM 5871 O O . LEU B 1 315 ? -7.906 -9.773 -3.41 1 98.81 315 LEU B O 1
ATOM 5875 N N . GLN B 1 316 ? -8.859 -8.094 -4.535 1 98.38 316 GLN B N 1
ATOM 5876 C CA . GLN B 1 316 ? -10.133 -8.25 -3.846 1 98.38 316 GLN B CA 1
ATOM 5877 C C . GLN B 1 316 ? -10.766 -9.602 -4.172 1 98.38 316 GLN B C 1
ATOM 5879 O O . GLN B 1 316 ? -11.281 -10.281 -3.281 1 98.38 316 GLN B O 1
ATOM 5884 N N . HIS B 1 317 ? -10.711 -9.883 -5.426 1 98.56 317 HIS B N 1
ATOM 5885 C CA . HIS B 1 317 ? -11.25 -11.172 -5.863 1 98.56 317 HIS B CA 1
ATOM 5886 C C . HIS B 1 317 ? -10.492 -12.328 -5.227 1 98.56 317 HIS B C 1
ATOM 5888 O O . HIS B 1 317 ? -11.109 -13.258 -4.688 1 98.56 317 HIS B O 1
ATOM 5894 N N . TYR B 1 318 ? -9.234 -12.305 -5.285 1 98.88 318 TYR B N 1
ATOM 5895 C CA . TYR B 1 318 ? -8.383 -13.312 -4.66 1 98.88 318 TYR B CA 1
ATOM 5896 C C . TYR B 1 318 ? -8.711 -13.461 -3.18 1 98.88 318 TYR B C 1
ATOM 5898 O O . TYR B 1 318 ? -8.883 -14.57 -2.68 1 98.88 318 TYR B O 1
ATOM 5906 N N . HIS B 1 319 ? -8.75 -12.328 -2.486 1 98.88 319 HIS B N 1
ATOM 5907 C CA . HIS B 1 319 ? -8.984 -12.32 -1.046 1 98.88 319 HIS B CA 1
ATOM 5908 C C . HIS B 1 319 ? -10.336 -12.938 -0.705 1 98.88 319 HIS B C 1
ATOM 5910 O O . HIS B 1 319 ? -10.453 -13.688 0.267 1 98.88 319 HIS B O 1
ATOM 5916 N N . ALA B 1 320 ? -11.344 -12.586 -1.469 1 98.56 320 ALA B N 1
ATOM 5917 C CA . ALA B 1 320 ? -12.672 -13.141 -1.234 1 98.56 320 ALA B CA 1
ATOM 5918 C C . ALA B 1 320 ? -12.656 -14.664 -1.349 1 98.56 320 ALA B C 1
ATOM 5920 O O . ALA B 1 320 ? -13.227 -15.359 -0.509 1 98.56 320 ALA B O 1
ATOM 5921 N N . GLU B 1 321 ? -11.984 -15.18 -2.402 1 98.81 321 GLU B N 1
ATOM 5922 C CA . GLU B 1 321 ? -11.867 -16.625 -2.6 1 98.81 321 GLU B CA 1
ATOM 5923 C C . GLU B 1 321 ? -11.07 -17.266 -1.475 1 98.81 321 GLU B C 1
ATOM 5925 O O . GLU B 1 321 ? -11.422 -18.359 -1.001 1 98.81 321 GLU B O 1
ATOM 5930 N N . LEU B 1 322 ? -10.016 -16.625 -1.108 1 98.94 322 LEU B N 1
ATOM 5931 C CA . LEU B 1 322 ? -9.156 -17.125 -0.032 1 98.94 322 LEU B CA 1
ATOM 5932 C C . LEU B 1 322 ? -9.945 -17.25 1.269 1 98.94 322 LEU B C 1
ATOM 5934 O O . LEU B 1 322 ? -9.922 -18.312 1.911 1 98.94 322 LEU B O 1
ATOM 5938 N N . VAL B 1 323 ? -10.641 -16.203 1.664 1 98.81 323 VAL B N 1
ATOM 5939 C CA . VAL B 1 323 ? -11.367 -16.156 2.928 1 98.81 323 VAL B CA 1
ATOM 5940 C C . VAL B 1 323 ? -12.5 -17.188 2.914 1 98.81 323 VAL B C 1
ATOM 5942 O O . VAL B 1 323 ? -12.711 -17.891 3.904 1 98.81 323 VAL B O 1
ATOM 5945 N N . ASP B 1 324 ? -13.211 -17.219 1.821 1 98.75 324 ASP B N 1
ATOM 5946 C CA . ASP B 1 324 ? -14.289 -18.188 1.692 1 98.75 324 ASP B CA 1
ATOM 5947 C C . ASP B 1 324 ? -13.766 -19.609 1.906 1 98.75 324 ASP B C 1
ATOM 5949 O O . ASP B 1 324 ? -14.359 -20.391 2.654 1 98.75 324 ASP B O 1
ATOM 5953 N N . THR B 1 325 ? -12.664 -19.922 1.294 1 98.94 325 THR B N 1
ATOM 5954 C CA . THR B 1 325 ? -12.094 -21.266 1.369 1 98.94 325 THR B CA 1
ATOM 5955 C C . THR B 1 325 ? -11.562 -21.547 2.77 1 98.94 325 THR B C 1
ATOM 5957 O O . THR B 1 325 ? -11.797 -22.625 3.324 1 98.94 325 THR B O 1
ATOM 5960 N N . LEU B 1 326 ? -10.836 -20.641 3.342 1 98.94 326 LEU B N 1
ATOM 5961 C CA . LEU B 1 326 ? -10.328 -20.781 4.699 1 98.94 326 LEU B CA 1
ATOM 5962 C C . LEU B 1 326 ? -11.469 -21.016 5.684 1 98.94 326 LEU B C 1
ATOM 5964 O O . LEU B 1 326 ? -11.359 -21.875 6.574 1 98.94 326 LEU B O 1
ATOM 5968 N N . THR B 1 327 ? -12.523 -20.25 5.496 1 98.81 327 THR B N 1
ATOM 5969 C CA . THR B 1 327 ? -13.672 -20.359 6.387 1 98.81 327 THR B CA 1
ATOM 5970 C C . THR B 1 327 ? -14.344 -21.734 6.25 1 98.81 327 THR B C 1
ATOM 5972 O O . THR B 1 327 ? -14.641 -22.391 7.25 1 98.81 327 THR B O 1
ATOM 5975 N N . LYS B 1 328 ? -14.586 -22.156 5.066 1 98.81 328 LYS B N 1
ATOM 5976 C CA . LYS B 1 328 ? -15.227 -23.438 4.816 1 98.81 328 LYS B CA 1
ATOM 5977 C C . LYS B 1 328 ? -14.375 -24.594 5.332 1 98.81 328 LYS B C 1
ATOM 5979 O O . LYS B 1 328 ? -14.898 -25.609 5.793 1 98.81 328 LYS B O 1
ATOM 5984 N N . LEU B 1 329 ? -13.07 -24.406 5.309 1 98.81 329 LEU B N 1
ATOM 5985 C CA . LEU B 1 329 ? -12.148 -25.438 5.777 1 98.81 329 LEU B CA 1
ATOM 5986 C C . LEU B 1 329 ? -11.898 -25.297 7.273 1 98.81 329 LEU B C 1
ATOM 5988 O O . LEU B 1 329 ? -11.07 -26.016 7.836 1 98.81 329 LEU B O 1
ATOM 5992 N N . LYS B 1 330 ? -12.484 -24.312 7.926 1 98.12 330 LYS B N 1
ATOM 5993 C CA . LYS B 1 330 ? -12.422 -24.094 9.367 1 98.12 330 LYS B CA 1
ATOM 5994 C C . LYS B 1 330 ? -10.992 -23.828 9.82 1 98.12 330 LYS B C 1
ATOM 5996 O O . LYS B 1 330 ? -10.508 -24.438 10.773 1 98.12 330 LYS B O 1
ATOM 6001 N N . TYR B 1 331 ? -10.352 -22.969 9.039 1 98.31 331 TYR B N 1
ATOM 6002 C CA . TYR B 1 331 ? -9.023 -22.531 9.43 1 98.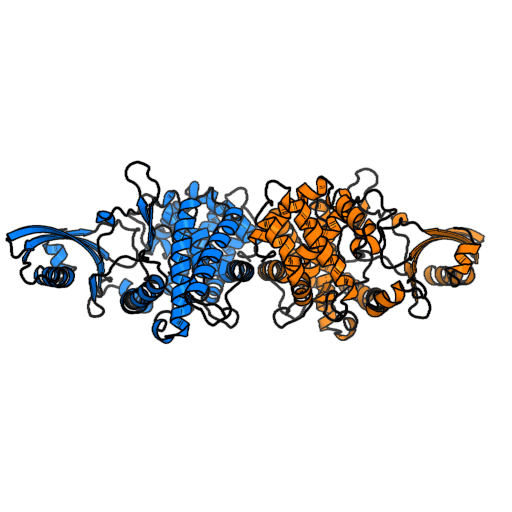31 331 TYR B CA 1
ATOM 6003 C C . TYR B 1 331 ? -9.031 -21.984 10.859 1 98.31 331 TYR B C 1
ATOM 6005 O O . TYR B 1 331 ? -9.836 -21.109 11.188 1 98.31 331 TYR B O 1
ATOM 6013 N N . GLY B 1 332 ? -8.172 -22.406 11.703 1 96.31 332 GLY B N 1
ATOM 6014 C CA . GLY B 1 332 ? -8.234 -22.141 13.133 1 96.31 332 GLY B CA 1
ATOM 6015 C C . GLY B 1 332 ? -7.43 -20.938 13.562 1 96.31 332 GLY B C 1
ATOM 6016 O O . GLY B 1 332 ? -7.336 -20.641 14.758 1 96.31 332 GLY B O 1
ATOM 6017 N N . LYS B 1 333 ? -6.789 -20.297 12.672 1 97.06 333 LYS B N 1
ATOM 6018 C CA . LYS B 1 333 ? -5.977 -19.141 13.008 1 97.06 333 LYS B CA 1
ATOM 6019 C C . LYS B 1 333 ? -6.57 -17.859 12.414 1 97.06 333 LYS B C 1
ATOM 6021 O O . LYS B 1 333 ? -7.648 -17.891 11.812 1 97.06 333 LYS B O 1
ATOM 6026 N N . ARG B 1 334 ? -5.898 -16.734 12.609 1 97.06 334 ARG B N 1
ATOM 6027 C CA . ARG B 1 334 ? -6.375 -15.453 12.109 1 97.06 334 ARG B CA 1
ATOM 6028 C C . ARG B 1 334 ? -6.41 -15.438 10.586 1 97.06 334 ARG B C 1
ATOM 6030 O O . ARG B 1 334 ? -5.426 -15.789 9.93 1 97.06 334 ARG B O 1
ATOM 6037 N N . ILE B 1 335 ? -7.535 -15.125 10.047 1 98.38 335 ILE B N 1
ATOM 6038 C CA . ILE B 1 335 ? -7.695 -14.984 8.602 1 98.38 335 ILE B CA 1
ATOM 6039 C C . ILE B 1 335 ? -7.266 -13.586 8.164 1 98.38 335 ILE B C 1
ATOM 6041 O O . ILE B 1 335 ? -7.676 -12.586 8.766 1 98.38 335 ILE B O 1
ATOM 6045 N N . PRO B 1 336 ? -6.402 -13.5 7.191 1 98.31 336 PRO B N 1
ATOM 6046 C CA . PRO B 1 336 ? -5.93 -12.18 6.777 1 98.31 336 PRO B CA 1
ATOM 6047 C C . PRO B 1 336 ? -7.043 -11.312 6.188 1 98.31 336 PRO B C 1
ATOM 6049 O O . PRO B 1 336 ? -7.879 -11.812 5.43 1 98.31 336 PRO B O 1
ATOM 6052 N N . THR B 1 337 ? -7.016 -10.078 6.535 1 98 337 THR B N 1
ATOM 6053 C CA . THR B 1 337 ? -7.906 -9.109 5.906 1 98 337 THR B CA 1
ATOM 6054 C C . THR B 1 337 ? -7.375 -8.688 4.539 1 98 337 THR B C 1
ATOM 6056 O O . THR B 1 337 ? -6.223 -8.977 4.199 1 98 337 THR B O 1
ATOM 6059 N N . LEU B 1 338 ? -8.25 -8.07 3.748 1 98.5 338 LEU B N 1
ATOM 6060 C CA . LEU B 1 338 ? -7.793 -7.535 2.473 1 98.5 338 LEU B CA 1
ATOM 6061 C C . LEU B 1 338 ? -6.66 -6.535 2.682 1 98.5 338 LEU B C 1
ATOM 6063 O O . LEU B 1 338 ? -5.711 -6.492 1.896 1 98.5 338 LEU B O 1
ATOM 6067 N N . LEU B 1 339 ? -6.73 -5.707 3.721 1 98.06 339 LEU B N 1
ATOM 6068 C CA . LEU B 1 339 ? -5.676 -4.746 4.035 1 98.06 339 LEU B CA 1
ATOM 6069 C C . LEU B 1 339 ? -4.363 -5.457 4.336 1 98.06 339 LEU B C 1
ATOM 6071 O O . LEU B 1 339 ? -3.295 -5 3.93 1 98.06 339 LEU B O 1
ATOM 6075 N N . ASP B 1 340 ? -4.453 -6.59 5.062 1 98 340 ASP B N 1
ATOM 6076 C CA . ASP B 1 340 ? -3.26 -7.391 5.312 1 98 340 ASP B CA 1
ATOM 6077 C C . ASP B 1 340 ? -2.598 -7.812 4.004 1 98 340 ASP B C 1
ATOM 6079 O O . ASP B 1 340 ? -1.372 -7.762 3.879 1 98 340 ASP B O 1
ATOM 6083 N N . ILE B 1 341 ? -3.428 -8.227 3.061 1 98.62 341 ILE B N 1
ATOM 6084 C CA . ILE B 1 341 ? -2.914 -8.688 1.773 1 98.62 341 ILE B CA 1
ATOM 6085 C C . ILE B 1 341 ? -2.279 -7.516 1.024 1 98.62 341 ILE B C 1
ATOM 6087 O O . ILE B 1 341 ? -1.221 -7.664 0.411 1 98.62 341 ILE B O 1
ATOM 6091 N N . GLN B 1 342 ? -2.941 -6.352 1.094 1 98.5 342 GLN B N 1
ATOM 6092 C CA . GLN B 1 342 ? -2.408 -5.156 0.446 1 98.5 342 GLN B CA 1
ATOM 6093 C C . GLN B 1 342 ? -1.047 -4.781 1.022 1 98.5 342 GLN B C 1
ATOM 6095 O O . GLN B 1 342 ? -0.135 -4.406 0.282 1 98.5 342 GLN B O 1
ATOM 6100 N N . ILE B 1 343 ? -0.9 -4.871 2.285 1 97.88 343 ILE B N 1
ATOM 6101 C CA . ILE B 1 343 ? 0.361 -4.555 2.949 1 97.88 343 ILE B CA 1
ATOM 6102 C C . ILE B 1 343 ? 1.43 -5.562 2.527 1 97.88 343 ILE B C 1
ATOM 6104 O O . ILE B 1 343 ? 2.561 -5.184 2.217 1 97.88 343 ILE B O 1
ATOM 6108 N N . GLU B 1 344 ? 1.082 -6.836 2.469 1 97.75 344 GLU B N 1
ATOM 6109 C CA . GLU B 1 344 ? 2.029 -7.871 2.061 1 97.75 344 GLU B CA 1
ATOM 6110 C C . GLU B 1 344 ? 2.473 -7.672 0.614 1 97.75 344 GLU B C 1
ATOM 6112 O O . GLU B 1 344 ? 3.615 -7.973 0.264 1 97.75 344 GLU B O 1
ATOM 6117 N N . MET B 1 345 ? 1.53 -7.219 -0.208 1 98 345 MET B N 1
ATOM 6118 C CA . MET B 1 345 ? 1.869 -6.941 -1.601 1 98 345 MET B CA 1
ATOM 6119 C C . MET B 1 345 ? 2.988 -5.91 -1.691 1 98 345 MET B C 1
ATOM 6121 O O . MET B 1 345 ? 3.854 -6.004 -2.564 1 98 345 MET B O 1
ATOM 6125 N N . LEU B 1 346 ? 2.957 -4.938 -0.793 1 97.62 346 LEU B N 1
ATOM 6126 C CA . LEU B 1 346 ? 4.027 -3.947 -0.771 1 97.62 346 LEU B CA 1
ATOM 6127 C C . LEU B 1 346 ? 5.305 -4.539 -0.194 1 97.62 346 LEU B C 1
ATOM 6129 O O . LEU B 1 346 ? 6.387 -4.379 -0.769 1 97.62 346 LEU B O 1
ATOM 6133 N N . ARG B 1 347 ? 5.195 -5.281 0.844 1 97 347 ARG B N 1
ATOM 6134 C CA . ARG B 1 347 ? 6.355 -5.816 1.547 1 97 347 ARG B CA 1
ATOM 6135 C C . ARG B 1 347 ? 7.141 -6.773 0.656 1 97 347 ARG B C 1
ATOM 6137 O O . ARG B 1 347 ? 8.367 -6.84 0.743 1 97 347 ARG B O 1
ATOM 6144 N N . LYS B 1 348 ? 6.406 -7.516 -0.192 1 97.62 348 LYS B N 1
ATOM 6145 C CA . LYS B 1 348 ? 7.047 -8.531 -1.02 1 97.62 348 LYS B CA 1
ATOM 6146 C C . LYS B 1 348 ? 7.121 -8.086 -2.479 1 97.62 348 LYS B C 1
ATOM 6148 O O . LYS B 1 348 ? 7.359 -8.906 -3.369 1 97.62 348 LYS B O 1
ATOM 6153 N N . GLY B 1 349 ? 6.965 -6.82 -2.719 1 96.44 349 GLY B N 1
ATOM 6154 C CA . GLY B 1 349 ? 6.844 -6.293 -4.07 1 96.44 349 GLY B CA 1
ATOM 6155 C C . GLY B 1 349 ? 8.141 -6.367 -4.852 1 96.44 349 GLY B C 1
ATOM 6156 O O . GLY B 1 349 ? 8.133 -6.352 -6.086 1 96.44 349 GLY B O 1
ATOM 6157 N N . HIS B 1 350 ? 9.289 -6.484 -4.18 1 97.38 350 HIS B N 1
ATOM 6158 C CA . HIS B 1 350 ? 10.562 -6.609 -4.883 1 97.38 350 HIS B CA 1
ATOM 6159 C C . HIS B 1 350 ? 10.594 -7.867 -5.742 1 97.38 350 HIS B C 1
ATOM 6161 O O . HIS B 1 350 ? 11.305 -7.918 -6.75 1 97.38 350 HIS B O 1
ATOM 6167 N N . ASN B 1 351 ? 9.781 -8.812 -5.344 1 96.31 351 ASN B N 1
ATOM 6168 C CA . ASN B 1 351 ? 9.641 -10.016 -6.156 1 96.31 351 ASN B CA 1
ATOM 6169 C C . ASN B 1 351 ? 9.156 -9.688 -7.566 1 96.31 351 ASN B C 1
ATOM 6171 O O . ASN B 1 351 ? 9.719 -10.172 -8.547 1 96.31 351 ASN B O 1
ATOM 6175 N N . GLY B 1 352 ? 8.133 -8.867 -7.609 1 93.5 352 GLY B N 1
ATOM 6176 C CA . GLY B 1 352 ? 7.598 -8.438 -8.891 1 93.5 352 GLY B CA 1
ATOM 6177 C C . GLY B 1 352 ? 8.586 -7.629 -9.711 1 93.5 352 GLY B C 1
ATOM 6178 O O . GLY B 1 352 ? 8.664 -7.789 -10.93 1 93.5 352 GLY B O 1
ATOM 6179 N N . VAL B 1 353 ? 9.375 -6.824 -9.055 1 92.31 353 VAL B N 1
ATOM 6180 C CA . VAL B 1 353 ? 10.391 -6.02 -9.727 1 92.31 353 VAL B CA 1
ATOM 6181 C C . VAL B 1 353 ? 11.43 -6.934 -10.367 1 92.31 353 VAL B C 1
ATOM 6183 O O . VAL B 1 353 ? 11.75 -6.785 -11.547 1 92.31 353 VAL B O 1
ATOM 6186 N N . MET B 1 354 ? 11.867 -7.871 -9.586 1 95.5 354 MET B N 1
ATOM 6187 C CA . MET B 1 354 ? 12.922 -8.781 -10.023 1 95.5 354 MET B CA 1
ATOM 6188 C C . MET B 1 354 ? 12.469 -9.617 -11.211 1 95.5 354 MET B C 1
ATOM 6190 O O . MET B 1 354 ? 13.148 -9.664 -12.242 1 95.5 354 MET B O 1
ATOM 6194 N N . PHE B 1 355 ? 11.336 -10.094 -11.164 1 96.69 355 PHE B N 1
ATOM 6195 C CA . PHE B 1 355 ? 10.945 -11.086 -12.156 1 96.69 355 PHE B CA 1
ATOM 6196 C C . PHE B 1 355 ? 10.336 -10.414 -13.383 1 96.69 355 PHE B C 1
ATOM 6198 O O . PHE B 1 355 ? 10.453 -10.93 -14.492 1 96.69 355 PHE B O 1
ATOM 6205 N N . SER B 1 356 ? 9.75 -9.258 -13.234 1 96.75 356 SER B N 1
ATOM 6206 C CA . SER B 1 356 ? 9.195 -8.586 -14.406 1 96.75 356 SER B CA 1
ATOM 6207 C C . SER B 1 356 ? 10.297 -8.102 -15.344 1 96.75 356 SER B C 1
ATOM 6209 O O . SER B 1 356 ? 10.102 -8.039 -16.562 1 96.75 356 SER B O 1
ATOM 6211 N N . THR B 1 357 ? 11.477 -7.773 -14.812 1 93.56 357 THR B N 1
ATOM 6212 C CA . THR B 1 357 ? 12.562 -7.246 -15.633 1 93.56 357 THR B CA 1
ATOM 6213 C C . THR B 1 357 ? 13.07 -8.305 -16.609 1 93.56 357 THR B C 1
ATOM 6215 O O . THR B 1 357 ? 13.469 -7.98 -17.734 1 93.56 357 THR B O 1
ATOM 6218 N N . PHE B 1 358 ? 13.047 -9.555 -16.328 1 88.94 358 PHE B N 1
ATOM 6219 C CA . PHE B 1 358 ? 13.609 -10.477 -17.312 1 88.94 358 PHE B CA 1
ATOM 6220 C C . PHE B 1 358 ? 12.531 -11.383 -17.891 1 88.94 358 PHE B C 1
ATOM 6222 O O . PHE B 1 358 ? 12.664 -11.891 -19 1 88.94 358 PHE B O 1
ATOM 6229 N N . LEU B 1 359 ? 11.375 -11.586 -17.188 1 93.38 359 LEU B N 1
ATOM 6230 C CA . LEU B 1 359 ? 10.383 -12.523 -17.703 1 93.38 359 LEU B CA 1
ATOM 6231 C C . LEU B 1 359 ? 9.539 -11.867 -18.797 1 93.38 359 LEU B C 1
ATOM 6233 O O . LEU B 1 359 ? 9.094 -12.539 -19.734 1 93.38 359 LEU B O 1
ATOM 6237 N N . ILE B 1 360 ? 9.305 -10.57 -18.625 1 95 360 ILE B N 1
ATOM 6238 C CA . ILE B 1 360 ? 8.484 -9.922 -19.641 1 95 360 ILE B CA 1
ATOM 6239 C C . ILE B 1 360 ? 9.203 -9.953 -20.984 1 95 360 ILE B C 1
ATOM 6241 O O . ILE B 1 360 ? 8.617 -10.336 -22 1 95 360 ILE B O 1
ATOM 6245 N N . PRO B 1 361 ? 10.492 -9.586 -21.062 1 91.44 361 PRO B N 1
ATOM 6246 C CA . PRO B 1 361 ? 11.156 -9.734 -22.375 1 91.44 361 PRO B CA 1
ATOM 6247 C C . PRO B 1 361 ? 11.211 -11.188 -22.844 1 91.44 361 PRO B C 1
ATOM 6249 O O . PRO B 1 361 ? 11.156 -11.445 -24.047 1 91.44 361 PRO B O 1
ATOM 6252 N N . LEU B 1 362 ? 11.281 -12.07 -21.953 1 88.56 362 LEU B N 1
ATOM 6253 C CA . LEU B 1 362 ? 11.289 -13.484 -22.312 1 88.56 362 LEU B CA 1
ATOM 6254 C C . LEU B 1 362 ? 9.953 -13.891 -22.922 1 88.56 362 LEU B C 1
ATOM 6256 O O . LEU B 1 362 ? 9.914 -14.688 -23.859 1 88.56 362 LEU B O 1
ATOM 6260 N N . ARG B 1 363 ? 8.875 -13.352 -22.406 1 88.69 363 ARG B N 1
ATOM 6261 C CA . ARG B 1 363 ? 7.547 -13.633 -22.938 1 88.69 363 ARG B CA 1
ATOM 6262 C C . ARG B 1 363 ? 7.418 -13.133 -24.375 1 88.69 363 ARG B C 1
ATOM 6264 O O . ARG B 1 363 ? 6.641 -13.68 -25.172 1 88.69 363 ARG B O 1
ATOM 6271 N N . LEU B 1 364 ? 8.203 -12.156 -24.672 1 88.62 364 LEU B N 1
ATOM 6272 C CA . LEU B 1 364 ? 8.055 -11.484 -25.969 1 88.62 364 LEU B CA 1
ATOM 6273 C C . LEU B 1 364 ? 9.016 -12.07 -27 1 88.62 364 LEU B C 1
ATOM 6275 O O . LEU B 1 364 ? 8.977 -11.695 -28.172 1 88.62 364 LEU B O 1
ATOM 6279 N N . LEU B 1 365 ? 9.812 -12.953 -26.5 1 82.25 365 LEU B N 1
ATOM 6280 C CA . LEU B 1 365 ? 10.789 -13.578 -27.391 1 82.25 365 LEU B CA 1
ATOM 6281 C C . LEU B 1 365 ? 10.094 -14.484 -28.406 1 82.25 365 LEU B C 1
ATOM 6283 O O . LEU B 1 365 ? 9.328 -15.367 -28.031 1 82.25 365 LEU B O 1
ATOM 6287 N N . GLU B 1 366 ? 10.266 -14.156 -29.672 1 72.88 366 GLU B N 1
ATOM 6288 C CA . GLU B 1 366 ? 9.672 -14.961 -30.734 1 72.88 366 GLU B CA 1
ATOM 6289 C C . GLU B 1 366 ? 10.609 -16.094 -31.156 1 72.88 366 GLU B C 1
ATOM 6291 O O . GLU B 1 366 ? 10.18 -17.234 -31.312 1 72.88 366 GLU B O 1
ATOM 6296 N N . ASP B 1 367 ? 11.898 -15.711 -31.344 1 64.31 367 ASP B N 1
ATOM 6297 C CA . ASP B 1 367 ? 12.883 -16.719 -31.75 1 64.31 367 ASP B CA 1
ATOM 6298 C C . ASP B 1 367 ? 13.609 -17.297 -30.547 1 64.31 367 ASP B C 1
ATOM 6300 O O . ASP B 1 367 ? 14.469 -16.641 -29.953 1 64.31 367 ASP B O 1
ATOM 6304 N N . THR B 1 368 ? 13.188 -18.438 -30.172 1 60.91 368 THR B N 1
ATOM 6305 C CA . THR B 1 368 ? 13.656 -19.031 -28.922 1 60.91 368 THR B CA 1
ATOM 6306 C C . THR B 1 368 ? 14.898 -19.875 -29.156 1 60.91 368 THR B C 1
ATOM 6308 O O . THR B 1 368 ? 15.422 -20.484 -28.219 1 60.91 368 THR B O 1
ATOM 6311 N N . ALA B 1 369 ? 15.391 -19.875 -30.359 1 56.94 369 ALA B N 1
ATOM 6312 C CA . ALA B 1 369 ? 16.5 -20.766 -30.688 1 56.94 369 ALA B CA 1
ATOM 6313 C C . ALA B 1 369 ? 17.719 -20.469 -29.812 1 56.94 369 ALA B C 1
ATOM 6315 O O . ALA B 1 369 ? 18.469 -21.375 -29.453 1 56.94 369 ALA B O 1
ATOM 6316 N N . ASN B 1 370 ? 17.844 -19.234 -29.516 1 57.53 370 ASN B N 1
ATOM 6317 C CA . ASN B 1 370 ? 19.016 -18.875 -28.719 1 57.53 370 ASN B CA 1
ATOM 6318 C C . ASN B 1 370 ? 18.641 -18.5 -27.297 1 57.53 370 ASN B C 1
ATOM 6320 O O . ASN B 1 370 ? 19.469 -17.984 -26.547 1 57.53 370 ASN B O 1
ATOM 6324 N N . ALA B 1 371 ? 17.375 -18.781 -26.969 1 59.47 371 ALA B N 1
ATOM 6325 C CA . ALA B 1 371 ? 16.953 -18.391 -25.641 1 59.47 371 ALA B CA 1
ATOM 6326 C C . ALA B 1 371 ? 17.312 -19.438 -24.594 1 59.47 371 ALA B C 1
ATOM 6328 O O . ALA B 1 371 ? 16.703 -20.5 -24.531 1 59.47 371 ALA B O 1
ATOM 6329 N N . ASP B 1 372 ? 18.609 -19.406 -24.219 1 63.31 372 ASP B N 1
ATOM 6330 C CA . ASP B 1 372 ? 19.031 -20.25 -23.125 1 63.31 372 ASP B CA 1
ATOM 6331 C C . ASP B 1 372 ? 19.484 -19.422 -21.922 1 63.31 372 ASP B C 1
ATOM 6333 O O . ASP B 1 372 ? 19.688 -18.219 -22.031 1 63.31 372 ASP B O 1
ATOM 6337 N N . LEU B 1 373 ? 19.312 -20.031 -20.859 1 65.69 373 LEU B N 1
ATOM 6338 C CA . LEU B 1 373 ? 19.703 -19.406 -19.594 1 65.69 373 LEU B CA 1
ATOM 6339 C C . LEU B 1 373 ? 21.125 -18.859 -19.688 1 65.69 373 LEU B C 1
ATOM 6341 O O . LEU B 1 373 ? 21.453 -17.844 -19.047 1 65.69 373 LEU B O 1
ATOM 6345 N N . GLY B 1 374 ? 21.844 -19.406 -20.578 1 67.5 374 GLY B N 1
ATOM 6346 C CA . GLY B 1 374 ? 23.219 -18.969 -20.75 1 67.5 374 GLY B CA 1
ATOM 6347 C C . GLY B 1 374 ? 23.312 -17.547 -21.266 1 67.5 374 GLY B C 1
ATOM 6348 O O . GLY B 1 374 ? 24.156 -16.766 -20.812 1 67.5 374 GLY B O 1
ATOM 6349 N N . GLY B 1 375 ? 22.406 -17.188 -22.141 1 71.19 375 GLY B N 1
ATOM 6350 C CA . GLY B 1 375 ? 22.391 -15.828 -22.656 1 71.19 375 GLY B CA 1
ATOM 6351 C C . GLY B 1 375 ? 22.016 -14.797 -21.609 1 71.19 375 GLY B C 1
ATOM 6352 O O . GLY B 1 375 ? 22.469 -13.648 -21.672 1 71.19 375 GLY B O 1
ATOM 6353 N N . LEU B 1 376 ? 21.234 -15.211 -20.672 1 77.62 376 LEU B N 1
ATOM 6354 C CA . LEU B 1 376 ? 20.781 -14.289 -19.641 1 77.62 376 LEU B CA 1
ATOM 6355 C C . LEU B 1 376 ? 21.797 -14.211 -18.5 1 77.62 376 LEU B C 1
ATOM 6357 O O . LEU B 1 376 ? 21.938 -13.164 -17.875 1 77.62 376 LEU B O 1
ATOM 6361 N N . LEU B 1 377 ? 22.516 -15.266 -18.297 1 77.12 377 LEU B N 1
ATOM 6362 C CA . LEU B 1 377 ? 23.438 -15.367 -17.188 1 77.12 377 LEU B CA 1
ATOM 6363 C C . LEU B 1 377 ? 24.828 -14.875 -17.594 1 77.12 377 LEU B C 1
ATOM 6365 O O . LEU B 1 377 ? 25.594 -14.391 -16.75 1 77.12 377 LEU B O 1
ATOM 6369 N N . GLY B 1 378 ? 25.109 -14.969 -18.891 1 79.38 378 GLY B N 1
ATOM 6370 C CA . GLY B 1 378 ? 26.484 -14.852 -19.344 1 79.38 378 GLY B CA 1
ATOM 6371 C C . GLY B 1 378 ? 26.938 -13.414 -19.516 1 79.38 378 GLY B C 1
ATOM 6372 O O . GLY B 1 378 ? 26.141 -12.484 -19.359 1 79.38 378 GLY B O 1
ATOM 6373 N N . ARG B 1 379 ? 28.312 -13.234 -19.734 1 82.5 379 ARG B N 1
ATOM 6374 C CA . ARG B 1 379 ? 28.922 -11.922 -19.922 1 82.5 379 ARG B CA 1
ATOM 6375 C C . ARG B 1 379 ? 29.609 -11.828 -21.266 1 82.5 379 ARG B C 1
ATOM 6377 O O . ARG B 1 379 ? 30.25 -10.812 -21.578 1 82.5 379 ARG B O 1
ATOM 6384 N N . SER B 1 380 ? 29.453 -12.867 -21.953 1 85.06 380 SER B N 1
ATOM 6385 C CA . SER B 1 380 ? 30.078 -12.867 -23.266 1 85.06 380 SER B CA 1
ATOM 6386 C C . SER B 1 380 ? 29.453 -11.828 -24.188 1 85.06 380 SER B C 1
ATOM 6388 O O . SER B 1 380 ? 28.375 -11.297 -23.891 1 85.06 380 SER B O 1
ATOM 6390 N N . GLU B 1 381 ? 30.125 -11.555 -25.25 1 86.69 381 GLU B N 1
ATOM 6391 C CA . GLU B 1 381 ? 29.594 -10.609 -26.234 1 86.69 381 GLU B CA 1
ATOM 6392 C C . GLU B 1 381 ? 28.281 -11.125 -26.828 1 86.69 381 GLU B C 1
ATOM 6394 O O . GLU B 1 381 ? 27.375 -10.336 -27.094 1 86.69 381 GLU B O 1
ATOM 6399 N N . GLU B 1 382 ? 28.297 -12.383 -27.031 1 84.25 382 GLU B N 1
ATOM 6400 C CA . GLU B 1 382 ? 27.078 -12.992 -27.562 1 84.25 382 GLU B CA 1
ATOM 6401 C C . GLU B 1 382 ? 25.922 -12.875 -26.562 1 84.25 382 GLU B C 1
ATOM 6403 O O . GLU B 1 382 ? 24.797 -12.602 -26.953 1 84.25 382 GLU B O 1
ATOM 6408 N N . ALA B 1 383 ? 26.234 -13.117 -25.312 1 84.44 383 ALA B N 1
ATOM 6409 C CA . ALA B 1 383 ? 25.234 -13 -24.266 1 84.44 383 ALA B CA 1
ATOM 6410 C C . ALA B 1 383 ? 24.719 -11.57 -24.141 1 84.44 383 ALA B C 1
ATOM 6412 O O . ALA B 1 383 ? 23.516 -11.344 -24 1 84.44 383 ALA B O 1
ATOM 6413 N N . ILE B 1 384 ? 25.625 -10.648 -24.266 1 85.25 384 ILE B N 1
ATOM 6414 C CA . ILE B 1 384 ? 25.266 -9.234 -24.188 1 85.25 384 ILE B CA 1
ATOM 6415 C C . ILE B 1 384 ? 24.391 -8.852 -25.375 1 85.25 384 ILE B C 1
ATOM 6417 O O . ILE B 1 384 ? 23.375 -8.172 -25.203 1 85.25 384 ILE B O 1
ATOM 6421 N N . ALA B 1 385 ? 24.781 -9.32 -26.516 1 84.06 385 ALA B N 1
ATOM 6422 C CA . ALA B 1 385 ? 24 -9.031 -27.719 1 84.06 385 ALA B CA 1
ATOM 6423 C C . ALA B 1 385 ? 22.609 -9.633 -27.641 1 84.06 385 ALA B C 1
ATOM 6425 O O . ALA B 1 385 ? 21.625 -9.031 -28.078 1 84.06 385 ALA B O 1
ATOM 6426 N N . PHE B 1 386 ? 22.562 -10.75 -27.094 1 84.31 386 PHE B N 1
ATOM 6427 C CA . PHE B 1 386 ? 21.281 -11.422 -26.906 1 84.31 386 PHE B CA 1
ATOM 6428 C C . PHE B 1 386 ? 20.375 -10.602 -26 1 84.31 386 PHE B C 1
ATOM 6430 O O . PHE B 1 386 ? 19.203 -10.383 -26.328 1 84.31 386 PHE B O 1
ATOM 6437 N N . ARG B 1 387 ? 20.859 -10.133 -24.891 1 86.94 387 ARG B N 1
ATOM 6438 C CA . ARG B 1 387 ? 20.062 -9.359 -23.938 1 86.94 387 ARG B CA 1
ATOM 6439 C C . ARG B 1 387 ? 19.625 -8.031 -24.547 1 86.94 387 ARG B C 1
ATOM 6441 O O . ARG B 1 387 ? 18.5 -7.586 -24.328 1 86.94 387 ARG B O 1
ATOM 6448 N N . GLN B 1 388 ? 20.484 -7.473 -25.281 1 84.75 388 GLN B N 1
ATOM 6449 C CA . GLN B 1 388 ? 20.141 -6.215 -25.922 1 84.75 388 GLN B CA 1
ATOM 6450 C C . GLN B 1 388 ? 18.953 -6.395 -26.875 1 84.75 388 GLN B C 1
ATOM 6452 O O . GLN B 1 388 ? 18.062 -5.543 -26.938 1 84.75 388 GLN B O 1
ATOM 6457 N N . ARG B 1 389 ? 19.031 -7.457 -27.578 1 84.88 389 ARG B N 1
ATOM 6458 C CA . ARG B 1 389 ? 17.938 -7.754 -28.484 1 84.88 389 ARG B CA 1
ATOM 6459 C C . ARG B 1 389 ? 16.656 -8.078 -27.703 1 84.88 389 ARG B C 1
ATOM 6461 O O . ARG B 1 389 ? 15.57 -7.609 -28.062 1 84.88 389 ARG B O 1
ATOM 6468 N N . LEU B 1 390 ? 16.812 -8.82 -26.719 1 87.12 390 LEU B N 1
ATOM 6469 C CA . LEU B 1 390 ? 15.695 -9.281 -25.906 1 87.12 390 LEU B CA 1
ATOM 6470 C C . LEU B 1 390 ? 14.969 -8.102 -25.266 1 87.12 390 LEU B C 1
ATOM 6472 O O . LEU B 1 390 ? 13.734 -8.055 -25.25 1 87.12 390 LEU B O 1
ATOM 6476 N N . PHE B 1 391 ? 15.672 -7.07 -24.859 1 91.69 391 PHE B N 1
ATOM 6477 C CA . PHE B 1 391 ? 15.102 -5.992 -24.062 1 91.69 391 PHE B CA 1
ATOM 6478 C C . PHE B 1 391 ? 14.68 -4.828 -24.953 1 91.69 391 PHE B C 1
ATOM 6480 O O . PHE B 1 391 ? 14.109 -3.846 -24.469 1 91.69 391 PHE B O 1
ATOM 6487 N N . SER B 1 392 ? 14.852 -4.945 -26.25 1 89.56 392 SER B N 1
ATOM 6488 C CA . SER B 1 392 ? 14.594 -3.818 -27.141 1 89.56 392 SER B CA 1
ATOM 6489 C C . SER B 1 392 ? 13.203 -3.92 -27.766 1 89.56 392 SER B C 1
ATOM 6491 O O . SER B 1 392 ? 12.812 -3.059 -28.547 1 89.56 392 SER B O 1
ATOM 6493 N N . HIS B 1 393 ? 12.422 -4.91 -27.422 1 88.38 393 HIS B N 1
ATOM 6494 C CA . HIS B 1 393 ? 11.102 -5.105 -28 1 88.38 393 HIS B CA 1
ATOM 6495 C C . HIS B 1 393 ? 10.164 -3.965 -27.625 1 88.38 393 HIS B C 1
ATOM 6497 O O . HIS B 1 393 ? 10.125 -3.539 -26.469 1 88.38 393 HIS B O 1
ATOM 6503 N N . PRO B 1 394 ? 9.344 -3.457 -28.562 1 89.31 394 PRO B N 1
ATOM 6504 C CA . PRO B 1 394 ? 8.461 -2.318 -28.297 1 89.31 394 PRO B CA 1
ATOM 6505 C C . PRO B 1 394 ? 7.414 -2.621 -27.234 1 89.31 394 PRO B C 1
ATOM 6507 O O . PRO B 1 394 ? 7.082 -1.751 -26.422 1 89.31 394 PRO B O 1
ATOM 6510 N N . ARG B 1 395 ? 6.918 -3.773 -27.234 1 90.5 395 ARG B N 1
ATOM 6511 C CA . ARG B 1 395 ? 5.914 -4.133 -26.234 1 90.5 395 ARG B CA 1
ATOM 6512 C C . ARG B 1 395 ? 6.527 -4.203 -24.844 1 90.5 395 ARG B C 1
ATOM 6514 O O . ARG B 1 395 ? 5.82 -4.062 -23.844 1 90.5 395 ARG B O 1
ATOM 6521 N N . TYR B 1 396 ? 7.793 -4.461 -24.859 1 94 396 TYR B N 1
ATOM 6522 C CA . TYR B 1 396 ? 8.5 -4.426 -23.594 1 94 396 TYR B CA 1
ATOM 6523 C C . TYR B 1 396 ? 8.578 -3.004 -23.047 1 94 396 TYR B C 1
ATOM 6525 O O . TYR B 1 396 ? 8.328 -2.771 -21.859 1 94 396 TYR B O 1
ATOM 6533 N N . GLN B 1 397 ? 8.859 -2.082 -23.906 1 95.19 397 GLN B N 1
ATOM 6534 C CA . GLN B 1 397 ? 8.93 -0.681 -23.5 1 95.19 397 GLN B CA 1
ATOM 6535 C C . GLN B 1 397 ? 7.605 -0.206 -22.922 1 95.19 397 GLN B C 1
ATOM 6537 O O . GLN B 1 397 ? 7.578 0.414 -21.859 1 95.19 397 GLN B O 1
ATOM 6542 N N . ASP B 1 398 ? 6.547 -0.527 -23.594 1 95.06 398 ASP B N 1
ATOM 6543 C CA . ASP B 1 398 ? 5.227 -0.069 -23.156 1 95.06 398 ASP B CA 1
ATOM 6544 C C . ASP B 1 398 ? 4.922 -0.515 -21.734 1 95.06 398 ASP B C 1
ATOM 6546 O O . ASP B 1 398 ? 4.535 0.298 -20.891 1 95.06 398 ASP B O 1
ATOM 6550 N N . ARG B 1 399 ? 5.117 -1.743 -21.5 1 96.75 399 ARG B N 1
ATOM 6551 C CA . ARG B 1 399 ? 4.758 -2.309 -20.203 1 96.75 399 ARG B CA 1
ATOM 6552 C C . ARG B 1 399 ? 5.742 -1.874 -19.125 1 96.75 399 ARG B C 1
ATOM 6554 O O . ARG B 1 399 ? 5.336 -1.494 -18.016 1 96.75 399 ARG B O 1
ATOM 6561 N N . MET B 1 400 ? 6.996 -1.874 -19.484 1 97.06 400 MET B N 1
ATOM 6562 C CA . MET B 1 400 ? 7.996 -1.645 -18.453 1 97.06 400 MET B CA 1
ATOM 6563 C C . MET B 1 400 ? 8.062 -0.167 -18.078 1 97.06 400 MET B C 1
ATOM 6565 O O . MET B 1 400 ? 8.312 0.176 -16.922 1 97.06 400 MET B O 1
ATOM 6569 N N . GLU B 1 401 ? 7.82 0.72 -19.016 1 97.19 401 GLU B N 1
ATOM 6570 C CA . GLU B 1 401 ? 7.727 2.133 -18.656 1 97.19 401 GLU B CA 1
ATOM 6571 C C . GLU B 1 401 ? 6.629 2.367 -17.625 1 97.19 401 GLU B C 1
ATOM 6573 O O . GLU B 1 401 ? 6.828 3.111 -16.656 1 97.19 401 GLU B O 1
ATOM 6578 N N . TYR B 1 402 ? 5.52 1.763 -17.875 1 97.19 402 TYR B N 1
ATOM 6579 C CA . TYR B 1 402 ? 4.391 1.854 -16.969 1 97.19 402 TYR B CA 1
ATOM 6580 C C . TYR B 1 402 ? 4.754 1.296 -15.594 1 97.19 402 TYR B C 1
ATOM 6582 O O . TYR B 1 402 ? 4.547 1.956 -14.57 1 97.19 402 TYR B O 1
ATOM 6590 N N . LEU B 1 403 ? 5.371 0.141 -15.539 1 98.06 403 LEU B N 1
ATOM 6591 C CA . LEU B 1 403 ? 5.684 -0.536 -14.281 1 98.06 403 LEU B CA 1
ATOM 6592 C C . LEU B 1 403 ? 6.812 0.18 -13.547 1 98.06 403 LEU B C 1
ATOM 6594 O O . LEU B 1 403 ? 6.781 0.289 -12.32 1 98.06 403 LEU B O 1
ATOM 6598 N N . LEU B 1 404 ? 7.773 0.65 -14.312 1 98.19 404 LEU B N 1
ATOM 6599 C CA . LEU B 1 404 ? 8.922 1.302 -13.688 1 98.19 404 LEU B CA 1
ATOM 6600 C C . LEU B 1 404 ? 8.492 2.582 -12.977 1 98.19 404 LEU B C 1
ATOM 6602 O O . LEU B 1 404 ? 9.016 2.912 -11.906 1 98.19 404 LEU B O 1
ATOM 6606 N N . ASN B 1 405 ? 7.562 3.289 -13.562 1 97.81 405 ASN B N 1
ATOM 6607 C CA . ASN B 1 405 ? 7.023 4.457 -12.875 1 97.81 405 ASN B CA 1
ATOM 6608 C C . ASN B 1 405 ? 6.305 4.07 -11.586 1 97.81 405 ASN B C 1
ATOM 6610 O O . ASN B 1 405 ? 6.477 4.723 -10.555 1 97.81 405 ASN B O 1
ATOM 6614 N N . PHE B 1 406 ? 5.57 3.049 -11.656 1 97.94 406 PHE B N 1
ATOM 6615 C CA . PHE B 1 406 ? 4.891 2.545 -10.469 1 97.94 406 PHE B CA 1
ATOM 6616 C C . PHE B 1 406 ? 5.902 2.102 -9.414 1 97.94 406 PHE B C 1
ATOM 6618 O O . PHE B 1 406 ? 5.766 2.432 -8.234 1 97.94 406 PHE B O 1
ATOM 6625 N N . TYR B 1 407 ? 6.926 1.319 -9.844 1 98.31 407 TYR B N 1
ATOM 6626 C CA . TYR B 1 407 ? 7.961 0.842 -8.938 1 98.31 407 TYR B CA 1
ATOM 6627 C C . TYR B 1 407 ? 8.656 2.008 -8.242 1 98.31 407 TYR B C 1
ATOM 6629 O O . TYR B 1 407 ? 8.93 1.955 -7.043 1 98.31 407 TYR B O 1
ATOM 6637 N N . ASP B 1 408 ? 8.953 2.99 -9.016 1 98.06 408 ASP B N 1
ATOM 6638 C CA . ASP B 1 408 ? 9.633 4.164 -8.484 1 98.06 408 ASP B CA 1
ATOM 6639 C C . ASP B 1 408 ? 8.789 4.859 -7.422 1 98.06 408 ASP B C 1
ATOM 6641 O O . ASP B 1 408 ? 9.289 5.219 -6.355 1 98.06 408 ASP B O 1
ATOM 6645 N N . ARG B 1 409 ? 7.543 4.965 -7.668 1 97.44 409 ARG B N 1
ATOM 6646 C CA . ARG B 1 409 ? 6.637 5.672 -6.77 1 97.44 409 ARG B CA 1
ATOM 6647 C C . ARG B 1 409 ? 6.426 4.891 -5.477 1 97.44 409 ARG B C 1
ATOM 6649 O O . ARG B 1 409 ? 6.18 5.48 -4.422 1 97.44 409 ARG B O 1
ATOM 6656 N N . LYS B 1 410 ? 6.582 3.613 -5.52 1 98 410 LYS B N 1
ATOM 6657 C CA . LYS B 1 410 ? 6.387 2.781 -4.336 1 98 410 LYS B CA 1
ATOM 6658 C C . LYS B 1 410 ? 7.699 2.584 -3.582 1 98 410 LYS B C 1
ATOM 6660 O O . LYS B 1 410 ? 7.715 2.01 -2.49 1 98 410 LYS B O 1
ATOM 6665 N N . GLY B 1 411 ? 8.82 3.012 -4.184 1 97.62 411 GLY B N 1
ATOM 6666 C CA . GLY B 1 411 ? 10.109 2.961 -3.508 1 97.62 411 GLY B CA 1
ATOM 6667 C C . GLY B 1 411 ? 10.852 1.661 -3.74 1 97.62 411 GLY B C 1
ATOM 6668 O O . GLY B 1 411 ? 11.828 1.368 -3.049 1 97.62 411 GLY B O 1
ATOM 6669 N N . TYR B 1 412 ? 10.445 0.912 -4.766 1 97.5 412 TYR B N 1
ATOM 6670 C CA . TYR B 1 412 ? 11.055 -0.391 -5.004 1 97.5 412 TYR B CA 1
ATOM 6671 C C . TYR B 1 412 ? 12.438 -0.238 -5.637 1 97.5 412 TYR B C 1
ATOM 6673 O O . TYR B 1 412 ? 13.258 -1.153 -5.57 1 97.5 412 TYR B O 1
ATOM 6681 N N . LEU B 1 413 ? 12.688 0.906 -6.254 1 97.38 413 LEU B N 1
ATOM 6682 C CA . LEU B 1 413 ? 13.914 1.064 -7.02 1 97.38 413 LEU B CA 1
ATOM 6683 C C . LEU B 1 413 ? 15 1.728 -6.176 1 97.38 413 LEU B C 1
ATOM 6685 O O . LEU B 1 413 ? 16.094 1.99 -6.668 1 97.38 413 LEU B O 1
ATOM 6689 N N . ASP B 1 414 ? 14.711 2.023 -4.883 1 93.75 414 ASP B N 1
ATOM 6690 C CA . ASP B 1 414 ? 15.641 2.74 -4.012 1 93.75 414 ASP B CA 1
ATOM 6691 C C . ASP B 1 414 ? 16.562 1.772 -3.275 1 93.75 414 ASP B C 1
ATOM 6693 O O . ASP B 1 414 ? 16.156 0.659 -2.934 1 93.75 414 ASP B O 1
#